Protein AF-0000000087535978 (afdb_homodimer)

Foldseek 3Di:
DDDDDQVCVQVVCCVAPVVPDDDPPKGKDWQPPPPPDPARDAPDFFWTKMWIAHPVGAIKIKIFGDQAGPHDGDGDDRCLLVVQVVLLVVLCVQPVQAAWAWRDDDNVRSMTMTHDPSVFGQQLVVLLVLDDQPCCLQVVLLSLLRQFQCLFVQFDPPVVSVVVQVVFVVVRLLVCLLCLLQPCLAAVVDADPLLPDVLVVVLVCQCPVPLLNVLSVVLSCQFVPAFGGWGLSQQASSQWTDDNPGIYGHDSSNTHGGASQQNLLQHLLRLLLLLLQLLQADDPDPVSSVVSSVSSLVSNLSNLVSNLVSNVVCSVVRTDPVQNPDPPVSVVSSQVSQLSSLLNSLSNNSSCNGHPDDDPSLVSRPDSNSSSSSSVLSNVLSSVSSVCSNPDRDSVVNSVSNVVSRD/DDDDDQVCVQVVCCVAPVVPRDDPPKGKDWQPPPPPDPARDAPDFFWTKMWIAHPVGAIKIKIFGDQAGPHDGDGDDRQLLVVQVVLLVVLCVQPVQAAWAWRDDDNVRSMTMTHDPSVFGQQLVVLLVLDDQPCCLQVVLLSLLRQFQCLFVQFDPPVVSVVVQVVFVVVRLLVCLLCLLQPCLAAPPDADPLLPVVLVVVLVCQCPVPLLNVLSVVLSCQFVPAFGGWGLSQQASSQWTDDNPGIYGHDSSNTHGGASQQNLLQHLLRLLLLLLLLLQADDPDPVSSVVSSVSSLVSNLSNLVSNLVSNVVCSVVRTDPVQNPDPCPSVVSSQVSQLSSLLNSLSNNSSCNGHPDDDPSLVSRPDSNSSSSSSVLSNVLSSVSSVCSNPDRDSVVNSVSNVVSRD

Organism: NCBI:txid39488

Radius of gyration: 29.73 Å; Cα contacts (8 Å, |Δi|>4): 1441; chains: 2; bounding box: 50×98×82 Å

Sequence (814 aa):
MIILTKENILSYIKEHVPSLQLKEPVKVSMIGEGDLGEDVEGDGYCNYVFRVSDADGYSYIVKQSTEHLKRRGRALTPTRNRFEYEIMELRAKIVPQYVPALYLGDPENNVFIMEDVSNLKLIRFQMNKNHLFPELAKQGAQYLAATHFYTSEFYLPTEEYRKLLAHFMNAELRVVMEDGIFLHIFGSDHYDAACGPEFEEYCKSIRFDPNLEFQRYKLRHLFMSKSETLIHGDFHTSNIFADDTHLKVIDMEYTFGAPFSYDLGFIIANIISQACSAAFRPFDTETHRKNYVAYLISLIEMLYTYYIQFFFEYWEKDAKLEYKITNGYKESLALDILRECFGFAACVNFSRICGDMDTADFDCIKDNELRTKAKFASATIDKMLFEKWDSYNDIKEVIEDIINMICMIILTKENILSYIKEHVPSLQLKEPVKVSMIGEGDLGEDVEGDGYCNYVFRVSDADGYSYIVKQSTEHLKRRGRALTPTRNRFEYEIMELRAKIVPQYVPALYLGDPENNVFIMEDVSNLKLIRFQMNKNHLFPELAKQGAQYLAATHFYTSEFYLPTEEYRKLLAHFMNAELRVVMEDGIFLHIFGSDHYDAACGPEFEEYCKSIRFDPNLEFQRYKLRHLFMSKSETLIHGDFHTSNIFADDTHLKVIDMEYTFGAPFSYDLGFIIANIISQACSAAFRPFDTETHRKNYVAYLISLIEMLYTYYIQFFFEYWEKDAKLEYKITNGYKESLALDILRECFGFAACVNFSRICGDMDTADFDCIKDNELRTKAKFASATIDKMLFEKWDSYNDIKEVIEDIINMIC

Secondary structure (DSSP, 8-state):
-PPP-TTTHHHHHHHH-GGGPPPSS-EEEETTSS---TT------S-EEEEEE-TTS-EEEEEE--SB-SSS--B--TTHHHHHHHHHHHHHHH-GGGSPPEEEEETTTTEEEEE--TTSEEHHHHHHTT---TTHHHHHHHHHHHHHHTTSTTTS-HHHHHHHHHHT--HHHHHHHHHHHHTS-SSTT---GGGHHHHHHHHHHHHT-HHHHHHHHHHHHHHHHB--EE--S--SGGGEEE-SS-EEE---TT--EE-THHHHHHHHHHHHHHHHHHTTS--SSHHHHHHHHHHHHHHHHHHHHHHHHHHHHHHHHHS-HHHHTSTTHHHHHHHHHHHHHHHHHHHHHHHHHTSSS--HHHHT---HHHHHHHHHHHHHHHHHHHHHGGG---HHHHHHHHHHHH-/-PPP-TTTHHHHHHHH-GGGPPPSS-EEEETTSS---TT------S-EEEEEE-TTS-EEEEEE--SB-SSS--B--TTHHHHHHHHHHHHHHH-GGGSPPEEEEETTTTEEEEE--TTSEEHHHHHHTT---TTHHHHHHHHHHHHHHTTSTTTS-HHHHHHHHHHT--HHHHHHHHHHHHTS-SSTT---GGGHHHHHHHHHHHHT-HHHHHHHHHHHHHHHHB--EE--S--SGGGEEE-SS-EEE---TT--EE-THHHHHHHHHHHHHHHHHHTTS--SSHHHHHHHHHHHHHHHHHHHHHHHHHHHHHHHHHS-HHHHTSTTHHHHHHHHHHHHHHHHHHHHHHHHHTSSS--HHHHT---HHHHHHHHHHHHHHHHHHHHHGGG---HHHHHHHHHHHH-

Structure (mmCIF, N/CA/C/O backbone):
data_AF-0000000087535978-model_v1
#
loop_
_entity.id
_entity.type
_entity.pdbx_description
1 polymer 'Aminoglycoside phosphotransferase domain-containing protein'
#
loop_
_atom_site.group_PDB
_atom_site.id
_atom_site.type_symbol
_atom_site.label_atom_id
_atom_site.label_alt_id
_atom_site.label_comp_id
_atom_site.label_asym_id
_atom_site.label_entity_id
_atom_site.label_seq_id
_atom_site.pdbx_PDB_ins_code
_atom_site.Cartn_x
_atom_site.Cartn_y
_atom_site.Cartn_z
_atom_site.occupancy
_atom_site.B_iso_or_equiv
_atom_site.auth_seq_id
_atom_site.auth_comp_id
_atom_site.auth_asym_id
_atom_site.auth_atom_id
_atom_site.pdbx_PDB_model_num
ATOM 1 N N . MET A 1 1 ? -0.503 28.578 -22.25 1 82.25 1 MET A N 1
ATOM 2 C CA . MET A 1 1 ? -0.777 28.844 -20.844 1 82.25 1 MET A CA 1
ATOM 3 C C . MET A 1 1 ? -0.498 30.297 -20.5 1 82.25 1 MET A C 1
ATOM 5 O O . MET A 1 1 ? 0.576 30.812 -20.812 1 82.25 1 MET A O 1
ATOM 9 N N . ILE A 1 2 ? -1.507 30.922 -20.047 1 86.38 2 ILE A N 1
ATOM 10 C CA . ILE A 1 2 ? -1.326 32.312 -19.625 1 86.38 2 ILE A CA 1
ATOM 11 C C . ILE A 1 2 ? -0.699 32.312 -18.219 1 86.38 2 ILE A C 1
ATOM 13 O O . ILE A 1 2 ? -1.063 31.531 -17.359 1 86.38 2 ILE A O 1
ATOM 17 N N . ILE A 1 3 ? 0.291 33.188 -18.016 1 87.75 3 ILE A N 1
ATOM 18 C CA . ILE A 1 3 ? 0.835 33.438 -16.672 1 87.75 3 ILE A CA 1
ATOM 19 C C . ILE A 1 3 ? 0.133 34.625 -16.031 1 87.75 3 ILE A C 1
ATOM 21 O O . ILE A 1 3 ? 0.185 35.75 -16.562 1 87.75 3 ILE A O 1
ATOM 25 N N . LEU A 1 4 ? -0.461 34.406 -14.945 1 90.88 4 LEU A N 1
ATOM 26 C CA . LEU A 1 4 ? -1.229 35.438 -14.281 1 90.88 4 LEU A CA 1
ATOM 27 C C . LEU A 1 4 ? -0.309 36.406 -13.539 1 90.88 4 LEU A C 1
ATOM 29 O O . LEU A 1 4 ? 0.68 36 -12.938 1 90.88 4 LEU A O 1
ATOM 33 N N . THR A 1 5 ? -0.558 37.656 -13.664 1 88.94 5 THR A N 1
ATOM 34 C CA . THR A 1 5 ? 0.089 38.75 -12.953 1 88.94 5 THR A CA 1
ATOM 35 C C . THR A 1 5 ? -0.95 39.688 -12.375 1 88.94 5 THR A C 1
ATOM 37 O O . THR A 1 5 ? -2.141 39.594 -12.672 1 88.94 5 THR A O 1
ATOM 40 N N . LYS A 1 6 ? -0.54 40.625 -11.508 1 90.38 6 LYS A N 1
ATOM 41 C CA . LYS A 1 6 ? -1.442 41.625 -10.938 1 90.38 6 LYS A CA 1
ATOM 42 C C . LYS A 1 6 ? -2.078 42.469 -12.039 1 90.38 6 LYS A C 1
ATOM 44 O O . LYS A 1 6 ? -3.205 42.938 -11.883 1 90.38 6 LYS A O 1
ATOM 49 N N . GLU A 1 7 ? -1.413 42.531 -13.18 1 90.56 7 GLU A N 1
ATOM 50 C CA . GLU A 1 7 ? -1.846 43.406 -14.258 1 90.56 7 GLU A CA 1
ATOM 51 C C . GLU A 1 7 ? -2.889 42.719 -15.141 1 90.56 7 GLU A C 1
ATOM 53 O O . GLU A 1 7 ? -3.758 43.406 -15.711 1 90.56 7 GLU A O 1
ATOM 58 N N . ASN A 1 8 ? -2.801 41.406 -15.234 1 93.12 8 ASN A N 1
ATOM 59 C CA . ASN A 1 8 ? -3.645 40.781 -16.25 1 93.12 8 ASN A CA 1
ATOM 60 C C . ASN A 1 8 ? -4.727 39.906 -15.602 1 93.12 8 ASN A C 1
ATOM 62 O O . ASN A 1 8 ? -5.602 39.406 -16.297 1 93.12 8 ASN A O 1
ATOM 66 N N . ILE A 1 9 ? -4.742 39.719 -14.32 1 93.69 9 ILE A N 1
ATOM 67 C CA . ILE A 1 9 ? -5.648 38.781 -13.633 1 93.69 9 ILE A CA 1
ATOM 68 C C . ILE A 1 9 ? -7.094 39.25 -13.836 1 93.69 9 ILE A C 1
ATOM 70 O O . ILE A 1 9 ? -7.996 38.438 -13.977 1 93.69 9 ILE A O 1
ATOM 74 N N . LEU A 1 10 ? -7.289 40.562 -13.82 1 93.25 10 LEU A N 1
ATOM 75 C CA . LEU A 1 10 ? -8.648 41.062 -13.961 1 93.25 10 LEU A CA 1
ATOM 76 C C . LEU A 1 10 ? -9.188 40.812 -15.359 1 93.25 10 LEU A C 1
ATOM 78 O O . LEU A 1 10 ? -10.367 40.5 -15.531 1 93.25 10 LEU A O 1
ATOM 82 N N . SER A 1 11 ? -8.375 40.938 -16.359 1 93 11 SER A N 1
ATOM 83 C CA . SER A 1 11 ? -8.766 40.594 -17.719 1 93 11 SER A CA 1
ATOM 84 C C . SER A 1 11 ? -9.078 39.094 -17.844 1 93 11 SER A C 1
ATOM 86 O O . SER A 1 11 ? -10.039 38.719 -18.516 1 93 11 SER A O 1
ATOM 88 N N . TYR A 1 12 ? -8.234 38.312 -17.234 1 94.12 12 TYR A N 1
ATOM 89 C CA . TYR A 1 12 ? -8.453 36.875 -17.219 1 94.12 12 TYR A CA 1
ATOM 90 C C . TYR A 1 12 ? -9.805 36.531 -16.594 1 94.12 12 TYR A C 1
ATOM 92 O O . TYR A 1 12 ? -10.555 35.719 -17.141 1 94.12 12 TYR A O 1
ATOM 100 N N . ILE A 1 13 ? -10.102 37.156 -15.492 1 92.94 13 ILE A N 1
ATOM 101 C CA . ILE A 1 13 ? -11.336 36.875 -14.773 1 92.94 13 ILE A CA 1
ATOM 102 C C . ILE A 1 13 ? -12.531 37.312 -15.625 1 92.94 13 ILE A C 1
ATOM 104 O O . ILE A 1 13 ? -13.523 36.562 -15.711 1 92.94 13 ILE A O 1
ATOM 108 N N . LYS A 1 14 ? -12.43 38.375 -16.188 1 90.62 14 LYS A N 1
ATOM 109 C CA . LYS A 1 14 ? -13.5 38.906 -17.047 1 90.62 14 LYS A CA 1
ATOM 110 C C . LYS A 1 14 ? -13.781 37.938 -18.203 1 90.62 14 LYS A C 1
ATOM 112 O O . LYS A 1 14 ? -14.938 37.75 -18.594 1 90.62 14 LYS A O 1
ATOM 117 N N . GLU A 1 15 ? -12.773 37.375 -18.641 1 91.69 15 GLU A N 1
ATOM 118 C CA . GLU A 1 15 ? -12.891 36.5 -19.812 1 91.69 15 GLU A CA 1
ATOM 119 C C . GLU A 1 15 ? -13.383 35.094 -19.406 1 91.69 15 GLU A C 1
ATOM 121 O O . GLU A 1 15 ? -14.18 34.5 -20.125 1 91.69 15 GLU A O 1
ATOM 126 N N . HIS A 1 16 ? -12.914 34.594 -18.328 1 90 16 HIS A N 1
ATOM 127 C CA . HIS A 1 16 ? -13.109 33.188 -18.016 1 90 16 HIS A CA 1
ATOM 128 C C . HIS A 1 16 ? -14.242 33 -17.016 1 90 16 HIS A C 1
ATOM 130 O O . HIS A 1 16 ? -14.875 31.938 -16.969 1 90 16 HIS A O 1
ATOM 136 N N . VAL A 1 17 ? -14.414 33.969 -16.094 1 88.81 17 VAL A N 1
ATOM 137 C CA . VAL A 1 17 ? -15.484 33.844 -15.102 1 88.81 17 VAL A CA 1
ATOM 138 C C . VAL A 1 17 ? -16.141 35.219 -14.891 1 88.81 17 VAL A C 1
ATOM 140 O O . VAL A 1 17 ? -16.109 35.781 -13.789 1 88.81 17 VAL A O 1
ATOM 143 N N . PRO A 1 18 ? -16.891 35.625 -15.82 1 87.12 18 PRO A N 1
ATOM 144 C CA . PRO A 1 18 ? -17.484 36.938 -15.742 1 87.12 18 PRO A CA 1
ATOM 145 C C . PRO A 1 18 ? -18.422 37.125 -14.547 1 87.12 18 PRO A C 1
ATOM 147 O O . PRO A 1 18 ? -18.594 38.219 -14.039 1 87.12 18 PRO A O 1
ATOM 150 N N . SER A 1 19 ? -18.922 36.094 -14.047 1 88.06 19 SER A N 1
ATOM 151 C CA . SER A 1 19 ? -19.844 36.156 -12.906 1 88.06 19 SER A CA 1
ATOM 152 C C . SER A 1 19 ? -19.109 36.562 -11.633 1 88.06 19 SER A C 1
ATOM 154 O O . SER A 1 19 ? -19.75 36.938 -10.641 1 88.06 19 SER A O 1
ATOM 156 N N . LEU A 1 20 ? -17.766 36.5 -11.648 1 86.62 20 LEU A N 1
ATOM 157 C CA . LEU A 1 20 ? -16.984 36.844 -10.469 1 86.62 20 LEU A CA 1
ATOM 158 C C . LEU A 1 20 ? -16.469 38.281 -10.539 1 86.62 20 LEU A C 1
ATOM 160 O O . LEU A 1 20 ? -15.641 38.688 -9.711 1 86.62 20 LEU A O 1
ATOM 164 N N . GLN A 1 21 ? -16.922 38.938 -11.508 1 83.69 21 GLN A N 1
ATOM 165 C CA . GLN A 1 21 ? -16.469 40.312 -11.586 1 83.69 21 GLN A CA 1
ATOM 166 C C . GLN A 1 21 ? -16.938 41.125 -10.375 1 83.69 21 GLN A C 1
ATOM 168 O O . GLN A 1 21 ? -18.094 41 -9.953 1 83.69 21 GLN A O 1
ATOM 173 N N . LEU A 1 22 ? -15.969 41.875 -9.875 1 85.62 22 LEU A N 1
ATOM 174 C CA . LEU A 1 22 ? -16.203 42.625 -8.648 1 85.62 22 LEU A CA 1
ATOM 175 C C . LEU A 1 22 ? -16.453 44.094 -8.969 1 85.62 22 LEU A C 1
ATOM 177 O O . LEU A 1 22 ? -16.141 44.562 -10.07 1 85.62 22 LEU A O 1
ATOM 181 N N . LYS A 1 23 ? -17.016 44.719 -7.953 1 86.31 23 LYS A N 1
ATOM 182 C CA . LYS A 1 23 ? -17.266 46.156 -8.086 1 86.31 23 LYS A CA 1
ATOM 183 C C . LYS A 1 23 ? -15.953 46.938 -8.047 1 86.31 23 LYS A C 1
ATOM 185 O O . LYS A 1 23 ? -15.086 46.656 -7.219 1 86.31 23 LYS A O 1
ATOM 190 N N . GLU A 1 24 ? -15.859 47.875 -8.945 1 87.19 24 GLU A N 1
ATOM 191 C CA . GLU A 1 24 ? -14.656 48.688 -8.953 1 87.19 24 GLU A CA 1
ATOM 192 C C . GLU A 1 24 ? -14.68 49.719 -7.812 1 87.19 24 GLU A C 1
ATOM 194 O O . GLU A 1 24 ? -15.742 50.188 -7.422 1 87.19 24 GLU A O 1
ATOM 199 N N . PRO A 1 25 ? -13.641 50.031 -7.262 1 90.69 25 PRO A N 1
ATOM 200 C CA . PRO A 1 25 ? -12.289 49.594 -7.637 1 90.69 25 PRO A CA 1
ATOM 201 C C . PRO A 1 25 ? -11.938 48.219 -7.094 1 90.69 25 PRO A C 1
ATOM 203 O O . PRO A 1 25 ? -12.305 47.875 -5.965 1 90.69 25 PRO A O 1
ATOM 206 N N . VAL A 1 26 ? -11.266 47.469 -7.855 1 92.81 26 VAL A N 1
ATOM 207 C CA . VAL A 1 26 ? -10.82 46.125 -7.492 1 92.81 26 VAL A CA 1
ATOM 208 C C . VAL A 1 26 ? -9.328 46.156 -7.164 1 92.81 26 VAL A C 1
ATOM 210 O O . VAL A 1 26 ? -8.539 46.781 -7.867 1 92.81 26 VAL A O 1
ATOM 213 N N . LYS A 1 27 ? -9.031 45.594 -6.062 1 92.56 27 LYS A N 1
ATOM 214 C CA . LYS A 1 27 ? -7.641 45.469 -5.637 1 92.56 27 LYS A CA 1
ATOM 215 C C . LYS A 1 27 ? -7.129 44.031 -5.816 1 92.56 27 LYS A C 1
ATOM 217 O O . LYS A 1 27 ? -7.84 43.094 -5.516 1 92.56 27 LYS A O 1
ATOM 222 N N . VAL A 1 28 ? -5.883 43.938 -6.367 1 92.62 28 VAL A N 1
ATOM 223 C CA . VAL A 1 28 ? -5.227 42.625 -6.527 1 92.62 28 VAL A CA 1
ATOM 224 C C . VAL A 1 28 ? -3.922 42.625 -5.734 1 92.62 28 VAL A C 1
ATOM 226 O O . VAL A 1 28 ? -3.086 43.5 -5.883 1 92.62 28 VAL A O 1
ATOM 229 N N . SER A 1 29 ? -3.822 41.625 -4.859 1 89.44 29 SER A N 1
ATOM 230 C CA . SER A 1 29 ? -2.592 41.438 -4.098 1 89.44 29 SER A CA 1
ATOM 231 C C . SER A 1 29 ? -2.09 40 -4.195 1 89.44 29 SER A C 1
ATOM 233 O O . SER A 1 29 ? -2.883 39.062 -4.352 1 89.44 29 SER A O 1
ATOM 235 N N . MET A 1 30 ? -0.818 39.875 -4.164 1 86.94 30 MET A N 1
ATOM 236 C CA . MET A 1 30 ? -0.21 38.562 -4.137 1 86.94 30 MET A CA 1
ATOM 237 C C . MET A 1 30 ? 0.148 38.156 -2.713 1 86.94 30 MET A C 1
ATOM 239 O O . MET A 1 30 ? 0.865 38.875 -2.018 1 86.94 30 MET A O 1
ATOM 243 N N . ILE A 1 31 ? -0.325 37.062 -2.342 1 82.56 31 ILE A N 1
ATOM 244 C CA . ILE A 1 31 ? -0.049 36.594 -0.995 1 82.56 31 ILE A CA 1
ATOM 245 C C . ILE A 1 31 ? 1.404 36.125 -0.899 1 82.56 31 ILE A C 1
ATOM 247 O O . ILE A 1 31 ? 1.892 35.406 -1.767 1 82.56 31 ILE A O 1
ATOM 251 N N . GLY A 1 32 ? 2.066 36.5 0.076 1 70.62 32 GLY A N 1
ATOM 252 C CA . GLY A 1 32 ? 3.475 36.188 0.273 1 70.62 32 GLY A CA 1
ATOM 253 C C . GLY A 1 32 ? 4.398 37.281 -0.253 1 70.62 32 GLY A C 1
ATOM 254 O O . GLY A 1 32 ? 5.598 37.281 0.027 1 70.62 32 GLY A O 1
ATOM 255 N N . GLU A 1 33 ? 3.867 38.125 -1.361 1 57.41 33 GLU A N 1
ATOM 256 C CA . GLU A 1 33 ? 4.613 39.25 -1.891 1 57.41 33 GLU A CA 1
ATOM 257 C C . GLU A 1 33 ? 4.586 40.438 -0.921 1 57.41 33 GLU A C 1
ATOM 259 O O . GLU A 1 33 ? 3.529 40.781 -0.391 1 57.41 33 GLU A O 1
ATOM 264 N N . GLY A 1 34 ? 5.766 41.031 -0.378 1 49.59 34 GLY A N 1
ATOM 265 C CA . GLY A 1 34 ? 5.898 42.25 0.427 1 49.59 34 GLY A CA 1
ATOM 266 C C . GLY A 1 34 ? 5.488 42.031 1.873 1 49.59 34 GLY A C 1
ATOM 267 O O . GLY A 1 34 ? 5.066 40.969 2.26 1 49.59 34 GLY A O 1
ATOM 268 N N . ASP A 1 35 ? 5.766 43.219 2.77 1 39.41 35 ASP A N 1
ATOM 269 C CA . ASP A 1 35 ? 5.379 43.375 4.172 1 39.41 35 ASP A CA 1
ATOM 270 C C . ASP A 1 35 ? 3.893 43.094 4.367 1 39.41 35 ASP A C 1
ATOM 272 O O . ASP A 1 35 ? 3.074 44.031 4.379 1 39.41 35 ASP A O 1
ATOM 276 N N . LEU A 1 36 ? 3.4 42.281 3.623 1 39.81 36 LEU A N 1
ATOM 277 C CA . LEU A 1 36 ? 2 42.219 4.027 1 39.81 36 LEU A CA 1
ATOM 278 C C . LEU A 1 36 ? 1.865 42.344 5.543 1 39.81 36 LEU A C 1
ATOM 280 O O . LEU A 1 36 ? 2.783 42 6.285 1 39.81 36 LEU A O 1
ATOM 284 N N . GLY A 1 37 ? 1.138 43.281 5.84 1 33.78 37 GLY A N 1
ATOM 285 C CA . GLY A 1 37 ? 0.87 43.531 7.246 1 33.78 37 GLY A CA 1
ATOM 286 C C . GLY A 1 37 ? 0.892 42.281 8.109 1 33.78 37 GLY A C 1
ATOM 287 O O . GLY A 1 37 ? 0.993 41.188 7.598 1 33.78 37 GLY A O 1
ATOM 288 N N . GLU A 1 38 ? 1.051 42.531 9.328 1 36.59 38 GLU A N 1
ATOM 289 C CA . GLU A 1 38 ? 1.148 41.625 10.445 1 36.59 38 GLU A CA 1
ATOM 290 C C . GLU A 1 38 ? 0.29 40.375 10.211 1 36.59 38 GLU A C 1
ATOM 292 O O . GLU A 1 38 ? 0.556 39.312 10.781 1 36.59 38 GLU A O 1
ATOM 297 N N . ASP A 1 39 ? -0.756 40.531 9.445 1 38.88 39 ASP A N 1
ATOM 298 C CA . ASP A 1 39 ? -1.796 39.5 9.617 1 38.88 39 ASP A CA 1
ATOM 299 C C . ASP A 1 39 ? -1.741 38.469 8.508 1 38.88 39 ASP A C 1
ATOM 301 O O . ASP A 1 39 ? -2.582 37.562 8.453 1 38.88 39 ASP A O 1
ATOM 305 N N . VAL A 1 40 ? -1.074 38.812 7.363 1 45.97 40 VAL A N 1
ATOM 306 C CA . VAL A 1 40 ? -1.228 37.75 6.363 1 45.97 40 VAL A CA 1
ATOM 307 C C . VAL A 1 40 ? 0 36.844 6.379 1 45.97 40 VAL A C 1
ATOM 309 O O . VAL A 1 40 ? 1.006 37.125 5.727 1 45.97 40 VAL A O 1
ATOM 312 N N . GLU A 1 41 ? 0.305 36.188 7.406 1 42.88 41 GLU A N 1
ATOM 313 C CA . GLU A 1 41 ? 1.276 35.125 7.664 1 42.88 41 GLU A CA 1
ATOM 314 C C . GLU A 1 41 ? 0.995 33.906 6.801 1 42.88 41 GLU A C 1
ATOM 316 O O . GLU A 1 41 ? -0.141 33.406 6.738 1 42.88 41 GLU A O 1
ATOM 321 N N . GLY A 1 42 ? 1.719 33.906 5.488 1 46.72 42 GLY A N 1
ATOM 322 C CA . GLY A 1 42 ? 1.553 32.656 4.73 1 46.72 42 GLY A CA 1
ATOM 323 C C . GLY A 1 42 ? 2.867 31.969 4.414 1 46.72 42 GLY A C 1
ATOM 324 O O . GLY A 1 42 ? 3.9 32.625 4.281 1 46.72 42 GLY A O 1
ATOM 325 N N . ASP A 1 43 ? 3.115 30.688 4.738 1 43.91 43 ASP A N 1
ATOM 326 C CA . ASP A 1 43 ? 4.281 29.844 4.492 1 43.91 43 ASP A CA 1
ATOM 327 C C . ASP A 1 43 ? 4.195 29.188 3.119 1 43.91 43 ASP A C 1
ATOM 329 O O . ASP A 1 43 ? 4.809 28.141 2.891 1 43.91 43 ASP A O 1
ATOM 333 N N . GLY A 1 44 ? 3.43 29.891 2.109 1 51.34 44 GLY A N 1
ATOM 334 C CA . GLY A 1 44 ? 3.27 29.109 0.883 1 51.34 44 GLY A CA 1
ATOM 335 C C . GLY A 1 44 ? 4.508 29.125 0.006 1 51.34 44 GLY A C 1
ATOM 336 O O . GLY A 1 44 ? 5.051 30.188 -0.298 1 51.34 44 GLY A O 1
ATOM 337 N N . TYR A 1 45 ? 5.191 28.031 -0.309 1 49.91 45 TYR A N 1
ATOM 338 C CA . TYR A 1 45 ? 6.48 27.828 -0.961 1 49.91 45 TYR A CA 1
ATOM 339 C C . TYR A 1 45 ? 6.316 27.719 -2.471 1 49.91 45 TYR A C 1
ATOM 341 O O . TYR A 1 45 ? 7.219 28.078 -3.23 1 49.91 45 TYR A O 1
ATOM 349 N N . CYS A 1 46 ? 5.082 27.359 -2.969 1 54 46 CYS A N 1
ATOM 350 C CA . CYS A 1 46 ? 5.164 26.75 -4.289 1 54 46 CYS A CA 1
ATOM 351 C C . CYS A 1 46 ? 4.34 27.531 -5.305 1 54 46 CYS A C 1
ATOM 353 O O . CYS A 1 46 ? 4.734 27.656 -6.465 1 54 46 CYS A O 1
ATOM 355 N N . ASN A 1 47 ? 3.234 28.109 -4.938 1 66.75 47 ASN A N 1
ATOM 356 C CA . ASN A 1 47 ? 2.258 28.594 -5.906 1 66.75 47 ASN A CA 1
ATOM 357 C C . ASN A 1 47 ? 2.076 30.109 -5.809 1 66.75 47 ASN A C 1
ATOM 359 O O . ASN A 1 47 ? 2.408 30.703 -4.785 1 66.75 47 ASN A O 1
ATOM 363 N N . TYR A 1 48 ? 1.68 30.641 -6.98 1 80.62 48 TYR A N 1
ATOM 364 C CA . TYR A 1 48 ? 1.224 32.031 -6.973 1 80.62 48 TYR A CA 1
ATOM 365 C C . TYR A 1 48 ? -0.219 32.125 -6.488 1 80.62 48 TYR A C 1
ATOM 367 O O . TYR A 1 48 ? -1.117 31.516 -7.074 1 80.62 48 TYR A O 1
ATOM 375 N N . VAL A 1 49 ? -0.368 32.812 -5.426 1 89.75 49 VAL A N 1
ATOM 376 C CA . VAL A 1 49 ? -1.688 33 -4.82 1 89.75 49 VAL A CA 1
ATOM 377 C C . VAL A 1 49 ? -2.064 34.469 -4.785 1 89.75 49 VAL A C 1
ATOM 379 O O . VAL A 1 49 ? -1.367 35.281 -4.172 1 89.75 49 VAL A O 1
ATOM 382 N N . PHE A 1 50 ? -3.178 34.781 -5.488 1 92.25 50 PHE A N 1
ATOM 383 C CA . PHE A 1 50 ? -3.631 36.156 -5.57 1 92.25 50 PHE A CA 1
ATOM 384 C C . PHE A 1 50 ? -4.961 36.344 -4.848 1 92.25 50 PHE A C 1
ATOM 386 O O . PHE A 1 50 ? -5.84 35.5 -4.938 1 92.25 50 PHE A O 1
ATOM 393 N N . ARG A 1 51 ? -5.086 37.438 -4.156 1 93.88 51 ARG A N 1
ATOM 394 C CA . ARG A 1 51 ? -6.371 37.875 -3.625 1 93.88 51 ARG A CA 1
ATOM 395 C C . ARG A 1 51 ? -6.965 39 -4.473 1 93.88 51 ARG A C 1
ATOM 397 O O . ARG A 1 51 ? -6.297 39.969 -4.758 1 93.88 51 ARG A O 1
ATOM 404 N N . VAL A 1 52 ? -8.086 38.812 -4.938 1 94.19 52 VAL A N 1
ATOM 405 C CA . VAL A 1 52 ? -8.844 39.844 -5.676 1 94.19 52 VAL A CA 1
ATOM 406 C C . VAL A 1 52 ? -10 40.344 -4.816 1 94.19 52 VAL A C 1
ATOM 408 O O . VAL A 1 52 ? -10.883 39.562 -4.441 1 94.19 52 VAL A O 1
ATOM 411 N N . SER A 1 53 ? -9.969 41.625 -4.504 1 93.75 53 SER A N 1
ATOM 412 C CA . SER A 1 53 ? -10.969 42.156 -3.59 1 93.75 53 SER A CA 1
ATOM 413 C C . SER A 1 53 ? -11.547 43.469 -4.113 1 93.75 53 SER A C 1
ATOM 415 O O . SER A 1 53 ? -10.898 44.156 -4.879 1 93.75 53 SER A O 1
ATOM 417 N N . ASP A 1 54 ? -12.773 43.75 -3.705 1 91.88 54 ASP A N 1
ATOM 418 C CA . ASP A 1 54 ? -13.375 45.031 -4.059 1 91.88 54 ASP A CA 1
ATOM 419 C C . ASP A 1 54 ? -13.508 45.938 -2.834 1 91.88 54 ASP A C 1
ATOM 421 O O . ASP A 1 54 ? -13.016 45.594 -1.754 1 91.88 54 ASP A O 1
ATOM 425 N N . ALA A 1 55 ? -14.18 47.062 -3.121 1 88 55 ALA A N 1
ATOM 426 C CA . ALA A 1 55 ? -14.234 48.094 -2.084 1 88 55 ALA A CA 1
ATOM 427 C C . ALA A 1 55 ? -15.227 47.719 -0.99 1 88 55 ALA A C 1
ATOM 429 O O . ALA A 1 55 ? -15.133 48.219 0.138 1 88 55 ALA A O 1
ATOM 430 N N . ASP A 1 56 ? -16.125 46.875 -1.245 1 88.94 56 ASP A N 1
ATOM 431 C CA . ASP A 1 56 ? -17.156 46.469 -0.279 1 88.94 56 ASP A CA 1
ATOM 432 C C . ASP A 1 56 ? -16.656 45.312 0.599 1 88.94 56 ASP A C 1
ATOM 434 O O . ASP A 1 56 ? -17.359 44.875 1.509 1 88.94 56 ASP A O 1
ATOM 438 N N . GLY A 1 57 ? -15.516 44.781 0.281 1 86.62 57 GLY A N 1
ATOM 439 C CA . GLY A 1 57 ? -14.922 43.75 1.132 1 86.62 57 GLY A CA 1
ATOM 440 C C . GLY A 1 57 ? -15.086 42.344 0.583 1 86.62 57 GLY A C 1
ATOM 441 O O . GLY A 1 57 ? -14.586 41.375 1.173 1 86.62 57 GLY A O 1
ATOM 442 N N . TYR A 1 58 ? -15.789 42.281 -0.504 1 91.19 58 TYR A N 1
ATOM 443 C CA . TYR A 1 58 ? -15.867 40.969 -1.146 1 91.19 58 TYR A CA 1
ATOM 444 C C . TYR A 1 58 ? -14.539 40.594 -1.788 1 91.19 58 TYR A C 1
ATOM 446 O O . TYR A 1 58 ? -13.875 41.438 -2.391 1 91.19 58 TYR A O 1
ATOM 454 N N . SER A 1 59 ? -14.117 39.312 -1.532 1 95 59 SER A N 1
ATOM 455 C CA . SER A 1 59 ? -12.828 38.906 -2.09 1 95 59 SER A CA 1
ATOM 456 C C . SER A 1 59 ? -12.836 37.438 -2.447 1 95 59 SER A C 1
ATOM 458 O O . SER A 1 59 ? -13.648 36.656 -1.929 1 95 59 SER A O 1
ATOM 460 N N . TYR A 1 60 ? -12.016 37.031 -3.418 1 95.5 60 TYR A N 1
ATOM 461 C CA . TYR A 1 60 ? -11.758 35.625 -3.744 1 95.5 60 TYR A CA 1
ATOM 462 C C . TYR A 1 60 ? -10.273 35.406 -4.023 1 95.5 60 TYR A C 1
ATOM 464 O O . TYR A 1 60 ? -9.508 36.375 -4.141 1 95.5 60 TYR A O 1
ATOM 472 N N . ILE A 1 61 ? -9.859 34.094 -4.027 1 95.75 61 ILE A N 1
ATOM 473 C CA . ILE A 1 61 ? -8.461 33.719 -4.203 1 95.75 61 ILE A CA 1
ATOM 474 C C . ILE A 1 61 ? -8.266 33.094 -5.582 1 95.75 61 ILE A C 1
ATOM 476 O O . ILE A 1 61 ? -9.078 32.281 -6.023 1 95.75 61 ILE A O 1
ATOM 480 N N . VAL A 1 62 ? -7.227 33.562 -6.234 1 94.44 62 VAL A N 1
ATOM 481 C CA . VAL A 1 62 ? -6.785 32.969 -7.496 1 94.44 62 VAL A CA 1
ATOM 482 C C . VAL A 1 62 ? -5.43 32.281 -7.301 1 94.44 62 VAL A C 1
ATOM 484 O O . VAL A 1 62 ? -4.457 32.938 -6.91 1 94.44 62 VAL A O 1
ATOM 487 N N . LYS A 1 63 ? -5.391 30.938 -7.559 1 93.44 63 LYS A N 1
ATOM 488 C CA . LYS A 1 63 ? -4.16 30.172 -7.41 1 93.44 63 LYS A CA 1
ATOM 489 C C . LYS A 1 63 ? -3.695 29.609 -8.75 1 93.44 63 LYS A C 1
ATOM 491 O O . LYS A 1 63 ? -4.492 29.047 -9.5 1 93.44 63 LYS A O 1
ATOM 496 N N . GLN A 1 64 ? -2.428 29.859 -9.094 1 90.44 64 GLN A N 1
ATOM 497 C CA . GLN A 1 64 ? -1.849 29.312 -10.312 1 90.44 64 GLN A CA 1
ATOM 498 C C . GLN A 1 64 ? -0.514 28.625 -10.031 1 90.44 64 GLN A C 1
ATOM 500 O O . GLN A 1 64 ? 0.296 29.125 -9.25 1 90.44 64 GLN A O 1
ATOM 505 N N . SER A 1 65 ? -0.389 27.391 -10.539 1 84.75 65 SER A N 1
ATOM 506 C CA . SER A 1 65 ? 0.914 26.734 -10.5 1 84.75 65 SER A CA 1
ATOM 507 C C . SER A 1 65 ? 1.646 26.891 -11.828 1 84.75 65 SER A C 1
ATOM 509 O O . SER A 1 65 ? 1.024 26.875 -12.898 1 84.75 65 SER A O 1
ATOM 511 N N . THR A 1 66 ? 2.918 27.156 -11.734 1 77 66 THR A N 1
ATOM 512 C CA . THR A 1 66 ? 3.773 27.234 -12.906 1 77 66 THR A CA 1
ATOM 513 C C . THR A 1 66 ? 4.91 26.219 -12.82 1 77 66 THR A C 1
ATOM 515 O O . THR A 1 66 ? 4.996 25.453 -11.852 1 77 66 THR A O 1
ATOM 518 N N . GLU A 1 67 ? 5.656 26.062 -13.914 1 69.62 67 GLU A N 1
ATOM 519 C CA . GLU A 1 67 ? 6.742 25.078 -13.977 1 69.62 67 GLU A CA 1
ATOM 520 C C . GLU A 1 67 ? 7.828 25.391 -12.953 1 69.62 67 GLU A C 1
ATOM 522 O O . GLU A 1 67 ? 8.555 24.5 -12.523 1 69.62 67 GLU A O 1
ATOM 527 N N . HIS A 1 68 ? 8 26.562 -12.539 1 60.22 68 HIS A N 1
ATOM 528 C CA . HIS A 1 68 ? 9.047 26.938 -11.594 1 60.22 68 HIS A CA 1
ATOM 529 C C . HIS A 1 68 ? 8.461 27.281 -10.227 1 60.22 68 HIS A C 1
ATOM 531 O O . HIS A 1 68 ? 7.465 28 -10.141 1 60.22 68 HIS A O 1
ATOM 537 N N . LEU A 1 69 ? 9.023 26.438 -9.258 1 56.56 69 LEU A N 1
ATOM 538 C CA . LEU A 1 69 ? 8.617 26.734 -7.887 1 56.56 69 LEU A CA 1
ATOM 539 C C . LEU A 1 69 ? 9.008 28.156 -7.496 1 56.56 69 LEU A C 1
ATOM 541 O O . LEU A 1 69 ? 10.047 28.656 -7.918 1 56.56 69 LEU A O 1
ATOM 545 N N . LYS A 1 70 ? 8.18 28.781 -6.703 1 48.03 70 LYS A N 1
ATOM 546 C CA . LYS A 1 70 ? 8.453 30.125 -6.184 1 48.03 70 LYS A CA 1
ATOM 547 C C . LYS A 1 70 ? 9.766 30.141 -5.402 1 48.03 70 LYS A C 1
ATOM 549 O O . LYS A 1 70 ? 10.586 31.047 -5.578 1 48.03 70 LYS A O 1
ATOM 554 N N . ARG A 1 71 ? 10.219 29.297 -4.344 1 50.06 71 ARG A N 1
ATOM 555 C CA . ARG A 1 71 ? 11.359 29.422 -3.443 1 50.06 71 ARG A CA 1
ATOM 556 C C . ARG A 1 71 ? 12.57 28.672 -3.979 1 50.06 71 ARG A C 1
ATOM 558 O O . ARG A 1 71 ? 13.711 29.109 -3.803 1 50.06 71 ARG A O 1
ATOM 565 N N . ARG A 1 72 ? 12.672 27.234 -4.18 1 50.78 72 ARG A N 1
ATOM 566 C CA . ARG A 1 72 ? 13.914 26.469 -4.156 1 50.78 72 ARG A CA 1
ATOM 567 C C . ARG A 1 72 ? 14.25 25.922 -5.539 1 50.78 72 ARG A C 1
ATOM 569 O O . ARG A 1 72 ? 15.164 25.109 -5.688 1 50.78 72 ARG A O 1
ATOM 576 N N . GLY A 1 73 ? 13.711 26.359 -6.629 1 49.22 73 GLY A N 1
ATOM 577 C CA . GLY A 1 73 ? 14.203 26.016 -7.949 1 49.22 73 GLY A CA 1
ATOM 578 C C . GLY A 1 73 ? 13.789 24.625 -8.383 1 49.22 73 GLY A C 1
ATOM 579 O O . GLY A 1 73 ? 14.148 24.172 -9.477 1 49.22 73 GLY A O 1
ATOM 580 N N . ARG A 1 74 ? 13.328 23.766 -7.473 1 54.31 74 ARG A N 1
ATOM 581 C CA . ARG A 1 74 ? 13.016 22.469 -8.047 1 54.31 74 ARG A CA 1
ATOM 582 C C . ARG A 1 74 ? 11.805 22.562 -8.977 1 54.31 74 ARG A C 1
ATOM 584 O O . ARG A 1 74 ? 10.82 23.219 -8.656 1 54.31 74 ARG A O 1
ATOM 591 N N . ALA A 1 75 ? 12.086 22.078 -9.984 1 58.91 75 ALA A N 1
ATOM 592 C CA . ALA A 1 75 ? 11.008 22 -10.969 1 58.91 75 ALA A CA 1
ATOM 593 C C . ALA A 1 75 ? 9.922 21.031 -10.516 1 58.91 75 ALA A C 1
ATOM 595 O O . ALA A 1 75 ? 10.227 19.938 -10.008 1 58.91 75 ALA A O 1
ATOM 596 N N . LEU A 1 76 ? 8.711 21.578 -10.352 1 65.75 76 LEU A N 1
ATOM 597 C CA . LEU A 1 76 ? 7.574 20.703 -10.078 1 65.75 76 LEU A CA 1
ATOM 598 C C . LEU A 1 76 ? 6.539 20.781 -11.195 1 65.75 76 LEU A C 1
ATOM 600 O O . LEU A 1 76 ? 6.434 21.797 -11.883 1 65.75 76 LEU A O 1
ATOM 604 N N . THR A 1 77 ? 5.867 19.734 -11.328 1 70.31 77 THR A N 1
ATOM 605 C CA . THR A 1 77 ? 4.871 19.672 -12.383 1 70.31 77 THR A CA 1
ATOM 606 C C . THR A 1 77 ? 3.781 20.719 -12.164 1 70.31 77 THR A C 1
ATOM 608 O O . THR A 1 77 ? 3.295 20.891 -11.047 1 70.31 77 THR A O 1
ATOM 611 N N . PRO A 1 78 ? 3.52 21.422 -13.117 1 69.25 78 PRO A N 1
ATOM 612 C CA . PRO A 1 78 ? 2.443 22.406 -13 1 69.25 78 PRO A CA 1
ATOM 613 C C . PRO A 1 78 ? 1.068 21.766 -12.836 1 69.25 78 PRO A C 1
ATOM 615 O O . PRO A 1 78 ? 0.105 22.438 -12.469 1 69.25 78 PRO A O 1
ATOM 618 N N . THR A 1 79 ? 1.066 20.469 -12.953 1 75.81 79 THR A N 1
ATOM 619 C CA . THR A 1 79 ? -0.231 19.797 -12.906 1 75.81 79 THR A CA 1
ATOM 620 C C . THR A 1 79 ? -0.689 19.609 -11.461 1 75.81 79 THR A C 1
ATOM 622 O O . THR A 1 79 ? -1.829 19.203 -11.219 1 75.81 79 THR A O 1
ATOM 625 N N . ARG A 1 80 ? 0.071 20.109 -10.555 1 83.69 80 ARG A N 1
ATOM 626 C CA . ARG A 1 80 ? -0.277 19.969 -9.148 1 83.69 80 ARG A CA 1
ATOM 627 C C . ARG A 1 80 ? -1.539 20.75 -8.812 1 83.69 80 ARG A C 1
ATOM 629 O O . ARG A 1 80 ? -2.344 20.328 -7.984 1 83.69 80 ARG A O 1
ATOM 636 N N . ASN A 1 81 ? -1.702 21.875 -9.461 1 88.25 81 ASN A N 1
ATOM 637 C CA . ASN A 1 81 ? -2.9 22.672 -9.211 1 88.25 81 ASN A CA 1
ATOM 638 C C . ASN A 1 81 ? -4.152 21.984 -9.75 1 88.25 81 ASN A C 1
ATOM 640 O O . ASN A 1 81 ? -5.238 22.141 -9.195 1 88.25 81 ASN A O 1
ATOM 644 N N . ARG A 1 82 ? -3.955 21.297 -10.805 1 89.44 82 ARG A N 1
ATOM 645 C CA . ARG A 1 82 ? -5.09 20.547 -11.344 1 89.44 82 ARG A CA 1
ATOM 646 C C . ARG A 1 82 ? -5.551 19.484 -10.367 1 89.44 82 ARG A C 1
ATOM 648 O O . ARG A 1 82 ? -6.75 19.359 -10.094 1 89.44 82 ARG A O 1
ATOM 655 N N . PHE A 1 83 ? -4.621 18.812 -9.82 1 91.19 83 PHE A N 1
ATOM 656 C CA . PHE A 1 83 ? -4.945 17.766 -8.852 1 91.19 83 PHE A CA 1
ATOM 657 C C . PHE A 1 83 ? -5.535 18.359 -7.582 1 91.19 83 PHE A C 1
ATOM 659 O O . PHE A 1 83 ? -6.453 17.797 -6.992 1 91.19 83 PHE A O 1
ATOM 666 N N . GLU A 1 84 ? -4.98 19.484 -7.215 1 95 84 GLU A N 1
ATOM 667 C CA . GLU A 1 84 ? -5.512 20.156 -6.031 1 95 84 GLU A CA 1
ATOM 668 C C . GLU A 1 84 ? -6.973 20.547 -6.23 1 95 84 GLU A C 1
ATOM 670 O O . GLU A 1 84 ? -7.809 20.312 -5.355 1 95 84 GLU A O 1
ATOM 675 N N . TYR A 1 85 ? -7.238 21.094 -7.371 1 95.5 85 TYR A N 1
ATOM 676 C CA . TYR A 1 85 ? -8.609 21.5 -7.656 1 95.5 85 TYR A CA 1
ATOM 677 C C . TYR A 1 85 ? -9.539 20.281 -7.66 1 95.5 85 TYR A C 1
ATOM 679 O O . TYR A 1 85 ? -10.625 20.312 -7.074 1 95.5 85 TYR A O 1
ATOM 687 N N . GLU A 1 86 ? -9.117 19.25 -8.312 1 96.56 86 GLU A N 1
ATOM 688 C CA . GLU A 1 86 ? -9.945 18.047 -8.445 1 96.56 86 GLU A CA 1
ATOM 689 C C . GLU A 1 86 ? -10.227 17.422 -7.09 1 96.56 86 GLU A C 1
ATOM 691 O O . GLU A 1 86 ? -11.352 16.984 -6.816 1 96.56 86 GLU A O 1
ATOM 696 N N . ILE A 1 87 ? -9.227 17.344 -6.27 1 97.88 87 ILE A N 1
ATOM 697 C CA . ILE A 1 87 ? -9.438 16.734 -4.965 1 97.88 87 ILE A CA 1
ATOM 698 C C . ILE A 1 87 ? -10.305 17.641 -4.098 1 97.88 87 ILE A C 1
ATOM 700 O O . ILE A 1 87 ? -11.109 17.156 -3.293 1 97.88 87 ILE A O 1
ATOM 704 N N . MET A 1 88 ? -10.125 18.938 -4.215 1 98.25 88 MET A N 1
ATOM 705 C CA . MET A 1 88 ? -10.977 19.875 -3.471 1 98.25 88 MET A CA 1
ATOM 706 C C . MET A 1 88 ? -12.43 19.719 -3.891 1 98.25 88 MET A C 1
ATOM 708 O O . MET A 1 88 ? -13.336 19.797 -3.055 1 98.25 88 MET A O 1
ATOM 712 N N . GLU A 1 89 ? -12.641 19.5 -5.191 1 98.19 89 GLU A N 1
ATOM 713 C CA . GLU A 1 89 ? -14 19.25 -5.664 1 98.19 89 GLU A CA 1
ATOM 714 C C . GLU A 1 89 ? -14.586 18 -5.02 1 98.19 89 GLU A C 1
ATOM 716 O O . GLU A 1 89 ? -15.742 18 -4.578 1 98.19 89 GLU A O 1
ATOM 721 N N . LEU A 1 90 ? -13.789 16.984 -4.996 1 98.44 90 LEU A N 1
ATOM 722 C CA . LEU A 1 90 ? -14.234 15.734 -4.402 1 98.44 90 LEU A CA 1
ATOM 723 C C . LEU A 1 90 ? -14.531 15.914 -2.914 1 98.44 90 LEU A C 1
ATOM 725 O O . LEU A 1 90 ? -15.57 15.469 -2.424 1 98.44 90 LEU A O 1
ATOM 729 N N . ARG A 1 91 ? -13.664 16.547 -2.195 1 98.69 91 ARG A N 1
ATOM 730 C CA . ARG A 1 91 ? -13.82 16.719 -0.755 1 98.69 91 ARG A CA 1
ATOM 731 C C . ARG A 1 91 ? -14.953 17.688 -0.434 1 98.69 91 ARG A C 1
ATOM 733 O O . ARG A 1 91 ? -15.625 17.547 0.588 1 98.69 91 ARG A O 1
ATOM 740 N N . ALA A 1 92 ? -15.195 18.625 -1.319 1 98.5 92 ALA A N 1
ATOM 741 C CA . ALA A 1 92 ? -16.328 19.547 -1.14 1 98.5 92 ALA A CA 1
ATOM 742 C C . ALA A 1 92 ? -17.656 18.797 -1.191 1 98.5 92 ALA A C 1
ATOM 744 O O . ALA A 1 92 ? -18.625 19.203 -0.559 1 98.5 92 ALA A O 1
ATOM 745 N N . LYS A 1 93 ? -17.703 17.734 -1.917 1 98.44 93 LYS A N 1
ATOM 746 C CA . LYS A 1 93 ? -18.906 16.891 -1.968 1 98.44 93 LYS A CA 1
ATOM 747 C C . LYS A 1 93 ? -19.062 16.094 -0.684 1 98.44 93 LYS A C 1
ATOM 749 O O . LYS A 1 93 ? -20.188 15.742 -0.296 1 98.44 93 LYS A O 1
ATOM 754 N N . ILE A 1 94 ? -18 15.812 -0.023 1 98.69 94 ILE A N 1
ATOM 755 C CA . ILE A 1 94 ? -18 14.977 1.171 1 98.69 94 ILE A CA 1
ATOM 756 C C . ILE A 1 94 ? -18.219 15.844 2.408 1 98.69 94 ILE A C 1
ATOM 758 O O . ILE A 1 94 ? -19.062 15.539 3.252 1 98.69 94 ILE A O 1
ATOM 762 N N . VAL A 1 95 ? -17.406 16.906 2.486 1 98.62 95 VAL A N 1
ATOM 763 C CA . VAL A 1 95 ? -17.453 17.797 3.639 1 98.62 95 VAL A CA 1
ATOM 764 C C . VAL A 1 95 ? -17.453 19.25 3.17 1 98.62 95 VAL A C 1
ATOM 766 O O . VAL A 1 95 ? -16.531 20.016 3.467 1 98.62 95 VAL A O 1
ATOM 769 N N . PRO A 1 96 ? -18.5 19.75 2.617 1 98.31 96 PRO A N 1
ATOM 770 C CA . PRO A 1 96 ? -18.531 21.094 2.053 1 98.31 96 PRO A CA 1
ATOM 771 C C . PRO A 1 96 ? -18.25 22.172 3.09 1 98.31 96 PRO A C 1
ATOM 773 O O . PRO A 1 96 ? -17.703 23.234 2.75 1 98.31 96 PRO A O 1
ATOM 776 N N . GLN A 1 97 ? -18.516 21.953 4.344 1 98.25 97 GLN A N 1
ATOM 777 C CA . GLN A 1 97 ? -18.359 22.969 5.379 1 98.25 97 GLN A CA 1
ATOM 778 C C . GLN A 1 97 ? -16.891 23.219 5.68 1 98.25 97 GLN A C 1
ATOM 780 O O . GLN A 1 97 ? -16.547 24.25 6.27 1 98.25 97 GLN A O 1
ATOM 785 N N . TYR A 1 98 ? -16 22.266 5.266 1 98.75 98 TYR A N 1
ATOM 786 C CA . TYR A 1 98 ? -14.602 22.375 5.66 1 98.75 98 TYR A CA 1
ATOM 787 C C . TYR A 1 98 ? -13.719 22.719 4.465 1 98.75 98 TYR A C 1
ATOM 789 O O . TYR A 1 98 ? -12.5 22.781 4.586 1 98.75 98 TYR A O 1
ATOM 797 N N . VAL A 1 99 ? -14.297 22.875 3.256 1 98.75 99 VAL A N 1
ATOM 798 C CA . VAL A 1 99 ? -13.547 23.156 2.035 1 98.75 99 VAL A CA 1
ATOM 799 C C . VAL A 1 99 ? -13.969 24.516 1.471 1 98.75 99 VAL A C 1
ATOM 801 O O . VAL A 1 99 ? -15.164 24.812 1.364 1 98.75 99 VAL A O 1
ATOM 804 N N . PRO A 1 100 ? -12.945 25.375 1.171 1 98.5 100 PRO A N 1
ATOM 805 C CA . PRO A 1 100 ? -13.344 26.609 0.497 1 98.5 100 PRO A CA 1
ATOM 806 C C . PRO A 1 100 ? -14.219 26.359 -0.729 1 98.5 100 PRO A C 1
ATOM 808 O O . PRO A 1 100 ? -13.992 25.406 -1.472 1 98.5 100 PRO A O 1
ATOM 811 N N . ALA A 1 101 ? -15.172 27.234 -0.939 1 97.62 101 ALA A N 1
ATOM 812 C CA . ALA A 1 101 ? -15.992 27.125 -2.141 1 97.62 101 ALA A CA 1
ATOM 813 C C . ALA A 1 101 ? -15.148 27.281 -3.402 1 97.62 101 ALA A C 1
ATOM 815 O O . ALA A 1 101 ? -14.234 28.109 -3.447 1 97.62 101 ALA A O 1
ATOM 816 N N . LEU A 1 102 ? -15.422 26.484 -4.398 1 97.06 102 LEU A N 1
ATOM 817 C CA . LEU A 1 102 ? -14.703 26.516 -5.668 1 97.06 102 LEU A CA 1
ATOM 818 C C . LEU A 1 102 ? -15.523 27.219 -6.742 1 97.06 102 LEU A C 1
ATOM 820 O O . LEU A 1 102 ? -16.688 26.875 -6.949 1 97.06 102 LEU A O 1
ATOM 824 N N . TYR A 1 103 ? -14.852 28.172 -7.43 1 96.06 103 TYR A N 1
ATOM 825 C CA . TYR A 1 103 ? -15.602 28.984 -8.375 1 96.06 103 TYR A CA 1
ATOM 826 C C . TYR A 1 103 ? -15.203 28.656 -9.812 1 96.06 103 TYR A C 1
ATOM 828 O O . TYR A 1 103 ? -16.016 28.797 -10.734 1 96.06 103 TYR A O 1
ATOM 836 N N . LEU A 1 104 ? -13.953 28.328 -10.031 1 95.38 104 LEU A N 1
ATOM 837 C CA . LEU A 1 104 ? -13.477 28 -11.367 1 95.38 104 LEU A CA 1
ATOM 838 C C . LEU A 1 104 ? -12.273 27.062 -11.297 1 95.38 104 LEU A C 1
ATOM 840 O O . LEU A 1 104 ? -11.375 27.266 -10.477 1 95.38 104 LEU A O 1
ATOM 844 N N . GLY A 1 105 ? -12.344 26.016 -12.094 1 94.38 105 GLY A N 1
ATOM 845 C CA . GLY A 1 105 ? -11.164 25.234 -12.445 1 94.38 105 GLY A CA 1
ATOM 846 C C . GLY A 1 105 ? -10.773 25.359 -13.898 1 94.38 105 GLY A C 1
ATOM 847 O O . GLY A 1 105 ? -11.594 25.141 -14.797 1 94.38 105 GLY A O 1
ATOM 848 N N . ASP A 1 106 ? -9.555 25.844 -14.156 1 93.62 106 ASP A N 1
ATOM 849 C CA . ASP A 1 106 ? -9.023 26.016 -15.5 1 93.62 106 ASP A CA 1
ATOM 850 C C . ASP A 1 106 ? -7.742 25.203 -15.688 1 93.62 106 ASP A C 1
ATOM 852 O O . ASP A 1 106 ? -6.637 25.75 -15.609 1 93.62 106 ASP A O 1
ATOM 856 N N . PRO A 1 107 ? -7.934 23.906 -15.992 1 91.12 107 PRO A N 1
ATOM 857 C CA . PRO A 1 107 ? -6.766 23.031 -16.109 1 91.12 107 PRO A CA 1
ATOM 858 C C . PRO A 1 107 ? -5.816 23.469 -17.219 1 91.12 107 PRO A C 1
ATOM 860 O O . PRO A 1 107 ? -4.609 23.219 -17.141 1 91.12 107 PRO A O 1
ATOM 863 N N . GLU A 1 108 ? -6.223 24.094 -18.25 1 89.5 108 GLU A N 1
ATOM 864 C CA . GLU A 1 108 ? -5.379 24.531 -19.359 1 89.5 108 GLU A CA 1
ATOM 865 C C . GLU A 1 108 ? -4.332 25.547 -18.891 1 89.5 108 GLU A C 1
ATOM 867 O O . GLU A 1 108 ? -3.201 25.547 -19.391 1 89.5 108 GLU A O 1
ATOM 872 N N . ASN A 1 109 ? -4.742 26.391 -17.969 1 90 109 ASN A N 1
ATOM 873 C CA . ASN A 1 109 ? -3.842 27.422 -17.469 1 90 109 ASN A CA 1
ATOM 874 C C . ASN A 1 109 ? -3.354 27.109 -16.062 1 90 109 ASN A C 1
ATOM 876 O O . ASN A 1 109 ? -2.66 27.922 -15.445 1 90 109 ASN A O 1
ATOM 880 N N . ASN A 1 110 ? -3.701 25.969 -15.523 1 90.56 110 ASN A N 1
ATOM 881 C CA . ASN A 1 110 ? -3.357 25.562 -14.164 1 90.56 110 ASN A CA 1
ATOM 882 C C . ASN A 1 110 ? -3.809 26.594 -13.141 1 90.56 110 ASN A C 1
ATOM 884 O O . ASN A 1 110 ? -3.021 27.016 -12.289 1 90.56 110 ASN A O 1
ATOM 888 N N . VAL A 1 111 ? -5.059 27.016 -13.328 1 93.12 111 VAL A N 1
ATOM 889 C CA . VAL A 1 111 ? -5.625 28.047 -12.461 1 93.12 111 VAL A CA 1
ATOM 890 C C . VAL A 1 111 ? -6.902 27.516 -11.812 1 93.12 111 VAL A C 1
ATOM 892 O O . VAL A 1 111 ? -7.676 26.797 -12.438 1 93.12 111 VAL A O 1
ATOM 895 N N . PHE A 1 112 ? -7.035 27.828 -10.523 1 95.31 112 PHE A N 1
ATOM 896 C CA . PHE A 1 112 ? -8.383 27.703 -9.977 1 95.31 112 PHE A CA 1
ATOM 897 C C . PHE A 1 112 ? -8.695 28.875 -9.055 1 95.31 112 PHE A C 1
ATOM 899 O O . PHE A 1 112 ? -7.789 29.562 -8.578 1 95.31 112 PHE A O 1
ATOM 906 N N . ILE A 1 113 ? -9.969 29.219 -8.977 1 96.25 113 ILE A N 1
ATOM 907 C CA . ILE A 1 113 ? -10.477 30.328 -8.164 1 96.25 113 ILE A CA 1
ATOM 908 C C . ILE A 1 113 ? -11.359 29.766 -7.047 1 96.25 113 ILE A C 1
ATOM 910 O O . ILE A 1 113 ? -12.211 28.906 -7.289 1 96.25 113 ILE A O 1
ATOM 914 N N . MET A 1 114 ? -11.133 30.266 -5.828 1 96.94 114 MET A N 1
ATOM 915 C CA . MET A 1 114 ? -11.867 29.734 -4.691 1 96.94 114 MET A CA 1
ATOM 916 C C . MET A 1 114 ? -12.227 30.828 -3.697 1 96.94 114 MET A C 1
ATOM 918 O O . MET A 1 114 ? -11.781 31.969 -3.846 1 96.94 114 MET A O 1
ATOM 922 N N . GLU A 1 115 ? -12.969 30.469 -2.734 1 97.06 115 GLU A N 1
ATOM 923 C CA . GLU A 1 115 ? -13.383 31.312 -1.616 1 97.06 115 GLU A CA 1
ATOM 924 C C . GLU A 1 115 ? -12.18 31.844 -0.843 1 97.06 115 GLU A C 1
ATOM 926 O O . GLU A 1 115 ? -11.219 31.109 -0.608 1 97.06 115 GLU A O 1
ATOM 931 N N . ASP A 1 116 ? -12.172 33.156 -0.597 1 96.06 116 ASP A N 1
ATOM 932 C CA . ASP A 1 116 ? -11.242 33.719 0.37 1 96.06 116 ASP A CA 1
ATOM 933 C C . ASP A 1 116 ? -11.703 33.469 1.801 1 96.06 116 ASP A C 1
ATOM 935 O O . ASP A 1 116 ? -12.742 33.969 2.23 1 96.06 116 ASP A O 1
ATOM 939 N N . VAL A 1 117 ? -10.891 32.688 2.52 1 96.94 117 VAL A N 1
ATOM 940 C CA . VAL A 1 117 ? -11.328 32.344 3.861 1 96.94 117 VAL A CA 1
ATOM 941 C C . VAL A 1 117 ? -10.578 33.156 4.898 1 96.94 117 VAL A C 1
ATOM 943 O O . VAL A 1 117 ? -10.359 32.719 6.027 1 96.94 117 VAL A O 1
ATOM 946 N N . SER A 1 118 ? -10.133 34.312 4.539 1 92.56 118 SER A N 1
ATOM 947 C CA . SER A 1 118 ? -9.32 35.156 5.395 1 92.56 118 SER A CA 1
ATOM 948 C C . SER A 1 118 ? -10.141 35.75 6.531 1 92.56 118 SER A C 1
ATOM 950 O O . SER A 1 118 ? -9.594 36.406 7.43 1 92.56 118 SER A O 1
ATOM 952 N N . ASN A 1 119 ? -11.43 35.625 6.477 1 94.12 119 ASN A N 1
ATOM 953 C CA . ASN A 1 119 ? -12.234 35.938 7.652 1 94.12 119 ASN A CA 1
ATOM 954 C C . ASN A 1 119 ? -11.883 35.031 8.828 1 94.12 119 ASN A C 1
ATOM 956 O O . ASN A 1 119 ? -12.164 35.375 9.984 1 94.12 119 ASN A O 1
ATOM 960 N N . LEU A 1 120 ? -11.289 33.875 8.562 1 96.75 120 LEU A N 1
ATOM 961 C CA . LEU A 1 120 ? -10.695 33 9.555 1 96.75 120 LEU A CA 1
ATOM 962 C C . LEU A 1 120 ? -9.203 33.25 9.703 1 96.75 120 LEU A C 1
ATOM 964 O O . LEU A 1 120 ? -8.656 34.125 9.023 1 96.75 120 LEU A O 1
ATOM 968 N N . LYS A 1 121 ? -8.57 32.531 10.617 1 95.94 121 LYS A N 1
ATOM 969 C CA . LYS A 1 121 ? -7.141 32.719 10.836 1 95.94 121 LYS A CA 1
ATOM 970 C C . LYS A 1 121 ? -6.398 31.406 10.742 1 95.94 121 LYS A C 1
ATOM 972 O O . LYS A 1 121 ? -6.938 30.359 11.109 1 95.94 121 LYS A O 1
ATOM 977 N N . LEU A 1 122 ? -5.176 31.516 10.25 1 95.56 122 LEU A N 1
ATOM 978 C CA . LEU A 1 122 ? -4.32 30.328 10.289 1 95.56 122 LEU A CA 1
ATOM 979 C C . LEU A 1 122 ? -4.047 29.906 11.734 1 95.56 122 LEU A C 1
ATOM 981 O O . LEU A 1 122 ? -3.494 30.688 12.516 1 95.56 122 LEU A O 1
ATOM 985 N N . ILE A 1 123 ? -4.305 28.672 12.047 1 97.56 123 ILE A N 1
ATOM 986 C CA . ILE A 1 123 ? -4.371 28.297 13.453 1 97.56 123 ILE A CA 1
ATOM 987 C C . ILE A 1 123 ? -2.965 28.25 14.047 1 97.56 123 ILE A C 1
ATOM 989 O O . ILE A 1 123 ? -2.777 28.5 15.242 1 97.56 123 ILE A O 1
ATOM 993 N N . ARG A 1 124 ? -1.92 28 13.25 1 96.5 124 ARG A N 1
ATOM 994 C CA . ARG A 1 124 ? -0.563 27.938 13.781 1 96.5 124 ARG A CA 1
ATOM 995 C C . ARG A 1 124 ? -0.194 29.25 14.484 1 96.5 124 ARG A C 1
ATOM 997 O O . ARG A 1 124 ? 0.265 29.234 15.625 1 96.5 124 ARG A O 1
ATOM 1004 N N . PHE A 1 125 ? -0.424 30.297 13.883 1 94.88 125 PHE A N 1
ATOM 1005 C CA . PHE A 1 125 ? 0.02 31.594 14.383 1 94.88 125 PHE A CA 1
ATOM 1006 C C . PHE A 1 125 ? -0.843 32.031 15.555 1 94.88 125 PHE A C 1
ATOM 1008 O O . PHE A 1 125 ? -0.362 32.719 16.469 1 94.88 125 PHE A O 1
ATOM 1015 N N . GLN A 1 126 ? -2.092 31.656 15.477 1 96.75 126 GLN A N 1
ATOM 1016 C CA . GLN A 1 126 ? -2.953 31.922 16.625 1 96.75 126 GLN A CA 1
ATOM 1017 C C . GLN A 1 126 ? -2.531 31.094 17.828 1 96.75 126 GLN A C 1
ATOM 1019 O O . GLN A 1 126 ? -2.58 31.562 18.969 1 96.75 126 GLN A O 1
ATOM 1024 N N . MET A 1 127 ? -2.104 29.875 17.594 1 97.31 127 MET A N 1
ATOM 1025 C CA . MET A 1 127 ? -1.627 29.016 18.672 1 97.31 127 MET A CA 1
ATOM 1026 C C . MET A 1 127 ? -0.324 29.547 19.266 1 97.31 127 MET A C 1
ATOM 1028 O O . MET A 1 127 ? -0.097 29.453 20.469 1 97.31 127 MET A O 1
ATOM 1032 N N . ASN A 1 128 ? 0.522 30.141 18.406 1 96.25 128 ASN A N 1
ATOM 1033 C CA . ASN A 1 128 ? 1.746 30.781 18.891 1 96.25 128 ASN A CA 1
ATOM 1034 C C . ASN A 1 128 ? 1.445 31.906 19.859 1 96.25 128 ASN A C 1
ATOM 1036 O O . ASN A 1 128 ? 2.305 32.281 20.656 1 96.25 128 ASN A O 1
ATOM 1040 N N . LYS A 1 129 ? 0.222 32.406 19.766 1 94.69 129 LYS A N 1
ATOM 1041 C CA . LYS A 1 129 ? -0.227 33.469 20.656 1 94.69 129 LYS A CA 1
ATOM 1042 C C . LYS A 1 129 ? -1.111 32.906 21.766 1 94.69 129 LYS A C 1
ATOM 1044 O O . LYS A 1 129 ? -1.852 33.656 22.406 1 94.69 129 LYS A O 1
ATOM 1049 N N . ASN A 1 130 ? -1.104 31.656 21.922 1 96.31 130 ASN A N 1
ATOM 1050 C CA . ASN A 1 130 ? -1.751 30.922 23.016 1 96.31 130 ASN A CA 1
ATOM 1051 C C . ASN A 1 130 ? -3.271 30.938 22.875 1 96.31 130 ASN A C 1
ATOM 1053 O O . ASN A 1 130 ? -3.99 30.922 23.875 1 96.31 130 ASN A O 1
ATOM 1057 N N . HIS A 1 131 ? -3.717 31.094 21.641 1 96.06 131 HIS A N 1
ATOM 1058 C CA . HIS A 1 131 ? -5.152 31.031 21.391 1 96.06 131 HIS A CA 1
ATOM 1059 C C . HIS A 1 131 ? -5.668 29.594 21.5 1 96.06 131 HIS A C 1
ATOM 1061 O O . HIS A 1 131 ? -4.996 28.656 21.047 1 96.06 131 HIS A O 1
ATOM 1067 N N . LEU A 1 132 ? -6.891 29.484 22.062 1 96.12 132 LEU A N 1
ATOM 1068 C CA . LEU A 1 132 ? -7.578 28.203 22.156 1 96.12 132 LEU A CA 1
ATOM 1069 C C . LEU A 1 132 ? -8.625 28.062 21.062 1 96.12 132 LEU A C 1
ATOM 1071 O O . LEU A 1 132 ? -9.336 29.031 20.75 1 96.12 132 LEU A O 1
ATOM 1075 N N . PHE A 1 133 ? -8.672 26.922 20.422 1 97.69 133 PHE A N 1
ATOM 1076 C CA . PHE A 1 133 ? -9.719 26.578 19.453 1 97.69 133 PHE A CA 1
ATOM 1077 C C . PHE A 1 133 ? -10.594 25.453 20 1 97.69 133 PHE A C 1
ATOM 1079 O O . PHE A 1 133 ? -10.281 24.281 19.797 1 97.69 133 PHE A O 1
ATOM 1086 N N . PRO A 1 134 ? -11.75 25.781 20.562 1 96.81 134 PRO A N 1
ATOM 1087 C CA . PRO A 1 134 ? -12.547 24.781 21.266 1 96.81 134 PRO A CA 1
ATOM 1088 C C . PRO A 1 134 ? -13.039 23.656 20.328 1 96.81 134 PRO A C 1
ATOM 1090 O O . PRO A 1 134 ? -13.195 22.516 20.766 1 96.81 134 PRO A O 1
ATOM 1093 N N . GLU A 1 135 ? -13.242 23.969 19.062 1 98.31 135 GLU A N 1
ATOM 1094 C CA . GLU A 1 135 ? -13.867 22.984 18.172 1 98.31 135 GLU A CA 1
ATOM 1095 C C . GLU A 1 135 ? -12.836 22.359 17.25 1 98.31 135 GLU A C 1
ATOM 1097 O O . GLU A 1 135 ? -13.188 21.531 16.391 1 98.31 135 GLU A O 1
ATOM 1102 N N . LEU A 1 136 ? -11.594 22.656 17.391 1 98.44 136 LEU A N 1
ATOM 1103 C CA . LEU A 1 136 ? -10.555 22.25 16.438 1 98.44 136 LEU A CA 1
ATOM 1104 C C . LEU A 1 136 ? -10.469 20.734 16.344 1 98.44 136 LEU A C 1
ATOM 1106 O O . LEU A 1 136 ? -10.461 20.172 15.25 1 98.44 136 LEU A O 1
ATOM 1110 N N . ALA A 1 137 ? -10.391 20.062 17.5 1 98.56 137 ALA A N 1
ATOM 1111 C CA . ALA A 1 137 ? -10.211 18.609 17.5 1 98.56 137 ALA A CA 1
ATOM 1112 C C . ALA A 1 137 ? -11.383 17.922 16.812 1 98.56 137 ALA A C 1
ATOM 1114 O O . ALA A 1 137 ? -11.188 17.031 15.977 1 98.56 137 ALA A O 1
ATOM 1115 N N . LYS A 1 138 ? -12.57 18.328 17.188 1 98.75 138 LYS A N 1
ATOM 1116 C CA . LYS A 1 138 ? -13.773 17.703 16.641 1 98.75 138 LYS A CA 1
ATOM 1117 C C . LYS A 1 138 ? -13.891 17.953 15.133 1 98.75 138 LYS A C 1
ATOM 1119 O O . LYS A 1 138 ? -14.094 17.016 14.359 1 98.75 138 LYS A O 1
ATOM 1124 N N . GLN A 1 139 ? -13.773 19.219 14.695 1 98.88 139 GLN A N 1
ATOM 1125 C CA . GLN A 1 139 ? -13.922 19.594 13.297 1 98.88 139 GLN A CA 1
ATOM 1126 C C . GLN A 1 139 ? -12.797 19 12.445 1 98.88 139 GLN A C 1
ATOM 1128 O O . GLN A 1 139 ? -13.039 18.5 11.352 1 98.88 139 GLN A O 1
ATOM 1133 N N . GLY A 1 140 ? -11.555 19.078 12.961 1 98.81 140 GLY A N 1
ATOM 1134 C CA . GLY A 1 140 ? -10.43 18.484 12.25 1 98.81 140 GLY A CA 1
ATOM 1135 C C . GLY A 1 140 ? -10.555 16.984 12.078 1 98.81 140 GLY A C 1
ATOM 1136 O O . GLY A 1 140 ? -10.312 16.453 10.992 1 98.81 140 GLY A O 1
ATOM 1137 N N . ALA A 1 141 ? -10.945 16.328 13.148 1 98.88 141 ALA A N 1
ATOM 1138 C CA . ALA A 1 141 ? -11.133 14.883 13.109 1 98.88 141 ALA A CA 1
ATOM 1139 C C . ALA A 1 141 ? -12.25 14.5 12.148 1 98.88 141 ALA A C 1
ATOM 1141 O O . ALA A 1 141 ? -12.156 13.492 11.438 1 98.88 141 ALA A O 1
ATOM 1142 N N . GLN A 1 142 ? -13.32 15.266 12.156 1 98.88 142 GLN A N 1
ATOM 1143 C CA . GLN A 1 142 ? -14.438 14.992 11.25 1 98.88 142 GLN A CA 1
ATOM 1144 C C . GLN A 1 142 ? -14.016 15.141 9.797 1 98.88 142 GLN A C 1
ATOM 1146 O O . GLN A 1 142 ? -14.367 14.305 8.953 1 98.88 142 GLN A O 1
ATOM 1151 N N . TYR A 1 143 ? -13.305 16.234 9.453 1 98.88 143 TYR A N 1
ATOM 1152 C CA . TYR A 1 143 ? -12.773 16.422 8.102 1 98.88 143 TYR A CA 1
ATOM 1153 C C . TYR A 1 143 ? -11.961 15.203 7.672 1 98.88 143 TYR A C 1
ATOM 1155 O O . TYR A 1 143 ? -12.172 14.664 6.586 1 98.88 143 TYR A O 1
ATOM 1163 N N . LEU A 1 144 ? -11.031 14.758 8.539 1 98.94 144 LEU A N 1
ATOM 1164 C CA . LEU A 1 144 ? -10.133 13.664 8.203 1 98.94 144 LEU A CA 1
ATOM 1165 C C . LEU A 1 144 ? -10.898 12.352 8.07 1 98.94 144 LEU A C 1
ATOM 1167 O O . LEU A 1 144 ? -10.766 11.656 7.059 1 98.94 144 LEU A O 1
ATOM 1171 N N . ALA A 1 145 ? -11.688 12.039 9.078 1 98.94 145 ALA A N 1
ATOM 1172 C CA . ALA A 1 145 ? -12.391 10.766 9.07 1 98.94 145 ALA A CA 1
ATOM 1173 C C . ALA A 1 145 ? -13.305 10.641 7.852 1 98.94 145 ALA A C 1
ATOM 1175 O O . ALA A 1 145 ? -13.336 9.594 7.199 1 98.94 145 ALA A O 1
ATOM 1176 N N . ALA A 1 146 ? -14.016 11.695 7.508 1 98.94 146 ALA A N 1
ATOM 1177 C CA . ALA A 1 146 ? -14.953 11.664 6.391 1 98.94 146 ALA A CA 1
ATOM 1178 C C . ALA A 1 146 ? -14.219 11.531 5.059 1 98.94 146 ALA A C 1
ATOM 1180 O O . ALA A 1 146 ? -14.539 10.656 4.254 1 98.94 146 ALA A O 1
ATOM 1181 N N . THR A 1 147 ? -13.258 12.391 4.855 1 98.88 147 THR A N 1
ATOM 1182 C CA . THR A 1 147 ? -12.57 12.383 3.568 1 98.88 147 THR A CA 1
ATOM 1183 C C . THR A 1 147 ? -11.789 11.086 3.385 1 98.88 147 THR A C 1
ATOM 1185 O O . THR A 1 147 ? -11.648 10.594 2.266 1 98.88 147 THR A O 1
ATOM 1188 N N . HIS A 1 148 ? -11.242 10.547 4.52 1 98.88 148 HIS A N 1
ATOM 1189 C CA . HIS A 1 148 ? -10.547 9.266 4.453 1 98.88 148 HIS A CA 1
ATOM 1190 C C . HIS A 1 148 ? -11.516 8.125 4.156 1 98.88 148 HIS A C 1
ATOM 1192 O O . HIS A 1 148 ? -11.281 7.324 3.252 1 98.88 148 HIS A O 1
ATOM 1198 N N . PHE A 1 149 ? -12.617 8.039 4.895 1 98.81 149 PHE A N 1
ATOM 1199 C CA . PHE A 1 149 ? -13.547 6.93 4.785 1 98.81 149 PHE A CA 1
ATOM 1200 C C . PHE A 1 149 ? -14.18 6.891 3.398 1 98.81 149 PHE A C 1
ATOM 1202 O O . PHE A 1 149 ? -14.211 5.84 2.754 1 98.81 149 PHE A O 1
ATOM 1209 N N . TYR A 1 150 ? -14.594 7.949 2.873 1 98.88 150 TYR A N 1
ATOM 1210 C CA . TYR A 1 150 ? -15.414 7.988 1.666 1 98.88 150 TYR A CA 1
ATOM 1211 C C . TYR A 1 150 ? -14.539 7.969 0.415 1 98.88 150 TYR A C 1
ATOM 1213 O O . TYR A 1 150 ? -15.055 7.98 -0.706 1 98.88 150 TYR A O 1
ATOM 1221 N N . THR A 1 151 ? -13.234 7.934 0.553 1 98.69 151 THR A N 1
ATOM 1222 C CA . THR A 1 151 ? -12.336 7.684 -0.567 1 98.69 151 THR A CA 1
ATOM 1223 C C . THR A 1 151 ? -11.602 6.363 -0.384 1 98.69 151 THR A C 1
ATOM 1225 O O . THR A 1 151 ? -10.57 6.125 -1.024 1 98.69 151 THR A O 1
ATOM 1228 N N . SER A 1 152 ? -12.062 5.555 0.497 1 98.12 152 SER A N 1
ATOM 1229 C CA . SER A 1 152 ? -11.461 4.25 0.755 1 98.12 152 SER A CA 1
ATOM 1230 C C . SER A 1 152 ? -12.273 3.131 0.115 1 98.12 152 SER A C 1
ATOM 1232 O O . SER A 1 152 ? -13.398 3.357 -0.343 1 98.12 152 SER A O 1
ATOM 1234 N N . GLU A 1 153 ? -11.672 1.926 0.148 1 95.31 153 GLU A N 1
ATOM 1235 C CA . GLU A 1 153 ? -12.328 0.743 -0.397 1 95.31 153 GLU A CA 1
ATOM 1236 C C . GLU A 1 153 ? -13.508 0.315 0.476 1 95.31 153 GLU A C 1
ATOM 1238 O O . GLU A 1 153 ? -14.359 -0.457 0.039 1 95.31 153 GLU A O 1
ATOM 1243 N N . PHE A 1 154 ? -13.602 0.833 1.673 1 97.19 154 PHE A N 1
ATOM 1244 C CA . PHE A 1 154 ? -14.688 0.434 2.564 1 97.19 154 PHE A CA 1
ATOM 1245 C C . PHE A 1 154 ? -16.016 0.99 2.08 1 97.19 154 PHE A C 1
ATOM 1247 O O . PHE A 1 154 ? -17.078 0.43 2.379 1 97.19 154 PHE A O 1
ATOM 1254 N N . TYR A 1 155 ? -15.898 2.1 1.37 1 98.06 155 TYR A N 1
ATOM 1255 C CA . TYR A 1 155 ? -17.109 2.744 0.884 1 98.06 155 TYR A CA 1
ATOM 1256 C C . TYR A 1 155 ? -17.234 2.609 -0.629 1 98.06 155 TYR A C 1
ATOM 1258 O O . TYR A 1 155 ? -18.281 2.221 -1.141 1 98.06 155 TYR A O 1
ATOM 1266 N N . LEU A 1 156 ? -16.188 2.875 -1.378 1 97.12 156 LEU A N 1
ATOM 1267 C CA . LEU A 1 156 ? -16.219 2.934 -2.836 1 97.12 156 LEU A CA 1
ATOM 1268 C C . LEU A 1 156 ? -16.234 1.532 -3.436 1 97.12 156 LEU A C 1
ATOM 1270 O O . LEU A 1 156 ? -15.547 0.633 -2.934 1 97.12 156 LEU A O 1
ATOM 1274 N N . PRO A 1 157 ? -16.984 1.416 -4.582 1 93.81 157 PRO A N 1
ATOM 1275 C CA . PRO A 1 157 ? -16.75 0.193 -5.352 1 93.81 157 PRO A CA 1
ATOM 1276 C C . PRO A 1 157 ? -15.273 -0 -5.707 1 93.81 157 PRO A C 1
ATOM 1278 O O . PRO A 1 157 ? -14.57 0.971 -6.008 1 93.81 157 PRO A O 1
ATOM 1281 N N . THR A 1 158 ? -14.836 -1.217 -5.664 1 90.81 158 THR A N 1
ATOM 1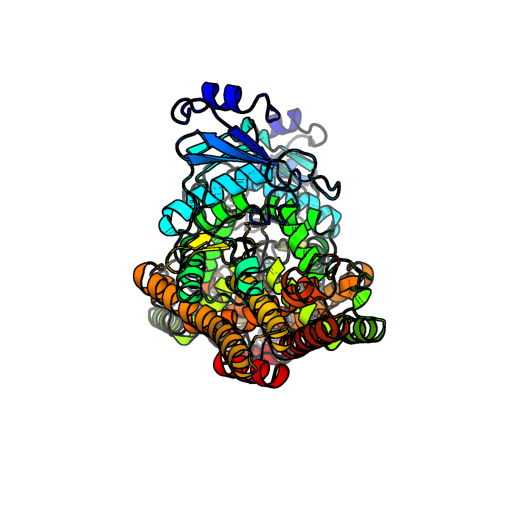282 C CA . THR A 1 158 ? -13.422 -1.543 -5.789 1 90.81 158 THR A CA 1
ATOM 1283 C C . THR A 1 158 ? -12.828 -0.924 -7.055 1 90.81 158 THR A C 1
ATOM 1285 O O . THR A 1 158 ? -11.734 -0.364 -7.027 1 90.81 158 THR A O 1
ATOM 1288 N N . GLU A 1 159 ? -13.516 -1.021 -8.156 1 88.19 159 GLU A N 1
ATOM 1289 C CA . GLU A 1 159 ? -13.023 -0.468 -9.414 1 88.19 159 GLU A CA 1
ATOM 1290 C C . GLU A 1 159 ? -12.867 1.048 -9.328 1 88.19 159 GLU A C 1
ATOM 1292 O O . GLU A 1 159 ? -11.875 1.604 -9.797 1 88.19 159 GLU A O 1
ATOM 1297 N N . GLU A 1 160 ? -13.852 1.696 -8.781 1 92.88 160 GLU A N 1
ATOM 1298 C CA . GLU A 1 160 ? -13.797 3.146 -8.617 1 92.88 160 GLU A CA 1
ATOM 1299 C C . GLU A 1 160 ? -12.672 3.557 -7.68 1 92.88 160 GLU A C 1
ATOM 1301 O O . GLU A 1 160 ? -11.969 4.535 -7.938 1 92.88 160 GLU A O 1
ATOM 1306 N N . TYR A 1 161 ? -12.547 2.807 -6.605 1 95.19 161 TYR A N 1
ATOM 1307 C CA . TYR A 1 161 ? -11.469 3.037 -5.652 1 95.19 161 TYR A CA 1
ATOM 1308 C C . TYR A 1 161 ? -10.109 2.967 -6.34 1 95.19 161 TYR A C 1
ATOM 1310 O O . TYR A 1 161 ? -9.281 3.863 -6.18 1 95.19 161 TYR A O 1
ATOM 1318 N N . ARG A 1 162 ? -9.883 1.971 -7.172 1 92.38 162 ARG A N 1
ATOM 1319 C CA . ARG A 1 162 ? -8.609 1.776 -7.848 1 92.38 162 ARG A CA 1
ATOM 1320 C C . ARG A 1 162 ? -8.367 2.861 -8.891 1 92.38 162 ARG A C 1
ATOM 1322 O O . ARG A 1 162 ? -7.25 3.354 -9.039 1 92.38 162 ARG A O 1
ATOM 1329 N N . LYS A 1 163 ? -9.383 3.244 -9.586 1 90.56 163 LYS A N 1
ATOM 1330 C CA . LYS A 1 163 ? -9.266 4.328 -10.562 1 90.56 163 LYS A CA 1
ATOM 1331 C C . LYS A 1 163 ? -8.914 5.645 -9.875 1 90.56 163 LYS A C 1
ATOM 1333 O O . LYS A 1 163 ? -8.133 6.438 -10.398 1 90.56 163 LYS A O 1
ATOM 1338 N N . LEU A 1 164 ? -9.508 5.805 -8.742 1 94.38 164 LEU A N 1
ATOM 1339 C CA . LEU A 1 164 ? -9.242 7.016 -7.965 1 94.38 164 LEU A CA 1
ATOM 1340 C C . LEU A 1 164 ? -7.789 7.062 -7.512 1 94.38 164 LEU A C 1
ATOM 1342 O O . LEU A 1 164 ? -7.129 8.102 -7.641 1 94.38 164 LEU A O 1
ATOM 1346 N N . LEU A 1 165 ? -7.266 5.965 -7.043 1 93.62 165 LEU A N 1
ATOM 1347 C CA . LEU A 1 165 ? -5.875 5.895 -6.613 1 93.62 165 LEU A CA 1
ATOM 1348 C C . LEU A 1 165 ? -4.93 6.105 -7.793 1 93.62 165 LEU A C 1
ATOM 1350 O O . LEU A 1 165 ? -3.893 6.754 -7.656 1 93.62 165 LEU A O 1
ATOM 1354 N N . ALA A 1 166 ? -5.297 5.547 -8.875 1 89.44 166 ALA A N 1
ATOM 1355 C CA . ALA A 1 166 ? -4.473 5.711 -10.07 1 89.44 166 ALA A CA 1
ATOM 1356 C C . ALA A 1 166 ? -4.43 7.172 -10.516 1 89.44 166 ALA A C 1
ATOM 1358 O O . ALA A 1 166 ? -3.369 7.68 -10.883 1 89.44 166 ALA A O 1
ATOM 1359 N N . HIS A 1 167 ? -5.527 7.789 -10.445 1 91 167 HIS A N 1
ATOM 1360 C CA . HIS A 1 167 ? -5.648 9.18 -10.875 1 91 167 HIS A CA 1
ATOM 1361 C C . HIS A 1 167 ? -4.816 10.102 -9.992 1 91 167 HIS A C 1
ATOM 1363 O O . HIS A 1 167 ? -4.18 11.031 -10.492 1 91 167 HIS A O 1
ATOM 1369 N N . PHE A 1 168 ? -4.738 9.805 -8.742 1 93.62 168 PHE A N 1
ATOM 1370 C CA . PHE A 1 168 ? -4.035 10.656 -7.793 1 93.62 168 PHE A CA 1
ATOM 1371 C C . PHE A 1 168 ? -2.717 10.023 -7.363 1 93.62 168 PHE A C 1
ATOM 1373 O O . PHE A 1 168 ? -2.303 10.156 -6.207 1 93.62 168 PHE A O 1
ATOM 1380 N N . MET A 1 169 ? -2.127 9.312 -8.227 1 88.75 169 MET A N 1
ATOM 1381 C CA . MET A 1 169 ? -0.823 8.742 -7.91 1 88.75 169 MET A CA 1
ATOM 1382 C C . MET A 1 169 ? 0.158 9.82 -7.477 1 88.75 169 MET A C 1
ATOM 1384 O O . MET A 1 169 ? 0.958 9.617 -6.562 1 88.75 169 MET A O 1
ATOM 1388 N N . ASN A 1 170 ? 0.058 11.031 -8.25 1 89.56 170 ASN A N 1
ATOM 1389 C CA . ASN A 1 170 ? 0.81 12.219 -7.848 1 89.56 170 ASN A CA 1
ATOM 1390 C C . ASN A 1 170 ? 2.268 11.883 -7.551 1 89.56 170 ASN A C 1
ATOM 1392 O O . ASN A 1 170 ? 2.795 12.258 -6.5 1 89.56 170 ASN A O 1
ATOM 1396 N N . ALA A 1 171 ? 2.934 11.156 -8.453 1 85.94 171 ALA A N 1
ATOM 1397 C CA . ALA A 1 171 ? 4.246 10.555 -8.258 1 85.94 171 ALA A CA 1
ATOM 1398 C C . ALA A 1 171 ? 5.285 11.602 -7.867 1 85.94 171 ALA A C 1
ATOM 1400 O O . ALA A 1 171 ? 6.094 11.375 -6.969 1 85.94 171 ALA A O 1
ATOM 1401 N N . GLU A 1 172 ? 5.234 12.734 -8.398 1 83.31 172 GLU A N 1
ATOM 1402 C CA . GLU A 1 172 ? 6.262 13.742 -8.156 1 83.31 172 GLU A CA 1
ATOM 1403 C C . GLU A 1 172 ? 6.133 14.336 -6.75 1 83.31 172 GLU A C 1
ATOM 1405 O O . GLU A 1 172 ? 7.125 14.43 -6.02 1 83.31 172 GLU A O 1
ATOM 1410 N N . LEU A 1 173 ? 4.918 14.703 -6.367 1 87.38 173 LEU A N 1
ATOM 1411 C CA . LEU A 1 173 ? 4.742 15.352 -5.074 1 87.38 173 LEU A CA 1
ATOM 1412 C C . LEU A 1 173 ? 4.863 14.336 -3.939 1 87.38 173 LEU A C 1
ATOM 1414 O O . LEU A 1 173 ? 5.328 14.672 -2.848 1 87.38 173 LEU A O 1
ATOM 1418 N N . ARG A 1 174 ? 4.461 13.109 -4.242 1 90.62 174 ARG A N 1
ATOM 1419 C CA . ARG A 1 174 ? 4.57 12.062 -3.236 1 90.62 174 ARG A CA 1
ATOM 1420 C C . ARG A 1 174 ? 6.023 11.828 -2.842 1 90.62 174 ARG A C 1
ATOM 1422 O O . ARG A 1 174 ? 6.324 11.57 -1.675 1 90.62 174 ARG A O 1
ATOM 1429 N N . VAL A 1 175 ? 6.953 11.961 -3.791 1 87.75 175 VAL A N 1
ATOM 1430 C CA . VAL A 1 175 ? 8.367 11.719 -3.537 1 87.75 175 VAL A CA 1
ATOM 1431 C C . VAL A 1 175 ? 8.914 12.797 -2.596 1 87.75 175 VAL A C 1
ATOM 1433 O O . VAL A 1 175 ? 9.773 12.516 -1.758 1 87.75 175 VAL A O 1
ATOM 1436 N N . VAL A 1 176 ? 8.367 13.992 -2.662 1 84.69 176 VAL A N 1
ATOM 1437 C CA . VAL A 1 176 ? 8.781 15.086 -1.791 1 84.69 176 VAL A CA 1
ATOM 1438 C C . VAL A 1 176 ? 8.492 14.727 -0.335 1 84.69 176 VAL A C 1
ATOM 1440 O O . VAL A 1 176 ? 9.352 14.898 0.534 1 84.69 176 VAL A O 1
ATOM 1443 N N . MET A 1 177 ? 7.336 14.172 -0.134 1 89.12 177 MET A N 1
ATOM 1444 C CA . MET A 1 177 ? 6.945 13.805 1.225 1 89.12 177 MET A CA 1
ATOM 1445 C C . MET A 1 177 ? 7.699 12.562 1.691 1 89.12 177 MET A C 1
ATOM 1447 O O . MET A 1 177 ? 8.164 12.5 2.832 1 89.12 177 MET A O 1
ATOM 1451 N N . GLU A 1 178 ? 7.875 11.594 0.795 1 89.38 178 GLU A N 1
ATOM 1452 C CA . GLU A 1 178 ? 8.539 10.336 1.117 1 89.38 178 GLU A CA 1
ATOM 1453 C C . GLU A 1 178 ? 10 10.57 1.496 1 89.38 178 GLU A C 1
ATOM 1455 O O . GLU A 1 178 ? 10.516 9.938 2.424 1 89.38 178 GLU A O 1
ATOM 1460 N N . ASP A 1 179 ? 10.578 11.484 0.845 1 84.06 179 ASP A N 1
ATOM 1461 C CA . ASP A 1 179 ? 11.984 11.766 1.116 1 84.06 179 ASP A CA 1
ATOM 1462 C C . ASP A 1 179 ? 12.133 12.789 2.244 1 84.06 179 ASP A C 1
ATOM 1464 O O . ASP A 1 179 ? 12.969 12.617 3.137 1 84.06 179 ASP A O 1
ATOM 1468 N N . GLY A 1 180 ? 11.328 13.805 2.225 1 84.69 180 GLY A N 1
ATOM 1469 C CA . GLY A 1 180 ? 11.453 14.898 3.172 1 84.69 180 GLY A CA 1
ATOM 1470 C C . GLY A 1 180 ? 11.148 14.492 4.602 1 84.69 180 GLY A C 1
ATOM 1471 O O . GLY A 1 180 ? 11.828 14.922 5.535 1 84.69 180 GLY A O 1
ATOM 1472 N N . ILE A 1 181 ? 10.266 13.594 4.762 1 90.19 181 ILE A N 1
ATOM 1473 C CA . ILE A 1 181 ? 9.812 13.242 6.105 1 90.19 181 ILE A CA 1
ATOM 1474 C C . ILE A 1 181 ? 10.656 12.094 6.652 1 90.19 181 ILE A C 1
ATOM 1476 O O . ILE A 1 181 ? 10.984 12.07 7.84 1 90.19 181 ILE A O 1
ATOM 1480 N N . PHE A 1 182 ? 11.141 11.211 5.746 1 89.56 182 PHE A N 1
ATOM 1481 C CA . PHE A 1 182 ? 11.672 9.969 6.281 1 89.56 182 PHE A CA 1
ATOM 1482 C C . PHE A 1 182 ? 13.172 9.867 6.039 1 89.56 182 PHE A C 1
ATOM 1484 O O . PHE A 1 182 ? 13.875 9.164 6.766 1 89.56 182 PHE A O 1
ATOM 1491 N N . LEU A 1 183 ? 13.672 10.273 4.941 1 79.31 183 LEU A N 1
ATOM 1492 C CA . LEU A 1 183 ? 15.078 10.086 4.598 1 79.31 183 LEU A CA 1
ATOM 1493 C C . LEU A 1 183 ? 15.891 11.336 4.914 1 79.31 183 LEU A C 1
ATOM 1495 O O . LEU A 1 183 ? 16.984 11.242 5.488 1 79.31 183 LEU A O 1
ATOM 1499 N N . HIS A 1 184 ? 15.484 12.289 4.133 1 65.25 184 HIS A N 1
ATOM 1500 C CA . HIS A 1 184 ? 16.266 13.516 4.234 1 65.25 184 HIS A CA 1
ATOM 1501 C C . HIS A 1 184 ? 15.812 14.359 5.422 1 65.25 184 HIS A C 1
ATOM 1503 O O . HIS A 1 184 ? 15.164 15.391 5.242 1 65.25 184 HIS A O 1
ATOM 1509 N N . ILE A 1 185 ? 15.539 13.492 6.531 1 52 185 ILE A N 1
ATOM 1510 C CA . ILE A 1 185 ? 15.195 14.414 7.609 1 52 185 ILE A CA 1
ATOM 1511 C C . ILE A 1 185 ? 15.578 15.836 7.215 1 52 185 ILE A C 1
ATOM 1513 O O . ILE A 1 185 ? 16.719 16.094 6.832 1 52 185 ILE A O 1
ATOM 1517 N N . PHE A 1 186 ? 14.547 16.453 6.754 1 38.25 186 PHE A N 1
ATOM 1518 C CA . PHE A 1 186 ? 14.516 17.75 6.09 1 38.25 186 PHE A CA 1
ATOM 1519 C C . PHE A 1 186 ? 15.75 18.562 6.445 1 38.25 186 PHE A C 1
ATOM 1521 O O . PHE A 1 186 ? 15.867 19.078 7.562 1 38.25 186 PHE A O 1
ATOM 1528 N N . GLY A 1 187 ? 16.75 18.578 5.656 1 45.94 187 GLY A N 1
ATOM 1529 C CA . GLY A 1 187 ? 17.938 19.422 5.664 1 45.94 187 GLY A CA 1
ATOM 1530 C C . GLY A 1 187 ? 19.125 18.766 6.324 1 45.94 187 GLY A C 1
ATOM 1531 O O . GLY A 1 187 ? 19.25 18.797 7.551 1 45.94 187 GLY A O 1
ATOM 1532 N N . SER A 1 188 ? 19.453 17.547 5.953 1 50.91 188 SER A N 1
ATOM 1533 C CA . SER A 1 188 ? 20.766 17.031 6.32 1 50.91 188 SER A CA 1
ATOM 1534 C C . SER A 1 188 ? 21.703 18.172 6.73 1 50.91 188 SER A C 1
ATOM 1536 O O . SER A 1 188 ? 21.797 19.188 6.043 1 50.91 188 SER A O 1
ATOM 1538 N N . ASP A 1 189 ? 22.062 17.938 7.797 1 57.38 189 ASP A N 1
ATOM 1539 C CA . ASP A 1 189 ? 23.078 18.578 8.641 1 57.38 189 ASP A CA 1
ATOM 1540 C C . ASP A 1 189 ? 22.781 20.062 8.836 1 57.38 189 ASP A C 1
ATOM 1542 O O . ASP A 1 189 ? 23.688 20.891 8.773 1 57.38 189 ASP A O 1
ATOM 1546 N N . HIS A 1 190 ? 21.203 20.203 8.672 1 70.69 190 HIS A N 1
ATOM 1547 C CA . HIS A 1 190 ? 20.922 21.594 9.016 1 70.69 190 HIS A CA 1
ATOM 1548 C C . HIS A 1 190 ? 20.219 21.703 10.367 1 70.69 190 HIS A C 1
ATOM 1550 O O . HIS A 1 190 ? 19.141 21.156 10.562 1 70.69 190 HIS A O 1
ATOM 1556 N N . TYR A 1 191 ? 20.859 21.938 11.305 1 76.94 191 TYR A N 1
ATOM 1557 C CA . TYR A 1 191 ? 20.359 22.141 12.656 1 76.94 191 TYR A CA 1
ATOM 1558 C C . TYR A 1 191 ? 20.281 23.641 12.992 1 76.94 191 TYR A C 1
ATOM 1560 O O . TYR A 1 191 ? 21.062 24.438 12.461 1 76.94 191 TYR A O 1
ATOM 1568 N N . ASP A 1 192 ? 19.172 23.922 13.633 1 78.12 192 ASP A N 1
ATOM 1569 C CA . ASP A 1 192 ? 19.062 25.297 14.086 1 78.12 192 ASP A CA 1
ATOM 1570 C C . ASP A 1 192 ? 20.312 25.75 14.836 1 78.12 192 ASP A C 1
ATOM 1572 O O . ASP A 1 192 ? 20.562 25.312 15.961 1 78.12 192 ASP A O 1
ATOM 1576 N N . ALA A 1 193 ? 21.016 26.594 14.273 1 79.06 193 ALA A N 1
ATOM 1577 C CA . ALA A 1 193 ? 22.281 27.047 14.836 1 79.06 193 ALA A CA 1
ATOM 1578 C C . ALA A 1 193 ? 22.062 27.734 16.188 1 79.06 193 ALA A C 1
ATOM 1580 O O . ALA A 1 193 ? 22.938 27.703 17.047 1 79.06 193 ALA A O 1
ATOM 1581 N N . ALA A 1 194 ? 20.922 28.234 16.328 1 80.31 194 ALA A N 1
ATOM 1582 C CA . ALA A 1 194 ? 20.625 28.969 17.547 1 80.31 194 ALA A CA 1
ATOM 1583 C C . ALA A 1 194 ? 20.531 28.016 18.75 1 80.31 194 ALA A C 1
ATOM 1585 O O . ALA A 1 194 ? 20.641 28.438 19.891 1 80.31 194 ALA A O 1
ATOM 1586 N N . CYS A 1 195 ? 20.406 26.688 18.5 1 88.69 195 CYS A N 1
ATOM 1587 C CA . CYS A 1 195 ? 20.234 25.719 19.578 1 88.69 195 CYS A CA 1
ATOM 1588 C C . CYS A 1 195 ? 21.578 25.141 20.016 1 88.69 195 CYS A C 1
ATOM 1590 O O . CYS A 1 195 ? 21.656 24.422 21 1 88.69 195 CYS A O 1
ATOM 1592 N N . GLY A 1 196 ? 22.703 25.438 19.297 1 87.31 196 GLY A N 1
ATOM 1593 C CA . GLY A 1 196 ? 24.047 25.094 19.719 1 87.31 196 GLY A CA 1
ATOM 1594 C C . GLY A 1 196 ? 24.422 23.656 19.406 1 87.31 196 GLY A C 1
ATOM 1595 O O . GLY A 1 196 ? 23.594 22.891 18.922 1 87.31 196 GLY A O 1
ATOM 1596 N N . PRO A 1 197 ? 25.609 23.297 19.734 1 91.12 197 PRO A N 1
ATOM 1597 C CA . PRO A 1 197 ? 26.172 22 19.359 1 91.12 197 PRO A CA 1
ATOM 1598 C C . PRO A 1 197 ? 25.578 20.844 20.172 1 91.12 197 PRO A C 1
ATOM 1600 O O . PRO A 1 197 ? 25.469 19.719 19.672 1 91.12 197 PRO A O 1
ATOM 1603 N N . GLU A 1 198 ? 25.188 21.156 21.391 1 93.25 198 GLU A N 1
ATOM 1604 C CA . GLU A 1 198 ? 24.625 20.094 22.219 1 93.25 198 GLU A CA 1
ATOM 1605 C C . GLU A 1 198 ? 23.328 19.578 21.625 1 93.25 198 GLU A C 1
ATOM 1607 O O . GLU A 1 198 ? 23.062 18.375 21.656 1 93.25 198 GLU A O 1
ATOM 1612 N N . PHE A 1 199 ? 22.531 20.438 21.156 1 92.94 199 PHE A N 1
ATOM 1613 C CA . PHE A 1 199 ? 21.281 20.047 20.531 1 92.94 199 PHE A CA 1
ATOM 1614 C C . PHE A 1 199 ? 21.531 19.25 19.266 1 92.94 199 PHE A C 1
ATOM 1616 O O . PHE A 1 199 ? 20.875 18.234 19.016 1 92.94 199 PHE A O 1
ATOM 1623 N N . GLU A 1 200 ? 22.484 19.75 18.516 1 90.12 200 GLU A N 1
ATOM 1624 C CA . GLU A 1 200 ? 22.859 19.031 17.297 1 90.12 200 GLU A CA 1
ATOM 1625 C C . GLU A 1 200 ? 23.297 17.609 17.609 1 90.12 200 GLU A C 1
ATOM 1627 O O . GLU A 1 200 ? 22.891 16.656 16.922 1 90.12 200 GLU A O 1
ATOM 1632 N N . GLU A 1 201 ? 24.109 17.484 18.609 1 92.38 201 GLU A N 1
ATOM 1633 C CA . GLU A 1 201 ? 24.609 16.156 19 1 92.38 201 GLU A CA 1
ATOM 1634 C C . GLU A 1 201 ? 23.484 15.258 19.469 1 92.38 201 GLU A C 1
ATOM 1636 O O . GLU A 1 201 ? 23.469 14.055 19.203 1 92.38 201 GLU A O 1
ATOM 1641 N N . TYR A 1 202 ? 22.547 15.836 20.172 1 93.19 202 TYR A N 1
ATOM 1642 C CA . TYR A 1 202 ? 21.406 15.062 20.641 1 93.19 202 TYR A CA 1
ATOM 1643 C C . TYR A 1 202 ? 20.562 14.562 19.469 1 93.19 202 TYR A C 1
ATOM 1645 O O . TYR A 1 202 ? 20.203 13.391 19.422 1 93.19 202 TYR A O 1
ATOM 1653 N N . CYS A 1 203 ? 20.297 15.438 18.547 1 91.56 203 CYS A N 1
ATOM 1654 C CA . CYS A 1 203 ? 19.531 15.062 17.375 1 91.56 203 CYS A CA 1
ATOM 1655 C C . CYS A 1 203 ? 20.25 13.977 16.578 1 91.56 203 CYS A C 1
ATOM 1657 O O . CYS A 1 203 ? 19.625 13.031 16.094 1 91.56 203 CYS A O 1
ATOM 1659 N N . LYS A 1 204 ? 21.547 14.094 16.484 1 90 204 LYS A N 1
ATOM 1660 C CA . LYS A 1 204 ? 22.344 13.086 15.789 1 90 204 LYS A CA 1
ATOM 1661 C C . LYS A 1 204 ? 22.266 11.742 16.5 1 90 204 LYS A C 1
ATOM 1663 O O . LYS A 1 204 ? 22.25 10.688 15.852 1 90 204 LYS A O 1
ATOM 1668 N N . SER A 1 205 ? 22.25 11.82 17.812 1 92.56 205 SER A N 1
ATOM 1669 C CA . SER A 1 205 ? 22.188 10.578 18.578 1 92.56 205 SER A CA 1
ATOM 1670 C C . SER A 1 205 ? 20.891 9.836 18.344 1 92.56 205 SER A C 1
ATOM 1672 O O . SER A 1 205 ? 20.844 8.609 18.422 1 92.56 205 SER A O 1
ATOM 1674 N N . ILE A 1 206 ? 19.844 10.57 18.031 1 91.62 206 ILE A N 1
ATOM 1675 C CA . ILE A 1 206 ? 18.562 9.961 17.688 1 91.62 206 ILE A CA 1
ATOM 1676 C C . ILE A 1 206 ? 18.594 9.453 16.25 1 91.62 206 ILE A C 1
ATOM 1678 O O . ILE A 1 206 ? 18.234 8.305 15.984 1 91.62 206 ILE A O 1
ATOM 1682 N N . ARG A 1 207 ? 19.125 10.266 15.406 1 87 207 ARG A N 1
ATOM 1683 C CA . ARG A 1 207 ? 19.141 9.977 13.977 1 87 207 ARG A CA 1
ATOM 1684 C C . ARG A 1 207 ? 19.984 8.75 13.672 1 87 207 ARG A C 1
ATOM 1686 O O . ARG A 1 207 ? 19.625 7.941 12.812 1 87 207 ARG A O 1
ATOM 1693 N N . PHE A 1 208 ? 21.062 8.562 14.438 1 86.69 208 PHE A N 1
ATOM 1694 C CA . PHE A 1 208 ? 22.031 7.531 14.078 1 86.69 208 PHE A CA 1
ATOM 1695 C C . PHE A 1 208 ? 21.953 6.352 15.047 1 86.69 208 PHE A C 1
ATOM 1697 O O . PHE A 1 208 ? 22.766 5.434 14.984 1 86.69 208 PHE A O 1
ATOM 1704 N N . ASP A 1 209 ? 20.984 6.465 15.945 1 91.62 209 ASP A N 1
ATOM 1705 C CA . ASP A 1 209 ? 20.703 5.266 16.719 1 91.62 209 ASP A CA 1
ATOM 1706 C C . ASP A 1 209 ? 20.141 4.152 15.844 1 91.62 209 ASP A C 1
ATOM 1708 O O . ASP A 1 209 ? 19.078 4.316 15.227 1 91.62 209 ASP A O 1
ATOM 1712 N N . PRO A 1 210 ? 20.828 3.031 15.797 1 90.12 210 PRO A N 1
ATOM 1713 C CA . PRO A 1 210 ? 20.422 1.975 14.859 1 90.12 210 PRO A CA 1
ATOM 1714 C C . PRO A 1 210 ? 19 1.498 15.094 1 90.12 210 PRO A C 1
ATOM 1716 O O . PRO A 1 210 ? 18.281 1.178 14.141 1 90.12 210 PRO A O 1
ATOM 1719 N N . ASN A 1 211 ? 18.609 1.425 16.312 1 93.06 211 ASN A N 1
ATOM 1720 C CA . ASN A 1 211 ? 17.25 0.982 16.625 1 93.06 211 ASN A CA 1
ATOM 1721 C C . ASN A 1 211 ? 16.219 2.006 16.172 1 93.06 211 ASN A C 1
ATOM 1723 O O . ASN A 1 211 ? 15.156 1.639 15.664 1 93.06 211 ASN A O 1
ATOM 1727 N N . LEU A 1 212 ? 16.469 3.289 16.391 1 92.94 212 LEU A N 1
ATOM 1728 C CA . LEU A 1 212 ? 15.531 4.34 16 1 92.94 212 LEU A CA 1
ATOM 1729 C C . LEU A 1 212 ? 15.484 4.492 14.484 1 92.94 212 LEU A C 1
ATOM 1731 O O . LEU A 1 212 ? 14.43 4.766 13.922 1 92.94 212 LEU A O 1
ATOM 1735 N N . GLU A 1 213 ? 16.656 4.336 13.922 1 90.75 213 GLU A N 1
ATOM 1736 C CA . GLU A 1 213 ? 16.719 4.344 12.461 1 90.75 213 GLU A CA 1
ATOM 1737 C C . GLU A 1 213 ? 15.875 3.209 11.875 1 90.75 213 GLU A C 1
ATOM 1739 O O . GLU A 1 213 ? 15.164 3.404 10.891 1 90.75 213 GLU A O 1
ATOM 1744 N N . PHE A 1 214 ? 15.977 2.035 12.469 1 93.38 214 PHE A N 1
ATOM 1745 C CA . PHE A 1 214 ? 15.172 0.891 12.07 1 93.38 214 PHE A CA 1
ATOM 1746 C C . PHE A 1 214 ? 13.688 1.229 12.133 1 93.38 214 PHE A C 1
ATOM 1748 O O . PHE A 1 214 ? 12.938 0.959 11.195 1 93.38 214 PHE A O 1
ATOM 1755 N N . GLN A 1 215 ? 13.242 1.873 13.234 1 94.56 215 GLN A N 1
ATOM 1756 C CA . GLN A 1 215 ? 11.836 2.24 13.398 1 94.56 215 GLN A CA 1
ATOM 1757 C C . GLN A 1 215 ? 11.406 3.258 12.352 1 94.56 215 GLN A C 1
ATOM 1759 O O . GLN A 1 215 ? 10.297 3.17 11.812 1 94.56 215 GLN A O 1
ATOM 1764 N N . ARG A 1 216 ? 12.242 4.18 12.047 1 92.94 216 ARG A N 1
ATOM 1765 C CA . ARG A 1 216 ? 11.945 5.188 11.039 1 92.94 216 ARG A CA 1
ATOM 1766 C C . ARG A 1 216 ? 11.758 4.543 9.664 1 92.94 216 ARG A C 1
ATOM 1768 O O . ARG A 1 216 ? 10.844 4.91 8.93 1 92.94 216 ARG A O 1
ATOM 1775 N N . TYR A 1 217 ? 12.578 3.584 9.344 1 92.81 217 TYR A N 1
ATOM 1776 C CA . TYR A 1 217 ? 12.477 2.928 8.047 1 92.81 217 TYR A CA 1
ATOM 1777 C C . TYR A 1 217 ? 11.25 2.027 7.984 1 92.81 217 TYR A C 1
ATOM 1779 O O . TYR A 1 217 ? 10.633 1.878 6.926 1 92.81 217 TYR A O 1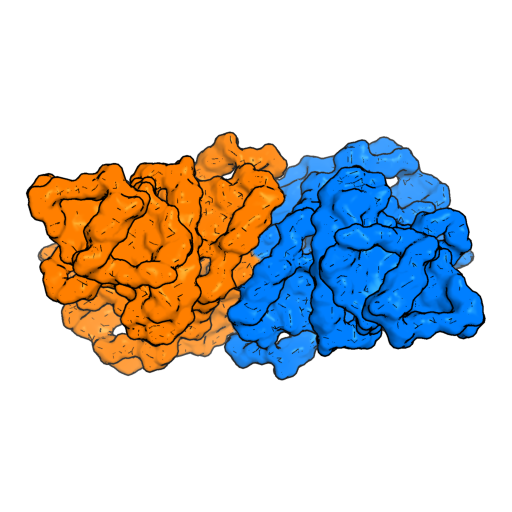
ATOM 1787 N N . LYS A 1 218 ? 10.914 1.387 9.102 1 94.62 218 LYS A N 1
ATOM 1788 C CA . LYS A 1 218 ? 9.664 0.633 9.164 1 94.62 218 LYS A CA 1
ATOM 1789 C C . LYS A 1 218 ? 8.469 1.536 8.898 1 94.62 218 LYS A C 1
ATOM 1791 O O . LYS A 1 218 ? 7.555 1.161 8.156 1 94.62 218 LYS A O 1
ATOM 1796 N N . LEU A 1 219 ? 8.492 2.701 9.469 1 96.19 219 LEU A N 1
ATOM 1797 C CA . LEU A 1 219 ? 7.41 3.666 9.281 1 96.19 219 LEU A CA 1
ATOM 1798 C C . LEU A 1 219 ? 7.406 4.211 7.859 1 96.19 219 LEU A C 1
ATOM 1800 O O . LEU A 1 219 ? 6.344 4.43 7.277 1 96.19 219 LEU A O 1
ATOM 1804 N N . ARG A 1 220 ? 8.578 4.445 7.305 1 94.88 220 ARG A N 1
ATOM 1805 C CA . ARG A 1 220 ? 8.68 4.852 5.906 1 94.88 220 ARG A CA 1
ATOM 1806 C C . ARG A 1 220 ? 8.07 3.797 4.988 1 94.88 220 ARG A C 1
ATOM 1808 O O . ARG A 1 220 ? 7.359 4.129 4.035 1 94.88 220 ARG A O 1
ATOM 1815 N N . HIS A 1 221 ? 8.359 2.562 5.277 1 95.06 221 HIS A N 1
ATOM 1816 C CA . HIS A 1 221 ? 7.824 1.471 4.473 1 95.06 221 HIS A CA 1
ATOM 1817 C C . HIS A 1 221 ? 6.301 1.451 4.52 1 95.06 221 HIS A C 1
ATOM 1819 O O . HIS A 1 221 ? 5.645 1.256 3.492 1 95.06 221 HIS A O 1
ATOM 1825 N N . LEU A 1 222 ? 5.762 1.655 5.707 1 96.31 222 LEU A N 1
ATOM 1826 C CA . LEU A 1 222 ? 4.312 1.748 5.852 1 96.31 222 LEU A CA 1
ATOM 1827 C C . LEU A 1 222 ? 3.756 2.898 5.02 1 96.31 222 LEU A C 1
ATOM 1829 O O . LEU A 1 222 ? 2.809 2.713 4.254 1 96.31 222 LEU A O 1
ATOM 1833 N N . PHE A 1 223 ? 4.406 3.99 5.145 1 97.31 223 PHE A N 1
ATOM 1834 C CA . PHE A 1 223 ? 3.953 5.172 4.422 1 97.31 223 PHE A CA 1
ATOM 1835 C C . PHE A 1 223 ? 4.012 4.941 2.918 1 97.31 223 PHE A C 1
ATOM 1837 O O . PHE A 1 223 ? 3.076 5.285 2.193 1 97.31 223 PHE A O 1
ATOM 1844 N N . MET A 1 224 ? 5 4.363 2.432 1 94.94 224 MET A N 1
ATOM 1845 C CA . MET A 1 224 ? 5.254 4.242 0.999 1 94.94 224 MET A CA 1
ATOM 1846 C C . MET A 1 224 ? 4.406 3.133 0.387 1 94.94 224 MET A C 1
ATOM 1848 O O . MET A 1 224 ? 3.957 3.246 -0.754 1 94.94 224 MET A O 1
ATOM 1852 N N . SER A 1 225 ? 4.18 2.115 1.14 1 95.94 225 SER A N 1
ATOM 1853 C CA . SER A 1 225 ? 3.615 0.924 0.511 1 95.94 225 SER A CA 1
ATOM 1854 C C . SER A 1 225 ? 2.123 0.801 0.798 1 95.94 225 SER A C 1
ATOM 1856 O O . SER A 1 225 ? 1.385 0.192 0.022 1 95.94 225 SER A O 1
ATOM 1858 N N . LYS A 1 226 ? 1.634 1.307 1.885 1 96.94 226 LYS A N 1
ATOM 1859 C CA . LYS A 1 226 ? 0.254 1.114 2.322 1 96.94 226 LYS A CA 1
ATOM 1860 C C . LYS A 1 226 ? -0.646 2.234 1.808 1 96.94 226 LYS A C 1
ATOM 1862 O O . LYS A 1 226 ? -0.576 3.365 2.291 1 96.94 226 LYS A O 1
ATOM 1867 N N . SER A 1 227 ? -1.475 1.907 0.862 1 96.69 227 SER A N 1
ATOM 1868 C CA . SER A 1 227 ? -2.445 2.855 0.324 1 96.69 227 SER A CA 1
ATOM 1869 C C . SER A 1 227 ? -3.867 2.473 0.72 1 96.69 227 SER A C 1
ATOM 1871 O O . SER A 1 227 ? -4.461 1.57 0.128 1 96.69 227 SER A O 1
ATOM 1873 N N . GLU A 1 228 ? -4.445 3.219 1.64 1 97.81 228 GLU A N 1
ATOM 1874 C CA . GLU A 1 228 ? -5.758 2.883 2.178 1 97.81 228 GLU A CA 1
ATOM 1875 C C . GLU A 1 228 ? -6.809 3.908 1.758 1 97.81 228 GLU A C 1
ATOM 1877 O O . GLU A 1 228 ? -8 3.6 1.7 1 97.81 228 GLU A O 1
ATOM 1882 N N . THR A 1 229 ? -6.344 5.117 1.531 1 98.38 229 THR A N 1
ATOM 1883 C CA . THR A 1 229 ? -7.246 6.223 1.229 1 98.38 229 THR A CA 1
ATOM 1884 C C . THR A 1 229 ? -6.484 7.383 0.596 1 98.38 229 THR A C 1
ATOM 1886 O O . THR A 1 229 ? -5.254 7.355 0.514 1 98.38 229 THR A O 1
ATOM 1889 N N . LEU A 1 230 ? -7.195 8.352 0.056 1 98.38 230 LEU A N 1
ATOM 1890 C CA . LEU A 1 230 ? -6.562 9.602 -0.342 1 98.38 230 LEU A CA 1
ATOM 1891 C C . LEU A 1 230 ? -6.363 10.516 0.862 1 98.38 230 LEU A C 1
ATOM 1893 O O . LEU A 1 230 ? -7.332 10.922 1.504 1 98.38 230 LEU A O 1
ATOM 1897 N N . ILE A 1 231 ? -5.129 10.836 1.123 1 98.62 231 ILE A N 1
ATOM 1898 C CA . ILE A 1 231 ? -4.824 11.688 2.264 1 98.62 231 ILE A CA 1
ATOM 1899 C C . ILE A 1 231 ? -4.688 13.141 1.802 1 98.62 231 ILE A C 1
ATOM 1901 O O . ILE A 1 231 ? -4.602 13.406 0.602 1 98.62 231 ILE A O 1
ATOM 1905 N N . HIS A 1 232 ? -4.742 14.062 2.764 1 98.44 232 HIS A N 1
ATOM 1906 C CA . HIS A 1 232 ? -4.367 15.445 2.482 1 98.44 232 HIS A CA 1
ATOM 1907 C C . HIS A 1 232 ? -2.891 15.547 2.107 1 98.44 232 HIS A C 1
ATOM 1909 O O . HIS A 1 232 ? -2.533 16.266 1.164 1 98.44 232 HIS A O 1
ATOM 1915 N N . GLY A 1 233 ? -2.096 14.812 2.852 1 97.25 233 GLY A N 1
ATOM 1916 C CA . GLY A 1 233 ? -0.67 14.719 2.58 1 97.25 233 GLY A CA 1
ATOM 1917 C C . GLY A 1 233 ? 0.137 15.812 3.252 1 97.25 233 GLY A C 1
ATOM 1918 O O . GLY A 1 233 ? 1.353 15.688 3.414 1 97.25 233 GLY A O 1
ATOM 1919 N N . ASP A 1 234 ? -0.503 16.891 3.621 1 96 234 ASP A N 1
ATOM 1920 C CA . ASP A 1 234 ? 0.125 18.031 4.273 1 96 234 ASP A CA 1
ATOM 1921 C C . ASP A 1 234 ? -0.825 18.688 5.277 1 96 234 ASP A C 1
ATOM 1923 O O . ASP A 1 234 ? -0.994 19.906 5.277 1 96 234 ASP A O 1
ATOM 1927 N N . PHE A 1 235 ? -1.462 17.828 6.09 1 98.12 235 PHE A N 1
ATOM 1928 C CA . PHE A 1 235 ? -2.479 18.281 7.031 1 98.12 235 PHE A CA 1
ATOM 1929 C C . PHE A 1 235 ? -1.84 18.75 8.328 1 98.12 235 PHE A C 1
ATOM 1931 O O . PHE A 1 235 ? -1.709 17.984 9.281 1 98.12 235 PHE A O 1
ATOM 1938 N N . HIS A 1 236 ? -1.436 19.984 8.383 1 96.75 236 HIS A N 1
ATOM 1939 C CA . HIS A 1 236 ? -0.792 20.562 9.555 1 96.75 236 HIS A CA 1
ATOM 1940 C C . HIS A 1 236 ? -1.395 21.922 9.891 1 96.75 236 HIS A C 1
ATOM 1942 O O . HIS A 1 236 ? -2.277 22.422 9.18 1 96.75 236 HIS A O 1
ATOM 1948 N N . THR A 1 237 ? -0.958 22.578 10.93 1 97.44 237 THR A N 1
ATOM 1949 C CA . THR A 1 237 ? -1.603 23.734 11.547 1 97.44 237 THR A CA 1
ATOM 1950 C C . THR A 1 237 ? -1.478 24.953 10.656 1 97.44 237 THR A C 1
ATOM 1952 O O . THR A 1 237 ? -2.199 25.938 10.836 1 97.44 237 THR A O 1
ATOM 1955 N N . SER A 1 238 ? -0.631 24.984 9.641 1 94.88 238 SER A N 1
ATOM 1956 C CA . SER A 1 238 ? -0.517 26.109 8.719 1 94.88 238 SER A CA 1
ATOM 1957 C C . SER A 1 238 ? -1.407 25.922 7.496 1 94.88 238 SER A C 1
ATOM 1959 O O . SER A 1 238 ? -1.461 26.781 6.617 1 94.88 238 SER A O 1
ATOM 1961 N N . ASN A 1 239 ? -2.133 24.828 7.438 1 97 239 ASN A N 1
ATOM 1962 C CA . ASN A 1 239 ? -3.047 24.578 6.328 1 97 239 ASN A CA 1
ATOM 1963 C C . ASN A 1 239 ? -4.492 24.484 6.805 1 97 239 ASN A C 1
ATOM 1965 O O . ASN A 1 239 ? -5.34 23.891 6.129 1 97 239 ASN A O 1
ATOM 1969 N N . ILE A 1 240 ? -4.688 25.047 8 1 98.31 240 ILE A N 1
ATOM 1970 C CA . ILE A 1 240 ? -6.023 25.109 8.578 1 98.31 240 ILE A CA 1
ATOM 1971 C C . ILE A 1 240 ? -6.34 26.547 9 1 98.31 240 ILE A C 1
ATOM 1973 O O . ILE A 1 240 ? -5.586 27.156 9.758 1 98.31 240 ILE A O 1
ATOM 1977 N N . PHE A 1 241 ? -7.41 27.062 8.469 1 98.12 241 PHE A N 1
ATOM 1978 C CA . PHE A 1 241 ? -8 28.297 8.938 1 98.12 241 PHE A CA 1
ATOM 1979 C C . PHE A 1 241 ? -9.164 28.016 9.891 1 98.12 241 PHE A C 1
ATOM 1981 O O . PHE A 1 241 ? -9.953 27.109 9.664 1 98.12 241 PHE A O 1
ATOM 1988 N N . ALA A 1 242 ? -9.219 28.797 10.977 1 98.25 242 ALA A N 1
ATOM 1989 C CA . ALA A 1 242 ? -10.336 28.547 11.883 1 98.25 242 ALA A CA 1
ATOM 1990 C C . ALA A 1 242 ? -10.633 29.781 12.734 1 98.25 242 ALA A C 1
ATOM 1992 O O . ALA A 1 242 ? -9.781 30.656 12.883 1 98.25 242 ALA A O 1
ATOM 1993 N N . ASP A 1 243 ? -11.789 29.922 13.148 1 97.56 243 ASP A N 1
ATOM 1994 C CA . ASP A 1 243 ? -12.18 30.672 14.336 1 97.56 243 ASP A CA 1
ATOM 1995 C C . ASP A 1 243 ? -12.719 29.75 15.422 1 97.56 243 ASP A C 1
ATOM 1997 O O . ASP A 1 243 ? -12.336 28.594 15.508 1 97.56 243 ASP A O 1
ATOM 2001 N N . ASP A 1 244 ? -13.539 30.234 16.266 1 96.12 244 ASP A N 1
ATOM 2002 C CA . ASP A 1 244 ? -13.969 29.438 17.406 1 96.12 244 ASP A CA 1
ATOM 2003 C C . ASP A 1 244 ? -14.961 28.359 16.984 1 96.12 244 ASP A C 1
ATOM 2005 O O . ASP A 1 244 ? -15.164 27.375 17.688 1 96.12 244 ASP A O 1
ATOM 2009 N N . THR A 1 245 ? -15.578 28.594 15.797 1 96.81 245 THR A N 1
ATOM 2010 C CA . THR A 1 245 ? -16.656 27.672 15.469 1 96.81 245 THR A CA 1
ATOM 2011 C C . THR A 1 245 ? -16.531 27.172 14.031 1 96.81 245 THR A C 1
ATOM 2013 O O . THR A 1 245 ? -17.172 26.188 13.641 1 96.81 245 THR A O 1
ATOM 2016 N N . HIS A 1 246 ? -15.711 27.812 13.242 1 97.81 246 HIS A N 1
ATOM 2017 C CA . HIS A 1 246 ? -15.578 27.453 11.836 1 97.81 246 HIS A CA 1
ATOM 2018 C C . HIS A 1 246 ? -14.156 27 11.516 1 97.81 246 HIS A C 1
ATOM 2020 O O . HIS A 1 246 ? -13.195 27.469 12.125 1 97.81 246 HIS A O 1
ATOM 2026 N N . LEU A 1 247 ? -14.047 26.078 10.594 1 98.56 247 LEU A N 1
ATOM 2027 C CA . LEU A 1 247 ? -12.766 25.531 10.164 1 98.56 247 LEU A CA 1
ATOM 2028 C C . LEU A 1 247 ? -12.75 25.297 8.656 1 98.56 247 LEU A C 1
ATOM 2030 O O . LEU A 1 247 ? -13.734 24.812 8.094 1 98.56 247 LEU A O 1
ATOM 2034 N N . LYS A 1 248 ? -11.727 25.734 7.949 1 98.75 248 LYS A N 1
ATOM 2035 C CA . LYS A 1 248 ? -11.469 25.453 6.539 1 98.75 248 LYS A CA 1
ATOM 2036 C C . LYS A 1 248 ? -10.062 24.891 6.34 1 98.75 248 LYS A C 1
ATOM 2038 O O . LYS A 1 248 ? -9.109 25.344 6.977 1 98.75 248 LYS A O 1
ATOM 2043 N N . VAL A 1 249 ? -9.984 23.859 5.527 1 98.75 249 VAL A N 1
ATOM 2044 C CA . VAL A 1 249 ? -8.711 23.219 5.207 1 98.75 249 VAL A CA 1
ATOM 2045 C C . VAL A 1 249 ? -8.258 23.641 3.811 1 98.75 249 VAL A C 1
ATOM 2047 O O . VAL A 1 249 ? -9.062 23.672 2.875 1 98.75 249 VAL A O 1
ATOM 2050 N N . ILE A 1 250 ? -6.945 23.984 3.658 1 96.62 250 ILE A N 1
ATOM 2051 C CA . ILE A 1 250 ? -6.441 24.438 2.371 1 96.62 250 ILE A CA 1
ATOM 2052 C C . ILE A 1 250 ? -5.199 23.641 1.983 1 96.62 250 ILE A C 1
ATOM 2054 O O . ILE A 1 250 ? -4.789 22.734 2.705 1 96.62 250 ILE A O 1
ATOM 2058 N N . ASP A 1 251 ? -4.684 23.828 0.837 1 94.25 251 ASP A N 1
ATOM 2059 C CA . ASP A 1 251 ? -3.4 23.359 0.322 1 94.25 251 ASP A CA 1
ATOM 2060 C C . ASP A 1 251 ? -3.367 21.844 0.227 1 94.25 251 ASP A C 1
ATOM 2062 O O . ASP A 1 251 ? -2.523 21.188 0.851 1 94.25 251 ASP A O 1
ATOM 2066 N N . MET A 1 252 ? -4.172 21.312 -0.68 1 95.5 252 MET A N 1
ATOM 2067 C CA . MET A 1 252 ? -4.328 19.875 -0.809 1 95.5 252 MET A CA 1
ATOM 2068 C C . MET A 1 252 ? -3.561 19.344 -2.018 1 95.5 252 MET A C 1
ATOM 2070 O O . MET A 1 252 ? -4.004 18.406 -2.676 1 95.5 252 MET A O 1
ATOM 2074 N N . GLU A 1 253 ? -2.416 19.938 -2.348 1 92.38 253 GLU A N 1
ATOM 2075 C CA . GLU A 1 253 ? -1.673 19.594 -3.553 1 92.38 253 GLU A CA 1
ATOM 2076 C C . GLU A 1 253 ? -0.894 18.281 -3.363 1 92.38 253 GLU A C 1
ATOM 2078 O O . GLU A 1 253 ? -0.416 17.703 -4.332 1 92.38 253 GLU A O 1
ATOM 2083 N N . TYR A 1 254 ? -0.833 17.766 -2.109 1 94.12 254 TYR A N 1
ATOM 2084 C CA . TYR A 1 254 ? -0.042 16.562 -1.814 1 94.12 254 TYR A CA 1
ATOM 2085 C C . TYR A 1 254 ? -0.939 15.359 -1.599 1 94.12 254 TYR A C 1
ATOM 2087 O O . TYR A 1 254 ? -0.609 14.469 -0.814 1 94.12 254 TYR A O 1
ATOM 2095 N N . THR A 1 255 ? -2.049 15.32 -2.277 1 97 255 THR A N 1
ATOM 2096 C CA . THR A 1 255 ? -2.984 14.211 -2.121 1 97 255 THR A CA 1
ATOM 2097 C C . THR A 1 255 ? -2.523 13 -2.922 1 97 255 THR A C 1
ATOM 2099 O O . THR A 1 255 ? -2.254 13.102 -4.121 1 97 255 THR A O 1
ATOM 2102 N N . PHE A 1 256 ? -2.432 11.883 -2.365 1 96 256 PHE A N 1
ATOM 2103 C CA . PHE A 1 256 ? -2.16 10.57 -2.947 1 96 256 PHE A CA 1
ATOM 2104 C C . PHE A 1 256 ? -2.594 9.461 -2.002 1 96 256 PHE A C 1
ATOM 2106 O O . PHE A 1 256 ? -3.025 9.727 -0.877 1 96 256 PHE A O 1
ATOM 2113 N N . GLY A 1 257 ? -2.615 8.211 -2.463 1 96.75 257 GLY A N 1
ATOM 2114 C CA . GLY A 1 257 ? -2.979 7.082 -1.627 1 96.75 257 GLY A CA 1
ATOM 2115 C C . GLY A 1 257 ? -1.96 6.793 -0.539 1 96.75 257 GLY A C 1
ATOM 2116 O O . GLY A 1 257 ? -0.768 6.652 -0.819 1 96.75 257 GLY A O 1
ATOM 2117 N N . ALA A 1 258 ? -2.359 6.73 0.716 1 98.06 258 ALA A N 1
ATOM 2118 C CA . ALA A 1 258 ? -1.501 6.484 1.871 1 98.06 258 ALA A CA 1
ATOM 2119 C C . ALA A 1 258 ? -2.307 5.934 3.045 1 98.06 258 ALA A C 1
ATOM 2121 O O . ALA A 1 258 ? -3.508 5.688 2.92 1 98.06 258 ALA A O 1
ATOM 2122 N N . PRO A 1 259 ? -1.668 5.605 4.172 1 98.38 259 PRO A N 1
ATOM 2123 C CA . PRO A 1 259 ? -2.391 5.047 5.316 1 98.38 259 PRO A CA 1
ATOM 2124 C C . PRO A 1 259 ? -3.395 6.027 5.918 1 98.38 259 PRO A C 1
ATOM 2126 O O . PRO A 1 259 ? -3.146 7.234 5.941 1 98.38 259 PRO A O 1
ATOM 2129 N N . PHE A 1 260 ? -4.402 5.484 6.508 1 98.75 260 PHE A N 1
ATOM 2130 C CA . PHE A 1 260 ? -5.398 6.262 7.238 1 98.75 260 PHE A CA 1
ATOM 2131 C C . PHE A 1 260 ? -4.734 7.125 8.305 1 98.75 260 PHE A C 1
ATOM 2133 O O . PHE A 1 260 ? -5.234 8.203 8.633 1 98.75 260 PHE A O 1
ATOM 2140 N N . SER A 1 261 ? -3.607 6.664 8.766 1 98.81 261 SER A N 1
ATOM 2141 C CA . SER A 1 261 ? -3.023 7.164 10.008 1 98.81 261 SER A CA 1
ATOM 2142 C C . SER A 1 261 ? -2.156 8.391 9.758 1 98.81 261 SER A C 1
ATOM 2144 O O . SER A 1 261 ? -1.796 9.109 10.695 1 98.81 261 SER A O 1
ATOM 2146 N N . TYR A 1 262 ? -1.774 8.664 8.547 1 98.75 262 TYR A N 1
ATOM 2147 C CA . TYR A 1 262 ? -0.69 9.609 8.281 1 98.75 262 TYR A CA 1
ATOM 2148 C C . TYR A 1 262 ? -1.12 11.039 8.594 1 98.75 262 TYR A C 1
ATOM 2150 O O . TYR A 1 262 ? -0.421 11.758 9.305 1 98.75 262 TYR A O 1
ATOM 2158 N N . ASP A 1 263 ? -2.283 11.469 8 1 98.88 263 ASP A N 1
ATOM 2159 C CA . ASP A 1 263 ? -2.729 12.844 8.211 1 98.88 263 ASP A CA 1
ATOM 2160 C C . ASP A 1 263 ? -2.93 13.133 9.695 1 98.88 263 ASP A C 1
ATOM 2162 O O . ASP A 1 263 ? -2.6 14.227 10.172 1 98.88 263 ASP A O 1
ATOM 2166 N N . LEU A 1 264 ? -3.5 12.18 10.375 1 98.81 264 LEU A N 1
ATOM 2167 C CA . LEU A 1 264 ? -3.666 12.312 11.82 1 98.81 264 LEU A CA 1
ATOM 2168 C C . LEU A 1 264 ? -2.314 12.469 12.508 1 98.81 264 LEU A C 1
ATOM 2170 O O . LEU A 1 264 ? -2.162 13.297 13.406 1 98.81 264 LEU A O 1
ATOM 2174 N N . GLY A 1 265 ? -1.357 11.672 12.102 1 98.81 265 GLY A N 1
ATOM 2175 C CA . GLY A 1 265 ? -0.009 11.797 12.633 1 98.81 265 GLY A CA 1
ATOM 2176 C C . GLY A 1 265 ? 0.612 13.156 12.359 1 98.81 265 GLY A C 1
ATOM 2177 O O . GLY A 1 265 ? 1.314 13.703 13.203 1 98.81 265 GLY A O 1
ATOM 2178 N N . PHE A 1 266 ? 0.34 13.695 11.172 1 98.5 266 PHE A N 1
ATOM 2179 C CA . PHE A 1 266 ? 0.924 14.969 10.773 1 98.5 266 PHE A CA 1
ATOM 2180 C C . PHE A 1 266 ? 0.431 16.094 11.664 1 98.5 266 PHE A C 1
ATOM 2182 O O . PHE A 1 266 ? 1.227 16.906 12.156 1 98.5 266 PHE A O 1
ATOM 2189 N N . ILE A 1 267 ? -0.848 16.172 11.922 1 98.75 267 ILE A N 1
ATOM 2190 C CA . ILE A 1 267 ? -1.387 17.25 12.742 1 98.75 267 ILE A CA 1
ATOM 2191 C C . ILE A 1 267 ? -0.971 17.047 14.203 1 98.75 267 ILE A C 1
ATOM 2193 O O . ILE A 1 267 ? -0.698 18.016 14.914 1 98.75 267 ILE A O 1
ATOM 2197 N N . ILE A 1 268 ? -0.912 15.828 14.664 1 98.75 268 ILE A N 1
ATOM 2198 C CA . ILE A 1 268 ? -0.485 15.531 16.031 1 98.75 268 ILE A CA 1
ATOM 2199 C C . ILE A 1 268 ? 0.958 15.992 16.219 1 98.75 268 ILE A C 1
ATOM 2201 O O . ILE A 1 268 ? 1.296 16.562 17.266 1 98.75 268 ILE A O 1
ATOM 2205 N N . ALA A 1 269 ? 1.798 15.766 15.234 1 98.25 269 ALA A N 1
ATOM 2206 C CA . ALA A 1 269 ? 3.176 16.25 15.273 1 98.25 269 ALA A CA 1
ATOM 2207 C C . ALA A 1 269 ? 3.227 17.75 15.539 1 98.25 269 ALA A C 1
ATOM 2209 O O . ALA A 1 269 ? 4.016 18.203 16.359 1 98.25 269 ALA A O 1
ATOM 2210 N N . ASN A 1 270 ? 2.396 18.469 14.875 1 98 270 ASN A N 1
ATOM 2211 C CA . ASN A 1 270 ? 2.367 19.922 15.023 1 98 270 ASN A CA 1
ATOM 2212 C C . ASN A 1 270 ? 1.876 20.344 16.406 1 98 270 ASN A C 1
ATOM 2214 O O . ASN A 1 270 ? 2.377 21.312 16.984 1 98 270 ASN A O 1
ATOM 2218 N N . ILE A 1 271 ? 0.931 19.609 16.922 1 98.56 271 ILE A N 1
ATOM 2219 C CA . ILE A 1 271 ? 0.412 19.922 18.25 1 98.56 271 ILE A CA 1
ATOM 2220 C C . ILE A 1 271 ? 1.456 19.594 19.312 1 98.56 271 ILE A C 1
ATOM 2222 O O . ILE A 1 271 ? 1.584 20.297 20.312 1 98.56 271 ILE A O 1
ATOM 2226 N N . ILE A 1 272 ? 2.215 18.5 19.094 1 98.25 272 ILE A N 1
ATOM 2227 C CA . ILE A 1 272 ? 3.32 18.188 19.984 1 98.25 272 ILE A CA 1
ATOM 2228 C C . ILE A 1 272 ? 4.332 19.328 20 1 98.25 272 ILE A C 1
ATOM 2230 O O . ILE A 1 272 ? 4.777 19.766 21.062 1 98.25 272 ILE A O 1
ATOM 2234 N N . SER A 1 273 ? 4.672 19.828 18.828 1 97.12 273 SER A N 1
ATOM 2235 C CA . SER A 1 273 ? 5.57 20.969 18.719 1 97.12 273 SER A CA 1
ATOM 2236 C C . SER A 1 273 ? 5.02 22.172 19.484 1 97.12 273 SER A C 1
ATOM 2238 O O . SER A 1 273 ? 5.754 22.844 20.203 1 97.12 273 SER A O 1
ATOM 2240 N N . GLN A 1 274 ? 3.756 22.422 19.328 1 97.75 274 GLN A N 1
ATOM 2241 C CA . GLN A 1 274 ? 3.107 23.531 20 1 97.75 274 GLN A CA 1
ATOM 2242 C C . GLN A 1 274 ? 3.16 23.359 21.516 1 97.75 274 GLN A C 1
ATOM 2244 O O . GLN A 1 274 ? 3.402 24.328 22.25 1 97.75 274 GLN A O 1
ATOM 2249 N N . ALA A 1 275 ? 2.904 22.156 21.969 1 98.19 275 ALA A N 1
ATOM 2250 C CA . ALA A 1 275 ? 2.91 21.875 23.406 1 98.19 275 ALA A CA 1
ATOM 2251 C C . ALA A 1 275 ? 4.301 22.078 24 1 98.19 275 ALA A C 1
ATOM 2253 O O . ALA A 1 275 ? 4.445 22.656 25.078 1 98.19 275 ALA A O 1
ATOM 2254 N N . CYS A 1 276 ? 5.293 21.609 23.312 1 97.75 276 CYS A N 1
ATOM 2255 C CA . CYS A 1 276 ? 6.668 21.781 23.781 1 97.75 276 CYS A CA 1
ATOM 2256 C C . CYS A 1 276 ? 7.07 23.25 23.781 1 97.75 276 CYS A C 1
ATOM 2258 O O . CYS A 1 276 ? 7.734 23.719 24.703 1 97.75 276 CYS A O 1
ATOM 2260 N N . SER A 1 277 ? 6.688 23.953 22.75 1 97.38 277 SER A N 1
ATOM 2261 C CA . SER A 1 277 ? 6.926 25.391 22.703 1 97.38 277 SER A CA 1
ATOM 2262 C C . SER A 1 277 ? 6.234 26.094 23.875 1 97.38 277 SER A C 1
ATOM 2264 O O . SER A 1 277 ? 6.863 26.875 24.594 1 97.38 277 SER A O 1
ATOM 2266 N N . ALA A 1 278 ? 4.977 25.812 24.125 1 97.69 278 ALA A N 1
ATOM 2267 C CA . ALA A 1 278 ? 4.172 26.453 25.156 1 97.69 278 ALA A CA 1
ATOM 2268 C C . ALA A 1 278 ? 4.742 26.172 26.547 1 97.69 278 ALA A C 1
ATOM 2270 O O . ALA A 1 278 ? 4.598 26.984 27.453 1 97.69 278 ALA A O 1
ATOM 2271 N N . ALA A 1 279 ? 5.395 25.078 26.672 1 97 279 ALA A N 1
ATOM 2272 C CA . ALA A 1 279 ? 5.973 24.719 27.953 1 97 279 ALA A CA 1
ATOM 2273 C C . ALA A 1 279 ? 7.102 25.656 28.344 1 97 279 ALA A C 1
ATOM 2275 O O . ALA A 1 279 ? 7.43 25.797 29.531 1 97 279 ALA A O 1
ATOM 2276 N N . PHE A 1 280 ? 7.648 26.391 27.375 1 95.25 280 PHE A N 1
ATOM 2277 C CA . PHE A 1 280 ? 8.836 27.172 27.688 1 95.25 280 PHE A CA 1
ATOM 2278 C C . PHE A 1 280 ? 8.664 28.625 27.266 1 95.25 280 PHE A C 1
ATOM 2280 O O . PHE A 1 280 ? 9.414 29.5 27.719 1 95.25 280 PHE A O 1
ATOM 2287 N N . ARG A 1 281 ? 7.668 28.906 26.406 1 94.19 281 ARG A N 1
ATOM 2288 C CA . ARG A 1 281 ? 7.531 30.297 25.984 1 94.19 281 ARG A CA 1
ATOM 2289 C C . ARG A 1 281 ? 6.887 31.141 27.062 1 94.19 281 ARG A C 1
ATOM 2291 O O . ARG A 1 281 ? 6.301 30.609 28.016 1 94.19 281 ARG A O 1
ATOM 2298 N N . PRO A 1 282 ? 7.027 32.469 26.984 1 91.31 282 PRO A N 1
ATOM 2299 C CA . PRO A 1 282 ? 6.531 33.344 28.047 1 91.31 282 PRO A CA 1
ATOM 2300 C C . PRO A 1 282 ? 5.008 33.375 28.125 1 91.31 282 PRO A C 1
ATOM 2302 O O . PRO A 1 282 ? 4.336 33.375 27.078 1 91.31 282 PRO A O 1
ATOM 2305 N N . PHE A 1 283 ? 4.496 33.312 29.312 1 95.06 283 PHE A N 1
ATOM 2306 C CA . PHE A 1 283 ? 3.094 33.5 29.641 1 95.06 283 PHE A CA 1
ATOM 2307 C C . PHE A 1 283 ? 2.939 34.531 30.766 1 95.06 283 PHE A C 1
ATOM 2309 O O . PHE A 1 283 ? 3.912 34.844 31.453 1 95.06 283 PHE A O 1
ATOM 2316 N N . ASP A 1 284 ? 1.746 35.062 30.922 1 94.56 284 ASP A N 1
ATOM 2317 C CA . ASP A 1 284 ? 1.491 36.031 32 1 94.56 284 ASP A CA 1
ATOM 2318 C C . ASP A 1 284 ? 1.668 35.406 33.375 1 94.56 284 ASP A C 1
ATOM 2320 O O . ASP A 1 284 ? 2.189 36.031 34.281 1 94.56 284 ASP A O 1
ATOM 2324 N N . THR A 1 285 ? 1.157 34.188 33.469 1 96.44 285 THR A N 1
ATOM 2325 C CA . THR A 1 285 ? 1.294 33.438 34.719 1 96.44 285 THR A CA 1
ATOM 2326 C C . THR A 1 285 ? 1.652 31.984 34.438 1 96.44 285 THR A C 1
ATOM 2328 O O . THR A 1 285 ? 1.384 31.469 33.344 1 96.44 285 THR A O 1
ATOM 2331 N N . GLU A 1 286 ? 2.23 31.391 35.438 1 95.62 286 GLU A N 1
ATOM 2332 C CA . GLU A 1 286 ? 2.547 29.969 35.344 1 95.62 286 GLU A CA 1
ATOM 2333 C C . GLU A 1 286 ? 1.279 29.125 35.219 1 95.62 286 GLU A C 1
ATOM 2335 O O . GLU A 1 286 ? 1.282 28.094 34.531 1 95.62 286 GLU A O 1
ATOM 2340 N N . THR A 1 287 ? 0.262 29.547 35.812 1 96.88 287 THR A N 1
ATOM 2341 C CA . THR A 1 287 ? -1.018 28.859 35.719 1 96.88 287 THR A CA 1
ATOM 2342 C C . THR A 1 287 ? -1.562 28.891 34.281 1 96.88 287 THR A C 1
ATOM 2344 O O . THR A 1 287 ? -2.072 27.891 33.781 1 96.88 287 THR A O 1
ATOM 2347 N N . HIS A 1 288 ? -1.439 30.031 33.688 1 96.81 288 HIS A N 1
ATOM 2348 C CA . HIS A 1 288 ? -1.878 30.156 32.312 1 96.81 288 HIS A CA 1
ATOM 2349 C C . HIS A 1 288 ? -1.075 29.234 31.391 1 96.81 288 HIS A C 1
ATOM 2351 O O . HIS A 1 288 ? -1.633 28.625 30.469 1 96.81 288 HIS A O 1
ATOM 2357 N N . ARG A 1 289 ? 0.163 29.141 31.609 1 96.88 289 ARG A N 1
ATOM 2358 C CA . ARG A 1 289 ? 1.025 28.266 30.828 1 96.88 289 ARG A CA 1
ATOM 2359 C C . ARG A 1 289 ? 0.607 26.797 30.984 1 96.88 289 ARG A C 1
ATOM 2361 O O . ARG A 1 289 ? 0.412 26.094 30 1 96.88 289 ARG A O 1
ATOM 2368 N N . LYS A 1 290 ? 0.452 26.391 32.219 1 96.75 290 LYS A N 1
ATOM 2369 C CA . LYS A 1 290 ? 0.098 25.016 32.531 1 96.75 290 LYS A CA 1
ATOM 2370 C C . LYS A 1 290 ? -1.244 24.641 31.906 1 96.75 290 LYS A C 1
ATOM 2372 O O . LYS A 1 290 ? -1.404 23.547 31.375 1 96.75 290 LYS A O 1
ATOM 2377 N N . ASN A 1 291 ? -2.174 25.531 31.969 1 97.44 291 ASN A N 1
ATOM 2378 C CA . ASN A 1 291 ? -3.492 25.297 31.391 1 97.44 291 ASN A CA 1
ATOM 2379 C C . ASN A 1 291 ? -3.43 25.172 29.875 1 97.44 291 ASN A C 1
ATOM 2381 O O . ASN A 1 291 ? -4.129 24.344 29.281 1 97.44 291 ASN A O 1
ATOM 2385 N N . TYR A 1 292 ? -2.676 25.969 29.281 1 97.94 292 TYR A N 1
ATOM 2386 C CA . TYR A 1 292 ? -2.582 25.922 27.828 1 97.94 292 TYR A CA 1
ATOM 2387 C C . TYR A 1 292 ? -1.887 24.656 27.359 1 97.94 292 TYR A C 1
ATOM 2389 O O . TYR A 1 292 ? -2.305 24.047 26.375 1 97.94 292 TYR A O 1
ATOM 2397 N N . VAL A 1 293 ? -0.836 24.266 28.047 1 98.06 293 VAL A N 1
ATOM 2398 C CA . VAL A 1 293 ? -0.15 23.016 27.719 1 98.06 293 VAL A CA 1
ATOM 2399 C C . VAL A 1 293 ? -1.113 21.844 27.875 1 98.06 293 VAL A C 1
ATOM 2401 O O . VAL A 1 293 ? -1.159 20.953 27.016 1 98.06 293 VAL A O 1
ATOM 2404 N N . ALA A 1 294 ? -1.892 21.875 28.906 1 97.88 294 ALA A N 1
ATOM 2405 C CA . ALA A 1 294 ? -2.887 20.844 29.141 1 97.88 294 ALA A CA 1
ATOM 2406 C C . ALA A 1 294 ? -3.914 20.797 28.016 1 97.88 294 ALA A C 1
ATOM 2408 O O . ALA A 1 294 ? -4.348 19.734 27.594 1 97.88 294 ALA A O 1
ATOM 2409 N N . TYR A 1 295 ? -4.312 21.922 27.594 1 98.06 295 TYR A N 1
ATOM 2410 C CA . TYR A 1 295 ? -5.234 22.031 26.453 1 98.06 295 TYR A CA 1
ATOM 2411 C C . TYR A 1 295 ? -4.641 21.391 25.203 1 98.06 295 TYR A C 1
ATOM 2413 O O . TYR A 1 295 ? -5.309 20.594 24.531 1 98.06 295 TYR A O 1
ATOM 2421 N N . LEU A 1 296 ? -3.42 21.688 24.938 1 98.56 296 LEU A N 1
ATOM 2422 C CA . LEU A 1 296 ? -2.77 21.156 23.734 1 98.56 296 LEU A CA 1
ATOM 2423 C C . LEU A 1 296 ? -2.65 19.625 23.812 1 98.56 296 LEU A C 1
ATOM 2425 O O . LEU A 1 296 ? -2.877 18.938 22.828 1 98.56 296 LEU A O 1
ATOM 2429 N N . ILE A 1 297 ? -2.326 19.141 24.969 1 98.38 297 ILE A N 1
ATOM 2430 C CA . ILE A 1 297 ? -2.225 17.703 25.172 1 98.38 297 ILE A CA 1
ATOM 2431 C C . ILE A 1 297 ? -3.598 17.062 24.984 1 98.38 297 ILE A C 1
ATOM 2433 O O . ILE A 1 297 ? -3.721 16 24.375 1 98.38 297 ILE A O 1
ATOM 2437 N N . SER A 1 298 ? -4.609 17.719 25.531 1 98.38 298 SER A N 1
ATOM 2438 C CA . SER A 1 298 ? -5.965 17.203 25.375 1 98.38 298 SER A CA 1
ATOM 2439 C C . SER A 1 298 ? -6.383 17.203 23.906 1 98.38 298 SER A C 1
ATOM 2441 O O . SER A 1 298 ? -7.172 16.344 23.484 1 98.38 298 SER A O 1
ATOM 2443 N N . LEU A 1 299 ? -5.914 18.141 23.125 1 98.62 299 LEU A N 1
ATOM 2444 C CA . LEU A 1 299 ? -6.199 18.203 21.688 1 98.62 299 LEU A CA 1
ATOM 2445 C C . LEU A 1 299 ? -5.691 16.938 21 1 98.62 299 LEU A C 1
ATOM 2447 O O . LEU A 1 299 ? -6.355 16.422 20.094 1 98.62 299 LEU A O 1
ATOM 2451 N N . ILE A 1 300 ? -4.52 16.453 21.375 1 98.75 300 ILE A N 1
ATOM 2452 C CA . ILE A 1 300 ? -3.947 15.25 20.797 1 98.75 300 ILE A CA 1
ATOM 2453 C C . ILE A 1 300 ? -4.871 14.062 21.062 1 98.75 300 ILE A C 1
ATOM 2455 O O . ILE A 1 300 ? -5.215 13.32 20.141 1 98.75 300 ILE A O 1
ATOM 2459 N N . GLU A 1 301 ? -5.262 13.953 22.266 1 98.75 301 GLU A N 1
ATOM 2460 C CA . GLU A 1 301 ? -6.148 12.852 22.656 1 98.75 301 GLU A CA 1
ATOM 2461 C C . GLU A 1 301 ? -7.484 12.945 21.922 1 98.75 301 GLU A C 1
ATOM 2463 O O . GLU A 1 301 ? -7.992 11.945 21.422 1 98.75 301 GLU A O 1
ATOM 2468 N N . MET A 1 302 ? -8.039 14.109 21.906 1 98.81 302 MET A N 1
ATOM 2469 C CA . MET A 1 302 ? -9.367 14.32 21.328 1 98.81 302 MET A CA 1
ATOM 2470 C C . MET A 1 302 ? -9.344 14.109 19.812 1 98.81 302 MET A C 1
ATOM 2472 O O . MET A 1 302 ? -10.305 13.602 19.25 1 98.81 302 MET A O 1
ATOM 2476 N N . LEU A 1 303 ? -8.297 14.539 19.156 1 98.81 303 LEU A N 1
ATOM 2477 C CA . LEU A 1 303 ? -8.18 14.336 17.719 1 98.81 303 LEU A CA 1
ATOM 2478 C C . LEU A 1 303 ? -8.289 12.859 17.359 1 98.81 303 LEU A C 1
ATOM 2480 O O . LEU A 1 303 ? -9.062 12.477 16.484 1 98.81 303 LEU A O 1
ATOM 2484 N N . TYR A 1 304 ? -7.527 12.016 18.062 1 98.81 304 TYR A N 1
ATOM 2485 C CA . TYR A 1 304 ? -7.578 10.586 17.797 1 98.81 304 TYR A CA 1
ATOM 2486 C C . TYR A 1 304 ? -8.953 10.016 18.125 1 98.81 304 TYR A C 1
ATOM 2488 O O . TYR A 1 304 ? -9.539 9.281 17.328 1 98.81 304 TYR A O 1
ATOM 2496 N N . THR A 1 305 ? -9.469 10.375 19.281 1 98.81 305 THR A N 1
ATOM 2497 C CA . THR A 1 305 ? -10.727 9.82 19.766 1 98.81 305 THR A CA 1
ATOM 2498 C C . THR A 1 305 ? -11.875 10.18 18.828 1 98.81 305 THR A C 1
ATOM 2500 O O . THR A 1 305 ? -12.68 9.32 18.453 1 98.81 305 THR A O 1
ATOM 2503 N N . TYR A 1 306 ? -11.945 11.438 18.438 1 98.88 306 TYR A N 1
ATOM 2504 C CA . TYR A 1 306 ? -13.008 11.875 17.531 1 98.88 306 TYR A CA 1
ATOM 2505 C C . TYR A 1 306 ? -12.836 11.25 16.141 1 98.88 306 TYR A C 1
ATOM 2507 O O . TYR A 1 306 ? -13.812 10.906 15.484 1 98.88 306 TYR A O 1
ATOM 2515 N N . TYR A 1 307 ? -11.609 11.133 15.688 1 98.88 307 TYR A N 1
ATOM 2516 C CA . TYR A 1 307 ? -11.359 10.508 14.391 1 98.88 307 TYR A CA 1
ATOM 2517 C C . TYR A 1 307 ? -11.953 9.102 14.344 1 98.88 307 TYR A C 1
ATOM 2519 O O . TYR A 1 307 ? -12.68 8.758 13.414 1 98.88 307 TYR A O 1
ATOM 2527 N N . ILE A 1 308 ? -11.633 8.289 15.375 1 98.88 308 ILE A N 1
ATOM 2528 C CA . ILE A 1 308 ? -12.102 6.906 15.422 1 98.88 308 ILE A CA 1
ATOM 2529 C C . ILE A 1 308 ? -13.617 6.879 15.562 1 98.88 308 ILE A C 1
ATOM 2531 O O . ILE A 1 308 ? -14.297 6.074 14.922 1 98.88 308 ILE A O 1
ATOM 2535 N N . GLN A 1 309 ? -14.133 7.785 16.375 1 98.81 309 GLN A N 1
ATOM 2536 C CA . GLN A 1 309 ? -15.578 7.859 16.578 1 98.81 309 GLN A CA 1
ATOM 2537 C C . GLN A 1 309 ? -16.297 8.148 15.258 1 98.81 309 GLN A C 1
ATOM 2539 O O . GLN A 1 309 ? -17.25 7.461 14.906 1 98.81 309 GLN A O 1
ATOM 2544 N N . PHE A 1 310 ? -15.867 9.164 14.539 1 98.88 310 PHE A N 1
ATOM 2545 C CA . PHE A 1 310 ? -16.5 9.523 13.273 1 98.88 310 PHE A CA 1
ATOM 2546 C C . PHE A 1 310 ? -16.297 8.422 12.242 1 98.88 310 PHE A C 1
ATOM 2548 O O . PHE A 1 310 ? -17.234 8.086 11.508 1 98.88 310 PHE A O 1
ATOM 2555 N N . PHE A 1 311 ? -15.109 7.855 12.188 1 98.75 311 PHE A N 1
ATOM 2556 C CA . PHE A 1 311 ? -14.828 6.773 11.25 1 98.75 311 PHE A CA 1
ATOM 2557 C C . PHE A 1 311 ? -15.789 5.613 11.461 1 98.75 311 PHE A C 1
ATOM 2559 O O . PHE A 1 311 ? -16.344 5.074 10.492 1 98.75 311 PHE A O 1
ATOM 2566 N N . PHE A 1 312 ? -15.992 5.262 12.742 1 98.38 312 PHE A N 1
ATOM 2567 C CA . PHE A 1 312 ? -16.891 4.164 13.07 1 98.38 312 PHE A CA 1
ATOM 2568 C C . PHE A 1 312 ? -18.328 4.523 12.727 1 98.38 312 PHE A C 1
ATOM 2570 O O . PHE A 1 312 ? -19.109 3.664 12.297 1 98.38 312 PHE A O 1
ATOM 2577 N N . GLU A 1 313 ? -18.703 5.758 12.922 1 98.62 313 GLU A N 1
ATOM 2578 C CA . GLU A 1 313 ? -20.047 6.207 12.531 1 98.62 313 GLU A CA 1
ATOM 2579 C C . GLU A 1 313 ? -20.266 6.066 11.031 1 98.62 313 GLU A C 1
ATOM 2581 O O . GLU A 1 313 ? -21.297 5.566 10.594 1 98.62 313 GLU A O 1
ATOM 2586 N N . TYR A 1 314 ? -19.297 6.551 10.227 1 98.69 314 TYR A N 1
ATOM 2587 C CA . TYR A 1 314 ? -19.391 6.418 8.781 1 98.69 314 TYR A CA 1
ATOM 2588 C C . TYR A 1 314 ? -19.391 4.953 8.367 1 98.69 314 TYR A C 1
ATOM 2590 O O . TYR A 1 314 ? -20.078 4.562 7.418 1 98.69 314 TYR A O 1
ATOM 2598 N N . TRP A 1 315 ? -18.562 4.152 9.047 1 97.88 315 TRP A N 1
ATOM 2599 C CA . TRP A 1 315 ? -18.516 2.711 8.82 1 97.88 315 TRP A CA 1
ATOM 2600 C C . TRP A 1 315 ? -19.891 2.082 8.992 1 97.88 315 TRP A C 1
ATOM 2602 O O . TRP A 1 315 ? -20.359 1.347 8.117 1 97.88 315 TRP A O 1
ATOM 2612 N N . GLU A 1 316 ? -20.562 2.387 10.078 1 97.38 316 GLU A N 1
ATOM 2613 C CA . GLU A 1 316 ? -21.875 1.828 10.359 1 97.38 316 GLU A CA 1
ATOM 2614 C C . GLU A 1 316 ? -22.906 2.293 9.328 1 97.38 316 GLU A C 1
ATOM 2616 O O . GLU A 1 316 ? -23.781 1.524 8.922 1 97.38 316 GLU A O 1
ATOM 2621 N N . LYS A 1 317 ? -22.734 3.395 8.891 1 97.88 317 LYS A N 1
ATOM 2622 C CA . LYS A 1 317 ? -23.719 4.004 8.008 1 97.88 317 LYS A CA 1
ATOM 2623 C C . LYS A 1 317 ? -23.531 3.537 6.562 1 97.88 317 LYS A C 1
ATOM 2625 O O . LYS A 1 317 ? -24.5 3.248 5.863 1 97.88 317 LYS A O 1
ATOM 2630 N N . ASP A 1 318 ? -22.203 3.463 6.133 1 98.12 318 ASP A N 1
ATOM 2631 C CA . ASP A 1 318 ? -22.047 3.465 4.684 1 98.12 318 ASP A CA 1
ATOM 2632 C C . ASP A 1 318 ? -21.031 2.4 4.238 1 98.12 318 ASP A C 1
ATOM 2634 O O . ASP A 1 318 ? -20.812 2.213 3.041 1 98.12 318 ASP A O 1
ATOM 2638 N N . ALA A 1 319 ? -20.391 1.726 5.148 1 97.56 319 ALA A N 1
ATOM 2639 C CA . ALA A 1 319 ? -19.422 0.72 4.715 1 97.56 319 ALA A CA 1
ATOM 2640 C C . ALA A 1 319 ? -20.094 -0.389 3.918 1 97.56 319 ALA A C 1
ATOM 2642 O O . ALA A 1 319 ? -21.266 -0.708 4.16 1 97.56 319 ALA A O 1
ATOM 2643 N N . LYS A 1 320 ? -19.422 -0.931 2.945 1 94.69 320 LYS A N 1
ATOM 2644 C CA . LYS A 1 320 ? -19.906 -2.119 2.246 1 94.69 320 LYS A CA 1
ATOM 2645 C C . LYS A 1 320 ? -20.25 -3.234 3.23 1 94.69 320 LYS A C 1
ATOM 2647 O O . LYS A 1 320 ? -19.562 -3.412 4.238 1 94.69 320 LYS A O 1
ATOM 2652 N N . LEU A 1 321 ? -21.219 -4.008 2.908 1 91.38 321 LEU A N 1
ATOM 2653 C CA . LEU A 1 321 ? -21.766 -5.012 3.811 1 91.38 321 LEU A CA 1
ATOM 2654 C C . LEU A 1 321 ? -20.719 -6.039 4.199 1 91.38 321 LEU A C 1
ATOM 2656 O O . LEU A 1 321 ? -20.641 -6.449 5.359 1 91.38 321 LEU A O 1
ATOM 2660 N N . GLU A 1 322 ? -19.844 -6.387 3.287 1 85.25 322 GLU A N 1
ATOM 2661 C CA . GLU A 1 322 ? -18.859 -7.422 3.541 1 85.25 322 GLU A CA 1
ATOM 2662 C C . GLU A 1 322 ? -17.891 -7 4.648 1 85.25 322 GLU A C 1
ATOM 2664 O O . GLU A 1 322 ? -17.391 -7.84 5.395 1 85.25 322 GLU A O 1
ATOM 2669 N N . TYR A 1 323 ? -17.688 -5.688 4.801 1 90.25 323 TYR A N 1
ATOM 2670 C CA . TYR A 1 323 ? -16.828 -5.191 5.867 1 90.25 323 TYR A CA 1
ATOM 2671 C C . TYR A 1 323 ? -17.609 -5.043 7.172 1 90.25 323 TYR A C 1
ATOM 2673 O O . TYR A 1 323 ? -17.094 -5.395 8.242 1 90.25 323 TYR A O 1
ATOM 2681 N N . LYS A 1 324 ? -18.781 -4.57 7.043 1 88.25 324 LYS A N 1
ATOM 2682 C CA . LYS A 1 324 ? -19.609 -4.27 8.211 1 88.25 324 LYS A CA 1
ATOM 2683 C C . LYS A 1 324 ? -19.859 -5.52 9.047 1 88.25 324 LYS A C 1
ATOM 2685 O O . LYS A 1 324 ? -19.953 -5.438 10.273 1 88.25 324 LYS A O 1
ATOM 2690 N N . ILE A 1 325 ? -19.891 -6.633 8.398 1 82.56 325 ILE A N 1
ATOM 2691 C CA . ILE A 1 325 ? -20.312 -7.836 9.102 1 82.56 325 ILE A CA 1
ATOM 2692 C C . ILE A 1 325 ? -19.094 -8.602 9.594 1 82.56 325 ILE A C 1
ATOM 2694 O O . ILE A 1 325 ? -19.219 -9.719 10.117 1 82.56 325 ILE A O 1
ATOM 2698 N N . THR A 1 326 ? -17.969 -8.07 9.406 1 86.38 326 THR A N 1
ATOM 2699 C CA . THR A 1 326 ? -16.75 -8.719 9.875 1 86.38 326 THR A CA 1
ATOM 2700 C C . THR A 1 326 ? -16.391 -8.242 11.281 1 86.38 326 THR A C 1
ATOM 2702 O O . THR A 1 326 ? -15.789 -7.176 11.445 1 86.38 326 THR A O 1
ATOM 2705 N N . ASN A 1 327 ? -16.641 -9.062 12.188 1 86.88 327 ASN A N 1
ATOM 2706 C CA . ASN A 1 327 ? -16.453 -8.703 13.594 1 86.88 327 ASN A CA 1
ATOM 2707 C C . ASN A 1 327 ? -14.984 -8.469 13.914 1 86.88 327 ASN A C 1
ATOM 2709 O O . ASN A 1 327 ? -14.117 -9.227 13.477 1 86.88 327 ASN A O 1
ATOM 2713 N N . GLY A 1 328 ? -14.727 -7.375 14.617 1 91.38 328 GLY A N 1
ATOM 2714 C CA . GLY A 1 328 ? -13.391 -7.105 15.117 1 91.38 328 GLY A CA 1
ATOM 2715 C C . GLY A 1 328 ? -12.508 -6.391 14.109 1 91.38 328 GLY A C 1
ATOM 2716 O O . GLY A 1 328 ? -11.43 -5.898 14.461 1 91.38 328 GLY A O 1
ATOM 2717 N N . TYR A 1 329 ? -12.984 -6.328 12.914 1 92.94 329 TYR A N 1
ATOM 2718 C CA . TYR A 1 329 ? -12.133 -5.801 11.852 1 92.94 329 TYR A CA 1
ATOM 2719 C C . TYR A 1 329 ? -11.898 -4.305 12.031 1 92.94 329 TYR A C 1
ATOM 2721 O O . TYR A 1 329 ? -10.758 -3.838 12 1 92.94 329 TYR A O 1
ATOM 2729 N N . LYS A 1 330 ? -12.953 -3.49 12.156 1 94.31 330 LYS A N 1
ATOM 2730 C CA . LYS A 1 330 ? -12.758 -2.049 12.289 1 94.31 330 LYS A CA 1
ATOM 2731 C C . LYS A 1 330 ? -11.969 -1.714 13.547 1 94.31 330 LYS A C 1
ATOM 2733 O O . LYS A 1 330 ? -11.195 -0.755 13.57 1 94.31 330 LYS A O 1
ATOM 2738 N N . GLU A 1 331 ? -12.117 -2.525 14.688 1 95.88 331 GLU A N 1
ATOM 2739 C CA . GLU A 1 331 ? -11.336 -2.332 15.898 1 95.88 331 GLU A CA 1
ATOM 2740 C C . GLU A 1 331 ? -9.852 -2.596 15.648 1 95.88 331 GLU A C 1
ATOM 2742 O O . GLU A 1 331 ? -8.992 -1.903 16.188 1 95.88 331 GLU A O 1
ATOM 2747 N N . SER A 1 332 ? -9.594 -3.605 14.836 1 95.62 332 SER A N 1
ATOM 2748 C CA . SER A 1 332 ? -8.211 -3.889 14.469 1 95.62 332 SER A CA 1
ATOM 2749 C C . SER A 1 332 ? -7.609 -2.746 13.664 1 95.62 332 SER A C 1
ATOM 2751 O O . SER A 1 332 ? -6.441 -2.391 13.852 1 95.62 332 SER A O 1
ATOM 2753 N N . LEU A 1 333 ? -8.406 -2.176 12.797 1 96.88 333 LEU A N 1
ATOM 2754 C CA . LEU A 1 333 ? -7.977 -1.016 12.023 1 96.88 333 LEU A CA 1
ATOM 2755 C C . LEU A 1 333 ? -7.68 0.168 12.938 1 96.88 333 LEU A C 1
ATOM 2757 O O . LEU A 1 333 ? -6.695 0.883 12.742 1 96.88 333 LEU A O 1
ATOM 2761 N N . ALA A 1 334 ? -8.547 0.397 13.938 1 98 334 ALA A N 1
ATOM 2762 C CA . ALA A 1 334 ? -8.367 1.497 14.883 1 98 334 ALA A CA 1
ATOM 2763 C C . ALA A 1 334 ? -7.055 1.357 15.648 1 98 334 ALA A C 1
ATOM 2765 O O . ALA A 1 334 ? -6.371 2.35 15.906 1 98 334 ALA A O 1
ATOM 2766 N N . LEU A 1 335 ? -6.707 0.153 16 1 97.94 335 LEU A N 1
ATOM 2767 C CA . LEU A 1 335 ? -5.449 -0.086 16.703 1 97.94 335 LEU A CA 1
ATOM 2768 C C . LEU A 1 335 ? -4.258 0.227 15.805 1 97.94 335 LEU A C 1
ATOM 2770 O O . LEU A 1 335 ? -3.281 0.833 16.25 1 97.94 335 LEU A O 1
ATOM 2774 N N . ASP A 1 336 ? -4.336 -0.239 14.547 1 97.69 336 ASP A N 1
ATOM 2775 C CA . ASP A 1 336 ? -3.293 0.103 13.586 1 97.69 336 ASP A CA 1
ATOM 2776 C C . ASP A 1 336 ? -3.146 1.617 13.445 1 97.69 336 ASP A C 1
ATOM 2778 O O . ASP A 1 336 ? -2.031 2.139 13.43 1 97.69 336 ASP A O 1
ATOM 2782 N N . ILE A 1 337 ? -4.262 2.314 13.359 1 98.69 337 ILE A N 1
ATOM 2783 C CA . ILE A 1 337 ? -4.262 3.764 13.195 1 98.69 337 ILE A CA 1
ATOM 2784 C C . ILE A 1 337 ? -3.631 4.422 14.422 1 98.69 337 ILE A C 1
ATOM 2786 O O . ILE A 1 337 ? -2.822 5.348 14.289 1 98.69 337 ILE A O 1
ATOM 2790 N N . LEU A 1 338 ? -3.941 3.945 15.617 1 98.81 338 LEU A N 1
ATOM 2791 C CA . LEU A 1 338 ? -3.367 4.48 16.844 1 98.81 338 LEU A CA 1
ATOM 2792 C C . LEU A 1 338 ? -1.847 4.379 16.828 1 98.81 338 LEU A C 1
ATOM 2794 O O . LEU A 1 338 ? -1.151 5.371 17.062 1 98.81 338 LEU A O 1
ATOM 2798 N N . ARG A 1 339 ? -1.392 3.236 16.547 1 98.69 339 ARG A N 1
ATOM 2799 C CA . ARG A 1 339 ? 0.043 2.973 16.578 1 98.69 339 ARG A CA 1
ATOM 2800 C C . ARG A 1 339 ? 0.771 3.746 15.492 1 98.69 339 ARG A C 1
ATOM 2802 O O . ARG A 1 339 ? 1.713 4.492 15.766 1 98.69 339 ARG A O 1
ATOM 2809 N N . GLU A 1 340 ? 0.26 3.676 14.312 1 98.75 340 GLU A N 1
ATOM 2810 C CA . GLU A 1 340 ? 0.926 4.27 13.156 1 98.75 340 GLU A CA 1
ATOM 2811 C C . GLU A 1 340 ? 0.907 5.793 13.234 1 98.75 340 GLU A C 1
ATOM 2813 O O . GLU A 1 340 ? 1.874 6.453 12.844 1 98.75 340 GLU A O 1
ATOM 2818 N N . CYS A 1 341 ? -0.219 6.383 13.664 1 98.81 341 CYS A N 1
ATOM 2819 C CA . CYS A 1 341 ? -0.291 7.84 13.633 1 98.81 341 CYS A CA 1
ATOM 2820 C C . CYS A 1 341 ? 0.749 8.461 14.555 1 98.81 341 CYS A C 1
ATOM 2822 O O . CYS A 1 341 ? 1.317 9.508 14.25 1 98.81 341 CYS A O 1
ATOM 2824 N N . PHE A 1 342 ? 1.078 7.816 15.695 1 98.81 342 PHE A N 1
ATOM 2825 C CA . PHE A 1 342 ? 2.08 8.383 16.594 1 98.81 342 PHE A CA 1
ATOM 2826 C C . PHE A 1 342 ? 3.486 8.086 16.078 1 98.81 342 PHE A C 1
ATOM 2828 O O . PHE A 1 342 ? 4.418 8.859 16.328 1 98.81 342 PHE A O 1
ATOM 2835 N N . GLY A 1 343 ? 3.676 6.965 15.398 1 98.56 343 GLY A N 1
ATOM 2836 C CA . GLY A 1 343 ? 4.918 6.777 14.664 1 98.56 343 GLY A CA 1
ATOM 2837 C C . GLY A 1 343 ? 5.164 7.844 13.617 1 98.56 343 GLY A C 1
ATOM 2838 O O . GLY A 1 343 ? 6.254 8.414 13.547 1 98.56 343 GLY A O 1
ATOM 2839 N N . PHE A 1 344 ? 4.117 8.125 12.836 1 98.56 344 PHE A N 1
ATOM 2840 C CA . PHE A 1 344 ? 4.215 9.156 11.812 1 98.56 344 PHE A CA 1
ATOM 2841 C C . PHE A 1 344 ? 4.406 10.531 12.438 1 98.56 344 PHE A C 1
ATOM 2843 O O . PHE A 1 344 ? 5.113 11.383 11.883 1 98.56 344 PHE A O 1
ATOM 2850 N N . ALA A 1 345 ? 3.738 10.766 13.555 1 98.5 345 ALA A N 1
ATOM 2851 C CA . ALA A 1 345 ? 3.93 12.039 14.25 1 98.5 345 ALA A CA 1
ATOM 2852 C C . ALA A 1 345 ? 5.398 12.25 14.602 1 98.5 345 ALA A C 1
ATOM 2854 O O . ALA A 1 345 ? 5.93 13.352 14.43 1 98.5 345 ALA A O 1
ATOM 2855 N N . ALA A 1 346 ? 6.027 11.203 15.117 1 97.25 346 ALA A N 1
ATOM 2856 C CA . ALA A 1 346 ? 7.445 11.297 15.453 1 97.25 346 ALA A CA 1
ATOM 2857 C C . ALA A 1 346 ? 8.289 11.609 14.227 1 97.25 346 ALA A C 1
ATOM 2859 O O . ALA A 1 346 ? 9.172 12.461 14.273 1 97.25 346 ALA A O 1
ATOM 2860 N N . CYS A 1 347 ? 7.988 10.938 13.125 1 95.81 347 CYS A N 1
ATOM 2861 C CA . CYS A 1 347 ? 8.734 11.164 11.891 1 95.81 347 CYS A CA 1
ATOM 2862 C C . CYS A 1 347 ? 8.586 12.602 11.414 1 95.81 347 CYS A C 1
ATOM 2864 O O . CYS A 1 347 ? 9.578 13.258 11.094 1 95.81 347 CYS A O 1
ATOM 2866 N N . VAL A 1 348 ? 7.359 13.086 11.391 1 95.75 348 VAL A N 1
ATOM 2867 C CA . VAL A 1 348 ? 7.055 14.422 10.891 1 95.75 348 VAL A CA 1
ATOM 2868 C C . VAL A 1 348 ? 7.688 15.469 11.805 1 95.75 348 VAL A C 1
ATOM 2870 O O . VAL A 1 348 ? 8.383 16.375 11.328 1 95.75 348 VAL A O 1
ATOM 2873 N N . ASN A 1 349 ? 7.488 15.352 13.086 1 95.12 349 ASN A N 1
ATOM 2874 C CA . ASN A 1 349 ? 7.988 16.328 14.047 1 95.12 349 ASN A CA 1
ATOM 2875 C C . ASN A 1 349 ? 9.516 16.359 14.07 1 95.12 349 ASN A C 1
ATOM 2877 O O . ASN A 1 349 ? 10.109 17.438 14.07 1 95.12 349 ASN A O 1
ATOM 2881 N N . PHE A 1 350 ? 10.109 15.25 14.094 1 92.88 350 PHE A N 1
ATOM 2882 C CA . PHE A 1 350 ? 11.562 15.164 14.141 1 92.88 350 PHE A CA 1
ATOM 2883 C C . PHE A 1 350 ? 12.172 15.742 12.867 1 92.88 350 PHE A C 1
ATOM 2885 O O . PHE A 1 350 ? 13.211 16.422 12.922 1 92.88 350 PHE A O 1
ATOM 2892 N N . SER A 1 351 ? 11.531 15.438 11.734 1 90.94 351 SER A N 1
ATOM 2893 C CA . SER A 1 351 ? 12.023 15.984 10.477 1 90.94 351 SER A CA 1
ATOM 2894 C C . SER A 1 351 ? 11.984 17.5 10.484 1 90.94 351 SER A C 1
ATOM 2896 O O . SER A 1 351 ? 12.852 18.156 9.898 1 90.94 351 SER A O 1
ATOM 2898 N N . ARG A 1 352 ? 11.055 18.047 11.109 1 88.69 352 ARG A N 1
ATOM 2899 C CA . ARG A 1 352 ? 10.906 19.5 11.172 1 88.69 352 ARG A CA 1
ATOM 2900 C C . ARG A 1 352 ? 11.945 20.109 12.094 1 88.69 352 ARG A C 1
ATOM 2902 O O . ARG A 1 352 ? 12.555 21.141 11.766 1 88.69 352 ARG A O 1
ATOM 2909 N N . ILE A 1 353 ? 12.148 19.5 13.188 1 87.12 353 ILE A N 1
ATOM 2910 C CA . ILE A 1 353 ? 13.039 20.047 14.211 1 87.12 353 ILE A CA 1
ATOM 2911 C C . ILE A 1 353 ? 14.484 19.938 13.742 1 87.12 353 ILE A C 1
ATOM 2913 O O . ILE A 1 353 ? 15.328 20.766 14.086 1 87.12 353 ILE A O 1
ATOM 2917 N N . CYS A 1 354 ? 14.727 18.922 12.977 1 82.75 354 CYS A N 1
ATOM 2918 C CA . CYS A 1 354 ? 16.094 18.656 12.555 1 82.75 354 CYS A CA 1
ATOM 2919 C C . CYS A 1 354 ? 16.297 19.047 11.094 1 82.75 354 CYS A C 1
ATOM 2921 O O . CYS A 1 354 ? 17.344 18.734 10.508 1 82.75 354 CYS A O 1
ATOM 2923 N N . GLY A 1 355 ? 15.391 19.672 10.586 1 77.56 355 GLY A N 1
ATOM 2924 C CA . GLY A 1 355 ? 15.484 20.031 9.18 1 77.56 355 GLY A CA 1
ATOM 2925 C C . GLY A 1 355 ? 15.625 21.516 8.938 1 77.56 355 GLY A C 1
ATOM 2926 O O . GLY A 1 355 ? 15.875 22.281 9.875 1 77.56 355 GLY A O 1
ATOM 2927 N N . ASP A 1 356 ? 15.578 21.828 7.648 1 71.81 356 ASP A N 1
ATOM 2928 C CA . ASP A 1 356 ? 15.797 23.203 7.238 1 71.81 356 ASP A CA 1
ATOM 2929 C C . ASP A 1 356 ? 14.477 23.969 7.121 1 71.81 356 ASP A C 1
ATOM 2931 O O . ASP A 1 356 ? 14.438 25.078 6.594 1 71.81 356 ASP A O 1
ATOM 2935 N N . MET A 1 357 ? 13.492 23.344 7.664 1 73.5 357 MET A N 1
ATOM 2936 C CA . MET A 1 357 ? 12.195 24.016 7.594 1 73.5 357 MET A CA 1
ATOM 2937 C C . MET A 1 357 ? 12.039 25.016 8.727 1 73.5 357 MET A C 1
ATOM 2939 O O . MET A 1 357 ? 12.57 24.828 9.82 1 73.5 357 MET A O 1
ATOM 2943 N N . ASP A 1 358 ? 11.328 26.031 8.344 1 74.12 358 ASP A N 1
ATOM 2944 C CA . ASP A 1 358 ? 10.969 26.969 9.398 1 74.12 358 ASP A CA 1
ATOM 2945 C C . ASP A 1 358 ? 9.992 26.344 10.383 1 74.12 358 ASP A C 1
ATOM 2947 O O . ASP A 1 358 ? 9.039 25.672 9.984 1 74.12 358 ASP A O 1
ATOM 2951 N N . THR A 1 359 ? 10.344 26.531 11.617 1 85.12 359 THR A N 1
ATOM 2952 C CA . THR A 1 359 ? 9.461 26.047 12.664 1 85.12 359 THR A CA 1
ATOM 2953 C C . THR A 1 359 ? 8.867 27.203 13.469 1 85.12 359 THR A C 1
ATOM 2955 O O . THR A 1 359 ? 9.281 27.453 14.602 1 85.12 359 THR A O 1
ATOM 2958 N N . ALA A 1 360 ? 7.855 27.781 12.828 1 89.69 360 ALA A N 1
ATOM 2959 C CA . ALA A 1 360 ? 7.25 28.984 13.414 1 89.69 360 ALA A CA 1
ATOM 2960 C C . ALA A 1 360 ? 6.812 28.719 14.852 1 89.69 360 ALA A C 1
ATOM 2962 O O . ALA A 1 360 ? 6.832 29.641 15.68 1 89.69 360 ALA A O 1
ATOM 2963 N N . ASP A 1 361 ? 6.551 27.516 15.234 1 93 361 ASP A N 1
ATOM 2964 C CA . ASP A 1 361 ? 6.082 27.156 16.562 1 93 361 ASP A CA 1
ATOM 2965 C C . ASP A 1 361 ? 7.184 27.344 17.609 1 93 361 ASP A C 1
ATOM 2967 O O . ASP A 1 361 ? 6.902 27.625 18.766 1 93 361 ASP A O 1
ATOM 2971 N N . PHE A 1 362 ? 8.414 27.234 17.188 1 93.88 362 PHE A N 1
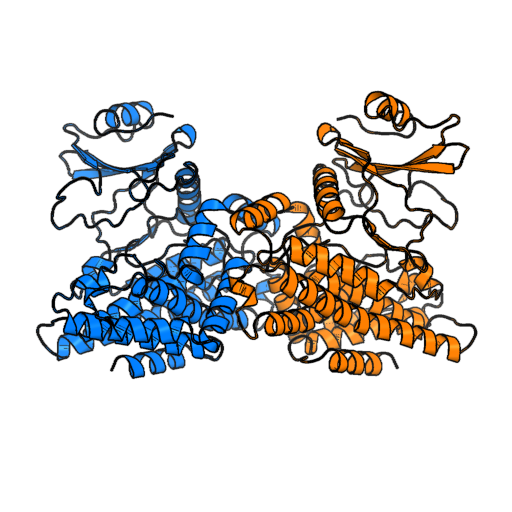ATOM 2972 C CA . PHE A 1 362 ? 9.531 27.422 18.109 1 93.88 362 PHE A CA 1
ATOM 2973 C C . PHE A 1 362 ? 10.164 28.797 17.922 1 93.88 362 PHE A C 1
ATOM 2975 O O . PHE A 1 362 ? 10.695 29.375 18.875 1 93.88 362 PHE A O 1
ATOM 2982 N N . ASP A 1 363 ? 10.031 29.297 16.703 1 90.25 363 ASP A N 1
ATOM 2983 C CA . ASP A 1 363 ? 10.664 30.562 16.359 1 90.25 363 ASP A CA 1
ATOM 2984 C C . ASP A 1 363 ? 10.023 31.719 17.125 1 90.25 363 ASP A C 1
ATOM 2986 O O . ASP A 1 363 ? 10.633 32.781 17.281 1 90.25 363 ASP A O 1
ATOM 2990 N N . CYS A 1 364 ? 8.875 31.531 17.625 1 91.5 364 CYS A N 1
ATOM 2991 C CA . CYS A 1 364 ? 8.188 32.562 18.375 1 91.5 364 CYS A CA 1
ATOM 2992 C C . CYS A 1 364 ? 8.828 32.781 19.734 1 91.5 364 CYS A C 1
ATOM 2994 O O . CYS A 1 364 ? 8.578 33.781 20.406 1 91.5 364 CYS A O 1
ATOM 2996 N N . ILE A 1 365 ? 9.656 31.781 20.156 1 94.38 365 ILE A N 1
ATOM 2997 C CA . ILE A 1 365 ? 10.438 31.938 21.375 1 94.38 365 ILE A CA 1
ATOM 2998 C C . ILE A 1 365 ? 11.719 32.719 21.078 1 94.38 365 ILE A C 1
ATOM 3000 O O . ILE A 1 365 ? 12.672 32.156 20.531 1 94.38 365 ILE A O 1
ATOM 3004 N N . LYS A 1 366 ? 11.82 33.875 21.562 1 92.38 366 LYS A N 1
ATOM 3005 C CA . LYS A 1 366 ? 12.93 34.75 21.219 1 92.38 366 LYS A CA 1
ATOM 3006 C C . LYS A 1 366 ? 14.188 34.375 22 1 92.38 366 LYS A C 1
ATOM 3008 O O . LYS A 1 366 ? 15.305 34.562 21.516 1 92.38 366 LYS A O 1
ATOM 3013 N N . ASP A 1 367 ? 14.016 33.906 23.188 1 94.19 367 ASP A N 1
ATOM 3014 C CA . ASP A 1 367 ? 15.141 33.5 24.016 1 94.19 367 ASP A CA 1
ATOM 3015 C C . ASP A 1 367 ? 15.711 32.156 23.516 1 94.19 367 ASP A C 1
ATOM 3017 O O . ASP A 1 367 ? 15.047 31.125 23.578 1 94.19 367 ASP A O 1
ATOM 3021 N N . ASN A 1 368 ? 16.938 32.156 23.109 1 93.06 368 ASN A N 1
ATOM 3022 C CA . ASN A 1 368 ? 17.578 31 22.516 1 93.06 368 ASN A CA 1
ATOM 3023 C C . ASN A 1 368 ? 17.656 29.828 23.484 1 93.06 368 ASN A C 1
ATOM 3025 O O . ASN A 1 368 ? 17.531 28.672 23.094 1 93.06 368 ASN A O 1
ATOM 3029 N N . GLU A 1 369 ? 17.922 30.156 24.688 1 94.94 369 GLU A N 1
ATOM 3030 C CA . GLU A 1 369 ? 18.016 29.094 25.688 1 94.94 369 GLU A CA 1
ATOM 3031 C C . GLU A 1 369 ? 16.672 28.375 25.859 1 94.94 369 GLU A C 1
ATOM 3033 O O . GLU A 1 369 ? 16.625 27.156 25.891 1 94.94 369 GLU A O 1
ATOM 3038 N N . LEU A 1 370 ? 15.617 29.188 25.953 1 95.19 370 LEU A N 1
ATOM 3039 C CA . LEU A 1 370 ? 14.281 28.625 26.125 1 95.19 370 LEU A CA 1
ATOM 3040 C C . LEU A 1 370 ? 13.852 27.875 24.859 1 95.19 370 LEU A C 1
ATOM 3042 O O . LEU A 1 370 ? 13.234 26.812 24.953 1 95.19 370 LEU A O 1
ATOM 3046 N N . ARG A 1 371 ? 14.141 28.422 23.719 1 94.5 371 ARG A N 1
ATOM 3047 C CA . ARG A 1 371 ? 13.836 27.766 22.453 1 94.5 371 ARG A CA 1
ATOM 3048 C C . ARG A 1 371 ? 14.523 26.406 22.359 1 94.5 371 ARG A C 1
ATOM 3050 O O . ARG A 1 371 ? 13.922 25.422 21.922 1 94.5 371 ARG A O 1
ATOM 3057 N N . THR A 1 372 ? 15.773 26.391 22.781 1 94.75 372 THR A N 1
ATOM 3058 C CA . THR A 1 372 ? 16.562 25.156 22.766 1 94.75 372 THR A CA 1
ATOM 3059 C C . THR A 1 372 ? 15.93 24.109 23.672 1 94.75 372 THR A C 1
ATOM 3061 O O . THR A 1 372 ? 15.82 22.938 23.297 1 94.75 372 THR A O 1
ATOM 3064 N N . LYS A 1 373 ? 15.531 24.562 24.844 1 95.5 373 LYS A N 1
ATOM 3065 C CA . LYS A 1 373 ? 14.891 23.641 25.781 1 95.5 373 LYS A CA 1
ATOM 3066 C C . LYS A 1 373 ? 13.609 23.062 25.188 1 95.5 373 LYS A C 1
ATOM 3068 O O . LYS A 1 373 ? 13.328 21.875 25.344 1 95.5 373 LYS A O 1
ATOM 3073 N N . ALA A 1 374 ? 12.844 23.891 24.516 1 96.25 374 ALA A N 1
ATOM 3074 C CA . ALA A 1 374 ? 11.602 23.453 23.891 1 96.25 374 ALA A CA 1
ATOM 3075 C C . ALA A 1 374 ? 11.875 22.422 22.797 1 96.25 374 ALA A C 1
ATOM 3077 O O . ALA A 1 374 ? 11.18 21.406 22.719 1 96.25 374 ALA A O 1
ATOM 3078 N N . LYS A 1 375 ? 12.852 22.656 21.984 1 94.94 375 LYS A N 1
ATOM 3079 C CA . LYS A 1 375 ? 13.195 21.734 20.891 1 94.94 375 LYS A CA 1
ATOM 3080 C C . LYS A 1 375 ? 13.75 20.422 21.422 1 94.94 375 LYS A C 1
ATOM 3082 O O . LYS A 1 375 ? 13.484 19.359 20.875 1 94.94 375 LYS A O 1
ATOM 3087 N N . PHE A 1 376 ? 14.523 20.547 22.562 1 95.12 376 PHE A N 1
ATOM 3088 C CA . PHE A 1 376 ? 15 19.328 23.219 1 95.12 376 PHE A CA 1
ATOM 3089 C C . PHE A 1 376 ? 13.828 18.469 23.688 1 95.12 376 PHE A C 1
ATOM 3091 O O . PHE A 1 376 ? 13.828 17.25 23.5 1 95.12 376 PHE A O 1
ATOM 3098 N N . ALA A 1 377 ? 12.883 19.141 24.281 1 96.5 377 ALA A N 1
ATOM 3099 C CA . ALA A 1 377 ? 11.711 18.422 24.781 1 96.5 377 ALA A CA 1
ATOM 3100 C C . ALA A 1 377 ? 10.977 17.734 23.625 1 96.5 377 ALA A C 1
ATOM 3102 O O . ALA A 1 377 ? 10.555 16.594 23.75 1 96.5 377 ALA A O 1
ATOM 3103 N N . SER A 1 378 ? 10.82 18.422 22.531 1 96.69 378 SER A N 1
ATOM 3104 C CA . SER A 1 378 ? 10.141 17.875 21.359 1 96.69 378 SER A CA 1
ATOM 3105 C C . SER A 1 378 ? 10.875 16.672 20.797 1 96.69 378 SER A C 1
ATOM 3107 O O . SER A 1 378 ? 10.266 15.625 20.547 1 96.69 378 SER A O 1
ATOM 3109 N N . ALA A 1 379 ? 12.188 16.797 20.641 1 94.94 379 ALA A N 1
ATOM 3110 C CA . ALA A 1 379 ? 13 15.688 20.125 1 94.94 379 ALA A CA 1
ATOM 3111 C C . ALA A 1 379 ? 12.938 14.484 21.062 1 94.94 379 ALA A C 1
ATOM 3113 O O . ALA A 1 379 ? 12.969 13.336 20.609 1 94.94 379 ALA A O 1
ATOM 3114 N N . THR A 1 380 ? 12.875 14.773 22.344 1 97.12 380 THR A N 1
ATOM 3115 C CA . THR A 1 380 ? 12.82 13.703 23.344 1 97.12 380 THR A CA 1
ATOM 3116 C C . THR A 1 380 ? 11.508 12.938 23.219 1 97.12 380 THR A C 1
ATOM 3118 O O . THR A 1 380 ? 11.477 11.711 23.359 1 97.12 380 THR A O 1
ATOM 3121 N N . ILE A 1 381 ? 10.453 13.648 23 1 98.12 381 ILE A N 1
ATOM 3122 C CA . ILE A 1 381 ? 9.164 13.008 22.781 1 98.12 381 ILE A CA 1
ATOM 3123 C C . ILE A 1 381 ? 9.211 12.148 21.516 1 98.12 381 ILE A C 1
ATOM 3125 O O . ILE A 1 381 ? 8.719 11.023 21.5 1 98.12 381 ILE A O 1
ATOM 3129 N N . ASP A 1 382 ? 9.812 12.68 20.469 1 96.81 382 ASP A N 1
ATOM 3130 C CA . ASP A 1 382 ? 9.938 11.93 19.219 1 96.81 382 ASP A CA 1
ATOM 3131 C C . ASP A 1 382 ? 10.727 10.633 19.438 1 96.81 382 ASP A C 1
ATOM 3133 O O . ASP A 1 382 ? 10.344 9.578 18.938 1 96.81 382 ASP A O 1
ATOM 3137 N N . LYS A 1 383 ? 11.844 10.734 20.172 1 96.81 383 LYS A N 1
ATOM 3138 C CA . LYS A 1 383 ? 12.641 9.555 20.5 1 96.81 383 LYS A CA 1
ATOM 3139 C C . LYS A 1 383 ? 11.797 8.492 21.188 1 96.81 383 LYS A C 1
ATOM 3141 O O . LYS A 1 383 ? 11.836 7.316 20.812 1 96.81 383 LYS A O 1
ATOM 3146 N N . MET A 1 384 ? 11.047 8.898 22.172 1 98.06 384 MET A N 1
ATOM 3147 C CA . MET A 1 384 ? 10.18 7.988 22.906 1 98.06 384 MET A CA 1
ATOM 3148 C C . MET A 1 384 ? 9.141 7.352 22 1 98.06 384 MET A C 1
ATOM 3150 O O . MET A 1 384 ? 8.906 6.145 22.047 1 98.06 384 MET A O 1
ATOM 3154 N N . LEU A 1 385 ? 8.516 8.117 21.156 1 98.12 385 LEU A N 1
ATOM 3155 C CA . LEU A 1 385 ? 7.488 7.605 20.266 1 98.12 385 LEU A CA 1
ATOM 3156 C C . LEU A 1 385 ? 8.094 6.637 19.25 1 98.12 385 LEU A C 1
ATOM 3158 O O . LEU A 1 385 ? 7.461 5.637 18.891 1 98.12 385 LEU A O 1
ATOM 3162 N N . PHE A 1 386 ? 9.297 6.926 18.734 1 96.25 386 PHE A N 1
ATOM 3163 C CA . PHE A 1 386 ? 9.984 5.984 17.859 1 96.25 386 PHE A CA 1
ATOM 3164 C C . PHE A 1 386 ? 10.148 4.629 18.531 1 96.25 386 PHE A C 1
ATOM 3166 O O . PHE A 1 386 ? 9.961 3.588 17.906 1 96.25 386 PHE A O 1
ATOM 3173 N N . GLU A 1 387 ? 10.383 4.629 19.766 1 96.06 387 GLU A N 1
ATOM 3174 C CA . GLU A 1 387 ? 10.688 3.412 20.516 1 96.06 387 GLU A CA 1
ATOM 3175 C C . GLU A 1 387 ? 9.422 2.629 20.828 1 96.06 387 GLU A C 1
ATOM 3177 O O . GLU A 1 387 ? 9.453 1.403 20.953 1 96.06 387 GLU A O 1
ATOM 3182 N N . LYS A 1 388 ? 8.273 3.363 20.875 1 97.81 388 LYS A N 1
ATOM 3183 C CA . LYS A 1 388 ? 7.145 2.701 21.516 1 97.81 388 LYS A CA 1
ATOM 3184 C C . LYS A 1 388 ? 5.926 2.658 20.609 1 97.81 388 LYS A C 1
ATOM 3186 O O . LYS A 1 388 ? 4.914 2.043 20.938 1 97.81 388 LYS A O 1
ATOM 3191 N N . TRP A 1 389 ? 5.973 3.279 19.453 1 98 389 TRP A N 1
ATOM 3192 C CA . TRP A 1 389 ? 4.77 3.543 18.672 1 98 389 TRP A CA 1
ATOM 3193 C C . TRP A 1 389 ? 3.992 2.256 18.422 1 98 389 TRP A C 1
ATOM 3195 O O . TRP A 1 389 ? 2.758 2.256 18.422 1 98 389 TRP A O 1
ATOM 3205 N N . ASP A 1 390 ? 4.645 1.092 18.219 1 97 390 ASP A N 1
ATOM 3206 C CA . ASP A 1 390 ? 3.957 -0.123 17.781 1 97 390 ASP A CA 1
ATOM 3207 C C . ASP A 1 390 ? 3.566 -0.981 18.984 1 97 390 ASP A C 1
ATOM 3209 O O . ASP A 1 390 ? 3.121 -2.119 18.828 1 97 390 ASP A O 1
ATOM 3213 N N . SER A 1 391 ? 3.705 -0.45 20.203 1 97.56 391 SER A N 1
ATOM 3214 C CA . SER A 1 391 ? 3.389 -1.22 21.391 1 97.56 391 SER A CA 1
ATOM 3215 C C . SER A 1 391 ? 2.162 -0.657 22.109 1 97.56 391 SER A C 1
ATOM 3217 O O . SER A 1 391 ? 1.665 -1.253 23.062 1 97.56 391 SER A O 1
ATOM 3219 N N . TYR A 1 392 ? 1.678 0.523 21.656 1 98.12 392 TYR A N 1
ATOM 3220 C CA . TYR A 1 392 ? 0.558 1.162 22.344 1 98.12 392 TYR A CA 1
ATOM 3221 C C . TYR A 1 392 ? -0.745 0.424 22.062 1 98.12 392 TYR A C 1
ATOM 3223 O O . TYR A 1 392 ? -0.976 -0.033 20.938 1 98.12 392 TYR A O 1
ATOM 3231 N N . ASN A 1 393 ? -1.619 0.373 23.062 1 97.69 393 ASN A N 1
ATOM 3232 C CA . ASN A 1 393 ? -2.91 -0.288 22.906 1 97.69 393 ASN A CA 1
ATOM 3233 C C . ASN A 1 393 ? -4.066 0.685 23.125 1 97.69 393 ASN A C 1
ATOM 3235 O O . ASN A 1 393 ? -5.211 0.384 22.766 1 97.69 393 ASN A O 1
ATOM 3239 N N . ASP A 1 394 ? -3.635 1.823 23.688 1 97.5 394 ASP A N 1
ATOM 3240 C CA . ASP A 1 394 ? -4.656 2.805 24.031 1 97.5 394 ASP A CA 1
ATOM 3241 C C . ASP A 1 394 ? -4.098 4.223 23.984 1 97.5 394 ASP A C 1
ATOM 3243 O O . ASP A 1 394 ? -2.947 4.461 24.359 1 97.5 394 ASP A O 1
ATOM 3247 N N . ILE A 1 395 ? -4.945 5.125 23.594 1 98.44 395 ILE A N 1
ATOM 3248 C CA . ILE A 1 395 ? -4.539 6.52 23.469 1 98.44 395 ILE A CA 1
ATOM 3249 C C . ILE A 1 395 ? -4.098 7.055 24.828 1 98.44 395 ILE A C 1
ATOM 3251 O O . ILE A 1 395 ? -3.191 7.887 24.922 1 98.44 395 ILE A O 1
ATOM 3255 N N . LYS A 1 396 ? -4.641 6.598 25.922 1 98.19 396 LYS A N 1
ATOM 3256 C CA . LYS A 1 396 ? -4.301 7.062 27.266 1 98.19 396 LYS A CA 1
ATOM 3257 C C . LYS A 1 396 ? -2.846 6.754 27.594 1 98.19 396 LYS A C 1
ATOM 3259 O O . LYS A 1 396 ? -2.184 7.531 28.297 1 98.19 396 LYS A O 1
ATOM 3264 N N . GLU A 1 397 ? -2.342 5.625 27.078 1 98.25 397 GLU A N 1
ATOM 3265 C CA . GLU A 1 397 ? -0.948 5.258 27.297 1 98.25 397 GLU A CA 1
ATOM 3266 C C . GLU A 1 397 ? 0.001 6.254 26.641 1 98.25 397 GLU A C 1
ATOM 3268 O O . GLU A 1 397 ? 0.997 6.66 27.25 1 98.25 397 GLU A O 1
ATOM 3273 N N . VAL A 1 398 ? -0.317 6.621 25.469 1 98.19 398 VAL A N 1
ATOM 3274 C CA . VAL A 1 398 ? 0.525 7.547 24.719 1 98.19 398 VAL A CA 1
ATOM 3275 C C . VAL A 1 398 ? 0.527 8.914 25.406 1 98.19 398 VAL A C 1
ATOM 3277 O O . VAL A 1 398 ? 1.579 9.539 25.547 1 98.19 398 VAL A O 1
ATOM 3280 N N . ILE A 1 399 ? -0.665 9.359 25.828 1 98.38 399 ILE A N 1
ATOM 3281 C CA . ILE A 1 399 ? -0.814 10.672 26.453 1 98.38 399 ILE A CA 1
ATOM 3282 C C . ILE A 1 399 ? -0.024 10.719 27.75 1 98.38 399 ILE A C 1
ATOM 3284 O O . ILE A 1 399 ? 0.646 11.711 28.047 1 98.38 399 ILE A O 1
ATOM 3288 N N . GLU A 1 400 ? -0.111 9.648 28.484 1 97.88 400 GLU A N 1
ATOM 3289 C CA . GLU A 1 400 ? 0.656 9.57 29.734 1 97.88 400 GLU A CA 1
ATOM 3290 C C . GLU A 1 400 ? 2.154 9.68 29.453 1 97.88 400 GLU A C 1
ATOM 3292 O O . GLU A 1 400 ? 2.873 10.383 30.172 1 97.88 400 GLU A O 1
ATOM 3297 N N . ASP A 1 401 ? 2.615 9.008 28.453 1 97.81 401 ASP A N 1
ATOM 3298 C CA . ASP A 1 401 ? 4.027 9.047 28.094 1 97.81 401 ASP A CA 1
ATOM 3299 C C . ASP A 1 401 ? 4.441 10.453 27.672 1 97.81 401 ASP A C 1
ATOM 3301 O O . ASP A 1 401 ? 5.523 10.922 28.016 1 97.81 401 ASP A O 1
ATOM 3305 N N . ILE A 1 402 ? 3.594 11.148 26.906 1 97.88 402 ILE A N 1
ATOM 3306 C CA . ILE A 1 402 ? 3.891 12.484 26.422 1 97.88 402 ILE A CA 1
ATOM 3307 C C . ILE A 1 402 ? 3.945 13.469 27.594 1 97.88 402 ILE A C 1
ATOM 3309 O O . ILE A 1 402 ? 4.863 14.289 27.688 1 97.88 402 ILE A O 1
ATOM 3313 N N . ILE A 1 403 ? 3 13.352 28.547 1 96.75 403 ILE A N 1
ATOM 3314 C CA . ILE A 1 403 ? 2.943 14.219 29.719 1 96.75 403 ILE A CA 1
ATOM 3315 C C . ILE A 1 403 ? 4.219 14.047 30.547 1 96.75 403 ILE A C 1
ATOM 3317 O O . ILE A 1 403 ? 4.793 15.031 31.016 1 96.75 403 ILE A O 1
ATOM 3321 N N . ASN A 1 404 ? 4.688 12.844 30.609 1 94.56 404 ASN A N 1
ATOM 3322 C CA . ASN A 1 404 ? 5.871 12.539 31.406 1 94.56 404 ASN A CA 1
ATOM 3323 C C . ASN A 1 404 ? 7.125 13.172 30.812 1 94.56 404 ASN A C 1
ATOM 3325 O O . ASN A 1 404 ? 8.125 13.367 31.5 1 94.56 404 ASN A O 1
ATOM 3329 N N . MET A 1 405 ? 7.098 13.469 29.562 1 92.19 405 MET A N 1
ATOM 3330 C CA . MET A 1 405 ? 8.273 14.016 28.891 1 92.19 405 MET A CA 1
ATOM 3331 C C . MET A 1 405 ? 8.242 15.539 28.875 1 92.19 405 MET A C 1
ATOM 3333 O O . MET A 1 405 ? 9.273 16.188 28.703 1 92.19 405 MET A O 1
ATOM 3337 N N . ILE A 1 406 ? 7.109 16.156 28.906 1 86.25 406 ILE A N 1
ATOM 3338 C CA . ILE A 1 406 ? 6.969 17.609 28.828 1 86.25 406 ILE A CA 1
ATOM 3339 C C . ILE A 1 406 ? 7.047 18.203 30.234 1 86.25 406 ILE A C 1
ATOM 3341 O O . ILE A 1 406 ? 7.617 19.281 30.422 1 86.25 406 ILE A O 1
ATOM 3345 N N . CYS A 1 407 ? 6.336 17.547 31.219 1 69.44 407 CYS A N 1
ATOM 3346 C CA . CYS A 1 407 ? 6.223 18.094 32.562 1 69.44 407 CYS A CA 1
ATOM 3347 C C . CYS A 1 407 ? 7.262 17.484 33.5 1 69.44 407 CYS A C 1
ATOM 3349 O O . CYS A 1 407 ? 7.598 16.297 33.375 1 69.44 407 CYS A O 1
ATOM 3351 N N . MET B 1 1 ? -7.82 -1.882 -35.438 1 82.5 1 MET B N 1
ATOM 3352 C CA . MET B 1 1 ? -7.234 -3.082 -34.844 1 82.5 1 MET B CA 1
ATOM 3353 C C . MET B 1 1 ? -7.586 -4.32 -35.656 1 82.5 1 MET B C 1
ATOM 3355 O O . MET B 1 1 ? -8.758 -4.551 -35.969 1 82.5 1 MET B O 1
ATOM 3359 N N . ILE B 1 2 ? -6.562 -4.926 -36.125 1 86.31 2 ILE B N 1
ATOM 3360 C CA . ILE B 1 2 ? -6.789 -6.164 -36.844 1 86.31 2 ILE B CA 1
ATOM 3361 C C . ILE B 1 2 ? -7.059 -7.305 -35.875 1 86.31 2 ILE B C 1
ATOM 3363 O O . ILE B 1 2 ? -6.406 -7.398 -34.812 1 86.31 2 ILE B O 1
ATOM 3367 N N . ILE B 1 3 ? -8.078 -8.141 -36.156 1 87.69 3 ILE B N 1
ATOM 3368 C CA . ILE B 1 3 ? -8.312 -9.359 -35.406 1 87.69 3 ILE B CA 1
ATOM 3369 C C . ILE B 1 3 ? -7.613 -10.539 -36.062 1 87.69 3 ILE B C 1
ATOM 3371 O O . ILE B 1 3 ? -7.918 -10.867 -37.219 1 87.69 3 ILE B O 1
ATOM 3375 N N . LEU B 1 4 ? -6.75 -11.156 -35.375 1 90.88 4 LEU B N 1
ATOM 3376 C CA . LEU B 1 4 ? -5.973 -12.25 -35.969 1 90.88 4 LEU B CA 1
ATOM 3377 C C . LEU B 1 4 ? -6.789 -13.531 -36 1 90.88 4 LEU B C 1
ATOM 3379 O O . LEU B 1 4 ? -7.551 -13.828 -35.094 1 90.88 4 LEU B O 1
ATOM 3383 N N . THR B 1 5 ? -6.73 -14.195 -37.094 1 88.75 5 THR B N 1
ATOM 3384 C CA . THR B 1 5 ? -7.309 -15.508 -37.312 1 88.75 5 THR B CA 1
ATOM 3385 C C . THR B 1 5 ? -6.277 -16.453 -37.938 1 88.75 5 THR B C 1
ATOM 3387 O O . THR B 1 5 ? -5.188 -16.016 -38.312 1 88.75 5 THR B O 1
ATOM 3390 N N . LYS B 1 6 ? -6.57 -17.75 -38 1 90.31 6 LYS B N 1
ATOM 3391 C CA . LYS B 1 6 ? -5.68 -18.719 -38.625 1 90.31 6 LYS B CA 1
ATOM 3392 C C . LYS B 1 6 ? -5.426 -18.375 -40.094 1 90.31 6 LYS B C 1
ATOM 3394 O O . LYS B 1 6 ? -4.359 -18.672 -40.625 1 90.31 6 LYS B O 1
ATOM 3399 N N . GLU B 1 7 ? -6.352 -17.609 -40.688 1 90.44 7 GLU B N 1
ATOM 3400 C CA . GLU B 1 7 ? -6.293 -17.312 -42.094 1 90.44 7 GLU B CA 1
ATOM 3401 C C . GLU B 1 7 ? -5.418 -16.094 -42.375 1 90.44 7 GLU B C 1
ATOM 3403 O O . GLU B 1 7 ? -4.793 -15.984 -43.438 1 90.44 7 GLU B O 1
ATOM 3408 N N . ASN B 1 8 ? -5.363 -15.18 -41.406 1 92.94 8 ASN B N 1
ATOM 3409 C CA . ASN B 1 8 ? -4.715 -13.914 -41.75 1 92.94 8 ASN B CA 1
ATOM 3410 C C . ASN B 1 8 ? -3.418 -13.727 -40.969 1 92.94 8 ASN B C 1
ATOM 3412 O O . ASN B 1 8 ? -2.678 -12.773 -41.188 1 92.94 8 ASN B O 1
ATOM 3416 N N . ILE B 1 9 ? -3.078 -14.562 -40.031 1 93.62 9 ILE B N 1
ATOM 3417 C CA . ILE B 1 9 ? -1.94 -14.391 -39.125 1 93.62 9 ILE B CA 1
ATOM 3418 C C . ILE B 1 9 ? -0.645 -14.383 -39.938 1 93.62 9 ILE B C 1
ATOM 3420 O O . ILE B 1 9 ? 0.284 -13.633 -39.625 1 93.62 9 ILE B O 1
ATOM 3424 N N . LEU B 1 10 ? -0.593 -15.211 -40.969 1 93.19 10 LEU B N 1
ATOM 3425 C CA . LEU B 1 10 ? 0.627 -15.281 -41.75 1 93.19 10 LEU B CA 1
ATOM 3426 C C . LEU B 1 10 ? 0.844 -13.992 -42.531 1 93.19 10 LEU B C 1
ATOM 3428 O O . LEU B 1 10 ? 1.98 -13.531 -42.688 1 93.19 10 LEU B O 1
ATOM 3432 N N . SER B 1 11 ? -0.197 -13.406 -43.062 1 93 11 SER B N 1
ATOM 3433 C CA . SER B 1 11 ? -0.102 -12.109 -43.719 1 93 11 SER B CA 1
ATOM 3434 C C . SER B 1 11 ? 0.334 -11.023 -42.75 1 93 11 SER B C 1
ATOM 3436 O O . SER B 1 11 ? 1.143 -10.156 -43.094 1 93 11 SER B O 1
ATOM 3438 N N . TYR B 1 12 ? -0.245 -11.094 -41.594 1 94.12 12 TYR B N 1
ATOM 3439 C CA . TYR B 1 12 ? 0.13 -10.141 -40.531 1 94.12 12 TYR B CA 1
ATOM 3440 C C . TYR B 1 12 ? 1.617 -10.242 -40.219 1 94.12 12 TYR B C 1
ATOM 3442 O O . TYR B 1 12 ? 2.307 -9.227 -40.125 1 94.12 12 TYR B O 1
ATOM 3450 N N . ILE B 1 13 ? 2.096 -11.422 -40.094 1 93 13 ILE B N 1
ATOM 3451 C CA . ILE B 1 13 ? 3.492 -11.664 -39.75 1 93 13 ILE B CA 1
ATOM 3452 C C . ILE B 1 13 ? 4.395 -11.156 -40.875 1 93 13 ILE B C 1
ATOM 3454 O O . ILE B 1 13 ? 5.414 -10.508 -40.594 1 93 13 ILE B O 1
ATOM 3458 N N . LYS B 1 14 ? 4.039 -11.445 -42 1 90.69 14 LYS B N 1
ATOM 3459 C CA . LYS B 1 14 ? 4.812 -11.008 -43.156 1 90.69 14 LYS B CA 1
ATOM 3460 C C . LYS B 1 14 ? 4.918 -9.484 -43.219 1 90.69 14 LYS B C 1
ATOM 3462 O O . LYS B 1 14 ? 5.957 -8.938 -43.594 1 90.69 14 LYS B O 1
ATOM 3467 N N . GLU B 1 15 ? 3.9 -8.883 -42.812 1 91.75 15 GLU B N 1
ATOM 3468 C CA . GLU B 1 15 ? 3.838 -7.426 -42.906 1 91.75 15 GLU B CA 1
ATOM 3469 C C . GLU B 1 15 ? 4.559 -6.781 -41.719 1 91.75 15 GLU B C 1
ATOM 3471 O O . GLU B 1 15 ? 5.23 -5.758 -41.875 1 91.75 15 GLU B O 1
ATOM 3476 N N . HIS B 1 16 ? 4.426 -7.332 -40.562 1 90.06 16 HIS B N 1
ATOM 3477 C CA . HIS B 1 16 ? 4.84 -6.637 -39.375 1 90.06 16 HIS B CA 1
ATOM 3478 C C . HIS B 1 16 ? 6.195 -7.141 -38.875 1 90.06 16 HIS B C 1
ATOM 3480 O O . HIS B 1 16 ? 6.926 -6.414 -38.188 1 90.06 16 HIS B O 1
ATOM 3486 N N . VAL B 1 17 ? 6.473 -8.438 -39.094 1 88.88 17 VAL B N 1
ATOM 3487 C CA . VAL B 1 17 ? 7.746 -8.984 -38.656 1 88.88 17 VAL B CA 1
ATOM 3488 C C . VAL B 1 17 ? 8.289 -9.945 -39.688 1 88.88 17 VAL B C 1
ATOM 3490 O O . VAL B 1 17 ? 8.445 -11.148 -39.438 1 88.88 17 VAL B O 1
ATOM 3493 N N . PRO B 1 18 ? 8.75 -9.422 -40.75 1 87.12 18 PRO B N 1
ATOM 3494 C CA . PRO B 1 18 ? 9.188 -10.273 -41.844 1 87.12 18 PRO B CA 1
ATOM 3495 C C . PRO B 1 18 ? 10.352 -11.188 -41.469 1 87.12 18 PRO B C 1
ATOM 3497 O O . PRO B 1 18 ? 10.508 -12.266 -42.031 1 87.12 18 PRO B O 1
ATOM 3500 N N . SER B 1 19 ? 11.086 -10.852 -40.5 1 88.12 19 SER B N 1
ATOM 3501 C CA . SER B 1 19 ? 12.227 -11.648 -40.062 1 88.12 19 SER B CA 1
ATOM 3502 C C . SER B 1 19 ? 11.789 -12.953 -39.438 1 88.12 19 SER B C 1
ATOM 3504 O O . SER B 1 19 ? 12.594 -13.875 -39.25 1 88.12 19 SER B O 1
ATOM 3506 N N . LEU B 1 20 ? 10.484 -13.062 -39.094 1 86.88 20 LEU B N 1
ATOM 3507 C CA . LEU B 1 20 ? 9.977 -14.266 -38.438 1 86.88 20 LEU B CA 1
ATOM 3508 C C . LEU B 1 20 ? 9.289 -15.18 -39.438 1 86.88 20 LEU B C 1
ATOM 3510 O O . LEU B 1 20 ? 8.648 -16.156 -39.062 1 86.88 20 LEU B O 1
ATOM 3514 N N . GLN B 1 21 ? 9.43 -14.828 -40.656 1 83.69 21 GLN B N 1
ATOM 3515 C CA . GLN B 1 21 ? 8.82 -15.711 -41.656 1 83.69 21 GLN B CA 1
ATOM 3516 C C . GLN B 1 21 ? 9.469 -17.094 -41.625 1 83.69 21 GLN B C 1
ATOM 3518 O O . GLN B 1 21 ? 10.695 -17.203 -41.562 1 83.69 21 GLN B O 1
ATOM 3523 N N . LEU B 1 22 ? 8.555 -18.062 -41.656 1 85.5 22 LEU B N 1
ATOM 3524 C CA . LEU B 1 22 ? 8.992 -19.453 -41.531 1 85.5 22 LEU B CA 1
ATOM 3525 C C . LEU B 1 22 ? 8.984 -20.125 -42.906 1 85.5 22 LEU B C 1
ATOM 3527 O O . LEU B 1 22 ? 8.367 -19.625 -43.844 1 85.5 22 LEU B O 1
ATOM 3531 N N . LYS B 1 23 ? 9.719 -21.219 -42.875 1 86.06 23 LYS B N 1
ATOM 3532 C CA . LYS B 1 23 ? 9.758 -22.016 -44.094 1 86.06 23 LYS B CA 1
ATOM 3533 C C . LYS B 1 23 ? 8.414 -22.703 -44.344 1 86.06 23 LYS B C 1
ATOM 3535 O O . LYS B 1 23 ? 7.805 -23.25 -43.438 1 86.06 23 LYS B O 1
ATOM 3540 N N . GLU B 1 24 ? 7.969 -22.656 -45.594 1 86.94 24 GLU B N 1
ATOM 3541 C CA . GLU B 1 24 ? 6.711 -23.312 -45.906 1 86.94 24 GLU B CA 1
ATOM 3542 C C . GLU B 1 24 ? 6.891 -24.828 -46 1 86.94 24 GLU B C 1
ATOM 3544 O O . GLU B 1 24 ? 7.957 -25.312 -46.375 1 86.94 24 GLU B O 1
ATOM 3549 N N . PRO B 1 25 ? 5.98 -25.578 -45.656 1 90.69 25 PRO B N 1
ATOM 3550 C CA . PRO B 1 25 ? 4.645 -25.156 -45.219 1 90.69 25 PRO B CA 1
ATOM 3551 C C . PRO B 1 25 ? 4.598 -24.719 -43.75 1 90.69 25 PRO B C 1
ATOM 3553 O O . PRO B 1 25 ? 5.27 -25.297 -42.906 1 90.69 25 PRO B O 1
ATOM 3556 N N . VAL B 1 26 ? 3.857 -23.75 -43.5 1 92.81 26 VAL B N 1
ATOM 3557 C CA . VAL B 1 26 ? 3.67 -23.203 -42.156 1 92.81 26 VAL B CA 1
ATOM 3558 C C . VAL B 1 26 ? 2.309 -23.625 -41.625 1 92.81 26 VAL B C 1
ATOM 3560 O O . VAL B 1 26 ? 1.308 -23.594 -42.344 1 92.81 26 VAL B O 1
ATOM 3563 N N . LYS B 1 27 ? 2.361 -24.125 -40.438 1 92.69 27 LYS B N 1
ATOM 3564 C CA . LYS B 1 27 ? 1.135 -24.531 -39.75 1 92.69 27 LYS B CA 1
ATOM 3565 C C . LYS B 1 27 ? 0.759 -23.531 -38.688 1 92.69 27 LYS B C 1
ATOM 3567 O O . LYS B 1 27 ? 1.624 -23.047 -37.938 1 92.69 27 LYS B O 1
ATOM 3572 N N . VAL B 1 28 ? -0.56 -23.172 -38.625 1 92.69 28 VAL B N 1
ATOM 3573 C CA . VAL B 1 28 ? -1.087 -22.281 -37.594 1 92.69 28 VAL B CA 1
ATOM 3574 C C . VAL B 1 28 ? -2.15 -23.016 -36.781 1 92.69 28 VAL B C 1
ATOM 3576 O O . VAL B 1 28 ? -3.094 -23.578 -37.344 1 92.69 28 VAL B O 1
ATOM 3579 N N . SER B 1 29 ? -1.929 -23.047 -35.469 1 89.38 29 SER B N 1
ATOM 3580 C CA . SER B 1 29 ? -2.914 -23.641 -34.562 1 89.38 29 SER B CA 1
ATOM 3581 C C . SER B 1 29 ? -3.26 -22.703 -33.438 1 89.38 29 SER B C 1
ATOM 3583 O O . SER B 1 29 ? -2.432 -21.891 -33 1 89.38 29 SER B O 1
ATOM 3585 N N . MET B 1 30 ? -4.457 -22.781 -33 1 86.88 30 MET B N 1
ATOM 3586 C CA . MET B 1 30 ? -4.891 -22.016 -31.844 1 86.88 30 MET B CA 1
ATOM 3587 C C . MET B 1 30 ? -4.848 -22.875 -30.578 1 86.88 30 MET B C 1
ATOM 3589 O O . MET B 1 30 ? -5.453 -23.938 -30.531 1 86.88 30 MET B O 1
ATOM 3593 N N . ILE B 1 31 ? -4.172 -22.406 -29.656 1 82.62 31 ILE B N 1
ATOM 3594 C CA . ILE B 1 31 ? -4.062 -23.141 -28.391 1 82.62 31 ILE B CA 1
ATOM 3595 C C . ILE B 1 31 ? -5.391 -23.078 -27.641 1 82.62 31 ILE B C 1
ATOM 3597 O O . ILE B 1 31 ? -5.984 -22 -27.5 1 82.62 31 ILE B O 1
ATOM 3601 N N . GLY B 1 32 ? -5.844 -24.125 -27.172 1 70.81 32 GLY B N 1
ATOM 3602 C CA . GLY B 1 32 ? -7.121 -24.234 -26.484 1 70.81 32 GLY B CA 1
ATOM 3603 C C . GLY B 1 32 ? -8.258 -24.656 -27.391 1 70.81 32 GLY B C 1
ATOM 3604 O O . GLY B 1 32 ? -9.352 -24.984 -26.922 1 70.81 32 GLY B O 1
ATOM 3605 N N . GLU B 1 33 ? -8.133 -24.297 -28.828 1 57.72 33 GLU B N 1
ATOM 3606 C CA . GLU B 1 33 ? -9.109 -24.719 -29.828 1 57.72 33 GLU B CA 1
ATOM 3607 C C . GLU B 1 33 ? -8.992 -26.203 -30.125 1 57.72 33 GLU B C 1
ATOM 3609 O O . GLU B 1 33 ? -7.891 -26.719 -30.344 1 57.72 33 GLU B O 1
ATOM 3614 N N . GLY B 1 34 ? -10.086 -27.141 -29.938 1 49.97 34 GLY B N 1
ATOM 3615 C CA . GLY B 1 34 ? -10.156 -28.547 -30.328 1 49.97 34 GLY B CA 1
ATOM 3616 C C . GLY B 1 34 ? -9.359 -29.453 -29.406 1 49.97 34 GLY B C 1
ATOM 3617 O O . GLY B 1 34 ? -8.719 -28.984 -28.469 1 49.97 34 GLY B O 1
ATOM 3618 N N . ASP B 1 35 ? -9.531 -30.938 -29.641 1 39.5 35 ASP B N 1
ATOM 3619 C CA . ASP B 1 35 ? -8.82 -32.031 -29 1 39.5 35 ASP B CA 1
ATOM 3620 C C . ASP B 1 35 ? -7.309 -31.828 -29.078 1 39.5 35 ASP B C 1
ATOM 3622 O O . ASP B 1 35 ? -6.648 -32.344 -29.984 1 39.5 35 ASP B O 1
ATOM 3626 N N . LEU B 1 36 ? -6.914 -30.688 -29.047 1 40.91 36 LEU B N 1
ATOM 3627 C CA . LEU B 1 36 ? -5.461 -30.812 -29.109 1 40.91 36 LEU B CA 1
ATOM 3628 C C . LEU B 1 36 ? -4.98 -32.031 -28.328 1 40.91 36 LEU B C 1
ATOM 3630 O O . LEU B 1 36 ? -5.645 -32.469 -27.375 1 40.91 36 LEU B O 1
ATOM 3634 N N . GLY B 1 37 ? -4.297 -32.75 -28.984 1 34.28 37 GLY B N 1
ATOM 3635 C CA . GLY B 1 37 ? -3.711 -33.969 -28.406 1 34.28 37 GLY B CA 1
ATOM 3636 C C . GLY B 1 37 ? -3.379 -33.781 -26.938 1 34.28 37 GLY B C 1
ATOM 3637 O O . GLY B 1 37 ? -3.453 -32.688 -26.391 1 34.28 37 GLY B O 1
ATOM 3638 N N . GLU B 1 38 ? -3.268 -34.875 -26.312 1 36.88 38 GLU B N 1
ATOM 3639 C CA . GLU B 1 38 ? -2.994 -35.125 -24.906 1 36.88 38 GLU B CA 1
ATOM 3640 C C . GLU B 1 38 ? -2.078 -34.031 -24.328 1 36.88 38 GLU B C 1
ATOM 3642 O O . GLU B 1 38 ? -2.086 -33.781 -23.125 1 36.88 38 GLU B O 1
ATOM 3647 N N . ASP B 1 39 ? -1.253 -33.438 -25.172 1 39.22 39 ASP B N 1
ATOM 3648 C CA . ASP B 1 39 ? -0.098 -32.812 -24.547 1 39.22 39 ASP B CA 1
ATOM 3649 C C . ASP B 1 39 ? -0.301 -31.312 -24.422 1 39.22 39 ASP B C 1
ATOM 3651 O O . ASP B 1 39 ? 0.592 -30.594 -23.953 1 39.22 39 ASP B O 1
ATOM 3655 N N . VAL B 1 40 ? -1.236 -30.719 -25.234 1 46.78 40 VAL B N 1
ATOM 3656 C CA . VAL B 1 40 ? -1.21 -29.266 -25.094 1 46.78 40 VAL B CA 1
ATOM 3657 C C . VAL B 1 40 ? -2.309 -28.828 -24.125 1 46.78 40 VAL B C 1
ATOM 3659 O O . VAL B 1 40 ? -3.461 -28.641 -24.531 1 46.78 40 VAL B O 1
ATOM 3662 N N . GLU B 1 41 ? -2.33 -29.234 -22.922 1 43.12 41 GLU B N 1
ATOM 3663 C CA . GLU B 1 41 ? -3.111 -28.844 -21.75 1 43.12 41 GLU B CA 1
ATOM 3664 C C . GLU B 1 41 ? -2.895 -27.375 -21.391 1 43.12 41 GLU B C 1
ATOM 3666 O O . GLU B 1 41 ? -1.755 -26.922 -21.312 1 43.12 41 GLU B O 1
ATOM 3671 N N . GLY B 1 42 ? -3.867 -26.453 -22.047 1 46.69 42 GLY B N 1
ATOM 3672 C CA . GLY B 1 42 ? -3.744 -25.078 -21.594 1 46.69 42 GLY B CA 1
ATOM 3673 C C . GLY B 1 42 ? -5.02 -24.547 -20.969 1 46.69 42 GLY B C 1
ATOM 3674 O O . GLY B 1 42 ? -6.117 -24.953 -21.328 1 46.69 42 GLY B O 1
ATOM 3675 N N . ASP B 1 43 ? -5.066 -24.031 -19.734 1 43.62 43 ASP B N 1
ATOM 3676 C CA . ASP B 1 43 ? -6.16 -23.438 -18.969 1 43.62 43 ASP B CA 1
ATOM 3677 C C . ASP B 1 43 ? -6.328 -21.953 -19.328 1 43.62 43 ASP B C 1
ATOM 3679 O O . ASP B 1 43 ? -6.859 -21.172 -18.531 1 43.62 43 ASP B O 1
ATOM 3683 N N . GLY B 1 44 ? -5.883 -21.547 -20.641 1 51.38 44 GLY B N 1
ATOM 3684 C CA . GLY B 1 44 ? -5.934 -20.109 -20.844 1 51.38 44 GLY B CA 1
ATOM 3685 C C . GLY B 1 44 ? -7.34 -19.594 -21.078 1 51.38 44 GLY B C 1
ATOM 3686 O O . GLY B 1 44 ? -8.055 -20.094 -21.953 1 51.38 44 GLY B O 1
ATOM 3687 N N . TYR B 1 45 ? -7.957 -18.719 -20.266 1 49.97 45 TYR B N 1
ATOM 3688 C CA . TYR B 1 45 ? -9.336 -18.25 -20.188 1 49.97 45 TYR B CA 1
ATOM 3689 C C . TYR B 1 45 ? -9.531 -17.016 -21.062 1 49.97 45 TYR B C 1
ATOM 3691 O O . TYR B 1 45 ? -10.617 -16.781 -21.594 1 49.97 45 TYR B O 1
ATOM 3699 N N . CYS B 1 46 ? -8.422 -16.266 -21.406 1 53.84 46 CYS B N 1
ATOM 3700 C CA . CYS B 1 46 ? -8.75 -14.883 -21.734 1 53.84 46 CYS B CA 1
ATOM 3701 C C . CYS B 1 46 ? -8.289 -14.531 -23.141 1 53.84 46 CYS B C 1
ATOM 3703 O O . CYS B 1 46 ? -8.977 -13.789 -23.859 1 53.84 46 CYS B O 1
ATOM 3705 N N . ASN B 1 47 ? -7.203 -15.039 -23.641 1 66.56 47 ASN B N 1
ATOM 3706 C CA . ASN B 1 47 ? -6.555 -14.516 -24.828 1 66.56 47 ASN B CA 1
ATOM 3707 C C . ASN B 1 47 ? -6.527 -15.547 -25.953 1 66.56 47 ASN B C 1
ATOM 3709 O O . ASN B 1 47 ? -6.66 -16.75 -25.703 1 66.56 47 ASN B O 1
ATOM 3713 N N . TYR B 1 48 ? -6.488 -14.961 -27.156 1 80.75 48 TYR B N 1
ATOM 3714 C CA . TYR B 1 48 ? -6.199 -15.812 -28.312 1 80.75 48 TYR B CA 1
ATOM 3715 C C . TYR B 1 48 ? -4.703 -16.078 -28.422 1 80.75 48 TYR B C 1
ATOM 3717 O O . TYR B 1 48 ? -3.908 -15.148 -28.531 1 80.75 48 TYR B O 1
ATOM 3725 N N . VAL B 1 49 ? -4.395 -17.328 -28.344 1 89.75 49 VAL B N 1
ATOM 3726 C CA . VAL B 1 49 ? -2.996 -17.734 -28.422 1 89.75 49 VAL B CA 1
ATOM 3727 C C . VAL B 1 49 ? -2.791 -18.672 -29.609 1 89.75 49 VAL B C 1
ATOM 3729 O O . VAL B 1 49 ? -3.41 -19.734 -29.672 1 89.75 49 VAL B O 1
ATOM 3732 N N . PHE B 1 50 ? -1.927 -18.234 -30.531 1 92.19 50 PHE B N 1
ATOM 3733 C CA . PHE B 1 50 ? -1.665 -19.016 -31.734 1 92.19 50 PHE B CA 1
ATOM 3734 C C . PHE B 1 50 ? -0.229 -19.531 -31.75 1 92.19 50 PHE B C 1
ATOM 3736 O O . PHE B 1 50 ? 0.695 -18.797 -31.359 1 92.19 50 PHE B O 1
ATOM 3743 N N . ARG B 1 51 ? -0.062 -20.734 -32.188 1 93.94 51 ARG B N 1
ATOM 3744 C CA . ARG B 1 51 ? 1.256 -21.281 -32.5 1 93.94 51 ARG B CA 1
ATOM 3745 C C . ARG B 1 51 ? 1.498 -21.297 -34 1 93.94 51 ARG B C 1
ATOM 3747 O O . ARG B 1 51 ? 0.668 -21.781 -34.75 1 93.94 51 ARG B O 1
ATOM 3754 N N . VAL B 1 52 ? 2.486 -20.703 -34.438 1 94.19 52 VAL B N 1
ATOM 3755 C CA . VAL B 1 52 ? 2.922 -20.719 -35.844 1 94.19 52 VAL B CA 1
ATOM 3756 C C . VAL B 1 52 ? 4.188 -21.562 -35.969 1 94.19 52 VAL B C 1
ATOM 3758 O O . VAL B 1 52 ? 5.219 -21.25 -35.375 1 94.19 52 VAL B O 1
ATOM 3761 N N . SER B 1 53 ? 4.082 -22.625 -36.719 1 93.75 53 SER B N 1
ATOM 3762 C CA . SER B 1 53 ? 5.207 -23.547 -36.812 1 93.75 53 SER B CA 1
ATOM 3763 C C . SER B 1 53 ? 5.492 -23.938 -38.25 1 93.75 53 SER B C 1
ATOM 3765 O O . SER B 1 53 ? 4.594 -23.891 -39.094 1 93.75 53 SER B O 1
ATOM 3767 N N . ASP B 1 54 ? 6.746 -24.281 -38.531 1 91.75 54 ASP B N 1
ATOM 3768 C CA . ASP B 1 54 ? 7.098 -24.781 -39.875 1 91.75 54 ASP B CA 1
ATOM 3769 C C . ASP B 1 54 ? 7.406 -26.266 -39.844 1 91.75 54 ASP B C 1
ATOM 3771 O O . ASP B 1 54 ? 7.219 -26.922 -38.812 1 91.75 54 ASP B O 1
ATOM 3775 N N . ALA B 1 55 ? 7.859 -26.719 -41.031 1 88.12 55 ALA B N 1
ATOM 3776 C CA . ALA B 1 55 ? 8.039 -28.172 -41.188 1 88.12 55 ALA B CA 1
ATOM 3777 C C . ALA B 1 55 ? 9.297 -28.641 -40.469 1 88.12 55 ALA B C 1
ATOM 3779 O O . ALA B 1 55 ? 9.422 -29.828 -40.125 1 88.12 55 ALA B O 1
ATOM 3780 N N . ASP B 1 56 ? 10.211 -27.781 -40.188 1 88.94 56 ASP B N 1
ATOM 3781 C CA . ASP B 1 56 ? 11.469 -28.141 -39.531 1 88.94 56 ASP B CA 1
ATOM 3782 C C . ASP B 1 56 ? 11.328 -28.125 -38 1 88.94 56 ASP B C 1
ATOM 3784 O O . ASP B 1 56 ? 12.273 -28.453 -37.281 1 88.94 56 ASP B O 1
ATOM 3788 N N . GLY B 1 57 ? 10.219 -27.641 -37.531 1 86.75 57 GLY B N 1
ATOM 3789 C CA . GLY B 1 57 ? 9.953 -27.703 -36.094 1 86.75 57 GLY B CA 1
ATOM 3790 C C . GLY B 1 57 ? 10.141 -26.359 -35.406 1 86.75 57 GLY B C 1
ATOM 3791 O O . GLY B 1 57 ? 9.898 -26.234 -34.188 1 86.75 57 GLY B O 1
ATOM 3792 N N . TYR B 1 58 ? 10.586 -25.422 -36.188 1 91.19 58 TYR B N 1
ATOM 3793 C CA . TYR B 1 58 ? 10.656 -24.094 -35.594 1 91.19 58 TYR B CA 1
ATOM 3794 C C . TYR B 1 58 ? 9.266 -23.516 -35.406 1 91.19 58 TYR B C 1
ATOM 3796 O O . TYR B 1 58 ? 8.383 -23.672 -36.25 1 91.19 58 TYR B O 1
ATOM 3804 N N . SER B 1 59 ? 9.062 -22.922 -34.188 1 95 59 SER B N 1
ATOM 3805 C CA . SER B 1 59 ? 7.738 -22.375 -33.906 1 95 59 SER B CA 1
ATOM 3806 C C . SER B 1 59 ? 7.82 -21.141 -33 1 95 59 SER B C 1
ATOM 3808 O O . SER B 1 59 ? 8.82 -20.953 -32.281 1 95 59 SER B O 1
ATOM 3810 N N . TYR B 1 60 ? 6.848 -20.25 -33.094 1 95.5 60 TYR B N 1
ATOM 3811 C CA . TYR B 1 60 ? 6.672 -19.125 -32.156 1 95.5 60 TYR B CA 1
ATOM 3812 C C . TYR B 1 60 ? 5.203 -18.938 -31.812 1 95.5 60 TYR B C 1
ATOM 3814 O O . TYR B 1 60 ? 4.328 -19.562 -32.406 1 95.5 60 TYR B O 1
ATOM 3822 N N . ILE B 1 61 ? 4.953 -18.141 -30.734 1 95.75 61 ILE B N 1
ATOM 3823 C CA . ILE B 1 61 ? 3.605 -17.922 -30.219 1 95.75 61 ILE B CA 1
ATOM 3824 C C . ILE B 1 61 ? 3.154 -16.5 -30.547 1 95.75 61 ILE B C 1
ATOM 3826 O O . ILE B 1 61 ? 3.922 -15.555 -30.391 1 95.75 61 ILE B O 1
ATOM 3830 N N . VAL B 1 62 ? 1.95 -16.422 -31.047 1 94.5 62 VAL B N 1
ATOM 3831 C CA . VAL B 1 62 ? 1.289 -15.141 -31.266 1 94.5 62 VAL B CA 1
ATOM 3832 C C . VAL B 1 62 ? 0.108 -15 -30.297 1 94.5 62 VAL B C 1
ATOM 3834 O O . VAL B 1 62 ? -0.815 -15.82 -30.312 1 94.5 62 VAL B O 1
ATOM 3837 N N . LYS B 1 63 ? 0.158 -13.945 -29.438 1 93.44 63 LYS B N 1
ATOM 3838 C CA . LYS B 1 63 ? -0.907 -13.695 -28.469 1 93.44 63 LYS B CA 1
ATOM 3839 C C . LYS B 1 63 ? -1.609 -12.367 -28.75 1 93.44 63 LYS B C 1
ATOM 3841 O O . LYS B 1 63 ? -0.954 -11.352 -28.984 1 93.44 63 LYS B O 1
ATOM 3846 N N . GLN B 1 64 ? -2.941 -12.414 -28.844 1 90.44 64 GLN B N 1
ATOM 3847 C CA . GLN B 1 64 ? -3.729 -11.195 -29.031 1 90.44 64 GLN B CA 1
ATOM 3848 C C . GLN B 1 64 ? -4.871 -11.117 -28.031 1 90.44 64 GLN B C 1
ATOM 3850 O O . GLN B 1 64 ? -5.527 -12.125 -27.734 1 90.44 64 GLN B O 1
ATOM 3855 N N . SER B 1 65 ? -4.977 -9.953 -27.375 1 84.81 65 SER B N 1
ATOM 3856 C CA . SER B 1 65 ? -6.148 -9.703 -26.547 1 84.81 65 SER B CA 1
ATOM 3857 C C . SER B 1 65 ? -7.191 -8.883 -27.297 1 84.81 65 SER B C 1
ATOM 3859 O O . SER B 1 65 ? -6.84 -7.992 -28.078 1 84.81 65 SER B O 1
ATOM 3861 N N . THR B 1 66 ? -8.422 -9.258 -27.125 1 77 66 THR B N 1
ATOM 3862 C CA . THR B 1 66 ? -9.539 -8.508 -27.703 1 77 66 THR B CA 1
ATOM 3863 C C . THR B 1 66 ? -10.492 -8.039 -26.594 1 77 66 THR B C 1
ATOM 3865 O O . THR B 1 66 ? -10.25 -8.289 -25.422 1 77 66 THR B O 1
ATOM 3868 N N . GLU B 1 67 ? -11.453 -7.195 -26.984 1 69.69 67 GLU B N 1
ATOM 3869 C CA . GLU B 1 67 ? -12.398 -6.637 -26.031 1 69.69 67 GLU B CA 1
ATOM 3870 C C . GLU B 1 67 ? -13.234 -7.73 -25.375 1 69.69 67 GLU B C 1
ATOM 3872 O O . GLU B 1 67 ? -13.719 -7.562 -24.25 1 69.69 67 GLU B O 1
ATOM 3877 N N . HIS B 1 68 ? -13.438 -8.82 -25.953 1 60.31 68 HIS B N 1
ATOM 3878 C CA . HIS B 1 68 ? -14.266 -9.883 -25.406 1 60.31 68 HIS B CA 1
ATOM 3879 C C . HIS B 1 68 ? -13.414 -11.078 -24.969 1 60.31 68 HIS B C 1
ATOM 3881 O O . HIS B 1 68 ? -12.508 -11.492 -25.703 1 60.31 68 HIS B O 1
ATOM 3887 N N . LEU B 1 69 ? -13.633 -11.328 -23.609 1 56.62 69 LEU B N 1
ATOM 3888 C CA . LEU B 1 69 ? -12.945 -12.508 -23.094 1 56.62 69 LEU B CA 1
ATOM 3889 C C . LEU B 1 69 ? -13.391 -13.766 -23.828 1 56.62 69 LEU B C 1
ATOM 3891 O O . LEU B 1 69 ? -14.547 -13.883 -24.234 1 56.62 69 LEU B O 1
ATOM 3895 N N . LYS B 1 70 ? -12.477 -14.68 -24.031 1 48.44 70 LYS B N 1
ATOM 3896 C CA . LYS B 1 70 ? -12.766 -15.969 -24.656 1 48.44 70 LYS B CA 1
ATOM 3897 C C . LYS B 1 70 ? -13.844 -16.719 -23.875 1 48.44 70 LYS B C 1
ATOM 3899 O O . LYS B 1 70 ? -14.773 -17.266 -24.469 1 48.44 70 LYS B O 1
ATOM 3904 N N . ARG B 1 71 ? -13.93 -17 -22.484 1 50.34 71 ARG B N 1
ATOM 3905 C CA . ARG B 1 71 ? -14.836 -17.906 -21.781 1 50.34 71 ARG B CA 1
ATOM 3906 C C . ARG B 1 71 ? -16.031 -17.141 -21.219 1 50.34 71 ARG B C 1
ATOM 3908 O O . ARG B 1 71 ? -17.141 -17.672 -21.156 1 50.34 71 ARG B O 1
ATOM 3915 N N . ARG B 1 72 ? -15.992 -16.078 -20.25 1 50.88 72 ARG B N 1
ATOM 3916 C CA . ARG B 1 72 ? -17.078 -15.75 -19.328 1 50.88 72 ARG B CA 1
ATOM 3917 C C . ARG B 1 72 ? -17.672 -14.383 -19.656 1 50.88 72 ARG B C 1
ATOM 3919 O O . ARG B 1 72 ? -18.469 -13.844 -18.875 1 50.88 72 ARG B O 1
ATOM 3926 N N . GLY B 1 73 ? -17.5 -13.789 -20.812 1 49.25 73 GLY B N 1
ATOM 3927 C CA . GLY B 1 73 ? -18.266 -12.625 -21.203 1 49.25 73 GLY B CA 1
ATOM 3928 C C . GLY B 1 73 ? -17.812 -11.352 -20.516 1 49.25 73 GLY B C 1
ATOM 3929 O O . GLY B 1 73 ? -18.375 -10.273 -20.766 1 49.25 73 GLY B O 1
ATOM 3930 N N . ARG B 1 74 ? -17.078 -11.43 -19.438 1 54.66 74 ARG B N 1
ATOM 3931 C CA . ARG B 1 74 ? -16.75 -10.117 -18.891 1 54.66 74 ARG B CA 1
ATOM 3932 C C . ARG B 1 74 ? -15.828 -9.344 -19.812 1 54.66 74 ARG B C 1
ATOM 3934 O O . ARG B 1 74 ? -14.875 -9.898 -20.359 1 54.66 74 ARG B O 1
ATOM 3941 N N . ALA B 1 75 ? -16.297 -8.297 -19.984 1 59.41 75 ALA B N 1
ATOM 3942 C CA . ALA B 1 75 ? -15.492 -7.379 -20.766 1 59.41 75 ALA B CA 1
ATOM 3943 C C . ALA B 1 75 ? -14.227 -6.973 -20.031 1 59.41 75 ALA B C 1
ATOM 3945 O O . ALA B 1 75 ? -14.273 -6.684 -18.828 1 59.41 75 ALA B O 1
ATOM 3946 N N . LEU B 1 76 ? -13.055 -7.32 -20.656 1 65.94 76 LEU B N 1
ATOM 3947 C CA . LEU B 1 76 ? -11.789 -6.844 -20.094 1 65.94 76 LEU B CA 1
ATOM 3948 C C . LEU B 1 76 ? -11.062 -5.941 -21.094 1 65.94 76 LEU B C 1
ATOM 3950 O O . LEU B 1 76 ? -11.242 -6.078 -22.297 1 65.94 76 LEU B O 1
ATOM 3954 N N . THR B 1 77 ? -10.312 -5.094 -20.547 1 70.5 77 THR B N 1
ATOM 3955 C CA . THR B 1 77 ? -9.602 -4.145 -21.391 1 70.5 77 THR B CA 1
ATOM 3956 C C . THR B 1 77 ? -8.617 -4.867 -22.312 1 70.5 77 THR B C 1
ATOM 3958 O O . THR B 1 77 ? -7.895 -5.762 -21.875 1 70.5 77 THR B O 1
ATOM 3961 N N . PRO B 1 78 ? -8.672 -4.594 -23.484 1 69.56 78 PRO B N 1
ATOM 3962 C CA . PRO B 1 78 ? -7.719 -5.203 -24.422 1 69.56 78 PRO B CA 1
ATOM 3963 C C . PRO B 1 78 ? -6.281 -4.75 -24.172 1 69.56 78 PRO B C 1
ATOM 3965 O O . PRO B 1 78 ? -5.34 -5.359 -24.672 1 69.56 78 PRO B O 1
ATOM 3968 N N . THR B 1 79 ? -6.168 -3.814 -23.266 1 75.94 79 THR B N 1
ATOM 3969 C CA . THR B 1 79 ? -4.828 -3.271 -23.047 1 75.94 79 THR B CA 1
ATOM 3970 C C . THR B 1 79 ? -4.02 -4.184 -22.141 1 75.94 79 THR B C 1
ATOM 3972 O O . THR B 1 79 ? -2.814 -3.988 -21.969 1 75.94 79 THR B O 1
ATOM 3975 N N . ARG B 1 80 ? -4.578 -5.281 -21.781 1 83.81 80 ARG B N 1
ATOM 3976 C CA . ARG B 1 80 ? -3.891 -6.211 -20.906 1 83.81 80 ARG B CA 1
ATOM 3977 C C . ARG B 1 80 ? -2.684 -6.836 -21.594 1 83.81 80 ARG B C 1
ATOM 3979 O O . ARG B 1 80 ? -1.66 -7.094 -20.953 1 83.81 80 ARG B O 1
ATOM 3986 N N . ASN B 1 81 ? -2.805 -7.051 -22.875 1 88.31 81 ASN B N 1
ATOM 3987 C CA . ASN B 1 81 ? -1.681 -7.621 -23.609 1 88.31 81 ASN B CA 1
ATOM 3988 C C . ASN B 1 81 ? -0.523 -6.633 -23.719 1 88.31 81 ASN B C 1
ATOM 3990 O O . ASN B 1 81 ? 0.641 -7.035 -23.766 1 88.31 81 ASN B O 1
ATOM 3994 N N . ARG B 1 82 ? -0.888 -5.414 -23.812 1 89.56 82 ARG B N 1
ATOM 3995 C CA . ARG B 1 82 ? 0.161 -4.402 -23.844 1 89.56 82 ARG B CA 1
ATOM 3996 C C . ARG B 1 82 ? 0.962 -4.398 -22.547 1 89.56 82 ARG B C 1
ATOM 3998 O O . ARG B 1 82 ? 2.195 -4.387 -22.578 1 89.56 82 ARG B O 1
ATOM 4005 N N . PHE B 1 83 ? 0.271 -4.488 -21.484 1 91.12 83 PHE B N 1
ATOM 4006 C CA . PHE B 1 83 ? 0.931 -4.5 -20.188 1 91.12 83 PHE B CA 1
ATOM 4007 C C . PHE B 1 83 ? 1.733 -5.781 -20 1 91.12 83 PHE B C 1
ATOM 4009 O O . PHE B 1 83 ? 2.826 -5.758 -19.422 1 91.12 83 PHE B O 1
ATOM 4016 N N . GLU B 1 84 ? 1.155 -6.844 -20.484 1 95 84 GLU B N 1
ATOM 4017 C CA . GLU B 1 84 ? 1.875 -8.109 -20.391 1 95 84 GLU B CA 1
ATOM 4018 C C . GLU B 1 84 ? 3.193 -8.047 -21.156 1 95 84 GLU B C 1
ATOM 4020 O O . GLU B 1 84 ? 4.234 -8.461 -20.641 1 95 84 GLU B O 1
ATOM 4025 N N . TYR B 1 85 ? 3.117 -7.52 -22.344 1 95.56 85 TYR B N 1
ATOM 4026 C CA . TYR B 1 85 ? 4.332 -7.41 -23.141 1 95.56 85 TYR B CA 1
ATOM 4027 C C . TYR B 1 85 ? 5.359 -6.52 -22.453 1 95.56 85 TYR B C 1
ATOM 4029 O O . TYR B 1 85 ? 6.543 -6.867 -22.375 1 95.56 85 TYR B O 1
ATOM 4037 N N . GLU B 1 86 ? 4.922 -5.395 -21.953 1 96.62 86 GLU B N 1
ATOM 4038 C CA . GLU B 1 86 ? 5.82 -4.43 -21.344 1 96.62 86 GLU B CA 1
ATOM 4039 C C . GLU B 1 86 ? 6.492 -5.016 -20.094 1 96.62 86 GLU B C 1
ATOM 4041 O O . GLU B 1 86 ? 7.691 -4.824 -19.891 1 96.62 86 GLU B O 1
ATOM 4046 N N . ILE B 1 87 ? 5.723 -5.707 -19.312 1 97.94 87 ILE B N 1
ATOM 4047 C CA . ILE B 1 87 ? 6.309 -6.27 -18.094 1 97.94 87 ILE B CA 1
ATOM 4048 C C . ILE B 1 87 ? 7.25 -7.41 -18.453 1 97.94 87 ILE B C 1
ATOM 4050 O O . ILE B 1 87 ? 8.273 -7.617 -17.797 1 97.94 87 ILE B O 1
ATOM 4054 N N . MET B 1 88 ? 6.895 -8.188 -19.469 1 98.31 88 MET B N 1
ATOM 4055 C CA . MET B 1 88 ? 7.793 -9.25 -19.906 1 98.31 88 MET B CA 1
ATOM 4056 C C . MET B 1 88 ? 9.109 -8.68 -20.406 1 98.31 88 MET B C 1
ATOM 4058 O O . MET B 1 88 ? 10.18 -9.25 -20.172 1 98.31 88 MET B O 1
ATOM 4062 N N . GLU B 1 89 ? 9.023 -7.531 -21.094 1 98.19 89 GLU B N 1
ATOM 4063 C CA . GLU B 1 89 ? 10.25 -6.863 -21.531 1 98.19 89 GLU B CA 1
ATOM 4064 C C . GLU B 1 89 ? 11.117 -6.473 -20.328 1 98.19 89 GLU B C 1
ATOM 4066 O O . GLU B 1 89 ? 12.328 -6.68 -20.344 1 98.19 89 GLU B O 1
ATOM 4071 N N . LEU B 1 90 ? 10.461 -5.922 -19.359 1 98.44 90 LEU B N 1
ATOM 4072 C CA . LEU B 1 90 ? 11.18 -5.508 -18.156 1 98.44 90 LEU B CA 1
ATOM 4073 C C . LEU B 1 90 ? 11.797 -6.711 -17.453 1 98.44 90 LEU B C 1
ATOM 4075 O O . LEU B 1 90 ? 12.969 -6.68 -17.078 1 98.44 90 LEU B O 1
ATOM 4079 N N . ARG B 1 91 ? 11.07 -7.766 -17.281 1 98.69 91 ARG B N 1
ATOM 4080 C CA . ARG B 1 91 ? 11.539 -8.945 -16.562 1 98.69 91 ARG B CA 1
ATOM 4081 C C . ARG B 1 91 ? 12.602 -9.688 -17.375 1 98.69 91 ARG B C 1
ATOM 4083 O O . ARG B 1 91 ? 13.508 -10.289 -16.812 1 98.69 91 ARG B O 1
ATOM 4090 N N . ALA B 1 92 ? 12.516 -9.602 -18.688 1 98.5 92 ALA B N 1
ATOM 4091 C CA . ALA B 1 92 ? 13.547 -10.203 -19.531 1 98.5 92 ALA B CA 1
ATOM 4092 C C . ALA B 1 92 ? 14.898 -9.531 -19.328 1 98.5 92 ALA B C 1
ATOM 4094 O O . ALA B 1 92 ? 15.945 -10.164 -19.484 1 98.5 92 ALA B O 1
ATOM 4095 N N . LYS B 1 93 ? 14.906 -8.289 -18.969 1 98.44 93 LYS B N 1
ATOM 4096 C CA . LYS B 1 93 ? 16.141 -7.582 -18.656 1 98.44 93 LYS B CA 1
ATOM 4097 C C . LYS B 1 93 ? 16.703 -8.008 -17.297 1 98.44 93 LYS B C 1
ATOM 4099 O O . LYS B 1 93 ? 17.906 -7.953 -17.078 1 98.44 93 LYS B O 1
ATOM 4104 N N . ILE B 1 94 ? 15.852 -8.445 -16.438 1 98.69 94 ILE B N 1
ATOM 4105 C CA . ILE B 1 94 ? 16.234 -8.805 -15.086 1 98.69 94 ILE B CA 1
ATOM 4106 C C . ILE B 1 94 ? 16.641 -10.273 -15.031 1 98.69 94 ILE B C 1
ATOM 4108 O O . ILE B 1 94 ? 17.688 -10.617 -14.484 1 98.69 94 ILE B O 1
ATOM 4112 N N . VAL B 1 95 ? 15.766 -11.109 -15.594 1 98.62 95 VAL B N 1
ATOM 4113 C CA . VAL B 1 95 ? 15.977 -12.555 -15.57 1 98.62 95 VAL B CA 1
ATOM 4114 C C . VAL B 1 95 ? 15.703 -13.133 -16.953 1 98.62 95 VAL B C 1
ATOM 4116 O O . VAL B 1 95 ? 14.797 -13.953 -17.125 1 98.62 95 VAL B O 1
ATOM 4119 N N . PRO B 1 96 ? 16.531 -12.922 -17.922 1 98.31 96 PRO B N 1
ATOM 4120 C CA . PRO B 1 96 ? 16.266 -13.367 -19.297 1 98.31 96 PRO B CA 1
ATOM 4121 C C . PRO B 1 96 ? 16.109 -14.883 -19.406 1 98.31 96 PRO B C 1
ATOM 4123 O O . PRO B 1 96 ? 15.391 -15.367 -20.281 1 98.31 96 PRO B O 1
ATOM 4126 N N . GLN B 1 97 ? 16.703 -15.648 -18.516 1 98.25 97 GLN B N 1
ATOM 4127 C CA . GLN B 1 97 ? 16.688 -17.109 -18.625 1 98.25 97 GLN B CA 1
ATOM 4128 C C . GLN B 1 97 ? 15.305 -17.656 -18.281 1 98.25 97 GLN B C 1
ATOM 4130 O O . GLN B 1 97 ? 14.992 -18.797 -18.609 1 98.25 97 GLN B O 1
ATOM 4135 N N . TYR B 1 98 ? 14.461 -16.828 -17.594 1 98.75 98 TYR B N 1
ATOM 4136 C CA . TYR B 1 98 ? 13.195 -17.359 -17.109 1 98.75 98 TYR B CA 1
ATOM 4137 C C . TYR B 1 98 ? 12.016 -16.766 -17.875 1 98.75 98 TYR B C 1
ATOM 4139 O O . TYR B 1 98 ? 10.859 -17.047 -17.562 1 98.75 98 TYR B O 1
ATOM 4147 N N . VAL B 1 99 ? 12.258 -15.898 -18.875 1 98.75 99 VAL B N 1
ATOM 4148 C CA . VAL B 1 99 ? 11.211 -15.25 -19.656 1 98.75 99 VAL B CA 1
ATOM 4149 C C . VAL B 1 99 ? 11.336 -15.648 -21.125 1 98.75 99 VAL B C 1
ATOM 4151 O O . VAL B 1 99 ? 12.422 -15.617 -21.703 1 98.75 99 VAL B O 1
ATOM 4154 N N . PRO B 1 100 ? 10.188 -16.094 -21.703 1 98.5 100 PRO B N 1
ATOM 4155 C CA . PRO B 1 100 ? 10.266 -16.328 -23.156 1 98.5 100 PRO B CA 1
ATOM 4156 C C . PRO B 1 100 ? 10.844 -15.148 -23.922 1 98.5 100 PRO B C 1
ATOM 4158 O O . PRO B 1 100 ? 10.547 -13.992 -23.594 1 98.5 100 PRO B O 1
ATOM 4161 N N . ALA B 1 101 ? 11.602 -15.453 -24.938 1 97.69 101 ALA B N 1
ATOM 4162 C CA . ALA B 1 101 ? 12.125 -14.383 -25.781 1 97.69 101 ALA B CA 1
ATOM 4163 C C . ALA B 1 101 ? 10.984 -13.625 -26.469 1 97.69 101 ALA B C 1
ATOM 4165 O O . ALA B 1 101 ? 10 -14.227 -26.906 1 97.69 101 ALA B O 1
ATOM 4166 N N . LEU B 1 102 ? 11.094 -12.328 -26.547 1 97.12 102 LEU B N 1
ATOM 4167 C CA . LEU B 1 102 ? 10.094 -11.469 -27.156 1 97.12 102 LEU B CA 1
ATOM 4168 C C . LEU B 1 102 ? 10.547 -11.01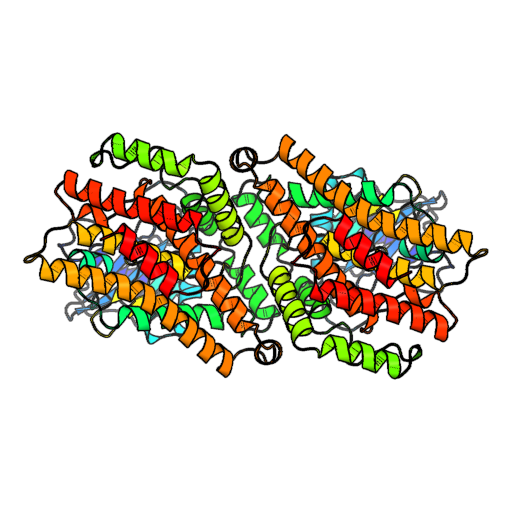6 -28.547 1 97.12 102 LEU B C 1
ATOM 4170 O O . LEU B 1 102 ? 11.664 -10.516 -28.703 1 97.12 102 LEU B O 1
ATOM 4174 N N . TYR B 1 103 ? 9.633 -11.188 -29.531 1 96.19 103 TYR B N 1
ATOM 4175 C CA . TYR B 1 103 ? 10.023 -10.922 -30.906 1 96.19 103 TYR B CA 1
ATOM 4176 C C . TYR B 1 103 ? 9.336 -9.672 -31.438 1 96.19 103 TYR B C 1
ATOM 4178 O O . TYR B 1 103 ? 9.883 -8.969 -32.281 1 96.19 103 TYR B O 1
ATOM 4186 N N . LEU B 1 104 ? 8.109 -9.445 -31.016 1 95.5 104 LEU B N 1
ATOM 4187 C CA . LEU B 1 104 ? 7.367 -8.266 -31.469 1 95.5 104 LEU B CA 1
ATOM 4188 C C . LEU B 1 104 ? 6.328 -7.859 -30.422 1 95.5 104 LEU B C 1
ATOM 4190 O O . LEU B 1 104 ? 5.637 -8.711 -29.859 1 95.5 104 LEU B O 1
ATOM 4194 N N . GLY B 1 105 ? 6.328 -6.574 -30.141 1 94.5 105 GLY B N 1
ATOM 4195 C CA . GLY B 1 105 ? 5.199 -5.938 -29.469 1 94.5 105 GLY B CA 1
ATOM 4196 C C . GLY B 1 105 ? 4.457 -4.961 -30.375 1 94.5 105 GLY B C 1
ATOM 4197 O O . GLY B 1 105 ? 5.059 -4.047 -30.938 1 94.5 105 GLY B O 1
ATOM 4198 N N . ASP B 1 106 ? 3.168 -5.211 -30.609 1 93.75 106 ASP B N 1
ATOM 4199 C CA . ASP B 1 106 ? 2.311 -4.363 -31.422 1 93.75 106 ASP B CA 1
ATOM 4200 C C . ASP B 1 106 ? 1.122 -3.836 -30.625 1 93.75 106 ASP B C 1
ATOM 4202 O O . ASP B 1 106 ? 0.018 -4.375 -30.719 1 93.75 106 ASP B O 1
ATOM 4206 N N . PRO B 1 107 ? 1.389 -2.756 -29.875 1 91.25 107 PRO B N 1
ATOM 4207 C CA . PRO B 1 107 ? 0.333 -2.236 -29 1 91.25 107 PRO B CA 1
ATOM 4208 C C . PRO B 1 107 ? -0.9 -1.778 -29.781 1 91.25 107 PRO B C 1
ATOM 4210 O O . PRO B 1 107 ? -2.016 -1.822 -29.25 1 91.25 107 PRO B O 1
ATOM 4213 N N . GLU B 1 108 ? -0.819 -1.356 -30.984 1 89.69 108 GLU B N 1
ATOM 4214 C CA . GLU B 1 108 ? -1.949 -0.896 -31.781 1 89.69 108 GLU B CA 1
ATOM 4215 C C . GLU B 1 108 ? -2.961 -2.016 -32 1 89.69 108 GLU B C 1
ATOM 4217 O O . GLU B 1 108 ? -4.168 -1.771 -32.031 1 89.69 108 GLU B O 1
ATOM 4222 N N . ASN B 1 109 ? -2.436 -3.207 -32.188 1 90.12 109 ASN B N 1
ATOM 4223 C CA . ASN B 1 109 ? -3.305 -4.348 -32.438 1 90.12 109 ASN B CA 1
ATOM 4224 C C . ASN B 1 109 ? -3.404 -5.27 -31.234 1 90.12 109 ASN B C 1
ATOM 4226 O O . ASN B 1 109 ? -4.023 -6.332 -31.297 1 90.12 109 ASN B O 1
ATOM 4230 N N . ASN B 1 110 ? -2.809 -4.902 -30.125 1 90.62 110 ASN B N 1
ATOM 4231 C CA . ASN B 1 110 ? -2.771 -5.703 -28.906 1 90.62 110 ASN B CA 1
ATOM 4232 C C . ASN B 1 110 ? -2.207 -7.098 -29.172 1 90.62 110 ASN B C 1
ATOM 4234 O O . ASN B 1 110 ? -2.812 -8.102 -28.781 1 90.62 110 ASN B O 1
ATOM 4238 N N . VAL B 1 111 ? -1.097 -7.082 -29.906 1 93.12 111 VAL B N 1
ATOM 4239 C CA . VAL B 1 111 ? -0.461 -8.336 -30.281 1 93.12 111 VAL B CA 1
ATOM 4240 C C . VAL B 1 111 ? 0.987 -8.352 -29.797 1 93.12 111 VAL B C 1
ATOM 4242 O O . VAL B 1 111 ? 1.665 -7.324 -29.812 1 93.12 111 VAL B O 1
ATOM 4245 N N . PHE B 1 112 ? 1.387 -9.508 -29.281 1 95.38 112 PHE B N 1
ATOM 4246 C CA . PHE B 1 112 ? 2.83 -9.695 -29.188 1 95.38 112 PHE B CA 1
ATOM 4247 C C . PHE B 1 112 ? 3.225 -11.109 -29.578 1 95.38 112 PHE B C 1
ATOM 4249 O O . PHE B 1 112 ? 2.385 -12.016 -29.594 1 95.38 112 PHE B O 1
ATOM 4256 N N . ILE B 1 113 ? 4.426 -11.242 -30.094 1 96.25 113 ILE B N 1
ATOM 4257 C CA . ILE B 1 113 ? 4.992 -12.508 -30.547 1 96.25 113 ILE B CA 1
ATOM 4258 C C . ILE B 1 113 ? 6.172 -12.898 -29.656 1 96.25 113 ILE B C 1
ATOM 4260 O O . ILE B 1 113 ? 7.027 -12.062 -29.344 1 96.25 113 ILE B O 1
ATOM 4264 N N . MET B 1 114 ? 6.199 -14.172 -29.234 1 97 114 MET B N 1
ATOM 4265 C CA . MET B 1 114 ? 7.242 -14.602 -28.312 1 97 114 MET B CA 1
ATOM 4266 C C . MET B 1 114 ? 7.695 -16.016 -28.625 1 97 114 MET B C 1
ATOM 4268 O O . MET B 1 114 ? 7.102 -16.688 -29.469 1 97 114 MET B O 1
ATOM 4272 N N . GLU B 1 115 ? 8.688 -16.438 -27.953 1 97.12 115 GLU B N 1
ATOM 4273 C CA . GLU B 1 115 ? 9.258 -17.766 -28 1 97.12 115 GLU B CA 1
ATOM 4274 C C . GLU B 1 115 ? 8.227 -18.828 -27.641 1 97.12 115 GLU B C 1
ATOM 4276 O O . GLU B 1 115 ? 7.441 -18.641 -26.703 1 97.12 115 GLU B O 1
ATOM 4281 N N . ASP B 1 116 ? 8.117 -19.859 -28.469 1 96.06 116 ASP B N 1
ATOM 4282 C CA . ASP B 1 116 ? 7.387 -21.062 -28.094 1 96.06 116 ASP B CA 1
ATOM 4283 C C . ASP B 1 116 ? 8.203 -21.922 -27.141 1 96.06 116 ASP B C 1
ATOM 4285 O O . ASP B 1 116 ? 9.242 -22.469 -27.516 1 96.06 116 ASP B O 1
ATOM 4289 N N . VAL B 1 117 ? 7.688 -22.062 -25.922 1 97 117 VAL B N 1
ATOM 4290 C CA . VAL B 1 117 ? 8.469 -22.797 -24.938 1 97 117 VAL B CA 1
ATOM 4291 C C . VAL B 1 117 ? 7.895 -24.188 -24.75 1 97 117 VAL B C 1
ATOM 4293 O O . VAL B 1 117 ? 8.008 -24.766 -23.656 1 97 117 VAL B O 1
ATOM 4296 N N . SER B 1 118 ? 7.246 -24.703 -25.734 1 92.5 118 SER B N 1
ATOM 4297 C CA . SER B 1 118 ? 6.562 -26 -25.656 1 92.5 118 SER B CA 1
ATOM 4298 C C . SER B 1 118 ? 7.562 -27.156 -25.609 1 92.5 118 SER B C 1
ATOM 4300 O O . SER B 1 118 ? 7.18 -28.297 -25.406 1 92.5 118 SER B O 1
ATOM 4302 N N . ASN B 1 119 ? 8.82 -26.875 -25.859 1 94.12 119 ASN B N 1
ATOM 4303 C CA . ASN B 1 119 ? 9.844 -27.875 -25.562 1 94.12 119 ASN B CA 1
ATOM 4304 C C . ASN B 1 119 ? 9.883 -28.219 -24.078 1 94.12 119 ASN B C 1
ATOM 4306 O O . ASN B 1 119 ? 10.398 -29.266 -23.688 1 94.12 119 ASN B O 1
ATOM 4310 N N . LEU B 1 120 ? 9.383 -27.344 -23.234 1 96.75 120 LEU B N 1
ATOM 4311 C CA . LEU B 1 120 ? 9.148 -27.578 -21.812 1 96.75 120 LEU B CA 1
ATOM 4312 C C . LEU B 1 120 ? 7.711 -28.031 -21.562 1 96.75 120 LEU B C 1
ATOM 4314 O O . LEU B 1 120 ? 6.918 -28.141 -22.5 1 96.75 120 LEU B O 1
ATOM 4318 N N . LYS B 1 121 ? 7.41 -28.328 -20.312 1 95.94 121 LYS B N 1
ATOM 4319 C CA . LYS B 1 121 ? 6.055 -28.766 -19.984 1 95.94 121 LYS B CA 1
ATOM 4320 C C . LYS B 1 121 ? 5.469 -27.922 -18.859 1 95.94 121 LYS B C 1
ATOM 4322 O O . LYS B 1 121 ? 6.195 -27.469 -17.969 1 95.94 121 LYS B O 1
ATOM 4327 N N . LEU B 1 122 ? 4.16 -27.766 -18.953 1 95.62 122 LEU B N 1
ATOM 4328 C CA . LEU B 1 122 ? 3.479 -27.125 -17.828 1 95.62 122 LEU B CA 1
ATOM 4329 C C . LEU B 1 122 ? 3.607 -27.969 -16.562 1 95.62 122 LEU B C 1
ATOM 4331 O O . LEU B 1 122 ? 3.176 -29.125 -16.531 1 95.62 122 LEU B O 1
ATOM 4335 N N . ILE B 1 123 ? 4.07 -27.391 -15.492 1 97.56 123 ILE B N 1
ATOM 4336 C CA . ILE B 1 123 ? 4.516 -28.188 -14.367 1 97.56 123 ILE B CA 1
ATOM 4337 C C . ILE B 1 123 ? 3.305 -28.766 -13.633 1 97.56 123 ILE B C 1
ATOM 4339 O O . ILE B 1 123 ? 3.383 -29.844 -13.047 1 97.56 123 ILE B O 1
ATOM 4343 N N . ARG B 1 124 ? 2.137 -28.125 -13.68 1 96.56 124 ARG B N 1
ATOM 4344 C CA . ARG B 1 124 ? 0.962 -28.641 -12.984 1 96.56 124 ARG B CA 1
ATOM 4345 C C . ARG B 1 124 ? 0.624 -30.047 -13.453 1 96.56 124 ARG B C 1
ATOM 4347 O O . ARG B 1 124 ? 0.458 -30.953 -12.633 1 96.56 124 ARG B O 1
ATOM 4354 N N . PHE B 1 125 ? 0.578 -30.25 -14.672 1 94.88 125 PHE B N 1
ATOM 4355 C CA . PHE B 1 125 ? 0.121 -31.516 -15.234 1 94.88 125 PHE B CA 1
ATOM 4356 C C . PHE B 1 125 ? 1.182 -32.594 -15.062 1 94.88 125 PHE B C 1
ATOM 4358 O O . PHE B 1 125 ? 0.854 -33.781 -14.914 1 94.88 125 PHE B O 1
ATOM 4365 N N . GLN B 1 126 ? 2.41 -32.156 -15.125 1 96.75 126 GLN B N 1
ATOM 4366 C CA . GLN B 1 126 ? 3.484 -33.094 -14.836 1 96.75 126 GLN B CA 1
ATOM 4367 C C . GLN B 1 126 ? 3.463 -33.5 -13.367 1 96.75 126 GLN B C 1
ATOM 4369 O O . GLN B 1 126 ? 3.729 -34.656 -13.047 1 96.75 126 GLN B O 1
ATOM 4374 N N . MET B 1 127 ? 3.143 -32.594 -12.477 1 97.31 127 MET B N 1
ATOM 4375 C CA . MET B 1 127 ? 3.045 -32.906 -11.055 1 97.31 127 MET B CA 1
ATOM 4376 C C . MET B 1 127 ? 1.867 -33.844 -10.781 1 97.31 127 MET B C 1
ATOM 4378 O O . MET B 1 127 ? 1.949 -34.719 -9.922 1 97.31 127 MET B O 1
ATOM 4382 N N . ASN B 1 128 ? 0.773 -33.688 -11.562 1 96.25 128 ASN B N 1
ATOM 4383 C CA . ASN B 1 128 ? -0.366 -34.594 -11.453 1 96.25 128 ASN B CA 1
ATOM 4384 C C . ASN B 1 128 ? 0.03 -36.031 -11.773 1 96.25 128 ASN B C 1
ATOM 4386 O O . ASN B 1 128 ? -0.651 -36.969 -11.367 1 96.25 128 ASN B O 1
ATOM 4390 N N . LYS B 1 129 ? 1.129 -36.125 -12.516 1 94.69 129 LYS B N 1
ATOM 4391 C CA . LYS B 1 129 ? 1.653 -37.438 -12.875 1 94.69 129 LYS B CA 1
ATOM 4392 C C . LYS B 1 129 ? 2.836 -37.812 -11.992 1 94.69 129 LYS B C 1
ATOM 4394 O O . LYS B 1 129 ? 3.619 -38.688 -12.352 1 94.69 129 LYS B O 1
ATOM 4399 N N . ASN B 1 130 ? 3.01 -37.125 -10.938 1 96.19 130 ASN B N 1
ATOM 4400 C CA . ASN B 1 130 ? 3.979 -37.406 -9.883 1 96.19 130 ASN B CA 1
ATOM 4401 C C . ASN B 1 130 ? 5.406 -37.156 -10.344 1 96.19 130 ASN B C 1
ATOM 4403 O O . ASN B 1 130 ? 6.344 -37.812 -9.898 1 96.19 130 ASN B O 1
ATOM 4407 N N . HIS B 1 131 ? 5.535 -36.25 -11.312 1 96 131 HIS B N 1
ATOM 4408 C CA . HIS B 1 131 ? 6.863 -35.875 -11.758 1 96 131 HIS B CA 1
ATOM 4409 C C . HIS B 1 131 ? 7.547 -34.969 -10.742 1 96 131 HIS B C 1
ATOM 4411 O O . HIS B 1 131 ? 6.906 -34.094 -10.141 1 96 131 HIS B O 1
ATOM 4417 N N . LEU B 1 132 ? 8.875 -35.188 -10.602 1 96.25 132 LEU B N 1
ATOM 4418 C CA . LEU B 1 132 ? 9.703 -34.344 -9.742 1 96.25 132 LEU B CA 1
ATOM 4419 C C . LEU B 1 132 ? 10.469 -33.312 -10.562 1 96.25 132 LEU B C 1
ATOM 4421 O O . LEU B 1 132 ? 10.977 -33.625 -11.641 1 96.25 132 LEU B O 1
ATOM 4425 N N . PHE B 1 133 ? 10.484 -32.094 -10.109 1 97.69 133 PHE B N 1
ATOM 4426 C CA . PHE B 1 133 ? 11.297 -31.031 -10.688 1 97.69 133 PHE B CA 1
ATOM 4427 C C . PHE B 1 133 ? 12.398 -30.609 -9.719 1 97.69 133 PHE B C 1
ATOM 4429 O O . PHE B 1 133 ? 12.188 -29.734 -8.875 1 97.69 133 PHE B O 1
ATOM 4436 N N . PRO B 1 134 ? 13.617 -31.125 -9.891 1 96.81 134 PRO B N 1
ATOM 4437 C CA . PRO B 1 134 ? 14.664 -30.906 -8.891 1 96.81 134 PRO B CA 1
ATOM 4438 C C . PRO B 1 134 ? 15.047 -29.438 -8.734 1 96.81 134 PRO B C 1
ATOM 4440 O O . PRO B 1 134 ? 15.438 -29 -7.648 1 96.81 134 PRO B O 1
ATOM 4443 N N . GLU B 1 135 ? 14.906 -28.656 -9.805 1 98.25 135 GLU B N 1
ATOM 4444 C CA . GLU B 1 135 ? 15.406 -27.281 -9.75 1 98.25 135 GLU B CA 1
ATOM 4445 C C . GLU B 1 135 ? 14.258 -26.281 -9.602 1 98.25 135 GLU B C 1
ATOM 4447 O O . GLU B 1 135 ? 14.484 -25.078 -9.586 1 98.25 135 GLU B O 1
ATOM 4452 N N . LEU B 1 136 ? 13.062 -26.719 -9.438 1 98.44 136 LEU B N 1
ATOM 4453 C CA . LEU B 1 136 ? 11.883 -25.859 -9.453 1 98.44 136 LEU B CA 1
ATOM 4454 C C . LEU B 1 136 ? 11.945 -24.812 -8.344 1 98.44 136 LEU B C 1
ATOM 4456 O O . LEU B 1 136 ? 11.742 -23.625 -8.594 1 98.44 136 LEU B O 1
ATOM 4460 N N . ALA B 1 137 ? 12.219 -25.266 -7.113 1 98.56 137 ALA B N 1
ATOM 4461 C CA . ALA B 1 137 ? 12.219 -24.359 -5.977 1 98.56 137 ALA B CA 1
ATOM 4462 C C . ALA B 1 137 ? 13.266 -23.25 -6.148 1 98.56 137 ALA B C 1
ATOM 4464 O O . ALA B 1 137 ? 12.969 -22.078 -5.965 1 98.56 137 ALA B O 1
ATOM 4465 N N . LYS B 1 138 ? 14.445 -23.672 -6.523 1 98.75 138 LYS B N 1
ATOM 4466 C CA . LYS B 1 138 ? 15.547 -22.719 -6.68 1 98.75 138 LYS B CA 1
ATOM 4467 C C . LYS B 1 138 ? 15.273 -21.734 -7.812 1 98.75 138 LYS B C 1
ATOM 4469 O O . LYS B 1 138 ? 15.391 -20.516 -7.629 1 98.75 138 LYS B O 1
ATOM 4474 N N . GLN B 1 139 ? 14.906 -22.219 -9 1 98.88 139 GLN B N 1
ATOM 4475 C CA . GLN B 1 139 ? 14.68 -21.391 -10.172 1 98.88 139 GLN B CA 1
ATOM 4476 C C . GLN B 1 139 ? 13.461 -20.5 -9.984 1 98.88 139 GLN B C 1
ATOM 4478 O O . GLN B 1 139 ? 13.484 -19.312 -10.328 1 98.88 139 GLN B O 1
ATOM 4483 N N . GLY B 1 140 ? 12.375 -21.078 -9.414 1 98.81 140 GLY B N 1
ATOM 4484 C CA . GLY B 1 140 ? 11.188 -20.281 -9.141 1 98.81 140 GLY B CA 1
ATOM 4485 C C . GLY B 1 140 ? 11.438 -19.172 -8.141 1 98.81 140 GLY B C 1
ATOM 4486 O O . GLY B 1 140 ? 11 -18.031 -8.344 1 98.81 140 GLY B O 1
ATOM 4487 N N . ALA B 1 141 ? 12.141 -19.516 -7.086 1 98.88 141 ALA B N 1
ATOM 4488 C CA . ALA B 1 141 ? 12.477 -18.531 -6.059 1 98.88 141 ALA B CA 1
ATOM 4489 C C . ALA B 1 141 ? 13.375 -17.438 -6.629 1 98.88 141 ALA B C 1
ATOM 4491 O O . ALA B 1 141 ? 13.227 -16.266 -6.277 1 98.88 141 ALA B O 1
ATOM 4492 N N . GLN B 1 142 ? 14.32 -17.812 -7.465 1 98.88 142 GLN B N 1
ATOM 4493 C CA . GLN B 1 142 ? 15.203 -16.828 -8.078 1 98.88 142 GLN B CA 1
ATOM 4494 C C . GLN B 1 142 ? 14.43 -15.867 -8.977 1 98.88 142 GLN B C 1
ATOM 4496 O O . GLN B 1 142 ? 14.664 -14.656 -8.953 1 98.88 142 GLN B O 1
ATOM 4501 N N . TYR B 1 143 ? 13.547 -16.391 -9.844 1 98.88 143 TYR B N 1
ATOM 4502 C CA . TYR B 1 143 ? 12.688 -15.555 -10.672 1 98.88 143 TYR B CA 1
ATOM 4503 C C . TYR B 1 143 ? 11.938 -14.539 -9.82 1 98.88 143 TYR B C 1
ATOM 4505 O O . TYR B 1 143 ? 11.938 -13.344 -10.133 1 98.88 143 TYR B O 1
ATOM 4513 N N . LEU B 1 144 ? 11.297 -15.016 -8.734 1 98.94 144 LEU B N 1
ATOM 4514 C CA . LEU B 1 144 ? 10.477 -14.156 -7.898 1 98.94 144 LEU B CA 1
ATOM 4515 C C . LEU B 1 144 ? 11.328 -13.117 -7.172 1 98.94 144 LEU B C 1
ATOM 4517 O O . LEU B 1 144 ? 11.047 -11.922 -7.238 1 98.94 144 LEU B O 1
ATOM 4521 N N . ALA B 1 145 ? 12.367 -13.586 -6.516 1 98.94 145 ALA B N 1
ATOM 4522 C CA . ALA B 1 145 ? 13.188 -12.68 -5.723 1 98.94 145 ALA B CA 1
ATOM 4523 C C . ALA B 1 145 ? 13.789 -11.578 -6.594 1 98.94 145 ALA B C 1
ATOM 4525 O O . ALA B 1 145 ? 13.789 -10.406 -6.215 1 98.94 145 ALA B O 1
ATOM 4526 N N . ALA B 1 146 ? 14.273 -11.914 -7.766 1 98.94 146 ALA B N 1
ATOM 4527 C CA . ALA B 1 146 ? 14.914 -10.953 -8.656 1 98.94 146 ALA B CA 1
ATOM 4528 C C . ALA B 1 146 ? 13.898 -9.938 -9.188 1 98.94 146 ALA B C 1
ATOM 4530 O O . ALA B 1 146 ? 14.117 -8.727 -9.094 1 98.94 146 ALA B O 1
ATOM 4531 N N . THR B 1 147 ? 12.836 -10.445 -9.734 1 98.88 147 THR B N 1
ATOM 4532 C CA . THR B 1 147 ? 11.867 -9.547 -10.352 1 98.88 147 THR B CA 1
ATOM 4533 C C . THR B 1 147 ? 11.211 -8.656 -9.297 1 98.88 147 THR B C 1
ATOM 4535 O O . THR B 1 147 ? 10.867 -7.508 -9.57 1 98.88 147 THR B O 1
ATOM 4538 N N . HIS B 1 148 ? 11.023 -9.227 -8.055 1 98.88 148 HIS B N 1
ATOM 4539 C CA . HIS B 1 148 ? 10.484 -8.43 -6.961 1 98.88 148 HIS B CA 1
ATOM 4540 C C . HIS B 1 148 ? 11.477 -7.363 -6.516 1 98.88 148 HIS B C 1
ATOM 4542 O O . HIS B 1 148 ? 11.125 -6.184 -6.41 1 98.88 148 HIS B O 1
ATOM 4548 N N . PHE B 1 149 ? 12.719 -7.746 -6.266 1 98.81 149 PHE B N 1
ATOM 4549 C CA . PHE B 1 149 ? 13.719 -6.836 -5.719 1 98.81 149 PHE B CA 1
ATOM 4550 C C . PHE B 1 149 ? 14.008 -5.695 -6.688 1 98.81 149 PHE B C 1
ATOM 4552 O O . PHE B 1 149 ? 13.992 -4.527 -6.297 1 98.81 149 PHE B O 1
ATOM 4559 N N . TYR B 1 150 ? 14.148 -5.934 -7.91 1 98.88 150 TYR B N 1
ATOM 4560 C CA . TYR B 1 150 ? 14.648 -4.953 -8.875 1 98.88 150 TYR B CA 1
ATOM 4561 C C . TYR B 1 150 ? 13.516 -4.09 -9.406 1 98.88 150 TYR B C 1
ATOM 4563 O O . TYR B 1 150 ? 13.742 -3.184 -10.211 1 98.88 150 TYR B O 1
ATOM 4571 N N . THR B 1 151 ? 12.289 -4.324 -8.984 1 98.69 151 THR B N 1
ATOM 4572 C CA . THR B 1 151 ? 11.18 -3.418 -9.266 1 98.69 151 THR B CA 1
ATOM 4573 C C . THR B 1 151 ? 10.664 -2.783 -7.98 1 98.69 151 THR B C 1
ATOM 4575 O O . THR B 1 151 ? 9.547 -2.252 -7.945 1 98.69 151 THR B O 1
ATOM 4578 N N . SER B 1 152 ? 11.406 -2.877 -6.938 1 98.19 152 SER B N 1
ATOM 4579 C CA . SER B 1 152 ? 11.039 -2.295 -5.652 1 98.19 152 SER B CA 1
ATOM 4580 C C . SER B 1 152 ? 11.805 -0.997 -5.395 1 98.19 152 SER B C 1
ATOM 4582 O O . SER B 1 152 ? 12.75 -0.673 -6.113 1 98.19 152 SER B O 1
ATOM 4584 N N . GLU B 1 153 ? 11.359 -0.306 -4.316 1 95.38 153 GLU B N 1
ATOM 4585 C CA . GLU B 1 153 ? 12 0.942 -3.912 1 95.38 153 GLU B CA 1
ATOM 4586 C C . GLU B 1 153 ? 13.398 0.689 -3.342 1 95.38 153 GLU B C 1
ATOM 4588 O O . GLU B 1 153 ? 14.203 1.612 -3.236 1 95.38 153 GLU B O 1
ATOM 4593 N N . PHE B 1 154 ? 13.711 -0.544 -3.023 1 97.25 154 PHE B N 1
ATOM 4594 C CA . PHE B 1 154 ? 15.008 -0.842 -2.438 1 97.25 154 PHE B CA 1
ATOM 4595 C C . PHE B 1 154 ? 16.125 -0.689 -3.475 1 97.25 154 PHE B C 1
ATOM 4597 O O . PHE B 1 154 ? 17.281 -0.438 -3.123 1 97.25 154 PHE B O 1
ATOM 4604 N N . TYR B 1 155 ? 15.711 -0.878 -4.719 1 98.06 155 TYR B N 1
ATOM 4605 C CA . TYR B 1 155 ? 16.688 -0.793 -5.793 1 98.06 155 TYR B CA 1
ATOM 4606 C C . TYR B 1 155 ? 16.469 0.45 -6.645 1 98.06 155 TYR B C 1
ATOM 4608 O O . TYR B 1 155 ? 17.406 1.209 -6.91 1 98.06 155 TYR B O 1
ATOM 4616 N N . LEU B 1 156 ? 15.25 0.725 -7.051 1 97.19 156 LEU B N 1
ATOM 4617 C CA . LEU B 1 156 ? 14.922 1.789 -7.996 1 97.19 156 LEU B CA 1
ATOM 4618 C C . LEU B 1 156 ? 14.953 3.15 -7.309 1 97.19 156 LEU B C 1
ATOM 4620 O O . LEU B 1 156 ? 14.516 3.279 -6.16 1 97.19 156 LEU B O 1
ATOM 4624 N N . PRO B 1 157 ? 15.422 4.18 -8.094 1 93.88 157 PRO B N 1
ATOM 4625 C CA . PRO B 1 157 ? 15.141 5.523 -7.586 1 93.88 157 PRO B CA 1
ATOM 4626 C C . PRO B 1 157 ? 13.656 5.75 -7.305 1 93.88 157 PRO B C 1
ATOM 4628 O O . PRO B 1 157 ? 12.805 5.273 -8.055 1 93.88 157 PRO B O 1
ATOM 4631 N N . THR B 1 158 ? 13.383 6.449 -6.25 1 90.81 158 THR B N 1
ATOM 4632 C CA . THR B 1 158 ? 12.023 6.598 -5.742 1 90.81 158 THR B CA 1
ATOM 4633 C C . THR B 1 158 ? 11.078 7.086 -6.84 1 90.81 158 THR B C 1
ATOM 4635 O O . THR B 1 158 ? 9.969 6.578 -6.98 1 90.81 158 THR B O 1
ATOM 4638 N N . GLU B 1 159 ? 11.484 8.062 -7.598 1 88.12 159 GLU B N 1
ATOM 4639 C CA . GLU B 1 159 ? 10.648 8.594 -8.664 1 88.12 159 GLU B CA 1
ATOM 4640 C C . GLU B 1 159 ? 10.344 7.531 -9.719 1 88.12 159 GLU B C 1
ATOM 4642 O O . GLU B 1 159 ? 9.211 7.422 -10.188 1 88.12 159 GLU B O 1
ATOM 4647 N N . GLU B 1 160 ? 11.352 6.809 -10.109 1 92.88 160 GLU B N 1
ATOM 4648 C CA . GLU B 1 160 ? 11.172 5.738 -11.094 1 92.88 160 GLU B CA 1
ATOM 4649 C C . GLU B 1 160 ? 10.258 4.641 -10.555 1 92.88 160 GLU B C 1
ATOM 4651 O O . GLU B 1 160 ? 9.414 4.121 -11.281 1 92.88 160 GLU B O 1
ATOM 4656 N N . TYR B 1 161 ? 10.492 4.301 -9.312 1 95.06 161 TYR B N 1
ATOM 4657 C CA . TYR B 1 161 ? 9.656 3.314 -8.641 1 95.06 161 TYR B CA 1
ATOM 4658 C C . TYR B 1 161 ? 8.188 3.729 -8.68 1 95.06 161 TYR B C 1
ATOM 4660 O O . TYR B 1 161 ? 7.32 2.938 -9.062 1 95.06 161 TYR B O 1
ATOM 4668 N N . ARG B 1 162 ? 7.879 4.977 -8.383 1 92.31 162 ARG B N 1
ATOM 4669 C CA . ARG B 1 162 ? 6.508 5.469 -8.344 1 92.31 162 ARG B CA 1
ATOM 4670 C C . ARG B 1 162 ? 5.906 5.531 -9.742 1 92.31 162 ARG B C 1
ATOM 4672 O O . ARG B 1 162 ? 4.734 5.199 -9.938 1 92.31 162 ARG B O 1
ATOM 4679 N N . LYS B 1 163 ? 6.684 5.926 -10.703 1 90.56 163 LYS B N 1
ATOM 4680 C CA . LYS B 1 163 ? 6.211 5.949 -12.078 1 90.56 163 LYS B CA 1
ATOM 4681 C C . LYS B 1 163 ? 5.891 4.543 -12.578 1 90.56 163 LYS B C 1
ATOM 4683 O O . LYS B 1 163 ? 4.914 4.34 -13.305 1 90.56 163 LYS B O 1
ATOM 4688 N N . LEU B 1 164 ? 6.707 3.646 -12.148 1 94.31 164 LEU B N 1
ATOM 4689 C CA . LEU B 1 164 ? 6.504 2.254 -12.531 1 94.31 164 LEU B CA 1
ATOM 4690 C C . LEU B 1 164 ? 5.203 1.716 -11.945 1 94.31 164 LEU B C 1
ATOM 4692 O O . LEU B 1 164 ? 4.418 1.073 -12.648 1 94.31 164 LEU B O 1
ATOM 4696 N N . LEU B 1 165 ? 4.93 2.006 -10.703 1 93.56 165 LEU B N 1
ATOM 4697 C CA . LEU B 1 165 ? 3.697 1.572 -10.055 1 93.56 165 LEU B CA 1
ATOM 4698 C C . LEU B 1 165 ? 2.482 2.223 -10.703 1 93.56 165 LEU B C 1
ATOM 4700 O O . LEU B 1 165 ? 1.439 1.584 -10.859 1 93.56 165 LEU B O 1
ATOM 4704 N N . ALA B 1 166 ? 2.646 3.447 -11.031 1 89.38 166 ALA B N 1
ATOM 4705 C CA . ALA B 1 166 ? 1.548 4.156 -11.688 1 89.38 166 ALA B CA 1
ATOM 4706 C C . ALA B 1 166 ? 1.233 3.541 -13.047 1 89.38 166 ALA B C 1
ATOM 4708 O O . ALA B 1 166 ? 0.065 3.377 -13.406 1 89.38 166 ALA B O 1
ATOM 4709 N N . HIS B 1 167 ? 2.236 3.211 -13.734 1 91 167 HIS B N 1
ATOM 4710 C CA . HIS B 1 167 ? 2.094 2.654 -15.078 1 91 167 HIS B CA 1
ATOM 4711 C C . HIS B 1 167 ? 1.394 1.301 -15.039 1 91 167 HIS B C 1
ATOM 4713 O O . HIS B 1 167 ? 0.553 1.008 -15.891 1 91 167 HIS B O 1
ATOM 4719 N N . PHE B 1 168 ? 1.652 0.533 -14.031 1 93.62 168 PHE B N 1
ATOM 4720 C CA . PHE B 1 168 ? 1.105 -0.815 -13.938 1 93.62 168 PHE B CA 1
ATOM 4721 C C . PHE B 1 168 ? 0.006 -0.878 -12.883 1 93.62 168 PHE B C 1
ATOM 4723 O O . PHE B 1 168 ? -0.13 -1.882 -12.18 1 93.62 168 PHE B O 1
ATOM 4730 N N . MET B 1 169 ? -0.692 0.167 -12.734 1 88.69 169 MET B N 1
ATOM 4731 C CA . MET B 1 169 ? -1.812 0.153 -11.797 1 88.69 169 MET B CA 1
ATOM 4732 C C . MET B 1 169 ? -2.775 -0.984 -12.117 1 88.69 169 MET B C 1
ATOM 4734 O O . MET B 1 169 ? -3.307 -1.628 -11.211 1 88.69 169 MET B O 1
ATOM 4738 N N . ASN B 1 170 ? -3.004 -1.164 -13.516 1 89.44 170 ASN B N 1
ATOM 4739 C CA . ASN B 1 170 ? -3.768 -2.314 -13.992 1 89.44 170 ASN B CA 1
ATOM 4740 C C . ASN B 1 170 ? -5.062 -2.486 -13.203 1 89.44 170 ASN B C 1
ATOM 4742 O O . ASN B 1 170 ? -5.367 -3.582 -12.727 1 89.44 170 ASN B O 1
ATOM 4746 N N . ALA B 1 171 ? -5.84 -1.416 -13.055 1 85.88 171 ALA B N 1
ATOM 4747 C CA . ALA B 1 171 ? -6.992 -1.319 -12.164 1 85.88 171 ALA B CA 1
ATOM 4748 C C . ALA B 1 171 ? -8.016 -2.41 -12.469 1 85.88 171 ALA B C 1
ATOM 4750 O O . ALA B 1 171 ? -8.555 -3.037 -11.54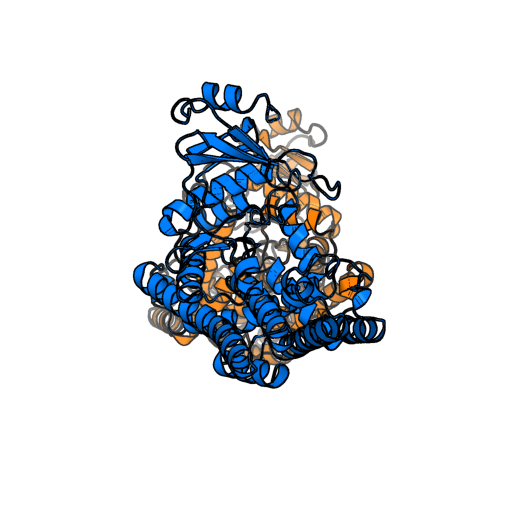7 1 85.88 171 AL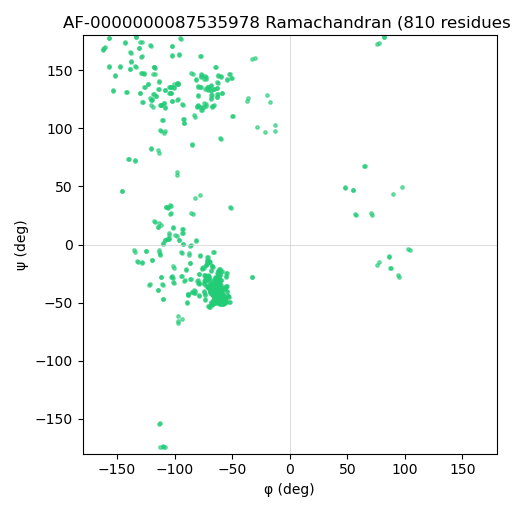A B O 1
ATOM 4751 N N . GLU B 1 172 ? -8.219 -2.734 -13.656 1 83.31 172 GLU B N 1
ATOM 4752 C CA . GLU B 1 172 ? -9.266 -3.686 -14.023 1 83.31 172 GLU B CA 1
ATOM 4753 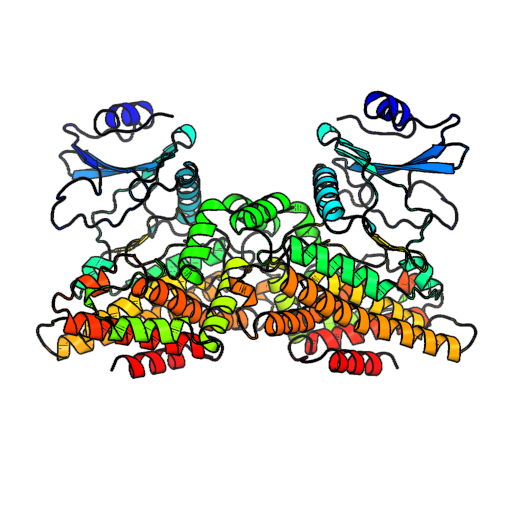C C . GLU B 1 172 ? -8.875 -5.109 -13.641 1 83.31 172 GLU B C 1
ATOM 4755 O O . GLU B 1 172 ? -9.664 -5.832 -13.023 1 83.31 172 GLU B O 1
ATOM 4760 N N . LEU B 1 173 ? -7.66 -5.496 -13.984 1 87.31 173 LEU B N 1
ATOM 4761 C CA . LEU B 1 173 ? -7.246 -6.871 -13.719 1 87.31 173 LEU B CA 1
ATOM 4762 C C . LEU B 1 173 ? -6.98 -7.082 -12.234 1 87.31 173 LEU B C 1
ATOM 4764 O O . LEU B 1 173 ? -7.203 -8.172 -11.703 1 87.31 173 LEU B O 1
ATOM 4768 N N . ARG B 1 174 ? -6.527 -6.027 -11.586 1 90.62 174 ARG B N 1
ATOM 4769 C CA . ARG B 1 174 ? -6.27 -6.121 -10.156 1 90.62 174 ARG B CA 1
ATOM 4770 C C . ARG B 1 174 ? -7.551 -6.43 -9.391 1 90.62 174 ARG B C 1
ATOM 4772 O O . ARG B 1 174 ? -7.527 -7.168 -8.406 1 90.62 174 ARG B O 1
ATOM 4779 N N . VAL B 1 175 ? -8.688 -5.898 -9.844 1 87.75 175 VAL B N 1
ATOM 4780 C CA . VAL B 1 175 ? -9.969 -6.094 -9.172 1 87.75 175 VAL B CA 1
ATOM 4781 C C . VAL B 1 175 ? -10.383 -7.559 -9.273 1 87.75 175 VAL B C 1
ATOM 4783 O O . VAL B 1 175 ? -10.984 -8.109 -8.344 1 87.75 175 VAL B O 1
ATOM 4786 N N . VAL B 1 176 ? -10.008 -8.227 -10.344 1 84.56 176 VAL B N 1
ATOM 4787 C CA . VAL B 1 176 ? -10.32 -9.641 -10.539 1 84.56 176 VAL B CA 1
ATOM 4788 C C . VAL B 1 176 ? -9.656 -10.469 -9.445 1 84.56 176 VAL B C 1
ATOM 4790 O O . VAL B 1 176 ? -10.289 -11.328 -8.836 1 84.56 176 VAL B O 1
ATOM 4793 N N . MET B 1 177 ? -8.438 -10.133 -9.18 1 89 177 MET B N 1
ATOM 4794 C CA . MET B 1 177 ? -7.688 -10.875 -8.164 1 89 177 MET B CA 1
ATOM 4795 C C . MET B 1 177 ? -8.164 -10.508 -6.766 1 89 177 MET B C 1
ATOM 4797 O O . MET B 1 177 ? -8.32 -11.383 -5.91 1 89 177 MET B O 1
ATOM 4801 N N . GLU B 1 178 ? -8.43 -9.234 -6.543 1 89.31 178 GLU B N 1
ATOM 4802 C CA . GLU B 1 178 ? -8.852 -8.734 -5.238 1 89.31 178 GLU B CA 1
ATOM 4803 C C . GLU B 1 178 ? -10.188 -9.328 -4.828 1 89.31 178 GLU B C 1
ATOM 4805 O O . GLU B 1 178 ? -10.391 -9.68 -3.66 1 89.31 178 GLU B O 1
ATOM 4810 N N . ASP B 1 179 ? -11.008 -9.5 -5.773 1 83.81 179 ASP B N 1
ATOM 4811 C CA . ASP B 1 179 ? -12.328 -10.039 -5.48 1 83.81 179 ASP B CA 1
ATOM 4812 C C . ASP B 1 179 ? -12.32 -11.562 -5.523 1 83.81 179 ASP B C 1
ATOM 4814 O O . ASP B 1 179 ? -12.891 -12.219 -4.648 1 83.81 179 ASP B O 1
ATOM 4818 N N . GLY B 1 180 ? -11.672 -12.109 -6.492 1 84.38 180 GLY B N 1
ATOM 4819 C CA . GLY B 1 180 ? -11.688 -13.547 -6.707 1 84.38 180 GLY B CA 1
ATOM 4820 C C . GLY B 1 180 ? -11 -14.328 -5.602 1 84.38 180 GLY B C 1
ATOM 4821 O O . GLY B 1 180 ? -11.484 -15.383 -5.188 1 84.38 180 GLY B O 1
ATOM 4822 N N . ILE B 1 181 ? -10 -13.781 -5.051 1 90 181 ILE B N 1
ATOM 4823 C CA . ILE B 1 181 ? -9.203 -14.516 -4.074 1 90 181 ILE B CA 1
ATOM 4824 C C . ILE B 1 181 ? -9.75 -14.281 -2.672 1 90 181 ILE B C 1
ATOM 4826 O O . ILE B 1 181 ? -9.781 -15.195 -1.846 1 90 181 ILE B O 1
ATOM 4830 N N . PHE B 1 182 ? -10.336 -13.086 -2.436 1 89.5 182 PHE B N 1
ATOM 4831 C CA . PHE B 1 182 ? -10.578 -12.742 -1.038 1 89.5 182 PHE B CA 1
ATOM 4832 C C . PHE B 1 182 ? -12.07 -12.664 -0.749 1 89.5 182 PHE B C 1
ATOM 4834 O O . PHE B 1 182 ? -12.5 -12.82 0.397 1 89.5 182 PHE B O 1
ATOM 4841 N N . LEU B 1 183 ? -12.875 -12.156 -1.593 1 79.38 183 LEU B N 1
ATOM 4842 C CA . LEU B 1 183 ? -14.289 -11.938 -1.321 1 79.38 183 LEU B CA 1
ATOM 4843 C C . LEU B 1 183 ? -15.133 -13.078 -1.875 1 79.38 183 LEU B C 1
ATOM 4845 O O . LEU B 1 183 ? -16.016 -13.602 -1.184 1 79.38 183 LEU B O 1
ATOM 4849 N N . HIS B 1 184 ? -15.07 -13.031 -3.168 1 64.31 184 HIS B N 1
ATOM 4850 C CA . HIS B 1 184 ? -15.938 -14 -3.834 1 64.31 184 HIS B CA 1
ATOM 4851 C C . HIS B 1 184 ? -15.328 -15.398 -3.801 1 64.31 184 HIS B C 1
ATOM 4853 O O . HIS B 1 184 ? -14.805 -15.875 -4.809 1 64.31 184 HIS B O 1
ATOM 4859 N N . ILE B 1 185 ? -14.766 -15.602 -2.43 1 51.78 185 ILE B N 1
ATOM 4860 C CA . ILE B 1 185 ? -14.32 -16.984 -2.549 1 51.78 185 ILE B CA 1
ATOM 4861 C C . ILE B 1 185 ? -14.906 -17.609 -3.818 1 51.78 185 ILE B C 1
ATOM 4863 O O . ILE B 1 185 ? -16.109 -17.531 -4.059 1 51.78 185 ILE B O 1
ATOM 4867 N N . PHE B 1 186 ? -13.945 -17.625 -4.68 1 38.22 186 PHE B N 1
ATOM 4868 C CA . PHE B 1 186 ? -14.141 -17.922 -6.094 1 38.22 186 PHE B CA 1
ATOM 4869 C C . PHE B 1 186 ? -15.344 -18.844 -6.289 1 38.22 186 PHE B C 1
ATOM 4871 O O . PHE B 1 186 ? -15.305 -20.016 -5.914 1 38.22 186 PHE B O 1
ATOM 4878 N N . GLY B 1 187 ? -16.453 -18.281 -6.688 1 46.06 187 GLY B N 1
ATOM 4879 C CA . GLY B 1 187 ? -17.656 -18.969 -7.133 1 46.06 187 GLY B CA 1
ATOM 4880 C C . GLY B 1 187 ? -18.625 -19.281 -6 1 46.06 187 GLY B C 1
ATOM 4881 O O . GLY B 1 187 ? -18.516 -20.328 -5.355 1 46.06 187 GLY B O 1
ATOM 4882 N N . SER B 1 188 ? -18.859 -18.375 -5.117 1 50.38 188 SER B N 1
ATOM 4883 C CA . SER B 1 188 ? -19.922 -18.484 -4.133 1 50.38 188 SER B CA 1
ATOM 4884 C C . SER B 1 188 ? -20.984 -19.5 -4.566 1 50.38 188 SER B C 1
ATOM 4886 O O . SER B 1 188 ? -21.391 -19.516 -5.73 1 50.38 188 SER B O 1
ATOM 4888 N N . ASP B 1 189 ? -21.141 -20.234 -3.689 1 57.22 189 ASP B N 1
ATOM 4889 C CA . ASP B 1 189 ? -22.016 -21.359 -3.438 1 57.22 189 ASP B CA 1
ATOM 4890 C C . ASP B 1 189 ? -21.844 -22.438 -4.508 1 57.22 189 ASP B C 1
ATOM 4892 O O . ASP B 1 189 ? -22.828 -23.031 -4.969 1 57.22 189 ASP B O 1
ATOM 4896 N N . HIS B 1 190 ? -20.359 -22.219 -5.051 1 70.69 190 HIS B N 1
ATOM 4897 C CA . HIS B 1 190 ? -20.172 -23.344 -5.957 1 70.69 190 HIS B CA 1
ATOM 4898 C C . HIS B 1 190 ? -19.188 -24.359 -5.375 1 70.69 190 HIS B C 1
ATOM 4900 O O . HIS B 1 190 ? -18.031 -24.031 -5.121 1 70.69 190 HIS B O 1
ATOM 4906 N N . TYR B 1 191 ? -19.609 -25.266 -4.805 1 76.5 191 TYR B N 1
ATOM 4907 C CA . TYR B 1 191 ? -18.828 -26.375 -4.262 1 76.5 191 TYR B CA 1
ATOM 4908 C C . TYR B 1 191 ? -18.844 -27.562 -5.203 1 76.5 191 TYR B C 1
ATOM 4910 O O . TYR B 1 191 ? -19.797 -27.766 -5.949 1 76.5 191 TYR B O 1
ATOM 4918 N N . ASP B 1 192 ? -17.656 -28.125 -5.285 1 78 192 ASP B N 1
ATOM 4919 C CA . ASP B 1 192 ? -17.578 -29.344 -6.082 1 78 192 ASP B CA 1
ATOM 4920 C C . ASP B 1 192 ? -18.656 -30.328 -5.664 1 78 192 ASP B C 1
ATOM 4922 O O . ASP B 1 192 ? -18.594 -30.922 -4.582 1 78 192 ASP B O 1
ATOM 4926 N N . ALA B 1 193 ? -19.578 -30.531 -6.484 1 78.94 193 ALA B N 1
ATOM 4927 C CA . ALA B 1 193 ? -20.719 -31.391 -6.18 1 78.94 193 ALA B CA 1
ATOM 4928 C C . ALA B 1 193 ? -20.266 -32.844 -5.938 1 78.94 193 ALA B C 1
ATOM 4930 O O . ALA B 1 193 ? -20.891 -33.562 -5.172 1 78.94 193 ALA B O 1
ATOM 4931 N N . ALA B 1 194 ? -19.172 -33.125 -6.504 1 80.31 194 ALA B N 1
ATOM 4932 C CA . ALA B 1 194 ? -18.688 -34.5 -6.379 1 80.31 194 ALA B CA 1
ATOM 4933 C C . ALA B 1 194 ? -18.188 -34.781 -4.961 1 80.31 194 ALA B C 1
ATOM 4935 O O . ALA B 1 194 ? -18.078 -35.938 -4.555 1 80.31 194 ALA B O 1
ATOM 4936 N N . CYS B 1 195 ? -17.984 -33.719 -4.133 1 88.62 195 CYS B N 1
ATOM 4937 C CA . CYS B 1 195 ? -17.453 -33.906 -2.787 1 88.62 195 CYS B CA 1
ATOM 4938 C C . CYS B 1 195 ? -18.578 -34 -1.764 1 88.62 195 CYS B C 1
ATOM 4940 O O . CYS B 1 195 ? -18.328 -34.312 -0.595 1 88.62 195 CYS B O 1
ATOM 4942 N N . GLY B 1 196 ? -19.859 -33.781 -2.146 1 87.25 196 GLY B N 1
ATOM 4943 C CA . GLY B 1 196 ? -21.016 -34.031 -1.313 1 87.25 196 GLY B CA 1
ATOM 4944 C C . GLY B 1 196 ? -21.297 -32.906 -0.323 1 87.25 196 GLY B C 1
ATOM 4945 O O . GLY B 1 196 ? -20.531 -31.953 -0.229 1 87.25 196 GLY B O 1
ATOM 4946 N N . PRO B 1 197 ? -22.328 -33.062 0.433 1 91 197 PRO B N 1
ATOM 4947 C CA . PRO B 1 197 ? -22.812 -32 1.321 1 91 197 PRO B CA 1
ATOM 4948 C C . PRO B 1 197 ? -21.906 -31.797 2.543 1 91 197 PRO B C 1
ATOM 4950 O O . PRO B 1 197 ? -21.797 -30.688 3.057 1 91 197 PRO B O 1
ATOM 4953 N N . GLU B 1 198 ? -21.281 -32.875 2.969 1 93.25 198 GLU B N 1
ATOM 4954 C CA . GLU B 1 198 ? -20.422 -32.75 4.141 1 93.25 198 GLU B CA 1
ATOM 4955 C C . GLU B 1 198 ? -19.25 -31.844 3.863 1 93.25 198 GLU B C 1
ATOM 4957 O O . GLU B 1 198 ? -18.844 -31.047 4.727 1 93.25 198 GLU B O 1
ATOM 4962 N N . PHE B 1 199 ? -18.703 -31.953 2.73 1 92.88 199 PHE B N 1
ATOM 4963 C CA . PHE B 1 199 ? -17.594 -31.094 2.342 1 92.88 199 PHE B CA 1
ATOM 4964 C C . PHE B 1 199 ? -18.047 -29.641 2.23 1 92.88 199 PHE B C 1
ATOM 4966 O O . PHE B 1 199 ? -17.359 -28.734 2.701 1 92.88 199 PHE B O 1
ATOM 4973 N N . GLU B 1 200 ? -19.188 -29.484 1.625 1 90 200 GLU B N 1
ATOM 4974 C CA . GLU B 1 200 ? -19.766 -28.156 1.512 1 90 200 GLU B CA 1
ATOM 4975 C C . GLU B 1 200 ? -19.953 -27.516 2.887 1 90 200 GLU B C 1
ATOM 4977 O O . GLU B 1 200 ? -19.625 -26.344 3.088 1 90 200 GLU B O 1
ATOM 4982 N N . GLU B 1 201 ? -20.484 -28.281 3.801 1 92.31 201 GLU B N 1
ATOM 4983 C CA . GLU B 1 201 ? -20.734 -27.781 5.148 1 92.31 201 GLU B CA 1
ATOM 4984 C C . GLU B 1 201 ? -19.422 -27.438 5.852 1 92.31 201 GLU B C 1
ATOM 4986 O O . GLU B 1 201 ? -19.344 -26.453 6.594 1 92.31 201 GLU B O 1
ATOM 4991 N N . TYR B 1 202 ? -18.422 -28.219 5.613 1 93.19 202 TYR B N 1
ATOM 4992 C CA . TYR B 1 202 ? -17.125 -27.953 6.211 1 93.19 202 TYR B CA 1
ATOM 4993 C C . TYR B 1 202 ? -16.531 -26.656 5.676 1 93.19 202 TYR B C 1
ATOM 4995 O O . TYR B 1 202 ? -16.047 -25.828 6.449 1 93.19 202 TYR B O 1
ATOM 5003 N N . CYS B 1 203 ? -16.594 -26.5 4.383 1 91.5 203 CYS B N 1
ATOM 5004 C CA . CYS B 1 203 ? -16.094 -25.281 3.768 1 91.5 203 CYS B CA 1
ATOM 5005 C C . CYS B 1 203 ? -16.844 -24.062 4.273 1 91.5 203 CYS B C 1
ATOM 5007 O O . CYS B 1 203 ? -16.25 -23.016 4.547 1 91.5 203 CYS B O 1
ATOM 5009 N N . LYS B 1 204 ? -18.125 -24.219 4.441 1 90.06 204 LYS B N 1
ATOM 5010 C CA . LYS B 1 204 ? -18.953 -23.141 4.965 1 90.06 204 LYS B CA 1
ATOM 5011 C C . LYS B 1 204 ? -18.562 -22.797 6.398 1 90.06 204 LYS B C 1
ATOM 5013 O O . LYS B 1 204 ? -18.578 -21.625 6.793 1 90.06 204 LYS B O 1
ATOM 5018 N N . SER B 1 205 ? -18.234 -23.828 7.148 1 92.69 205 SER B N 1
ATOM 5019 C CA . SER B 1 205 ? -17.859 -23.609 8.539 1 92.69 205 SER B CA 1
ATOM 5020 C C . SER B 1 205 ? -16.578 -22.797 8.633 1 92.69 205 SER B C 1
ATOM 5022 O O . SER B 1 205 ? -16.375 -22.062 9.602 1 92.69 205 SER B O 1
ATOM 5024 N N . ILE B 1 206 ? -15.727 -22.922 7.641 1 91.62 206 ILE B N 1
ATOM 5025 C CA . ILE B 1 206 ? -14.508 -22.125 7.59 1 91.62 206 ILE B CA 1
ATOM 5026 C C . ILE B 1 206 ? -14.82 -20.719 7.102 1 91.62 206 ILE B C 1
ATOM 5028 O O . ILE B 1 206 ? -14.406 -19.734 7.719 1 91.62 206 ILE B O 1
ATOM 5032 N N . ARG B 1 207 ? -15.625 -20.656 6.098 1 86.94 207 ARG B N 1
ATOM 5033 C CA . ARG B 1 207 ? -15.953 -19.375 5.449 1 86.94 207 ARG B CA 1
ATOM 5034 C C . ARG B 1 207 ? -16.703 -18.453 6.398 1 86.94 207 ARG B C 1
ATOM 5036 O O . ARG B 1 207 ? -16.484 -17.25 6.395 1 86.94 207 ARG B O 1
ATOM 5043 N N . PHE B 1 208 ? -17.531 -19.047 7.266 1 86.81 208 PHE B N 1
ATOM 5044 C CA . PHE B 1 208 ? -18.438 -18.219 8.062 1 86.81 208 PHE B CA 1
ATOM 5045 C C . PHE B 1 208 ? -18 -18.172 9.516 1 86.81 208 PHE B C 1
ATOM 5047 O O . PHE B 1 208 ? -18.703 -17.625 10.375 1 86.81 208 PHE B O 1
ATOM 5054 N N . ASP B 1 209 ? -16.859 -18.812 9.758 1 91.62 209 ASP B N 1
ATOM 5055 C CA . ASP B 1 209 ? -16.266 -18.594 11.07 1 91.62 209 ASP B CA 1
ATOM 5056 C C . ASP B 1 209 ? -15.797 -17.156 11.234 1 91.62 209 ASP B C 1
ATOM 5058 O O . ASP B 1 209 ? -14.945 -16.672 10.484 1 91.62 209 ASP B O 1
ATOM 5062 N N . PRO B 1 210 ? -16.359 -16.469 12.211 1 90.25 210 PRO B N 1
ATOM 5063 C CA . PRO B 1 210 ? -16.062 -15.031 12.344 1 90.25 210 PRO B CA 1
ATOM 5064 C C . PRO B 1 210 ? -14.578 -14.742 12.5 1 90.25 210 PRO B C 1
ATOM 5066 O O . PRO B 1 210 ? -14.086 -13.734 11.984 1 90.25 210 PRO B O 1
ATOM 5069 N N . ASN B 1 211 ? -13.898 -15.578 13.211 1 93.12 211 ASN B N 1
ATOM 5070 C CA . ASN B 1 211 ? -12.469 -15.375 13.406 1 93.12 211 ASN B CA 1
ATOM 5071 C C . ASN B 1 211 ? -11.695 -15.586 12.109 1 93.12 211 ASN B C 1
ATOM 5073 O O . ASN B 1 211 ? -10.75 -14.844 11.812 1 93.12 211 ASN B O 1
ATOM 5077 N N . LEU B 1 212 ? -12.039 -16.609 11.328 1 92.88 212 LEU B N 1
ATOM 5078 C CA . LEU B 1 212 ? -11.352 -16.891 10.078 1 92.88 212 LEU B CA 1
ATOM 5079 C C . LEU B 1 212 ? -11.688 -15.836 9.023 1 92.88 212 LEU B C 1
ATOM 5081 O O . LEU B 1 212 ? -10.828 -15.469 8.219 1 92.88 212 LEU B O 1
ATOM 5085 N N . GLU B 1 213 ? -12.938 -15.438 9.07 1 90.69 213 GLU B N 1
ATOM 5086 C CA . GLU B 1 213 ? -13.336 -14.344 8.188 1 90.69 213 GLU B CA 1
ATOM 5087 C C . GLU B 1 213 ? -12.539 -13.078 8.484 1 90.69 213 GLU B C 1
ATOM 5089 O O . GLU B 1 213 ? -12.109 -12.383 7.562 1 90.69 213 GLU B O 1
ATOM 5094 N N . PHE B 1 214 ? -12.367 -12.773 9.758 1 93.38 214 PHE B N 1
ATOM 5095 C CA . PHE B 1 214 ? -11.547 -11.648 10.18 1 93.38 214 PHE B CA 1
ATOM 5096 C C . PHE B 1 214 ? -10.141 -11.75 9.609 1 93.38 214 PHE B C 1
ATOM 5098 O O . PHE B 1 214 ? -9.617 -10.781 9.055 1 93.38 214 PHE B O 1
ATOM 5105 N N . GLN B 1 215 ? -9.516 -12.945 9.688 1 94.5 215 GLN B N 1
ATOM 5106 C CA . GLN B 1 215 ? -8.164 -13.156 9.18 1 94.5 215 GLN B CA 1
ATOM 5107 C C . GLN B 1 215 ? -8.117 -12.969 7.664 1 94.5 215 GLN B C 1
ATOM 5109 O O . GLN B 1 215 ? -7.168 -12.383 7.137 1 94.5 215 GLN B O 1
ATOM 5114 N N . ARG B 1 216 ? -9.094 -13.438 6.984 1 93 216 ARG B N 1
ATOM 5115 C CA . ARG B 1 216 ? -9.172 -13.289 5.531 1 93 216 ARG B CA 1
ATOM 5116 C C . ARG B 1 216 ? -9.242 -11.82 5.133 1 93 216 ARG B C 1
ATOM 5118 O O . ARG B 1 216 ? -8.586 -11.391 4.184 1 93 216 ARG B O 1
ATOM 5125 N N . TYR B 1 217 ? -10.008 -11.039 5.867 1 92.88 217 TYR B N 1
ATOM 5126 C CA . TYR B 1 217 ? -10.148 -9.617 5.547 1 92.88 217 TYR B CA 1
ATOM 5127 C C . TYR B 1 217 ? -8.875 -8.859 5.891 1 92.88 217 TYR B C 1
ATOM 5129 O O . TYR B 1 217 ? -8.516 -7.891 5.207 1 92.88 217 TYR B O 1
ATOM 5137 N N . LYS B 1 218 ? -8.211 -9.25 6.973 1 94.62 218 LYS B N 1
ATOM 5138 C CA . LYS B 1 218 ? -6.91 -8.672 7.277 1 94.62 218 LYS B CA 1
ATOM 5139 C C . LYS B 1 218 ? -5.918 -8.922 6.145 1 94.62 218 LYS B C 1
ATOM 5141 O O . LYS B 1 218 ? -5.172 -8.016 5.754 1 94.62 218 LYS B O 1
ATOM 5146 N N . LEU B 1 219 ? -5.938 -10.109 5.621 1 96.25 219 LEU B N 1
ATOM 5147 C CA . LEU B 1 219 ? -5.051 -10.477 4.52 1 96.25 219 LEU B CA 1
ATOM 5148 C C . LEU B 1 219 ? -5.449 -9.75 3.238 1 96.25 219 LEU B C 1
ATOM 5150 O O . LEU B 1 219 ? -4.586 -9.328 2.463 1 96.25 219 LEU B O 1
ATOM 5154 N N . ARG B 1 220 ? -6.738 -9.609 3.004 1 94.88 220 ARG B N 1
ATOM 5155 C CA . ARG B 1 220 ? -7.215 -8.828 1.868 1 94.88 220 ARG B CA 1
ATOM 5156 C C . ARG B 1 220 ? -6.73 -7.387 1.955 1 94.88 220 ARG B C 1
ATOM 5158 O O . ARG B 1 220 ? -6.312 -6.805 0.952 1 94.88 220 ARG B O 1
ATOM 5165 N N . HIS B 1 221 ? -6.797 -6.84 3.137 1 95.12 221 HIS B N 1
ATOM 5166 C CA . HIS B 1 221 ? -6.348 -5.469 3.342 1 95.12 221 HIS B CA 1
ATOM 5167 C C . HIS B 1 221 ? -4.863 -5.32 3.018 1 95.12 221 HIS B C 1
ATOM 5169 O O . HIS B 1 221 ? -4.457 -4.344 2.381 1 95.12 221 HIS B O 1
ATOM 5175 N N . LEU B 1 222 ? -4.086 -6.285 3.457 1 96.38 222 LEU B N 1
ATOM 5176 C CA . LEU B 1 222 ? -2.664 -6.293 3.127 1 96.38 222 LEU B CA 1
ATOM 5177 C C . LEU B 1 222 ? -2.457 -6.344 1.616 1 96.38 222 LEU B C 1
ATOM 5179 O O . LEU B 1 222 ? -1.708 -5.539 1.061 1 96.38 222 LEU B O 1
ATOM 5183 N N . PHE B 1 223 ? -3.178 -7.215 1.025 1 97.31 223 PHE B N 1
ATOM 5184 C CA . PHE B 1 223 ? -3.047 -7.383 -0.417 1 97.31 223 PHE B CA 1
ATOM 5185 C C . PHE B 1 223 ? -3.443 -6.105 -1.148 1 97.31 223 PHE B C 1
ATOM 5187 O O . PHE B 1 223 ? -2.754 -5.676 -2.078 1 97.31 223 PHE B O 1
ATOM 5194 N N . MET B 1 224 ? -4.445 -5.477 -0.771 1 94.94 224 MET B N 1
ATOM 5195 C CA . MET B 1 224 ? -5.027 -4.348 -1.494 1 94.94 224 MET B CA 1
ATOM 5196 C C . MET B 1 224 ? -4.234 -3.07 -1.232 1 94.94 224 MET B C 1
ATOM 5198 O O . MET B 1 224 ? -4.102 -2.225 -2.119 1 94.94 224 MET B O 1
ATOM 5202 N N . SER B 1 225 ? -3.707 -2.961 -0.057 1 95.94 225 SER B N 1
ATOM 5203 C CA . SER B 1 225 ? -3.18 -1.654 0.324 1 95.94 225 SER B CA 1
ATOM 5204 C C . SER B 1 225 ? -1.658 -1.624 0.236 1 95.94 225 SER B C 1
ATOM 5206 O O . SER B 1 225 ? -1.063 -0.562 0.046 1 95.94 225 SER B O 1
ATOM 5208 N N . LYS B 1 226 ? -0.984 -2.715 0.392 1 97 226 LYS B N 1
ATOM 5209 C CA . LYS B 1 226 ? 0.473 -2.766 0.475 1 97 226 LYS B CA 1
ATOM 5210 C C . LYS B 1 226 ? 1.094 -3.004 -0.898 1 97 226 LYS B C 1
ATOM 5212 O O . LYS B 1 226 ? 1.016 -4.109 -1.438 1 97 226 LYS B O 1
ATOM 5217 N N . SER B 1 227 ? 1.696 -1.988 -1.432 1 96.69 227 SER B N 1
ATOM 5218 C CA . SER B 1 227 ? 2.396 -2.088 -2.707 1 96.69 227 SER B CA 1
ATOM 5219 C C . SER B 1 227 ? 3.906 -1.979 -2.518 1 96.69 227 SER B C 1
ATOM 5221 O O . SER B 1 227 ? 4.438 -0.879 -2.35 1 96.69 227 SER B O 1
ATOM 5223 N N . GLU B 1 228 ? 4.605 -3.086 -2.656 1 97.81 228 GLU B N 1
ATOM 5224 C CA . GLU B 1 228 ? 6.039 -3.125 -2.389 1 97.81 228 GLU B CA 1
ATOM 5225 C C . GLU B 1 228 ? 6.832 -3.352 -3.672 1 97.81 228 GLU B C 1
ATOM 5227 O O . GLU B 1 228 ? 8 -2.973 -3.76 1 97.81 228 GLU B O 1
ATOM 5232 N N . THR B 1 229 ? 6.191 -4.012 -4.602 1 98.38 229 THR B N 1
ATOM 5233 C CA . THR B 1 229 ? 6.863 -4.398 -5.84 1 98.38 229 THR B CA 1
ATOM 5234 C C . THR B 1 229 ? 5.848 -4.754 -6.918 1 98.38 229 THR B C 1
ATOM 5236 O O . THR B 1 229 ? 4.645 -4.809 -6.652 1 98.38 229 THR B O 1
ATOM 5239 N N . LEU B 1 230 ? 6.289 -4.879 -8.164 1 98.38 230 LEU B N 1
ATOM 5240 C CA . LEU B 1 230 ? 5.445 -5.461 -9.195 1 98.38 230 LEU B CA 1
ATOM 5241 C C . LEU B 1 230 ? 5.441 -6.984 -9.102 1 98.38 230 LEU B C 1
ATOM 5243 O O . LEU B 1 230 ? 6.484 -7.621 -9.242 1 98.38 230 LEU B O 1
ATOM 5247 N N . ILE B 1 231 ? 4.273 -7.527 -8.891 1 98.62 231 ILE B N 1
ATOM 5248 C CA . ILE B 1 231 ? 4.156 -8.977 -8.766 1 98.62 231 ILE B CA 1
ATOM 5249 C C . ILE B 1 231 ? 3.75 -9.586 -10.102 1 98.62 231 ILE B C 1
ATOM 5251 O O . ILE B 1 231 ? 3.344 -8.859 -11.023 1 98.62 231 ILE B O 1
ATOM 5255 N N . HIS B 1 232 ? 3.934 -10.891 -10.234 1 98.44 232 HIS B N 1
ATOM 5256 C CA . HIS B 1 232 ? 3.348 -11.617 -11.359 1 98.44 232 HIS B CA 1
ATOM 5257 C C . HIS B 1 232 ? 1.825 -11.57 -11.305 1 98.44 232 HIS B C 1
ATOM 5259 O O . HIS B 1 232 ? 1.174 -11.359 -12.336 1 98.44 232 HIS B O 1
ATOM 5265 N N . GLY B 1 233 ? 1.318 -11.75 -10.117 1 97.25 233 GLY B N 1
ATOM 5266 C CA . GLY B 1 233 ? -0.11 -11.648 -9.867 1 97.25 233 GLY B CA 1
ATOM 5267 C C . GLY B 1 233 ? -0.852 -12.953 -10.086 1 97.25 233 GLY B C 1
ATOM 5268 O O . GLY B 1 233 ? -1.972 -13.125 -9.602 1 97.25 233 GLY B O 1
ATOM 5269 N N . ASP B 1 234 ? -0.267 -13.844 -10.82 1 96 234 ASP B N 1
ATOM 5270 C CA . ASP B 1 234 ? -0.845 -15.148 -11.133 1 96 234 ASP B CA 1
ATOM 5271 C C . ASP B 1 234 ? 0.239 -16.219 -11.234 1 96 234 ASP B C 1
ATOM 5273 O O . ASP B 1 234 ? 0.264 -16.984 -12.195 1 96 234 ASP B O 1
ATOM 5277 N N . PHE B 1 235 ? 1.145 -16.203 -10.25 1 98.19 235 PHE B N 1
ATOM 5278 C CA . PHE B 1 235 ? 2.297 -17.094 -10.266 1 98.19 235 PHE B CA 1
ATOM 5279 C C . PHE B 1 235 ? 1.938 -18.453 -9.672 1 98.19 235 PHE B C 1
ATOM 5281 O O . PHE B 1 235 ? 2.123 -18.688 -8.469 1 98.19 235 PHE B O 1
ATOM 5288 N N . HIS B 1 236 ? 1.427 -19.328 -10.469 1 96.81 236 HIS B N 1
ATOM 5289 C CA . HIS B 1 236 ? 1.021 -20.656 -10.047 1 96.81 236 HIS B CA 1
ATOM 5290 C C . HIS B 1 236 ? 1.526 -21.734 -11.008 1 96.81 236 HIS B C 1
ATOM 5292 O O . HIS B 1 236 ? 2.154 -21.406 -12.023 1 96.81 236 HIS B O 1
ATOM 5298 N N . THR B 1 237 ? 1.275 -22.969 -10.766 1 97.5 237 THR B N 1
ATOM 5299 C CA . THR B 1 237 ? 1.914 -24.109 -11.414 1 97.5 237 THR B CA 1
ATOM 5300 C C . THR B 1 237 ? 1.441 -24.25 -12.859 1 97.5 237 THR B C 1
ATOM 5302 O O . THR B 1 237 ? 2.074 -24.938 -13.664 1 97.5 237 THR B O 1
ATOM 5305 N N . SER B 1 238 ? 0.382 -23.594 -13.289 1 95 238 SER B N 1
ATOM 5306 C CA . SER B 1 238 ? -0.075 -23.641 -14.672 1 95 238 SER B CA 1
ATOM 5307 C C . SER B 1 238 ? 0.517 -22.5 -15.484 1 95 238 SER B C 1
ATOM 5309 O O . SER B 1 238 ? 0.262 -22.391 -16.688 1 95 238 SER B O 1
ATOM 5311 N N . ASN B 1 239 ? 1.314 -21.672 -14.875 1 97.06 239 ASN B N 1
ATOM 5312 C CA . ASN B 1 239 ? 1.959 -20.562 -15.578 1 97.06 239 ASN B CA 1
ATOM 5313 C C . ASN B 1 239 ? 3.479 -20.703 -15.57 1 97.06 239 ASN B C 1
ATOM 5315 O O . ASN B 1 239 ? 4.199 -19.719 -15.742 1 97.06 239 ASN B O 1
ATOM 5319 N N . ILE B 1 240 ? 3.887 -21.953 -15.305 1 98.38 240 ILE B N 1
ATOM 5320 C CA . ILE B 1 240 ? 5.309 -22.281 -15.32 1 98.38 240 ILE B CA 1
ATOM 5321 C C . ILE B 1 240 ? 5.551 -23.484 -16.219 1 98.38 240 ILE B C 1
ATOM 5323 O O . ILE B 1 240 ? 4.934 -24.531 -16.047 1 98.38 240 ILE B O 1
ATOM 5327 N N . PHE B 1 241 ? 6.398 -23.297 -17.203 1 98.12 241 PHE B N 1
ATOM 5328 C CA . PHE B 1 241 ? 6.938 -24.391 -18 1 98.12 241 PHE B CA 1
ATOM 5329 C C . PHE B 1 241 ? 8.312 -24.797 -17.484 1 98.12 241 PHE B C 1
ATOM 5331 O O . PHE B 1 241 ? 9.133 -23.953 -17.125 1 98.12 241 PHE B O 1
ATOM 5338 N N . ALA B 1 242 ? 8.547 -26.109 -17.422 1 98.25 242 ALA B N 1
ATOM 5339 C CA . ALA B 1 242 ? 9.867 -26.516 -16.953 1 98.25 242 ALA B CA 1
ATOM 5340 C C . ALA B 1 242 ? 10.219 -27.922 -17.438 1 98.25 242 ALA B C 1
ATOM 5342 O O . ALA B 1 242 ? 9.328 -28.688 -17.797 1 98.25 242 ALA B O 1
ATOM 5343 N N . ASP B 1 243 ? 11.414 -28.188 -17.562 1 97.56 243 ASP B N 1
ATOM 5344 C CA . ASP B 1 243 ? 11.984 -29.531 -17.516 1 97.56 243 ASP B CA 1
ATOM 5345 C C . ASP B 1 243 ? 12.875 -29.688 -16.281 1 97.56 243 ASP B C 1
ATOM 5347 O O . ASP B 1 243 ? 12.656 -29.031 -15.258 1 97.56 243 ASP B O 1
ATOM 5351 N N . ASP B 1 244 ? 13.805 -30.547 -16.312 1 96.12 244 ASP B N 1
ATOM 5352 C CA . ASP B 1 244 ? 14.57 -30.844 -15.109 1 96.12 244 ASP B CA 1
ATOM 5353 C C . ASP B 1 244 ? 15.562 -29.719 -14.805 1 96.12 244 ASP B C 1
ATOM 5355 O O . ASP B 1 244 ? 16.047 -29.609 -13.672 1 96.12 244 ASP B O 1
ATOM 5359 N N . THR B 1 245 ? 15.852 -28.922 -15.844 1 96.81 245 THR B N 1
ATOM 5360 C CA . THR B 1 245 ? 16.922 -27.953 -15.609 1 96.81 245 THR B CA 1
ATOM 5361 C C . THR B 1 245 ? 16.5 -26.562 -16.078 1 96.81 245 THR B C 1
ATOM 5363 O O . THR B 1 245 ? 17.156 -25.562 -15.734 1 96.81 245 THR B O 1
ATOM 5366 N N . HIS B 1 246 ? 15.461 -26.484 -16.859 1 97.75 246 HIS B N 1
ATOM 5367 C CA . HIS B 1 246 ? 15.031 -25.203 -17.422 1 97.75 246 HIS B CA 1
ATOM 5368 C C . HIS B 1 246 ? 13.641 -24.828 -16.922 1 97.75 246 HIS B C 1
ATOM 5370 O O . HIS B 1 246 ? 12.805 -25.703 -16.688 1 97.75 246 HIS B O 1
ATOM 5376 N N . LEU B 1 247 ? 13.414 -23.547 -16.766 1 98.56 247 LEU B N 1
ATOM 5377 C CA . LEU B 1 247 ? 12.133 -23.016 -16.297 1 98.56 247 LEU B CA 1
ATOM 5378 C C . LEU B 1 247 ? 11.789 -21.719 -17.031 1 98.56 247 LEU B C 1
ATOM 5380 O O . LEU B 1 247 ? 12.664 -20.875 -17.25 1 98.56 247 LEU B O 1
ATOM 5384 N N . LYS B 1 248 ? 10.586 -21.578 -17.562 1 98.75 248 LYS B N 1
ATOM 5385 C CA . LYS B 1 248 ? 10.039 -20.359 -18.141 1 98.75 248 LYS B CA 1
ATOM 5386 C C . LYS B 1 248 ? 8.703 -20 -17.5 1 98.75 248 LYS B C 1
ATOM 5388 O O . LYS B 1 248 ? 7.879 -20.875 -17.219 1 98.75 248 LYS B O 1
ATOM 5393 N N . VAL B 1 249 ? 8.539 -18.734 -17.188 1 98.75 249 VAL B N 1
ATOM 5394 C CA . VAL B 1 249 ? 7.305 -18.219 -16.609 1 98.75 249 VAL B CA 1
ATOM 5395 C C . VAL B 1 249 ? 6.488 -17.484 -17.656 1 98.75 249 VAL B C 1
ATOM 5397 O O . VAL B 1 249 ? 7.035 -16.703 -18.453 1 98.75 249 VAL B O 1
ATOM 5400 N N . ILE B 1 250 ? 5.148 -17.734 -17.688 1 96.62 250 ILE B N 1
ATOM 5401 C CA . ILE B 1 250 ? 4.305 -17.109 -18.719 1 96.62 250 ILE B CA 1
ATOM 5402 C C . ILE B 1 250 ? 3.102 -16.453 -18.047 1 96.62 250 ILE B C 1
ATOM 5404 O O . ILE B 1 250 ? 2.98 -16.453 -16.812 1 96.62 250 ILE B O 1
ATOM 5408 N N . ASP B 1 251 ? 2.309 -15.758 -18.766 1 94.31 251 ASP B N 1
ATOM 5409 C CA . ASP B 1 251 ? 1.001 -15.211 -18.422 1 94.31 251 ASP B CA 1
ATOM 5410 C C . ASP B 1 251 ? 1.121 -14.156 -17.312 1 94.31 251 ASP B C 1
ATOM 5412 O O . ASP B 1 251 ? 0.536 -14.305 -16.25 1 94.31 251 ASP B O 1
ATOM 5416 N N . MET B 1 252 ? 1.737 -13.055 -17.672 1 95.56 252 MET B N 1
ATOM 5417 C CA . MET B 1 252 ? 2.021 -12 -16.703 1 95.56 252 MET B CA 1
ATOM 5418 C C . MET B 1 252 ? 1.052 -10.836 -16.859 1 95.56 252 MET B C 1
ATOM 5420 O O . MET B 1 252 ? 1.425 -9.68 -16.656 1 95.56 252 MET B O 1
ATOM 5424 N N . GLU B 1 253 ? -0.191 -11.102 -17.234 1 92.44 253 GLU B N 1
ATOM 5425 C CA . GLU B 1 253 ? -1.159 -10.047 -17.531 1 92.44 253 GLU B CA 1
ATOM 5426 C C . GLU B 1 253 ? -1.719 -9.438 -16.234 1 92.44 253 GLU B C 1
ATOM 5428 O O . GLU B 1 253 ? -2.35 -8.375 -16.266 1 92.44 253 GLU B O 1
ATOM 5433 N N . TYR B 1 254 ? -1.423 -10.047 -15.062 1 94.12 254 TYR B N 1
ATOM 5434 C CA . TYR B 1 254 ? -1.979 -9.594 -13.789 1 94.12 254 TYR B CA 1
ATOM 5435 C C . TYR B 1 254 ? -0.925 -8.875 -12.961 1 94.12 254 TYR B C 1
ATOM 5437 O O . TYR B 1 254 ? -0.955 -8.922 -11.727 1 94.12 254 TYR B O 1
ATOM 5445 N N . THR B 1 255 ? -0.009 -8.219 -13.609 1 97 255 THR B N 1
ATOM 5446 C CA . THR B 1 255 ? 1.055 -7.512 -12.906 1 97 255 THR B CA 1
ATOM 5447 C C . THR B 1 255 ? 0.555 -6.172 -12.367 1 97 255 THR B C 1
ATOM 5449 O O . THR B 1 255 ? -0.006 -5.371 -13.117 1 97 255 THR B O 1
ATOM 5452 N N . PHE B 1 256 ? 0.717 -5.883 -11.164 1 96 256 PHE B N 1
ATOM 5453 C CA . PHE B 1 256 ? 0.461 -4.625 -10.469 1 96 256 PHE B CA 1
ATOM 5454 C C . PHE B 1 256 ? 1.23 -4.57 -9.156 1 96 256 PHE B C 1
ATOM 5456 O O . PHE B 1 256 ? 1.884 -5.543 -8.766 1 96 256 PHE B O 1
ATOM 5463 N N . GLY B 1 257 ? 1.277 -3.414 -8.5 1 96.75 257 GLY B N 1
ATOM 5464 C CA . GLY B 1 257 ? 1.955 -3.271 -7.223 1 96.75 257 GLY B CA 1
ATOM 5465 C C . GLY B 1 257 ? 1.27 -4.023 -6.098 1 96.75 257 GLY B C 1
ATOM 5466 O O . GLY B 1 257 ? 0.068 -3.861 -5.879 1 96.75 257 GLY B O 1
ATOM 5467 N N . ALA B 1 258 ? 1.973 -4.887 -5.383 1 98.06 258 ALA B N 1
ATOM 5468 C CA . ALA B 1 258 ? 1.451 -5.695 -4.281 1 98.06 258 ALA B CA 1
ATOM 5469 C C . ALA B 1 258 ? 2.57 -6.133 -3.344 1 98.06 258 ALA B C 1
ATOM 5471 O O . ALA B 1 258 ? 3.729 -5.746 -3.527 1 98.06 258 ALA B O 1
ATOM 5472 N N . PRO B 1 259 ? 2.256 -6.848 -2.254 1 98.44 259 PRO B N 1
ATOM 5473 C CA . PRO B 1 259 ? 3.291 -7.266 -1.304 1 98.44 259 PRO B CA 1
ATOM 5474 C C . PRO B 1 259 ? 4.293 -8.242 -1.915 1 98.44 259 PRO B C 1
ATOM 5476 O O . PRO B 1 259 ? 3.924 -9.07 -2.756 1 98.44 259 PRO B O 1
ATOM 5479 N N . PHE B 1 260 ? 5.473 -8.227 -1.388 1 98.75 260 PHE B N 1
ATOM 5480 C CA . PHE B 1 260 ? 6.52 -9.164 -1.77 1 98.75 260 PHE B CA 1
ATOM 5481 C C . PHE B 1 260 ? 6.039 -10.602 -1.613 1 98.75 260 PHE B C 1
ATOM 5483 O O . PHE B 1 260 ? 6.477 -11.492 -2.346 1 98.75 260 PHE B O 1
ATOM 5490 N N . SER B 1 261 ? 5.121 -10.781 -0.707 1 98.81 261 SER B N 1
ATOM 5491 C CA . SER B 1 261 ? 4.801 -12.102 -0.189 1 98.81 261 SER B CA 1
ATOM 5492 C C . SER B 1 261 ? 3.764 -12.805 -1.064 1 98.81 261 SER B C 1
ATOM 5494 O O . SER B 1 261 ? 3.559 -14.016 -0.945 1 98.81 261 SER B O 1
ATOM 5496 N N . TYR B 1 262 ? 3.07 -12.117 -1.915 1 98.75 262 TYR B N 1
ATOM 5497 C CA . TYR B 1 262 ? 1.857 -12.648 -2.527 1 98.75 262 TYR B CA 1
ATOM 5498 C C . TYR B 1 262 ? 2.186 -13.758 -3.52 1 98.75 262 TYR B C 1
ATOM 5500 O O . TYR B 1 262 ? 1.602 -14.836 -3.463 1 98.75 262 TYR B O 1
ATOM 5508 N N . ASP B 1 263 ? 3.119 -13.445 -4.48 1 98.88 263 ASP B N 1
ATOM 5509 C CA . ASP B 1 263 ? 3.439 -14.445 -5.496 1 98.88 263 ASP B CA 1
ATOM 5510 C C . ASP B 1 263 ? 3.955 -15.734 -4.863 1 98.88 263 ASP B C 1
ATOM 5512 O O . ASP B 1 263 ? 3.623 -16.828 -5.316 1 98.88 263 ASP B O 1
ATOM 5516 N N . LEU B 1 264 ? 4.781 -15.57 -3.859 1 98.81 264 LEU B N 1
ATOM 5517 C CA . LEU B 1 264 ? 5.27 -16.719 -3.121 1 98.81 264 LEU B CA 1
ATOM 5518 C C . LEU B 1 264 ? 4.113 -17.5 -2.494 1 98.81 264 LEU B C 1
ATOM 5520 O O . LEU B 1 264 ? 4.086 -18.734 -2.541 1 98.81 264 LEU B O 1
ATOM 5524 N N . GLY B 1 265 ? 3.178 -16.781 -1.913 1 98.81 265 GLY B N 1
ATOM 5525 C CA . GLY B 1 265 ? 1.991 -17.406 -1.364 1 98.81 265 GLY B CA 1
ATOM 5526 C C . GLY B 1 265 ? 1.173 -18.156 -2.408 1 98.81 265 GLY B C 1
ATOM 5527 O O . GLY B 1 265 ? 0.631 -19.219 -2.135 1 98.81 265 GLY B O 1
ATOM 5528 N N . PHE B 1 266 ? 1.089 -17.578 -3.609 1 98.5 266 PHE B N 1
ATOM 5529 C CA . PHE B 1 266 ? 0.284 -18.156 -4.676 1 98.5 266 PHE B CA 1
ATOM 5530 C C . PHE B 1 266 ? 0.845 -19.516 -5.098 1 98.5 266 PHE B C 1
ATOM 5532 O O . PHE B 1 266 ? 0.102 -20.484 -5.219 1 98.5 266 PHE B O 1
ATOM 5539 N N . ILE B 1 267 ? 2.127 -19.609 -5.312 1 98.75 267 ILE B N 1
ATOM 5540 C CA . ILE B 1 267 ? 2.717 -20.875 -5.75 1 98.75 267 ILE B CA 1
ATOM 5541 C C . ILE B 1 267 ? 2.688 -21.875 -4.605 1 98.75 267 ILE B C 1
ATOM 5543 O O . ILE B 1 267 ? 2.48 -23.078 -4.828 1 98.75 267 ILE B O 1
ATOM 5547 N N . ILE B 1 268 ? 2.895 -21.453 -3.379 1 98.75 268 ILE B N 1
ATOM 5548 C CA . ILE B 1 268 ? 2.842 -22.344 -2.221 1 98.75 268 ILE B CA 1
ATOM 5549 C C . ILE B 1 268 ? 1.446 -22.953 -2.098 1 98.75 268 ILE B C 1
ATOM 5551 O O . ILE B 1 268 ? 1.305 -24.141 -1.817 1 98.75 268 ILE B O 1
ATOM 5555 N N . ALA B 1 269 ? 0.422 -22.141 -2.328 1 98.25 269 ALA B N 1
ATOM 5556 C CA . ALA B 1 269 ? -0.953 -22.641 -2.334 1 98.25 269 ALA B CA 1
ATOM 5557 C C . ALA B 1 269 ? -1.109 -23.812 -3.295 1 98.25 269 ALA B C 1
ATOM 5559 O O . ALA B 1 269 ? -1.72 -24.828 -2.951 1 98.25 269 ALA B O 1
ATOM 5560 N N . ASN B 1 270 ? -0.547 -23.688 -4.465 1 98 270 ASN B N 1
ATOM 5561 C CA . ASN B 1 270 ? -0.65 -24.734 -5.477 1 98 270 ASN B CA 1
ATOM 5562 C C . ASN B 1 270 ? 0.106 -25.984 -5.062 1 98 270 ASN B C 1
ATOM 5564 O O . ASN B 1 270 ? -0.351 -27.109 -5.316 1 98 270 ASN B O 1
ATOM 5568 N N . ILE B 1 271 ? 1.226 -25.797 -4.418 1 98.56 271 ILE B N 1
ATOM 5569 C CA . ILE B 1 271 ? 2.006 -26.953 -3.982 1 98.56 271 ILE B CA 1
ATOM 5570 C C . ILE B 1 271 ? 1.292 -27.656 -2.828 1 98.56 271 ILE B C 1
ATOM 5572 O O . ILE B 1 271 ? 1.33 -28.875 -2.719 1 98.56 271 ILE B O 1
ATOM 5576 N N . ILE B 1 272 ? 0.631 -26.875 -1.951 1 98.25 272 ILE B N 1
ATOM 5577 C CA . ILE B 1 272 ? -0.181 -27.469 -0.894 1 98.25 272 ILE B CA 1
ATOM 5578 C C . ILE B 1 272 ? -1.284 -28.312 -1.509 1 98.25 272 ILE B C 1
ATOM 5580 O O . ILE B 1 272 ? -1.506 -29.453 -1.084 1 98.25 272 ILE B O 1
ATOM 5584 N N . SER B 1 273 ? -1.947 -27.797 -2.516 1 97.12 273 SER B N 1
ATOM 5585 C CA . SER B 1 273 ? -2.971 -28.562 -3.221 1 97.12 273 SER B CA 1
ATOM 5586 C C . SER B 1 273 ? -2.395 -29.844 -3.801 1 97.12 273 SER B C 1
ATOM 5588 O O . SER B 1 273 ? -3.004 -30.906 -3.688 1 97.12 273 SER B O 1
ATOM 5590 N N . GLN B 1 274 ? -1.241 -29.734 -4.402 1 97.75 274 GLN B N 1
ATOM 5591 C CA . GLN B 1 274 ? -0.582 -30.906 -4.984 1 97.75 274 GLN B CA 1
ATOM 5592 C C . GLN B 1 274 ? -0.25 -31.938 -3.918 1 97.75 274 GLN B C 1
ATOM 5594 O O . GLN B 1 274 ? -0.421 -33.156 -4.137 1 97.75 274 GLN B O 1
ATOM 5599 N N . ALA B 1 275 ? 0.243 -31.484 -2.779 1 98.19 275 ALA B N 1
ATOM 5600 C CA . ALA B 1 275 ? 0.612 -32.375 -1.691 1 98.19 275 ALA B CA 1
ATOM 5601 C C . ALA B 1 275 ? -0.611 -33.125 -1.147 1 98.19 275 ALA B C 1
ATOM 5603 O O . ALA B 1 275 ? -0.559 -34.312 -0.895 1 98.19 275 ALA B O 1
ATOM 5604 N N . CYS B 1 276 ? -1.678 -32.406 -0.968 1 97.81 276 CYS B N 1
ATOM 5605 C CA . CYS B 1 276 ? -2.912 -33.031 -0.48 1 97.81 276 CYS B CA 1
ATOM 5606 C C . CYS B 1 276 ? -3.469 -34.031 -1.49 1 97.81 276 CYS B C 1
ATOM 5608 O O . CYS B 1 276 ? -3.936 -35.094 -1.114 1 97.81 276 CYS B O 1
ATOM 5610 N N . SER B 1 277 ? -3.43 -33.625 -2.754 1 97.38 277 SER B N 1
ATOM 5611 C CA . SER B 1 277 ? -3.834 -34.562 -3.807 1 97.38 277 SER B CA 1
ATOM 5612 C C . SER B 1 277 ? -2.971 -35.812 -3.797 1 97.38 277 SER B C 1
ATOM 5614 O O . SER B 1 277 ? -3.494 -36.938 -3.805 1 97.38 277 SER B O 1
ATOM 5616 N N . ALA B 1 278 ? -1.665 -35.688 -3.738 1 97.69 278 ALA B N 1
ATOM 5617 C CA . ALA B 1 278 ? -0.714 -36.781 -3.781 1 97.69 278 ALA B CA 1
ATOM 5618 C C . ALA B 1 278 ? -0.9 -37.719 -2.588 1 97.69 278 ALA B C 1
ATOM 5620 O O . ALA B 1 278 ? -0.637 -38.938 -2.684 1 97.69 278 ALA B O 1
ATOM 5621 N N . ALA B 1 279 ? -1.372 -37.188 -1.528 1 97 279 ALA B N 1
ATOM 5622 C CA . ALA B 1 279 ? -1.58 -38 -0.324 1 97 279 ALA B CA 1
ATOM 5623 C C . ALA B 1 279 ? -2.684 -39.031 -0.534 1 97 279 ALA B C 1
ATOM 5625 O O . ALA B 1 279 ? -2.738 -40.031 0.167 1 97 279 ALA B O 1
ATOM 5626 N N . PHE B 1 280 ? -3.527 -38.812 -1.551 1 95.31 280 PHE B N 1
ATOM 5627 C CA . PHE B 1 280 ? -4.688 -39.688 -1.658 1 95.31 280 PHE B CA 1
ATOM 5628 C C . PHE B 1 280 ? -4.785 -40.281 -3.055 1 95.31 280 PHE B C 1
ATOM 5630 O O . PHE B 1 280 ? -5.504 -41.281 -3.266 1 95.31 280 PHE B O 1
ATOM 5637 N N . ARG B 1 281 ? -4.059 -39.719 -4.035 1 94.06 281 ARG B N 1
ATOM 5638 C CA . ARG B 1 281 ? -4.188 -40.281 -5.379 1 94.06 281 ARG B CA 1
ATOM 5639 C C . ARG B 1 281 ? -3.4 -41.562 -5.512 1 94.06 281 ARG B C 1
ATOM 5641 O O . ARG B 1 281 ? -2.551 -41.875 -4.676 1 94.06 281 ARG B O 1
ATOM 5648 N N . PRO B 1 282 ? -3.705 -42.375 -6.527 1 91.19 282 PRO B N 1
ATOM 5649 C CA . PRO B 1 282 ? -3.072 -43.688 -6.66 1 91.19 282 PRO B CA 1
ATOM 5650 C C . PRO B 1 282 ? -1.587 -43.594 -7.004 1 91.19 282 PRO B C 1
ATOM 5652 O O . PRO B 1 282 ? -1.185 -42.719 -7.793 1 91.19 282 PRO B O 1
ATOM 5655 N N . PHE B 1 283 ? -0.812 -44.406 -6.355 1 95 283 PHE B N 1
ATOM 5656 C CA . PHE B 1 283 ? 0.604 -44.625 -6.625 1 95 283 PHE B CA 1
ATOM 5657 C C . PHE B 1 283 ? 0.904 -46.094 -6.75 1 95 283 PHE B C 1
ATOM 5659 O O . PHE B 1 283 ? 0.088 -46.938 -6.355 1 95 283 PHE B O 1
ATOM 5666 N N . ASP B 1 284 ? 2.037 -46.469 -7.348 1 94.5 284 ASP B N 1
ATOM 5667 C CA . ASP B 1 284 ? 2.428 -47.875 -7.488 1 94.5 284 ASP B CA 1
ATOM 5668 C C . ASP B 1 284 ? 2.656 -48.5 -6.121 1 94.5 284 ASP B C 1
ATOM 5670 O O . ASP B 1 284 ? 2.303 -49.656 -5.91 1 94.5 284 ASP B O 1
ATOM 5674 N N . THR B 1 285 ? 3.316 -47.719 -5.262 1 96.44 285 THR B N 1
ATOM 5675 C CA . THR B 1 285 ? 3.564 -48.219 -3.904 1 96.44 285 THR B CA 1
ATOM 5676 C C . THR B 1 285 ? 3.312 -47.094 -2.887 1 96.44 285 THR B C 1
ATOM 5678 O O . THR B 1 285 ? 3.371 -45.906 -3.225 1 96.44 285 THR B O 1
ATOM 5681 N N . GLU B 1 286 ? 3.061 -47.531 -1.694 1 95.62 286 GLU B N 1
ATOM 5682 C CA . GLU B 1 286 ? 2.893 -46.594 -0.598 1 95.62 286 GLU B CA 1
ATOM 5683 C C . GLU B 1 286 ? 4.176 -45.781 -0.349 1 95.62 286 GLU B C 1
ATOM 5685 O O . GLU B 1 286 ? 4.129 -44.625 0.01 1 95.62 286 GLU B O 1
ATOM 5690 N N . THR B 1 287 ? 5.25 -46.406 -0.543 1 96.88 287 THR B N 1
ATOM 5691 C CA . THR B 1 287 ? 6.543 -45.75 -0.371 1 96.88 287 THR B CA 1
ATOM 5692 C C . THR B 1 287 ? 6.73 -44.625 -1.397 1 96.88 287 THR B C 1
ATOM 5694 O O . THR B 1 287 ? 7.215 -43.562 -1.065 1 96.88 287 THR B O 1
ATOM 5697 N N . HIS B 1 288 ? 6.336 -44.938 -2.609 1 96.81 288 HIS B N 1
ATOM 5698 C CA . HIS B 1 288 ? 6.418 -43.906 -3.652 1 96.81 288 HIS B CA 1
ATOM 5699 C C . HIS B 1 288 ? 5.531 -42.719 -3.33 1 96.81 288 HIS B C 1
ATOM 5701 O O . HIS B 1 288 ? 5.922 -41.562 -3.553 1 96.81 288 HIS B O 1
ATOM 5707 N N . ARG B 1 289 ? 4.398 -42.969 -2.82 1 96.88 289 ARG B N 1
ATOM 5708 C CA . ARG B 1 289 ? 3.479 -41.906 -2.426 1 96.88 289 ARG B CA 1
ATOM 5709 C C . ARG B 1 289 ? 4.082 -41.031 -1.33 1 96.88 289 ARG B C 1
ATOM 5711 O O . ARG B 1 289 ? 4.113 -39.812 -1.449 1 96.88 289 ARG B O 1
ATOM 5718 N N . LYS B 1 290 ? 4.57 -41.688 -0.302 1 96.75 290 LYS B N 1
ATOM 5719 C CA . LYS B 1 290 ? 5.137 -40.969 0.84 1 96.75 290 LYS B CA 1
ATOM 5720 C C . LYS B 1 290 ? 6.324 -40.125 0.417 1 96.75 290 LYS B C 1
ATOM 5722 O O . LYS B 1 290 ? 6.477 -38.969 0.882 1 96.75 290 LYS B O 1
ATOM 5727 N N . ASN B 1 291 ? 7.145 -40.656 -0.439 1 97.44 291 ASN B N 1
ATOM 5728 C CA . ASN B 1 291 ? 8.305 -39.906 -0.922 1 97.44 291 ASN B CA 1
ATOM 5729 C C . ASN B 1 291 ? 7.898 -38.688 -1.744 1 97.44 291 ASN B C 1
ATOM 5731 O O . ASN B 1 291 ? 8.523 -37.625 -1.646 1 97.44 291 ASN B O 1
ATOM 5735 N N . TYR B 1 292 ? 6.941 -38.844 -2.529 1 97.94 292 TYR B N 1
ATOM 5736 C CA . TYR B 1 292 ? 6.508 -37.719 -3.371 1 97.94 292 TYR B CA 1
ATOM 5737 C C . TYR B 1 292 ? 5.863 -36.625 -2.537 1 97.94 292 TYR B C 1
ATOM 5739 O O . TYR B 1 292 ? 6.105 -35.438 -2.771 1 97.94 292 TYR B O 1
ATOM 5747 N N . VAL B 1 293 ? 5.055 -37 -1.567 1 98.06 293 VAL B N 1
ATOM 5748 C CA . VAL B 1 293 ? 4.457 -36.031 -0.66 1 98.06 293 VAL B CA 1
ATOM 5749 C C . VAL B 1 293 ? 5.555 -35.281 0.092 1 98.06 293 VAL B C 1
ATOM 5751 O O . VAL B 1 293 ? 5.496 -34.062 0.23 1 98.06 293 VAL B O 1
ATOM 5754 N N . ALA B 1 294 ? 6.551 -36 0.515 1 97.88 294 ALA B N 1
ATOM 5755 C CA . ALA B 1 294 ? 7.684 -35.406 1.205 1 97.88 294 ALA B CA 1
ATOM 5756 C C . ALA B 1 294 ? 8.406 -34.406 0.297 1 97.88 294 ALA B C 1
ATOM 5758 O O . ALA B 1 294 ? 8.844 -33.344 0.748 1 97.88 294 ALA B O 1
ATOM 5759 N N . TYR B 1 295 ? 8.57 -34.781 -0.897 1 98.06 295 TYR B N 1
ATOM 5760 C CA . TYR B 1 295 ? 9.18 -33.875 -1.887 1 98.06 295 TYR B CA 1
ATOM 5761 C C . TYR B 1 295 ? 8.383 -32.594 -2.029 1 98.06 295 TYR B C 1
ATOM 5763 O O . TYR B 1 295 ? 8.953 -31.5 -2.002 1 98.06 295 TYR B O 1
ATOM 5771 N N . LEU B 1 296 ? 7.102 -32.719 -2.135 1 98.56 296 LEU B N 1
ATOM 5772 C CA . LEU B 1 296 ? 6.25 -31.531 -2.309 1 98.56 296 LEU B CA 1
ATOM 5773 C C . LEU B 1 296 ? 6.32 -30.625 -1.086 1 98.56 296 LEU B C 1
ATOM 5775 O O . LEU B 1 296 ? 6.383 -29.406 -1.221 1 98.56 296 LEU B O 1
ATOM 5779 N N . ILE B 1 297 ? 6.34 -31.219 0.076 1 98.38 297 ILE B N 1
ATOM 5780 C CA . ILE B 1 297 ? 6.449 -30.438 1.308 1 98.38 297 ILE B CA 1
ATOM 5781 C C . ILE B 1 297 ? 7.805 -29.734 1.357 1 98.38 297 ILE B C 1
ATOM 5783 O O . ILE B 1 297 ? 7.895 -28.578 1.745 1 98.38 297 ILE B O 1
ATOM 5787 N N . SER B 1 298 ? 8.828 -30.453 0.947 1 98.38 298 SER B N 1
ATOM 5788 C CA . SER B 1 298 ? 10.164 -29.859 0.915 1 98.38 298 SER B CA 1
ATOM 5789 C C . SER B 1 298 ? 10.219 -28.703 -0.075 1 98.38 298 SER B C 1
ATOM 5791 O O . SER B 1 298 ? 10.977 -27.75 0.122 1 98.38 298 SER B O 1
ATOM 5793 N N . LEU B 1 299 ? 9.477 -28.766 -1.162 1 98.69 299 LEU B N 1
ATOM 5794 C CA . LEU B 1 299 ? 9.398 -27.688 -2.143 1 98.69 299 LEU B CA 1
ATOM 5795 C C . LEU B 1 299 ? 8.891 -26.406 -1.499 1 98.69 299 LEU B C 1
ATOM 5797 O O . LEU B 1 299 ? 9.375 -25.312 -1.81 1 98.69 299 LEU B O 1
ATOM 5801 N N . ILE B 1 300 ? 7.902 -26.531 -0.618 1 98.75 300 ILE B N 1
ATOM 5802 C CA . ILE B 1 300 ? 7.348 -25.375 0.077 1 98.75 300 ILE B CA 1
ATOM 5803 C C . ILE B 1 300 ? 8.438 -24.688 0.909 1 98.75 300 ILE B C 1
ATOM 5805 O O . ILE B 1 300 ? 8.633 -23.484 0.822 1 98.75 300 ILE B O 1
ATOM 5809 N N . GLU B 1 301 ? 9.125 -25.484 1.639 1 98.75 301 GLU B N 1
ATOM 5810 C CA . GLU B 1 301 ? 10.195 -24.969 2.488 1 98.75 301 GLU B CA 1
ATOM 5811 C C . GLU B 1 301 ? 11.297 -24.328 1.654 1 98.75 301 GLU B C 1
ATOM 5813 O O . GLU B 1 301 ? 11.781 -23.25 1.979 1 98.75 301 GLU B O 1
ATOM 5818 N N . MET B 1 302 ? 11.695 -25.016 0.629 1 98.81 302 MET B N 1
ATOM 5819 C CA . MET B 1 302 ? 12.812 -24.562 -0.197 1 98.81 302 MET B CA 1
ATOM 5820 C C . MET B 1 302 ? 12.453 -23.281 -0.957 1 98.81 302 MET B C 1
ATOM 5822 O O . MET B 1 302 ? 13.297 -22.422 -1.153 1 98.81 302 MET B O 1
ATOM 5826 N N . LEU B 1 303 ? 11.227 -23.188 -1.434 1 98.81 303 LEU B N 1
ATOM 5827 C CA . LEU B 1 303 ? 10.797 -21.969 -2.131 1 98.81 303 LEU B CA 1
ATOM 5828 C C . LEU B 1 303 ? 10.977 -20.734 -1.255 1 98.81 303 LEU B C 1
ATOM 5830 O O . LEU B 1 303 ? 11.57 -19.75 -1.688 1 98.81 303 LEU B O 1
ATOM 5834 N N . TYR B 1 304 ? 10.516 -20.812 -0.006 1 98.81 304 TYR B N 1
ATOM 5835 C CA . TYR B 1 304 ? 10.664 -19.672 0.9 1 98.81 304 TYR B CA 1
ATOM 5836 C C . TYR B 1 304 ? 12.133 -19.406 1.199 1 98.81 304 TYR B C 1
ATOM 5838 O O . TYR B 1 304 ? 12.586 -18.266 1.134 1 98.81 304 TYR B O 1
ATOM 5846 N N . THR B 1 305 ? 12.867 -20.453 1.504 1 98.81 305 THR B N 1
ATOM 5847 C CA . THR B 1 305 ? 14.258 -20.312 1.917 1 98.81 305 THR B CA 1
ATOM 5848 C C . THR B 1 305 ? 15.094 -19.719 0.795 1 98.81 305 THR B C 1
ATOM 5850 O O . THR B 1 305 ? 15.875 -18.797 1.026 1 98.81 305 THR B O 1
ATOM 5853 N N . TYR B 1 306 ? 14.922 -20.219 -0.414 1 98.88 306 TYR B N 1
ATOM 5854 C CA . TYR B 1 306 ? 15.68 -19.703 -1.549 1 98.88 306 TYR B CA 1
ATOM 5855 C C . TYR B 1 306 ? 15.25 -18.281 -1.881 1 98.88 306 TYR B C 1
ATOM 5857 O O . TYR B 1 306 ? 16.078 -17.453 -2.262 1 98.88 306 TYR B O 1
ATOM 5865 N N . TYR B 1 307 ? 13.977 -17.984 -1.769 1 98.88 307 TYR B N 1
ATOM 5866 C CA . TYR B 1 307 ? 13.5 -16.625 -2.027 1 98.88 307 TYR B CA 1
ATOM 5867 C C . TYR B 1 307 ? 14.219 -15.625 -1.137 1 98.88 307 TYR B C 1
ATOM 5869 O O . TYR B 1 307 ? 14.742 -14.617 -1.622 1 98.88 307 TYR B O 1
ATOM 5877 N N . ILE B 1 308 ? 14.25 -15.914 0.176 1 98.88 308 ILE B N 1
ATOM 5878 C CA . ILE B 1 308 ? 14.875 -15.008 1.138 1 98.88 308 ILE B CA 1
ATOM 5879 C C . ILE B 1 308 ? 16.375 -14.93 0.877 1 98.88 308 ILE B C 1
ATOM 5881 O O . ILE B 1 308 ? 16.969 -13.852 0.93 1 98.88 308 ILE B O 1
ATOM 5885 N N . GLN B 1 309 ? 16.969 -16.062 0.56 1 98.81 309 GLN B N 1
ATOM 5886 C CA . GLN B 1 309 ? 18.391 -16.109 0.277 1 98.81 309 GLN B CA 1
ATOM 5887 C C . GLN B 1 309 ? 18.734 -15.219 -0.918 1 98.81 309 GLN B C 1
ATOM 5889 O O . GLN B 1 309 ? 19.656 -14.398 -0.843 1 98.81 309 GLN B O 1
ATOM 5894 N N . PHE B 1 310 ? 18.047 -15.375 -2.02 1 98.88 310 PHE B N 1
ATOM 5895 C CA . PHE B 1 310 ? 18.297 -14.586 -3.215 1 98.88 310 PHE B CA 1
ATOM 5896 C C . PHE B 1 310 ? 17.984 -13.109 -2.969 1 98.88 310 PHE B C 1
ATOM 5898 O O . PHE B 1 310 ? 18.75 -12.234 -3.387 1 98.88 310 PHE B O 1
ATOM 5905 N N . PHE B 1 311 ? 16.891 -12.836 -2.271 1 98.75 311 PHE B N 1
ATOM 5906 C CA . PHE B 1 311 ? 16.516 -11.469 -1.956 1 98.75 311 PHE B CA 1
ATOM 5907 C C . PHE B 1 311 ? 17.625 -10.766 -1.185 1 98.75 311 PHE B C 1
ATOM 5909 O O . PHE B 1 311 ? 17.984 -9.625 -1.497 1 98.75 311 PHE B O 1
ATOM 5916 N N . PHE B 1 312 ? 18.172 -11.484 -0.195 1 98.38 312 PHE B N 1
ATOM 5917 C CA . PHE B 1 312 ? 19.234 -10.93 0.621 1 98.38 312 PHE B CA 1
ATOM 5918 C C . PHE B 1 312 ? 20.5 -10.734 -0.205 1 98.38 312 PHE B C 1
ATOM 5920 O O . PHE B 1 312 ? 21.25 -9.773 -0.004 1 98.38 312 PHE B O 1
ATOM 5927 N N . GLU B 1 313 ? 20.766 -11.641 -1.111 1 98.62 313 GLU B N 1
ATOM 5928 C CA . GLU B 1 313 ? 21.906 -11.492 -2.006 1 98.62 313 GLU B CA 1
ATOM 5929 C C . GLU B 1 313 ? 21.781 -10.242 -2.871 1 98.62 313 GLU B C 1
ATOM 5931 O O . GLU B 1 313 ? 22.734 -9.477 -3.014 1 98.62 313 GLU B O 1
ATOM 5936 N N . TYR B 1 314 ? 20.609 -10.062 -3.494 1 98.75 314 TYR B N 1
ATOM 5937 C CA . TYR B 1 314 ? 20.375 -8.867 -4.301 1 98.75 314 TYR B CA 1
ATOM 5938 C C . TYR B 1 314 ? 20.422 -7.609 -3.445 1 98.75 314 TYR B C 1
ATOM 5940 O O . TYR B 1 314 ? 20.906 -6.566 -3.895 1 98.75 314 TYR B O 1
ATOM 5948 N N . TRP B 1 315 ? 19.891 -7.699 -2.225 1 97.94 315 TRP B N 1
ATOM 5949 C CA . TRP B 1 315 ? 19.953 -6.602 -1.264 1 97.94 315 TRP B CA 1
ATOM 5950 C C . TRP B 1 315 ? 21.391 -6.172 -1.016 1 97.94 315 TRP B C 1
ATOM 5952 O O . TRP B 1 315 ? 21.719 -4.984 -1.104 1 97.94 315 TRP B O 1
ATOM 5962 N N . GLU B 1 316 ? 22.266 -7.113 -0.741 1 97.44 316 GLU B N 1
ATOM 5963 C CA . GLU B 1 316 ? 23.672 -6.816 -0.467 1 97.44 316 GLU B CA 1
ATOM 5964 C C . GLU B 1 316 ? 24.359 -6.223 -1.694 1 97.44 316 GLU B C 1
ATOM 5966 O O . GLU B 1 316 ? 25.188 -5.328 -1.572 1 97.44 316 GLU B O 1
ATOM 5971 N N . LYS B 1 317 ? 23.953 -6.625 -2.752 1 97.94 317 LYS B N 1
ATOM 5972 C CA . LYS B 1 317 ? 24.625 -6.242 -3.99 1 97.94 317 LYS B CA 1
ATOM 5973 C C . LYS B 1 317 ? 24.156 -4.875 -4.473 1 97.94 317 LYS B C 1
ATOM 5975 O O . LYS B 1 317 ? 24.953 -4.051 -4.918 1 97.94 317 LYS B O 1
ATOM 5980 N N . ASP B 1 318 ? 22.766 -4.656 -4.363 1 98.19 318 ASP B N 1
ATOM 5981 C CA . ASP B 1 318 ? 22.266 -3.578 -5.215 1 98.19 318 ASP B CA 1
ATOM 5982 C C . ASP B 1 318 ? 21.328 -2.664 -4.441 1 98.19 318 ASP B C 1
ATOM 5984 O O . ASP B 1 318 ? 20.844 -1.662 -4.977 1 98.19 318 ASP B O 1
ATOM 5988 N N . ALA B 1 319 ? 20.984 -2.984 -3.207 1 97.62 319 ALA B N 1
ATOM 5989 C CA . ALA B 1 319 ? 20.062 -2.115 -2.482 1 97.62 319 ALA B CA 1
ATOM 5990 C C . ALA B 1 319 ? 20.656 -0.72 -2.297 1 97.62 319 ALA B C 1
ATOM 5992 O O . ALA B 1 319 ? 21.875 -0.566 -2.188 1 97.62 319 ALA B O 1
ATOM 5993 N N . LYS B 1 320 ? 19.844 0.302 -2.328 1 94.69 320 LYS B N 1
ATOM 5994 C CA . LYS B 1 320 ? 20.266 1.651 -1.973 1 94.69 320 LYS B CA 1
ATOM 5995 C C . LYS B 1 320 ? 20.953 1.669 -0.613 1 94.69 320 LYS B C 1
ATOM 5997 O O . LYS B 1 320 ? 20.562 0.948 0.303 1 94.69 320 LYS B O 1
ATOM 6002 N N . LEU B 1 321 ? 21.891 2.512 -0.46 1 91.44 321 LEU B N 1
ATOM 6003 C CA . LEU B 1 321 ? 22.766 2.541 0.713 1 91.44 321 LEU B CA 1
ATOM 6004 C C . LEU B 1 321 ? 21.953 2.791 1.98 1 91.44 321 LEU B C 1
ATOM 6006 O O . LEU B 1 321 ? 22.203 2.176 3.018 1 91.44 321 LEU B O 1
ATOM 6010 N N . GLU B 1 322 ? 20.938 3.611 1.902 1 85.25 322 GLU B N 1
ATOM 6011 C CA . GLU B 1 322 ? 20.156 3.975 3.078 1 85.25 322 GLU B CA 1
ATOM 6012 C C . GLU B 1 322 ? 19.453 2.76 3.668 1 85.25 322 GLU B C 1
ATOM 6014 O O . GLU B 1 322 ? 19.25 2.676 4.883 1 85.25 322 GLU B O 1
ATOM 6019 N N . TYR B 1 323 ? 19.141 1.777 2.816 1 90.38 323 TYR B N 1
ATOM 6020 C CA . TYR B 1 323 ? 18.5 0.555 3.303 1 90.38 323 TYR B CA 1
ATOM 6021 C C . TYR B 1 323 ? 19.547 -0.436 3.801 1 90.38 323 TYR B C 1
ATOM 6023 O O . TYR B 1 323 ? 19.359 -1.073 4.84 1 90.38 323 TYR B O 1
ATOM 6031 N N . LYS B 1 324 ? 20.609 -0.521 3.074 1 88.56 324 LYS B N 1
ATOM 6032 C CA . LYS B 1 324 ? 21.656 -1.501 3.361 1 88.56 324 LYS B CA 1
ATOM 6033 C C . LYS B 1 324 ? 22.234 -1.295 4.758 1 88.56 324 LYS B C 1
ATOM 6035 O O . LYS B 1 324 ? 22.609 -2.26 5.426 1 88.56 324 LYS B O 1
ATOM 6040 N N . ILE B 1 325 ? 22.234 -0.074 5.188 1 83.06 325 ILE B N 1
ATOM 6041 C CA . ILE B 1 325 ? 22.938 0.227 6.422 1 83.06 325 ILE B CA 1
ATOM 6042 C C . ILE B 1 325 ? 21.969 0.214 7.598 1 83.06 325 ILE B C 1
ATOM 6044 O O . ILE B 1 325 ? 22.328 0.55 8.727 1 83.06 325 ILE B O 1
ATOM 6048 N N . THR B 1 326 ? 20.766 -0.113 7.352 1 86.56 326 THR B N 1
ATOM 6049 C CA . THR B 1 326 ? 19.781 -0.183 8.422 1 86.56 326 THR B CA 1
ATOM 6050 C C . THR B 1 326 ? 19.703 -1.591 9 1 86.56 326 THR B C 1
ATOM 6052 O O . THR B 1 326 ? 19.062 -2.473 8.438 1 86.56 326 THR B O 1
ATOM 6055 N N . ASN B 1 327 ? 20.266 -1.701 10.117 1 86.94 327 ASN B N 1
ATOM 6056 C CA . ASN B 1 327 ? 20.391 -3.012 10.75 1 86.94 327 ASN B CA 1
ATOM 6057 C C . ASN B 1 327 ? 19.016 -3.578 11.125 1 86.94 327 ASN B C 1
ATOM 6059 O O . ASN B 1 327 ? 18.156 -2.855 11.633 1 86.94 327 ASN B O 1
ATOM 6063 N N . GLY B 1 328 ? 18.828 -4.848 10.781 1 91.44 328 GLY B N 1
ATOM 6064 C CA . GLY B 1 328 ? 17.625 -5.555 11.203 1 91.44 328 GLY B CA 1
ATOM 6065 C C . GLY B 1 328 ? 16.453 -5.363 10.266 1 91.44 328 GLY B C 1
ATOM 6066 O O . GLY B 1 328 ? 15.445 -6.059 10.367 1 91.44 328 GLY B O 1
ATOM 6067 N N . TYR B 1 329 ? 16.625 -4.453 9.367 1 93.06 329 TYR B N 1
ATOM 6068 C CA . TYR B 1 329 ? 15.477 -4.094 8.523 1 93.06 329 TYR B CA 1
ATOM 6069 C C . TYR B 1 329 ? 15.133 -5.223 7.566 1 93.06 329 TYR B C 1
ATOM 6071 O O . TYR B 1 329 ? 13.969 -5.633 7.469 1 93.06 329 TYR B O 1
ATOM 6079 N N . LYS B 1 330 ? 16.078 -5.727 6.777 1 94.44 330 LYS B N 1
ATOM 6080 C CA . LYS B 1 330 ? 15.766 -6.785 5.82 1 94.44 330 LYS B CA 1
ATOM 6081 C C . LYS B 1 330 ? 15.266 -8.039 6.535 1 94.44 330 LYS B C 1
ATOM 6083 O O . LYS B 1 330 ? 14.414 -8.758 6.012 1 94.44 330 LYS B O 1
ATOM 6088 N N . GLU B 1 331 ? 15.773 -8.352 7.797 1 95.94 331 GLU B N 1
ATOM 6089 C CA . GLU B 1 331 ? 15.281 -9.477 8.586 1 95.94 331 GLU B CA 1
ATOM 6090 C C . GLU B 1 331 ? 13.828 -9.281 8.984 1 95.94 331 GLU B C 1
ATOM 6092 O O . GLU B 1 331 ? 13.047 -10.234 9.008 1 95.94 331 GLU B O 1
ATOM 6097 N N . SER B 1 332 ? 13.508 -8.055 9.32 1 95.69 332 SER B N 1
ATOM 6098 C CA . SER B 1 332 ? 12.117 -7.742 9.641 1 95.69 332 SER B CA 1
ATOM 6099 C C . SER B 1 332 ? 11.211 -7.941 8.43 1 95.69 332 SER B C 1
ATOM 6101 O O . SER B 1 332 ? 10.094 -8.445 8.555 1 95.69 332 SER B O 1
ATOM 6103 N N . LEU B 1 333 ? 11.703 -7.57 7.273 1 96.88 333 LEU B N 1
ATOM 6104 C CA . LEU B 1 333 ? 10.969 -7.789 6.031 1 96.88 333 LEU B CA 1
ATOM 6105 C C . LEU B 1 333 ? 10.773 -9.273 5.766 1 96.88 333 LEU B C 1
ATOM 6107 O O . LEU B 1 333 ? 9.695 -9.695 5.34 1 96.88 333 LEU B O 1
ATOM 6111 N N . ALA B 1 334 ? 11.828 -10.078 5.992 1 98.06 334 ALA B N 1
ATOM 6112 C CA . ALA B 1 334 ? 11.758 -11.523 5.781 1 98.06 334 ALA B CA 1
ATOM 6113 C C . ALA B 1 334 ? 10.688 -12.148 6.668 1 98.06 334 ALA B C 1
ATOM 6115 O O . ALA B 1 334 ? 9.969 -13.062 6.238 1 98.06 334 ALA B O 1
ATOM 6116 N N . LEU B 1 335 ? 10.578 -11.68 7.879 1 97.94 335 LEU B N 1
ATOM 6117 C CA . LEU B 1 335 ? 9.562 -12.203 8.789 1 97.94 335 LEU B CA 1
ATOM 6118 C C . LEU B 1 335 ? 8.156 -11.859 8.297 1 97.94 335 LEU B C 1
ATOM 6120 O O . LEU B 1 335 ? 7.258 -12.703 8.344 1 97.94 335 LEU B O 1
ATOM 6124 N N . ASP B 1 336 ? 7.984 -10.602 7.855 1 97.69 336 ASP B N 1
ATOM 6125 C CA . ASP B 1 336 ? 6.707 -10.219 7.266 1 97.69 336 ASP B CA 1
ATOM 6126 C C . ASP B 1 336 ? 6.363 -11.109 6.074 1 97.69 336 ASP B C 1
ATOM 6128 O O . ASP B 1 336 ? 5.223 -11.555 5.938 1 97.69 336 ASP B O 1
ATOM 6132 N N . ILE B 1 337 ? 7.344 -11.367 5.223 1 98.69 337 ILE B N 1
ATOM 6133 C CA . ILE B 1 337 ? 7.137 -12.18 4.027 1 98.69 337 ILE B CA 1
ATOM 6134 C C . ILE B 1 337 ? 6.746 -13.602 4.43 1 98.69 337 ILE B C 1
ATOM 6136 O O . ILE B 1 337 ? 5.832 -14.188 3.846 1 98.69 337 ILE B O 1
ATOM 6140 N N . LEU B 1 338 ? 7.391 -14.164 5.453 1 98.81 338 LEU B N 1
ATOM 6141 C CA . LEU B 1 338 ? 7.074 -15.5 5.941 1 98.81 338 LEU B CA 1
ATOM 6142 C C . LEU B 1 338 ? 5.613 -15.586 6.367 1 98.81 338 LEU B C 1
ATOM 6144 O O . LEU B 1 338 ? 4.887 -16.484 5.926 1 98.81 338 LEU B O 1
ATOM 6148 N N . ARG B 1 339 ? 5.234 -14.688 7.164 1 98.69 339 ARG B N 1
ATOM 6149 C CA . ARG B 1 339 ? 3.891 -14.703 7.73 1 98.69 339 ARG B CA 1
ATOM 6150 C C . ARG B 1 339 ? 2.84 -14.461 6.652 1 98.69 339 ARG B C 1
ATOM 6152 O O . ARG B 1 339 ? 1.915 -15.258 6.484 1 98.69 339 ARG B O 1
ATOM 6159 N N . GLU B 1 340 ? 3.059 -13.461 5.863 1 98.75 340 GLU B N 1
ATOM 6160 C CA . GLU B 1 340 ? 2.072 -13.047 4.867 1 98.75 340 GLU B CA 1
ATOM 6161 C C . GLU B 1 340 ? 1.936 -14.094 3.762 1 98.75 340 GLU B C 1
ATOM 6163 O O . GLU B 1 340 ? 0.834 -14.336 3.262 1 98.75 340 GLU B O 1
ATOM 6168 N N . CYS B 1 341 ? 3.053 -14.672 3.303 1 98.81 341 CYS B N 1
ATOM 6169 C CA . CYS B 1 341 ? 2.947 -15.578 2.166 1 98.81 341 CYS B CA 1
ATOM 6170 C C . CYS B 1 341 ? 2.096 -16.797 2.516 1 98.81 341 CYS B C 1
ATOM 6172 O O . CYS B 1 341 ? 1.352 -17.297 1.672 1 98.81 341 CYS B O 1
ATOM 6174 N N . PHE B 1 342 ? 2.127 -17.266 3.773 1 98.81 342 PHE B N 1
ATOM 6175 C CA . PHE B 1 342 ? 1.31 -18.422 4.133 1 98.81 342 PHE B CA 1
ATOM 6176 C C . PHE B 1 342 ? -0.135 -18 4.383 1 98.81 342 PHE B C 1
ATOM 6178 O O . PHE B 1 342 ? -1.059 -18.797 4.172 1 98.81 342 PHE B O 1
ATOM 6185 N N . GLY B 1 343 ? -0.353 -16.781 4.867 1 98.56 343 GLY B N 1
ATOM 6186 C CA . GLY B 1 343 ? -1.705 -16.25 4.859 1 98.56 343 GLY B CA 1
ATOM 6187 C C . GLY B 1 343 ? -2.311 -16.188 3.469 1 98.56 343 GLY B C 1
ATOM 6188 O O . GLY B 1 343 ? -3.443 -16.625 3.256 1 98.56 343 GLY B O 1
ATOM 6189 N N . PHE B 1 344 ? -1.528 -15.664 2.518 1 98.56 344 PHE B N 1
ATOM 6190 C CA . PHE B 1 344 ? -1.985 -15.562 1.137 1 98.56 344 PHE B CA 1
ATOM 6191 C C . PHE B 1 344 ? -2.174 -16.953 0.528 1 98.56 344 PHE B C 1
ATOM 6193 O O . PHE B 1 344 ? -3.086 -17.156 -0.273 1 98.56 344 PHE B O 1
ATOM 6200 N N . ALA B 1 345 ? -1.281 -17.859 0.88 1 98.56 345 ALA B N 1
ATOM 6201 C CA . ALA B 1 345 ? -1.441 -19.234 0.394 1 98.56 345 ALA B CA 1
ATOM 6202 C C . ALA B 1 345 ? -2.797 -19.797 0.798 1 98.56 345 ALA B C 1
ATOM 6204 O O . ALA B 1 345 ? -3.477 -20.438 -0.011 1 98.56 345 ALA B O 1
ATOM 6205 N N . ALA B 1 346 ? -3.164 -19.594 2.057 1 97.31 346 ALA B N 1
ATOM 6206 C CA . ALA B 1 346 ? -4.457 -20.062 2.537 1 97.31 346 ALA B CA 1
ATOM 6207 C C . ALA B 1 346 ? -5.602 -19.422 1.749 1 97.31 346 ALA B C 1
ATOM 6209 O O . ALA B 1 346 ? -6.543 -20.109 1.346 1 97.31 346 ALA B O 1
ATOM 6210 N N . CYS B 1 347 ? -5.512 -18.141 1.508 1 95.88 347 CYS B N 1
ATOM 6211 C CA . CYS B 1 347 ? -6.547 -17.438 0.763 1 95.88 347 CYS B CA 1
ATOM 6212 C C . CYS B 1 347 ? -6.68 -17.984 -0.648 1 95.88 347 CYS B C 1
ATOM 6214 O O . CYS B 1 347 ? -7.789 -18.281 -1.104 1 95.88 347 CYS B O 1
ATOM 6216 N N . VAL B 1 348 ? -5.559 -18.141 -1.325 1 95.75 348 VAL B N 1
ATOM 6217 C CA . VAL B 1 348 ? -5.539 -18.594 -2.711 1 95.75 348 VAL B CA 1
ATOM 6218 C C . VAL B 1 348 ? -6.047 -20.031 -2.791 1 95.75 348 VAL B C 1
ATOM 6220 O O . VAL B 1 348 ? -6.938 -20.344 -3.588 1 95.75 348 VAL B O 1
ATOM 6223 N N . ASN B 1 349 ? -5.527 -20.906 -1.962 1 95.06 349 ASN B N 1
ATOM 6224 C CA . ASN B 1 349 ? -5.891 -22.312 -1.998 1 95.06 349 ASN B CA 1
ATOM 6225 C C . ASN B 1 349 ? -7.359 -22.531 -1.645 1 95.06 349 ASN B C 1
ATOM 6227 O O . ASN B 1 349 ? -8.062 -23.281 -2.314 1 95.06 349 ASN B O 1
ATOM 6231 N N . PHE B 1 350 ? -7.801 -21.891 -0.642 1 92.81 350 PHE B N 1
ATOM 6232 C CA . PHE B 1 350 ? -9.188 -22.031 -0.206 1 92.81 350 PHE B CA 1
ATOM 6233 C C . PHE B 1 350 ? -10.141 -21.516 -1.271 1 92.81 350 PHE B C 1
ATOM 6235 O O . PHE B 1 350 ? -11.203 -22.094 -1.5 1 92.81 350 PHE B O 1
ATOM 6242 N N . SER B 1 351 ? -9.766 -20.391 -1.888 1 90.94 351 SER B N 1
ATOM 6243 C CA . SER B 1 351 ? -10.602 -19.844 -2.953 1 90.94 351 SER B CA 1
ATOM 6244 C C . SER B 1 351 ? -10.734 -20.828 -4.109 1 90.94 351 SER B C 1
ATOM 6246 O O . SER B 1 351 ? -11.781 -20.906 -4.75 1 90.94 351 SER B O 1
ATOM 6248 N N . ARG B 1 352 ? -9.734 -21.547 -4.355 1 88.69 352 ARG B N 1
ATOM 6249 C CA . ARG B 1 352 ? -9.742 -22.516 -5.449 1 88.69 352 ARG B CA 1
ATOM 6250 C C . ARG B 1 352 ? -10.602 -23.734 -5.098 1 88.69 352 ARG B C 1
ATOM 6252 O O . ARG B 1 352 ? -11.383 -24.203 -5.922 1 88.69 352 ARG B O 1
ATOM 6259 N N . ILE B 1 353 ? -10.461 -24.172 -3.898 1 87.06 353 ILE B N 1
ATOM 6260 C CA . ILE B 1 353 ? -11.133 -25.391 -3.471 1 87.06 353 ILE B CA 1
ATOM 6261 C C . ILE B 1 353 ? -12.633 -25.125 -3.32 1 87.06 353 ILE B C 1
ATOM 6263 O O . ILE B 1 353 ? -13.453 -26.031 -3.541 1 87.06 353 ILE B O 1
ATOM 6267 N N . CYS B 1 354 ? -12.93 -23.922 -2.971 1 82.81 354 CYS B N 1
ATOM 6268 C CA . CYS B 1 354 ? -14.32 -23.594 -2.697 1 82.81 354 CYS B CA 1
ATOM 6269 C C . CYS B 1 354 ? -14.922 -22.781 -3.838 1 82.81 354 CYS B C 1
ATOM 6271 O O . CYS B 1 354 ? -16.031 -22.266 -3.719 1 82.81 354 CYS B O 1
ATOM 6273 N N . GLY B 1 355 ? -14.227 -22.672 -4.832 1 77.44 355 GLY B N 1
ATOM 6274 C CA . GLY B 1 355 ? -14.703 -21.859 -5.934 1 77.44 355 GLY B CA 1
ATOM 6275 C C . GLY B 1 355 ? -15.086 -22.656 -7.16 1 77.44 355 GLY B C 1
ATOM 6276 O O . GLY B 1 355 ? -15.203 -23.891 -7.09 1 77.44 355 GLY B O 1
ATOM 6277 N N . ASP B 1 356 ? -15.398 -21.891 -8.211 1 71.75 356 ASP B N 1
ATOM 6278 C CA . ASP B 1 356 ? -15.891 -22.5 -9.438 1 71.75 356 ASP B CA 1
ATOM 6279 C C . ASP B 1 356 ? -14.75 -22.766 -10.414 1 71.75 356 ASP B C 1
ATOM 6281 O O . ASP B 1 356 ? -14.984 -23.094 -11.586 1 71.75 356 ASP B O 1
ATOM 6285 N N . MET B 1 357 ? -13.586 -22.672 -9.883 1 73.19 357 MET B N 1
ATOM 6286 C CA . MET B 1 357 ? -12.445 -22.906 -10.758 1 73.19 357 MET B CA 1
ATOM 6287 C C . MET B 1 357 ? -12.125 -24.406 -10.844 1 73.19 357 MET B C 1
ATOM 6289 O O . MET B 1 357 ? -12.328 -25.141 -9.875 1 73.19 357 MET B O 1
ATOM 6293 N N . ASP B 1 358 ? -11.656 -24.703 -12.008 1 74.69 358 ASP B N 1
ATOM 6294 C CA . ASP B 1 358 ? -11.156 -26.062 -12.141 1 74.69 358 ASP B CA 1
ATOM 6295 C C . ASP B 1 358 ? -9.891 -26.266 -11.312 1 74.69 358 ASP B C 1
ATOM 6297 O O . ASP B 1 358 ? -9.008 -25.406 -11.289 1 74.69 358 ASP B O 1
ATOM 6301 N N . THR B 1 359 ? -9.945 -27.344 -10.617 1 85.31 359 THR B N 1
ATOM 6302 C CA . THR B 1 359 ? -8.773 -27.703 -9.828 1 85.31 359 THR B CA 1
ATOM 6303 C C . THR B 1 359 ? -8.141 -28.984 -10.352 1 85.31 359 THR B C 1
ATOM 6305 O O . THR B 1 359 ? -8.289 -30.062 -9.75 1 85.31 359 THR B O 1
ATOM 6308 N N . ALA B 1 360 ? -7.359 -28.766 -11.414 1 89.62 360 ALA B N 1
ATOM 6309 C CA . ALA B 1 360 ? -6.77 -29.906 -12.109 1 89.62 360 ALA B CA 1
ATOM 6310 C C . ALA B 1 360 ? -5.973 -30.781 -11.141 1 89.62 360 ALA B C 1
ATOM 6312 O O . ALA B 1 360 ? -5.895 -32 -11.32 1 89.62 360 ALA B O 1
ATOM 6313 N N . ASP B 1 361 ? -5.5 -30.266 -10.062 1 93.06 361 ASP B N 1
ATOM 6314 C CA . ASP B 1 361 ? -4.688 -30.969 -9.086 1 93.06 361 ASP B CA 1
ATOM 6315 C C . ASP B 1 361 ? -5.523 -32 -8.328 1 93.06 361 ASP B C 1
ATOM 6317 O O . ASP B 1 361 ? -5 -33.031 -7.895 1 93.06 361 ASP B O 1
ATOM 6321 N N . PHE B 1 362 ? -6.789 -31.766 -8.203 1 93.88 362 PHE B N 1
ATOM 6322 C CA . PHE B 1 362 ? -7.672 -32.688 -7.516 1 93.88 362 PHE B CA 1
ATOM 6323 C C . PHE B 1 362 ? -8.477 -33.531 -8.516 1 93.88 362 PHE B C 1
ATOM 6325 O O . PHE B 1 362 ? -8.828 -34.656 -8.242 1 93.88 362 PHE B O 1
ATOM 6332 N N . ASP B 1 363 ? -8.703 -32.906 -9.672 1 90.25 363 ASP B N 1
ATOM 6333 C CA . ASP B 1 363 ? -9.539 -33.531 -10.68 1 90.25 363 ASP B CA 1
ATOM 6334 C C . ASP B 1 363 ? -8.867 -34.781 -11.242 1 90.25 363 ASP B C 1
ATOM 6336 O O . ASP B 1 363 ? -9.539 -35.656 -11.797 1 90.25 363 ASP B O 1
ATOM 6340 N N . CYS B 1 364 ? -7.617 -34.906 -11.086 1 91.5 364 CYS B N 1
ATOM 6341 C CA . CYS B 1 364 ? -6.891 -36.062 -11.578 1 91.5 364 CYS B CA 1
ATOM 6342 C C . CYS B 1 364 ? -7.203 -37.312 -10.742 1 91.5 364 CYS B C 1
ATOM 6344 O O . CYS B 1 364 ? -6.914 -38.438 -11.148 1 91.5 364 CYS B O 1
ATOM 6346 N N . ILE B 1 365 ? -7.789 -37.094 -9.531 1 94.38 365 ILE B N 1
ATOM 6347 C CA . ILE B 1 365 ? -8.266 -38.188 -8.711 1 94.38 365 ILE B CA 1
ATOM 6348 C C . ILE B 1 365 ? -9.664 -38.625 -9.172 1 94.38 365 ILE B C 1
ATOM 6350 O O . ILE B 1 365 ? -10.648 -37.938 -8.867 1 94.38 365 ILE B O 1
ATOM 6354 N N . LYS B 1 366 ? -9.781 -39.719 -9.734 1 92.38 366 LYS B N 1
ATOM 6355 C CA . LYS B 1 366 ? -11.031 -40.156 -10.344 1 92.38 366 LYS B CA 1
ATOM 6356 C C . LYS B 1 366 ? -12.016 -40.656 -9.297 1 92.38 366 LYS B C 1
ATOM 6358 O O . LYS B 1 366 ? -13.234 -40.531 -9.453 1 92.38 366 LYS B O 1
ATOM 6363 N N . ASP B 1 367 ? -11.516 -41.25 -8.258 1 94.12 367 ASP B N 1
ATOM 6364 C CA . ASP B 1 367 ? -12.352 -41.719 -7.16 1 94.12 367 ASP B CA 1
ATOM 6365 C C . ASP B 1 367 ? -12.875 -40.531 -6.328 1 94.12 367 ASP B C 1
ATOM 6367 O O . ASP B 1 367 ? -12.094 -39.844 -5.66 1 94.12 367 ASP B O 1
ATOM 6371 N N . ASN B 1 368 ? -14.164 -40.375 -6.273 1 93 368 ASN B N 1
ATOM 6372 C CA . ASN B 1 368 ? -14.781 -39.219 -5.613 1 93 368 ASN B CA 1
ATOM 6373 C C . ASN B 1 368 ? -14.492 -39.219 -4.117 1 93 368 ASN B C 1
ATOM 6375 O O . ASN B 1 368 ? -14.344 -38.156 -3.514 1 93 368 ASN B O 1
ATOM 6379 N N . GLU B 1 369 ? -14.5 -40.375 -3.559 1 94.94 369 GLU B N 1
ATOM 6380 C CA . GLU B 1 369 ? -14.234 -40.438 -2.125 1 94.94 369 GLU B CA 1
ATOM 6381 C C . GLU B 1 369 ? -12.82 -39.969 -1.801 1 94.94 369 GLU B C 1
ATOM 6383 O O . GLU B 1 369 ? -12.617 -39.188 -0.866 1 94.94 369 GLU B O 1
ATOM 6388 N N . LEU B 1 370 ? -11.859 -40.438 -2.605 1 95.19 370 LEU B N 1
ATOM 6389 C CA . LEU B 1 370 ? -10.469 -40.062 -2.398 1 95.19 370 LEU B CA 1
ATOM 6390 C C . LEU B 1 370 ? -10.266 -38.594 -2.705 1 95.19 370 LEU B C 1
ATOM 6392 O O . LEU B 1 370 ? -9.531 -37.875 -1.996 1 95.19 370 LEU B O 1
ATOM 6396 N N . ARG B 1 371 ? -10.891 -38.094 -3.752 1 94.5 371 ARG B N 1
ATOM 6397 C CA . ARG B 1 371 ? -10.828 -36.688 -4.102 1 94.5 371 ARG B CA 1
ATOM 6398 C C . ARG B 1 371 ? -11.359 -35.812 -2.969 1 94.5 371 ARG B C 1
ATOM 6400 O O . ARG B 1 371 ? -10.766 -34.781 -2.641 1 94.5 371 ARG B O 1
ATOM 6407 N N . THR B 1 372 ? -12.453 -36.25 -2.391 1 94.69 372 THR B N 1
ATOM 6408 C CA . THR B 1 372 ? -13.07 -35.531 -1.285 1 94.69 372 THR B CA 1
ATOM 6409 C C . THR B 1 372 ? -12.133 -35.469 -0.084 1 94.69 372 THR B C 1
ATOM 6411 O O . THR B 1 372 ? -11.984 -34.438 0.546 1 94.69 372 THR B O 1
ATOM 6414 N N . LYS B 1 373 ? -11.523 -36.625 0.191 1 95.5 373 LYS B N 1
ATOM 6415 C CA . LYS B 1 373 ? -10.578 -36.656 1.304 1 95.5 373 LYS B CA 1
ATOM 6416 C C . LYS B 1 373 ? -9.414 -35.688 1.069 1 95.5 373 LYS B C 1
ATOM 6418 O O . LYS B 1 373 ? -8.969 -35 1.995 1 95.5 373 LYS B O 1
ATOM 6423 N N . ALA B 1 374 ? -8.93 -35.625 -0.147 1 96.25 374 ALA B N 1
ATOM 6424 C CA . ALA B 1 374 ? -7.832 -34.75 -0.5 1 96.25 374 ALA B CA 1
ATOM 6425 C C . ALA B 1 374 ? -8.234 -33.281 -0.319 1 96.25 374 ALA B C 1
ATOM 6427 O O . ALA B 1 374 ? -7.477 -32.5 0.237 1 96.25 374 ALA B O 1
ATOM 6428 N N . LYS B 1 375 ? -9.398 -32.906 -0.756 1 94.88 375 LYS B N 1
ATOM 6429 C CA . LYS B 1 375 ? -9.891 -31.547 -0.651 1 94.88 375 LYS B CA 1
ATOM 6430 C C . LYS B 1 375 ? -10.148 -31.172 0.803 1 94.88 375 LYS B C 1
ATOM 6432 O O . LYS B 1 375 ? -9.898 -30.031 1.204 1 94.88 375 LYS B O 1
ATOM 6437 N N . PHE B 1 376 ? -10.641 -32.188 1.595 1 95.12 376 PHE B N 1
ATOM 6438 C CA . PHE B 1 376 ? -10.797 -31.953 3.025 1 95.12 376 PHE B CA 1
ATOM 6439 C C . PHE B 1 376 ? -9.461 -31.625 3.676 1 95.12 376 PHE B C 1
ATOM 6441 O O . PHE B 1 376 ? -9.367 -30.703 4.48 1 95.12 376 PHE B O 1
ATOM 6448 N N . ALA B 1 377 ? -8.484 -32.406 3.307 1 96.56 377 ALA B N 1
ATOM 6449 C CA . ALA B 1 377 ? -7.152 -32.188 3.861 1 96.56 377 ALA B CA 1
ATOM 6450 C C . ALA B 1 377 ? -6.637 -30.781 3.506 1 96.56 377 ALA B C 1
ATOM 6452 O O . ALA B 1 377 ? -6.07 -30.078 4.352 1 96.56 377 ALA B O 1
ATOM 6453 N N . SER B 1 378 ? -6.836 -30.375 2.283 1 96.69 378 SER B N 1
ATOM 6454 C CA . SER B 1 378 ? -6.398 -29.062 1.81 1 96.69 378 SER B CA 1
ATOM 6455 C C . SER B 1 378 ? -7.102 -27.953 2.564 1 96.69 378 SER B C 1
ATOM 6457 O O . SER B 1 378 ? -6.453 -27.016 3.045 1 96.69 378 SER B O 1
ATOM 6459 N N . ALA B 1 379 ? -8.422 -28.047 2.693 1 94.94 379 ALA B N 1
ATOM 6460 C CA . ALA B 1 379 ? -9.203 -27.047 3.402 1 94.94 379 ALA B CA 1
ATOM 6461 C C . ALA B 1 379 ? -8.781 -26.953 4.867 1 94.94 379 ALA B C 1
ATOM 6463 O O . ALA B 1 379 ? -8.789 -25.875 5.461 1 94.94 379 ALA B O 1
ATOM 6464 N N . THR B 1 380 ? -8.453 -28.109 5.422 1 97.12 380 THR B N 1
ATOM 6465 C CA . THR B 1 380 ? -8.039 -28.156 6.82 1 97.12 380 THR B CA 1
ATOM 6466 C C . THR B 1 380 ? -6.711 -27.438 7.012 1 97.12 380 THR B C 1
ATOM 6468 O O . THR B 1 380 ? -6.516 -26.734 8.016 1 97.12 380 THR B O 1
ATOM 6471 N N . ILE B 1 381 ? -5.828 -27.609 6.078 1 98.12 381 ILE B N 1
ATOM 6472 C CA . ILE B 1 381 ? -4.562 -26.875 6.121 1 98.12 381 ILE B CA 1
ATOM 6473 C C . ILE B 1 381 ? -4.82 -25.375 6.008 1 98.12 381 ILE B C 1
ATOM 6475 O O . ILE B 1 381 ? -4.219 -24.594 6.734 1 98.12 381 ILE B O 1
ATOM 6479 N N . ASP B 1 382 ? -5.711 -25 5.113 1 96.75 382 ASP B N 1
ATOM 6480 C CA . ASP B 1 382 ? -6.047 -23.578 4.953 1 96.75 382 ASP B CA 1
ATOM 6481 C C . ASP B 1 382 ? -6.602 -23 6.25 1 96.75 382 ASP B C 1
ATOM 6483 O O . ASP B 1 382 ? -6.23 -21.891 6.652 1 96.75 382 ASP B O 1
ATOM 6487 N N . LYS B 1 383 ? -7.516 -23.75 6.895 1 96.75 383 LYS B N 1
ATOM 6488 C CA . LYS B 1 383 ? -8.078 -23.312 8.172 1 96.75 383 LYS B CA 1
ATOM 6489 C C . LYS B 1 383 ? -6.984 -23.047 9.195 1 96.75 383 LYS B C 1
ATOM 6491 O O . LYS B 1 383 ? -6.98 -22.016 9.859 1 96.75 383 LYS B O 1
ATOM 6496 N N . MET B 1 384 ? -6.07 -23.969 9.305 1 98.06 384 MET B N 1
ATOM 6497 C CA . MET B 1 384 ? -4.953 -23.844 10.242 1 98.06 384 MET B CA 1
ATOM 6498 C C . MET B 1 384 ? -4.098 -22.641 9.914 1 98.06 384 MET B C 1
ATOM 6500 O O . MET B 1 384 ? -3.727 -21.875 10.805 1 98.06 384 MET B O 1
ATOM 6504 N N . LEU B 1 385 ? -3.779 -22.438 8.672 1 98.12 385 LEU B N 1
ATOM 6505 C CA . LEU B 1 385 ? -2.947 -21.312 8.258 1 98.12 385 LEU B CA 1
ATOM 6506 C C . LEU B 1 385 ? -3.66 -19.984 8.516 1 98.12 385 LEU B C 1
ATOM 6508 O O . LEU B 1 385 ? -3.027 -19 8.898 1 98.12 385 LEU B O 1
ATOM 6512 N N . PHE B 1 386 ? -4.973 -19.922 8.281 1 96.25 386 PHE B N 1
ATOM 6513 C CA . PHE B 1 386 ? -5.742 -18.719 8.617 1 96.25 386 PHE B CA 1
ATOM 6514 C C . PHE B 1 386 ? -5.586 -18.375 10.086 1 96.25 386 PHE B C 1
ATOM 6516 O O . PHE B 1 386 ? -5.438 -17.203 10.445 1 96.25 386 PHE B O 1
ATOM 6523 N N . GLU B 1 387 ? -5.52 -19.328 10.898 1 96 387 GLU B N 1
ATOM 6524 C CA . GLU B 1 387 ? -5.5 -19.141 12.344 1 96 387 GLU B CA 1
ATOM 6525 C C . GLU B 1 387 ? -4.109 -18.719 12.828 1 96 387 GLU B C 1
ATOM 6527 O O . GLU B 1 387 ? -3.977 -18.031 13.836 1 96 387 GLU B O 1
ATOM 6532 N N . LYS B 1 388 ? -3.072 -19.109 12.023 1 97.81 388 LYS B N 1
ATOM 6533 C CA . LYS B 1 388 ? -1.755 -19.047 12.648 1 97.81 388 LYS B CA 1
ATOM 6534 C C . LYS B 1 388 ? -0.793 -18.188 11.828 1 97.81 388 LYS B C 1
ATOM 6536 O O . LYS B 1 388 ? 0.335 -17.938 12.25 1 97.81 388 LYS B O 1
ATOM 6541 N N . TRP B 1 389 ? -1.179 -17.719 10.672 1 98 389 TRP B N 1
ATOM 6542 C CA . TRP B 1 389 ? -0.234 -17.172 9.711 1 98 389 TRP B CA 1
ATOM 6543 C C . TRP B 1 389 ? 0.599 -16.062 10.336 1 98 389 TRP B C 1
ATOM 6545 O O . TRP B 1 389 ? 1.791 -15.93 10.047 1 98 389 TRP B O 1
ATOM 6555 N N . ASP B 1 390 ? 0.05 -15.219 11.242 1 97 390 ASP B N 1
ATOM 6556 C CA . ASP B 1 390 ? 0.75 -14.039 11.742 1 97 390 ASP B CA 1
ATOM 6557 C C . ASP B 1 390 ? 1.509 -14.352 13.031 1 97 390 ASP B C 1
ATOM 6559 O O . ASP B 1 390 ? 2.031 -13.438 13.68 1 97 390 ASP B O 1
ATOM 6563 N N . SER B 1 391 ? 1.602 -15.625 13.398 1 97.56 391 SER B N 1
ATOM 6564 C CA . SER B 1 391 ? 2.279 -16 14.641 1 97.56 391 SER B CA 1
ATOM 6565 C C . SER B 1 391 ? 3.568 -16.766 14.352 1 97.56 391 SER B C 1
ATOM 6567 O O . SER B 1 391 ? 4.344 -17.047 15.266 1 97.56 391 SER B O 1
ATOM 6569 N N . TYR B 1 392 ? 3.803 -17.141 13.07 1 98.12 392 TYR B N 1
ATOM 6570 C CA . TYR B 1 392 ? 4.973 -17.938 12.734 1 98.12 392 TYR B CA 1
ATOM 6571 C C . TYR B 1 392 ? 6.246 -17.109 12.805 1 98.12 392 TYR B C 1
ATOM 6573 O O . TYR B 1 392 ? 6.254 -15.938 12.406 1 98.12 392 TYR B O 1
ATOM 6581 N N . ASN B 1 393 ? 7.328 -17.734 13.242 1 97.69 393 ASN B N 1
ATOM 6582 C CA . ASN B 1 393 ? 8.617 -17.047 13.336 1 97.69 393 ASN B CA 1
ATOM 6583 C C . ASN B 1 393 ? 9.672 -17.703 12.461 1 97.69 393 ASN B C 1
ATOM 6585 O O . ASN B 1 393 ? 10.727 -17.125 12.203 1 97.69 393 ASN B O 1
ATOM 6589 N N . ASP B 1 394 ? 9.258 -18.906 12.047 1 97.5 394 ASP B N 1
ATOM 6590 C CA . ASP B 1 394 ? 10.219 -19.703 11.281 1 97.5 394 ASP B CA 1
ATOM 6591 C C . ASP B 1 394 ? 9.508 -20.641 10.312 1 97.5 394 ASP B C 1
ATOM 6593 O O . ASP B 1 394 ? 8.461 -21.203 10.641 1 97.5 394 ASP B O 1
ATOM 6597 N N . ILE B 1 395 ? 10.133 -20.828 9.188 1 98.44 395 ILE B N 1
ATOM 6598 C CA . ILE B 1 395 ? 9.555 -21.688 8.148 1 98.44 395 ILE B CA 1
ATOM 6599 C C . ILE B 1 395 ? 9.391 -23.109 8.688 1 98.44 395 ILE B C 1
ATOM 6601 O O . ILE B 1 395 ? 8.445 -23.812 8.32 1 98.44 395 ILE B O 1
ATOM 6605 N N . LYS B 1 396 ? 10.227 -23.578 9.57 1 98.19 396 LYS B N 1
ATOM 6606 C CA . LYS B 1 396 ? 10.172 -24.922 10.117 1 98.19 396 LYS B CA 1
ATOM 6607 C C . LYS B 1 396 ? 8.883 -25.141 10.906 1 98.19 396 LYS B C 1
ATOM 6609 O O . LYS B 1 396 ? 8.32 -26.234 10.898 1 98.19 396 LYS B O 1
ATOM 6614 N N . GLU B 1 397 ? 8.398 -24.078 11.555 1 98.25 397 GLU B N 1
ATOM 6615 C CA . GLU B 1 397 ? 7.148 -24.156 12.305 1 98.25 397 GLU B CA 1
ATOM 6616 C C . GLU B 1 397 ? 5.965 -24.406 11.375 1 98.25 397 GLU B C 1
ATOM 6618 O O . GLU B 1 397 ? 5.102 -25.234 11.672 1 98.25 397 GLU B O 1
ATOM 6623 N N . VAL B 1 398 ? 5.934 -23.734 10.305 1 98.19 398 VAL B N 1
ATOM 6624 C CA . VAL B 1 398 ? 4.84 -23.859 9.352 1 98.19 398 VAL B CA 1
ATOM 6625 C C . VAL B 1 398 ? 4.844 -25.25 8.742 1 98.19 398 VAL B C 1
ATOM 6627 O O . VAL B 1 398 ? 3.791 -25.891 8.602 1 98.19 398 VAL B O 1
ATOM 6630 N N . ILE B 1 399 ? 6.051 -25.734 8.375 1 98.38 399 ILE B N 1
ATOM 6631 C CA . ILE B 1 399 ? 6.191 -27.031 7.723 1 98.38 399 ILE B CA 1
ATOM 6632 C C . ILE B 1 399 ? 5.738 -28.141 8.672 1 98.38 399 ILE B C 1
ATOM 6634 O O . ILE B 1 399 ? 5.047 -29.078 8.266 1 98.38 399 ILE B O 1
ATOM 6638 N N . GLU B 1 400 ? 6.125 -28 9.914 1 97.88 400 GLU B N 1
ATOM 6639 C CA . GLU B 1 400 ? 5.691 -28.969 10.914 1 97.88 400 GLU B CA 1
ATOM 6640 C C . GLU B 1 400 ? 4.172 -29 11.031 1 97.88 400 GLU B C 1
ATOM 6642 O O . GLU B 1 400 ? 3.568 -30.062 11.109 1 97.88 400 GLU B O 1
ATOM 6647 N N . ASP B 1 401 ? 3.559 -27.859 11.039 1 97.81 401 ASP B N 1
ATOM 6648 C CA . ASP B 1 401 ? 2.104 -27.766 11.125 1 97.81 401 ASP B CA 1
ATOM 6649 C C . ASP B 1 401 ? 1.44 -28.391 9.898 1 97.81 401 ASP B C 1
ATOM 6651 O O . ASP B 1 401 ? 0.431 -29.094 10.023 1 97.81 401 ASP B O 1
ATOM 6655 N N . ILE B 1 402 ? 1.998 -28.172 8.711 1 97.88 402 ILE B N 1
ATOM 6656 C CA . ILE B 1 402 ? 1.441 -28.703 7.473 1 97.88 402 ILE B CA 1
ATOM 6657 C C . ILE B 1 402 ? 1.56 -30.234 7.465 1 97.88 402 ILE B C 1
ATOM 6659 O O . ILE B 1 402 ? 0.605 -30.922 7.117 1 97.88 402 ILE B O 1
ATOM 6663 N N . ILE B 1 403 ? 2.719 -30.766 7.91 1 96.75 403 ILE B N 1
ATOM 6664 C CA . ILE B 1 403 ? 2.955 -32.219 7.957 1 96.75 403 ILE B CA 1
ATOM 6665 C C . ILE B 1 403 ? 1.94 -32.875 8.891 1 96.75 403 ILE B C 1
ATOM 6667 O O . ILE B 1 403 ? 1.387 -33.906 8.57 1 96.75 403 ILE B O 1
ATOM 6671 N N . ASN B 1 404 ? 1.634 -32.188 9.953 1 94.62 404 ASN B N 1
ATOM 6672 C CA . ASN B 1 404 ? 0.718 -32.719 10.953 1 94.62 404 ASN B CA 1
ATOM 6673 C C . ASN B 1 404 ? -0.707 -32.812 10.414 1 94.62 404 ASN B C 1
ATOM 6675 O O . ASN B 1 404 ? -1.521 -33.594 10.93 1 94.62 404 ASN B O 1
ATOM 6679 N N . MET B 1 405 ? -1.013 -32.062 9.422 1 92.12 405 MET B N 1
ATOM 6680 C CA . MET B 1 405 ? -2.371 -32.031 8.891 1 92.12 405 MET B CA 1
ATOM 6681 C C . MET B 1 405 ? -2.518 -33 7.723 1 92.12 405 MET B C 1
ATOM 6683 O O . MET B 1 405 ? -3.629 -33.406 7.383 1 92.12 405 MET B O 1
ATOM 6687 N N . ILE B 1 406 ? -1.497 -33.312 6.992 1 86.25 406 ILE B N 1
ATOM 6688 C CA . ILE B 1 406 ? -1.554 -34.156 5.812 1 86.25 406 ILE B CA 1
ATOM 6689 C C . ILE B 1 406 ? -1.37 -35.625 6.23 1 86.25 406 ILE B C 1
ATOM 6691 O O . ILE B 1 406 ? -2.002 -36.531 5.668 1 86.25 406 ILE B O 1
ATOM 6695 N N . CYS B 1 407 ? -0.377 -35.844 7.16 1 69.25 407 CYS B N 1
ATOM 6696 C CA . CYS B 1 407 ? -0.023 -37.219 7.543 1 69.25 407 CYS B CA 1
ATOM 6697 C C . CYS B 1 407 ? -0.761 -37.625 8.812 1 69.25 407 CYS B C 1
ATOM 6699 O O . CYS B 1 407 ? -1.001 -36.812 9.695 1 69.25 407 CYS B O 1
#

InterPro domains:
  IPR002575 Aminoglycoside phosphotransferase [PF01636] (43-275)
  IPR011009 Protein kinase-like domain superfamily [SSF56112] (3-405)

pLDDT: mean 90.49, std 12.95, range [33.78, 98.94]

Solvent-accessible surface area (backbone atoms only — not comparable to full-atom values): 41716 Å² total; per-residue (Å²): 111,72,81,81,44,82,84,47,41,62,58,50,37,54,69,74,40,54,87,69,65,68,56,80,62,67,45,68,46,51,65,76,58,74,84,51,56,93,78,66,82,62,88,79,53,51,58,51,39,32,41,42,30,28,77,88,66,56,53,33,31,40,39,34,32,49,58,60,32,70,71,80,67,54,73,43,70,31,60,38,41,40,52,20,51,52,50,48,55,55,42,32,73,74,42,47,81,37,33,62,52,76,77,44,79,37,69,81,42,14,33,39,30,30,51,52,63,72,92,34,37,49,42,43,65,42,43,70,69,70,52,82,52,86,41,48,30,55,53,53,14,44,53,50,24,49,49,32,47,68,47,9,63,53,46,32,58,63,62,58,33,40,49,51,41,58,72,29,46,44,46,71,53,48,47,52,52,57,36,35,36,58,66,41,32,25,36,74,93,28,55,58,69,74,42,43,68,67,48,47,51,51,52,46,54,50,62,68,27,58,68,47,39,30,40,48,51,52,49,41,47,47,51,73,19,26,35,50,16,49,38,46,63,54,45,33,47,81,31,27,29,31,53,65,86,48,52,34,52,52,72,46,56,43,34,26,52,20,44,81,21,46,43,59,4,38,34,41,18,48,40,47,42,42,30,28,24,42,72,49,43,93,58,96,41,72,64,57,33,52,52,51,32,50,49,39,54,48,39,50,54,41,26,54,52,35,21,53,51,45,38,50,51,49,38,73,73,53,34,39,64,80,60,67,73,33,61,64,44,70,61,51,50,50,48,50,33,56,18,45,13,44,34,39,12,22,38,43,37,42,13,42,65,42,10,68,51,85,50,68,56,46,64,74,35,80,50,46,68,45,32,31,52,16,52,51,39,38,47,50,47,25,54,50,29,49,75,40,21,88,71,56,88,44,72,68,59,54,50,52,54,50,49,61,57,75,100,111,72,81,81,45,82,84,48,42,63,60,49,38,53,72,75,41,53,89,70,66,67,57,80,63,68,46,68,46,50,65,73,61,74,83,52,56,93,77,66,82,60,89,77,56,53,57,50,38,31,40,42,28,27,77,88,66,56,53,34,30,41,40,34,34,50,57,60,33,68,71,80,68,53,74,42,71,32,61,38,42,41,52,21,52,53,51,49,55,54,41,32,73,74,42,47,82,38,33,63,52,77,76,45,79,36,68,81,44,15,31,38,31,31,51,52,63,72,92,35,37,52,41,44,65,42,43,70,68,70,52,82,53,85,40,48,31,57,55,51,15,43,55,50,23,50,48,31,46,68,47,9,63,54,46,33,57,64,62,58,32,41,48,51,42,58,71,31,46,45,46,70,54,50,46,52,53,58,35,36,35,59,65,41,35,22,38,72,95,28,55,59,70,75,42,43,68,68,49,48,50,50,52,47,54,50,63,66,28,57,69,48,38,31,41,48,50,54,50,41,49,46,50,72,19,25,36,50,15,48,37,47,65,54,44,35,47,82,30,28,29,31,51,67,85,48,51,33,52,52,73,45,55,44,34,26,54,20,44,80,20,46,42,59,4,37,33,42,18,47,40,47,44,42,28,27,23,44,71,50,42,93,59,98,40,72,66,58,33,54,51,50,32,50,50,40,54,48,40,50,55,41,26,54,52,37,22,53,52,44,35,51,51,49,39,74,72,52,33,40,65,79,60,67,71,32,62,67,45,69,60,52,49,50,48,49,33,58,17,45,12,44,36,39,12,22,38,44,37,43,13,43,66,43,10,68,51,86,48,68,57,45,64,74,36,78,52,46,68,44,31,32,51,18,51,50,39,38,47,49,47,25,53,51,29,48,76,41,21,88,70,57,88,46,73,68,60,55,51,52,55,50,48,61,55,75,100

Nearest PDB structures (foldseek):
  2pun-assembly1_B  TM=9.381E-01  e=2.381E-25  Bacillus subtilis
  2pu8-assembly1_A  TM=9.372E-01  e=3.467E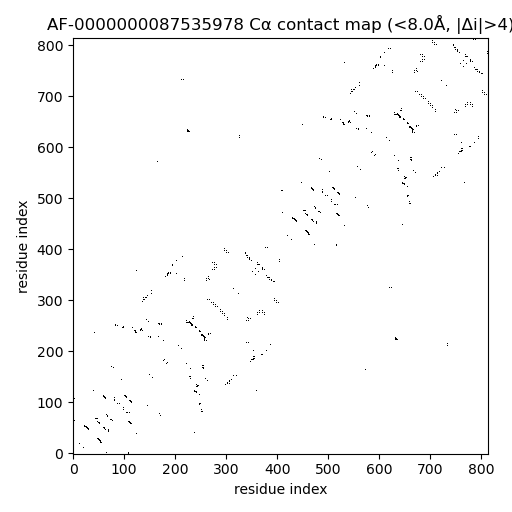-25  Bacillus subtilis
  2pui-assembly1_A  TM=9.445E-01  e=2.741E-24  Bacillus subtilis
  2pui-assembly1_B  TM=9.206E-01  e=2.873E-24  Bacillus subtilis
  2pu8-assembly1_B  TM=9.395E-01  e=3.156E-23  Bacillus subtilis